Protein AF-0000000070951243 (afdb_homodimer)

Radius of gyration: 32.68 Å; Cα contacts (8 Å, |Δi|>4): 1379; chains: 2; bounding box: 66×106×69 Å

InterPro domains:
  IPR000362 Fumarate lyase family [PR00149] (74-92)
  IPR000362 Fumarate lyase family [PR00149] (119-137)
  IPR000362 Fumarate lyase family [PR00149] (203-230)
  IPR000362 Fumarate lyase family [PR00149] (247-263)
  IPR008948 L-Aspartase-like [SSF48557] (2-427)
  IPR009049 Argininosuccinate lyase [MF_00006] (1-424)
  IPR009049 Argininosuccinate lyase [PTHR43814] (1-425)
  IPR009049 Argininosuccinate lyase [TIGR00838] (2-421)
  IPR009049 Argininosuccinate lyase [cd01359] (1-425)
  IPR020557 Fumarate lyase, conserved site [PS00163] (247-256)
  IPR022761 Fumarate lyase, N-terminal [PF00206] (1-272)
  IPR024083 Fumarase/histidase, N-terminal [G3DSA:1.10.275.10] (1-201)
  IPR029419 Argininosuccinate lyase, C-terminal [PF14698] (335-402)

Sequence (874 aa):
MWKEDLKGSRAYTVALLRAGLLTEDESKEILKGLDMVHEEWEKNTFIILPSDEDIHTANERRLKELIGHSALKLHTGRSRNDQVVTDMRLWLRSGLGDFSVLLCDIIKLCTVRAQQEIDILMPGYTHLQRAQPVRWSHWLLSYCWSLKADHDRLKQLSERINVLPLGSGAIAGNPFLIDRQFLADELDFQHVSSNSMHAVGDRDFIVEFLFWASLTSIHLSRLAEDLILFSSQEFGFVTLSEAYSTGSSLMPQKRNPDSLEIIRGTAGKIYGHCTGVMMILKGLPSTYNKDLQEDKVAMFAVFDCLKAILQVAGGVINTLQVKNFNCRAALSPDMLATDVAYYLVKKGVSFREAHHLAGEVVAKAEQDRVTVSNLPLNTLRDISNFFEDDINEIWNYESSVEQYQVKGGTSRSSVTLQISELLQWHDNIRSLIQPQVMWKEDLKGSRAYTVALLRAGLLTEDESKEILKGLDMVHEEWEKNTFIILPSDEDIHTANERRLKELIGHSALKLHTGRSRNDQVVTDMRLWLRSGLGDFSVLLCDIIKLCTVRAQQEIDILMPGYTHLQRAQPVRWSHWLLSYCWSLKADHDRLKQLSERINVLPLGSGAIAGNPFLIDRQFLADELDFQHVSSNSMHAVGDRDFIVEFLFWASLTSIHLSRLAEDLILFSSQEFGFVTLSEAYSTGSSLMPQKRNPDSLEIIRGTAGKIYGHCTGVMMILKGLPSTYNKDLQEDKVAMFAVFDCLKAILQVAGGVINTLQVKNFNCRAALSPDMLATDVAYYLVKKGVSFREAHHLAGEVVAKAEQDRVTVSNLPLNTLRDISNFFEDDINEIWNYESSVEQYQVKGGTSRSSVTLQISELLQWHDNIRSLIQPQV

pLDDT: mean 95.43, std 6.71, range [24.66, 98.88]

Solvent-accessible surface area (backbone atoms only — not comparable to full-atom values): 44796 Å² total; per-residue (Å²): 111,64,67,35,45,52,52,53,47,51,49,47,41,52,34,34,38,76,49,66,76,37,52,74,67,47,40,53,49,45,51,53,31,52,52,53,53,50,50,26,54,75,70,68,64,57,79,86,54,91,84,39,84,46,68,67,50,41,52,50,51,53,33,26,72,71,58,41,73,60,43,43,43,70,54,56,59,54,26,73,42,10,46,51,52,32,26,49,42,50,48,50,57,68,49,50,57,55,54,53,51,53,50,50,49,41,40,50,50,49,42,54,48,25,65,76,40,51,84,34,42,24,64,30,51,40,71,84,36,82,45,40,58,25,25,48,22,46,57,54,46,24,53,35,54,54,49,49,51,46,48,54,51,49,54,57,50,55,61,72,42,36,50,32,29,53,61,17,9,63,46,43,17,14,61,64,57,53,55,44,68,58,46,16,58,74,69,68,29,81,35,66,47,64,30,12,38,32,42,32,38,59,53,62,62,57,54,53,49,32,45,51,51,22,55,48,31,27,56,48,14,16,51,24,47,42,49,53,52,29,48,31,84,88,54,36,32,34,45,72,37,71,92,48,34,44,71,44,94,84,44,82,86,43,72,41,59,50,54,37,50,48,36,38,52,46,24,55,56,38,38,48,42,34,52,52,50,54,54,52,54,46,73,32,52,69,33,45,47,78,77,59,65,57,50,56,58,40,52,54,51,40,51,54,51,51,55,50,42,52,52,50,51,40,53,43,68,70,53,40,44,74,34,54,67,41,21,48,64,63,49,54,67,68,42,44,39,64,54,50,15,48,56,37,32,77,71,70,39,45,34,55,59,17,47,50,50,27,50,47,47,50,50,48,17,56,73,65,75,46,55,54,80,68,57,51,66,71,60,48,33,72,75,36,82,82,59,56,83,70,59,70,69,63,80,32,71,68,62,55,30,51,47,10,54,21,78,15,8,32,4,67,70,19,40,49,50,44,41,51,52,51,51,52,51,49,53,55,51,50,61,68,69,49,74,86,122,110,62,66,35,45,50,52,52,48,51,47,47,42,54,36,34,37,75,48,66,76,37,50,72,64,46,41,53,48,46,51,53,31,52,51,51,53,50,50,27,54,74,69,69,63,59,79,86,52,91,84,39,85,45,68,67,48,40,51,50,52,52,32,26,73,71,57,40,71,58,43,43,43,72,54,55,60,54,26,71,43,9,46,52,51,34,26,49,45,50,48,51,58,66,49,48,58,55,54,53,51,52,52,50,49,40,40,50,52,48,41,53,49,26,64,76,42,50,84,35,44,24,63,30,49,41,70,85,34,82,45,41,59,26,25,49,22,45,57,54,46,23,53,35,54,52,49,49,52,46,47,55,51,48,56,58,50,55,62,71,43,35,52,32,29,52,60,16,10,64,46,42,19,15,62,63,56,52,53,44,68,58,45,18,57,72,69,70,28,82,36,66,46,64,29,13,38,33,41,32,39,61,52,62,60,56,53,52,48,33,46,52,52,23,55,48,30,26,56,49,13,16,51,24,47,43,49,52,52,28,48,30,82,87,55,34,32,34,45,74,36,71,91,48,33,42,72,43,95,84,43,82,86,43,70,41,58,49,53,39,50,48,37,38,51,45,23,56,54,38,37,49,43,35,53,53,51,54,53,52,53,46,73,32,53,70,33,45,48,77,76,58,63,57,50,56,60,41,52,54,49,41,52,53,52,52,54,51,42,52,51,49,51,40,52,45,67,71,52,41,43,75,33,55,66,44,21,48,65,64,49,54,66,69,43,44,41,65,53,49,16,49,54,37,32,76,71,69,40,44,34,56,59,17,46,52,51,28,50,48,48,50,50,50,18,58,72,69,71,46,56,54,79,68,56,52,66,70,61,48,35,72,76,36,80,82,59,56,83,69,58,70,67,63,80,33,71,69,61,55,29,50,45,10,54,20,78,16,8,32,5,68,68,19,40,50,50,44,43,51,53,52,51,52,51,50,53,54,51,49,62,68,68,49,75,87,122

Structure (mmCIF, N/CA/C/O backbone):
data_AF-0000000070951243-model_v1
#
loop_
_entity.id
_entity.type
_entity.pdbx_description
1 polymer Arginosuccinase
#
loop_
_atom_site.group_PDB
_atom_site.id
_atom_site.type_symbol
_atom_site.label_atom_id
_atom_site.label_alt_id
_atom_site.label_comp_id
_atom_site.label_asym_id
_atom_site.label_entity_id
_atom_site.label_seq_id
_atom_site.pdbx_PDB_ins_code
_atom_site.Cartn_x
_atom_site.Cartn_y
_atom_site.Cartn_z
_atom_site.occupancy
_atom_site.B_iso_or_equiv
_atom_site.auth_seq_id
_atom_site.auth_comp_id
_atom_site.auth_asym_id
_atom_site.auth_atom_id
_atom_site.pdbx_PDB_model_num
ATOM 1 N N . MET A 1 1 ? 18.422 13.781 9.836 1 94.62 1 MET A N 1
ATOM 2 C CA . MET A 1 1 ? 17.688 14.578 8.859 1 94.62 1 MET A CA 1
ATOM 3 C C . MET A 1 1 ? 18.172 16.031 8.883 1 94.62 1 MET A C 1
ATOM 5 O O . MET A 1 1 ? 17.375 16.953 8.672 1 94.62 1 MET A O 1
ATOM 9 N N . TRP A 1 2 ? 19.422 16.203 9.375 1 96.38 2 TRP A N 1
ATOM 10 C CA . TRP A 1 2 ? 19.953 17.562 9.461 1 96.38 2 TRP A CA 1
ATOM 11 C C . TRP A 1 2 ? 20.125 18.172 8.07 1 96.38 2 TRP A C 1
ATOM 13 O O . TRP A 1 2 ? 19.891 19.359 7.883 1 96.38 2 TRP A O 1
ATOM 23 N N . LYS A 1 3 ? 20.453 17.281 7.129 1 97.12 3 LYS A N 1
ATOM 24 C CA . LYS A 1 3 ? 20.672 17.75 5.762 1 97.12 3 LYS A CA 1
ATOM 25 C C . LYS A 1 3 ? 19.391 18.281 5.145 1 97.12 3 LYS A C 1
ATOM 27 O O . LYS A 1 3 ? 19.391 19.328 4.516 1 97.12 3 LYS A O 1
ATOM 32 N N . GLU A 1 4 ? 18.297 17.531 5.285 1 97.81 4 GLU A N 1
ATOM 33 C CA . GLU A 1 4 ? 16.984 17.922 4.75 1 97.81 4 GLU A CA 1
ATOM 34 C C . GLU A 1 4 ? 16.453 19.172 5.434 1 97.81 4 GLU A C 1
ATOM 36 O O . GLU A 1 4 ? 15.844 20.016 4.793 1 97.81 4 GLU A O 1
ATOM 41 N N . ASP A 1 5 ? 16.703 19.281 6.73 1 98.12 5 ASP A N 1
ATOM 42 C CA . ASP A 1 5 ? 16.281 20.453 7.477 1 98.12 5 ASP A CA 1
ATOM 43 C C . ASP A 1 5 ? 16.984 21.719 6.969 1 98.12 5 ASP A C 1
ATOM 45 O O . ASP A 1 5 ? 16.359 22.766 6.848 1 98.12 5 ASP A O 1
ATOM 49 N N . LEU A 1 6 ? 18.281 21.641 6.734 1 98.38 6 LEU A N 1
ATOM 50 C CA . LEU A 1 6 ? 19.047 22.781 6.227 1 98.38 6 LEU A CA 1
ATOM 51 C C . LEU A 1 6 ? 18.625 23.125 4.801 1 98.38 6 LEU A C 1
ATOM 53 O O . LEU A 1 6 ? 18.547 24.297 4.445 1 98.38 6 LEU A O 1
ATOM 57 N N . LYS A 1 7 ? 18.375 22.078 3.992 1 98.12 7 LYS A N 1
ATOM 58 C CA . LYS A 1 7 ? 17.906 22.297 2.627 1 98.12 7 LYS A CA 1
ATOM 59 C C . LYS A 1 7 ? 16.578 23.031 2.613 1 98.12 7 LYS A C 1
ATOM 61 O O . LYS A 1 7 ? 16.406 24 1.856 1 98.12 7 LYS A O 1
ATOM 66 N N . GLY A 1 8 ? 15.602 22.562 3.422 1 98.12 8 GLY A N 1
ATOM 67 C CA . GLY A 1 8 ? 14.32 23.25 3.553 1 98.12 8 GLY A CA 1
ATOM 68 C C . GLY A 1 8 ? 14.453 24.672 4.086 1 98.12 8 GLY A C 1
ATOM 69 O O . GLY A 1 8 ? 13.758 25.578 3.623 1 98.12 8 GLY A O 1
ATOM 70 N N . SER A 1 9 ? 15.352 24.891 5.039 1 98.38 9 SER A N 1
ATOM 71 C CA . SER A 1 9 ? 15.562 26.203 5.637 1 98.38 9 SER A CA 1
ATOM 72 C C . SER A 1 9 ? 16.172 27.172 4.633 1 98.38 9 SER A C 1
ATOM 74 O O . SER A 1 9 ? 15.828 28.359 4.625 1 98.38 9 SER A O 1
ATOM 76 N N . ARG A 1 10 ? 17.094 26.672 3.822 1 98.44 10 ARG A N 1
ATOM 77 C CA . ARG A 1 10 ? 17.672 27.5 2.77 1 98.44 10 ARG A CA 1
ATOM 78 C C . ARG A 1 10 ? 16.594 27.984 1.805 1 98.44 10 ARG A C 1
ATOM 80 O O . ARG A 1 10 ? 16.516 29.172 1.493 1 98.44 10 ARG A O 1
ATOM 87 N N . ALA A 1 11 ? 15.766 27.047 1.324 1 98.62 11 ALA A N 1
ATOM 88 C CA . ALA A 1 11 ? 14.68 27.391 0.418 1 98.62 11 ALA A CA 1
ATOM 89 C C . ALA A 1 11 ? 13.711 28.375 1.076 1 98.62 11 ALA A C 1
ATOM 91 O O . ALA A 1 11 ? 13.25 29.328 0.436 1 98.62 11 ALA A O 1
ATOM 92 N N . TYR A 1 12 ? 13.398 28.156 2.316 1 98.44 12 TYR A N 1
ATOM 93 C CA . TYR A 1 12 ? 12.461 29.016 3.035 1 98.44 12 TYR A CA 1
ATOM 94 C C . TYR A 1 12 ? 13.023 30.422 3.223 1 98.44 12 TYR A C 1
ATOM 96 O O . TYR A 1 12 ? 12.289 31.406 3.189 1 98.44 12 TYR A O 1
ATOM 104 N N . THR A 1 13 ? 14.391 30.547 3.43 1 98.38 13 THR A N 1
ATOM 105 C CA . THR A 1 13 ? 15.055 31.844 3.531 1 98.38 13 THR A CA 1
ATOM 106 C C . THR A 1 13 ? 14.805 32.688 2.277 1 98.38 13 THR A C 1
ATOM 108 O O . THR A 1 13 ? 14.453 33.844 2.367 1 98.38 13 THR A O 1
ATOM 111 N N . VAL A 1 14 ? 14.945 32.031 1.18 1 98.38 14 VAL A N 1
ATOM 112 C CA . VAL A 1 14 ? 14.734 32.75 -0.086 1 98.38 14 VAL A CA 1
ATOM 113 C C . VAL A 1 14 ? 13.258 33.125 -0.225 1 98.38 14 VAL A C 1
ATOM 115 O O . VAL A 1 14 ? 12.938 34.188 -0.718 1 98.38 14 VAL A O 1
ATOM 118 N N . ALA A 1 15 ? 12.367 32.219 0.182 1 98 15 ALA A N 1
ATOM 119 C CA . ALA A 1 15 ? 10.938 32.531 0.147 1 98 15 ALA A CA 1
ATOM 120 C C . ALA A 1 15 ? 10.594 33.719 1.028 1 98 15 ALA A C 1
ATOM 122 O O . ALA A 1 15 ? 9.742 34.531 0.673 1 98 15 ALA A O 1
ATOM 123 N N . LEU A 1 16 ? 11.25 33.844 2.217 1 97.38 16 LEU A N 1
ATOM 124 C CA . LEU A 1 16 ? 11.047 35 3.107 1 97.38 16 LEU A CA 1
ATOM 125 C C . LEU A 1 16 ? 11.508 36.281 2.447 1 97.38 16 LEU A C 1
ATOM 127 O O . LEU A 1 16 ? 10.859 37.312 2.592 1 97.38 16 LEU A O 1
ATOM 131 N N . LEU A 1 17 ? 12.625 36.219 1.791 1 97.75 17 LEU A N 1
ATOM 132 C CA . LEU A 1 17 ? 13.125 37.375 1.07 1 97.75 17 LEU A CA 1
ATOM 133 C C . LEU A 1 17 ? 12.133 37.844 0.005 1 97.75 17 LEU A C 1
ATOM 135 O O . LEU A 1 17 ? 11.82 39.031 -0.096 1 97.75 17 LEU A O 1
ATOM 139 N N . ARG A 1 18 ? 11.625 36.875 -0.736 1 96.88 18 ARG A N 1
ATOM 140 C CA . ARG A 1 18 ? 10.672 37.156 -1.805 1 96.88 18 ARG A CA 1
ATOM 141 C C . ARG A 1 18 ? 9.383 37.75 -1.245 1 96.88 18 ARG A C 1
ATOM 143 O O . ARG A 1 18 ? 8.727 38.562 -1.907 1 96.88 18 ARG A O 1
ATOM 150 N N . ALA A 1 19 ? 9.039 37.375 0.002 1 95.06 19 ALA A N 1
ATOM 151 C CA . ALA A 1 19 ? 7.816 37.844 0.646 1 95.06 19 ALA A CA 1
ATOM 152 C C . ALA A 1 19 ? 8.047 39.188 1.339 1 95.06 19 ALA A C 1
ATOM 154 O O . ALA A 1 19 ? 7.121 39.75 1.915 1 95.06 19 ALA A O 1
ATOM 155 N N . GLY A 1 20 ? 9.273 39.688 1.351 1 94.38 20 GLY A N 1
ATOM 156 C CA . GLY A 1 20 ? 9.594 41 1.938 1 94.38 20 GLY A CA 1
ATOM 157 C C . GLY A 1 20 ? 9.797 40.938 3.439 1 94.38 20 GLY A C 1
ATOM 158 O O . GLY A 1 20 ? 9.742 41.969 4.121 1 94.38 20 GLY A O 1
ATOM 159 N N . LEU A 1 21 ? 10.062 39.719 3.965 1 94.81 21 LEU A N 1
ATOM 160 C CA . LEU A 1 21 ? 10.18 39.562 5.406 1 94.81 21 LEU A CA 1
ATOM 161 C C . LEU A 1 21 ? 11.648 39.531 5.832 1 94.81 21 LEU A C 1
ATOM 163 O O . LEU A 1 21 ? 11.953 39.594 7.027 1 94.81 21 LEU A O 1
ATOM 167 N N . LEU A 1 22 ? 12.547 39.5 4.832 1 96.06 22 LEU A N 1
ATOM 168 C CA . LEU A 1 22 ? 13.984 39.625 5.031 1 96.06 22 LEU A CA 1
ATOM 169 C C . LEU A 1 22 ? 14.57 40.656 4.082 1 96.06 22 LEU A C 1
ATOM 171 O O . LEU A 1 22 ? 14.094 40.812 2.955 1 96.06 22 LEU A O 1
ATOM 175 N N . THR A 1 23 ? 15.547 41.438 4.574 1 95.94 23 THR A N 1
ATOM 176 C CA . THR A 1 23 ? 16.359 42.25 3.67 1 95.94 23 THR A CA 1
ATOM 177 C C . THR A 1 23 ? 17.359 41.375 2.92 1 95.94 23 THR A C 1
ATOM 179 O O . THR A 1 23 ? 17.609 40.219 3.309 1 95.94 23 THR A O 1
ATOM 182 N N . GLU A 1 24 ? 17.906 41.906 1.854 1 97.75 24 GLU A N 1
ATOM 183 C CA . GLU A 1 24 ? 18.922 41.188 1.098 1 97.75 24 GLU A CA 1
ATOM 184 C C . GLU A 1 24 ? 20.109 40.812 1.986 1 97.75 24 GLU A C 1
ATOM 186 O O . GLU A 1 24 ? 20.625 39.719 1.888 1 97.75 24 GLU A O 1
ATOM 191 N N . ASP A 1 25 ? 20.453 41.719 2.799 1 97.5 25 ASP A N 1
ATOM 192 C CA . ASP A 1 25 ? 21.594 41.5 3.68 1 97.5 25 ASP A CA 1
ATOM 193 C C . ASP A 1 25 ? 21.297 40.406 4.695 1 97.5 25 ASP A C 1
ATOM 195 O O . ASP A 1 25 ? 22.125 39.531 4.945 1 97.5 25 ASP A O 1
ATOM 199 N N . GLU A 1 26 ? 20.156 40.469 5.289 1 96.75 26 GLU A N 1
ATOM 200 C CA . GLU A 1 26 ? 19.75 39.469 6.246 1 96.75 26 GLU A CA 1
ATOM 201 C C . GLU A 1 26 ? 19.703 38.062 5.594 1 96.75 26 GLU A C 1
ATOM 203 O O . GLU A 1 26 ? 20.141 37.094 6.188 1 96.75 26 GLU A O 1
ATOM 208 N N . SER A 1 27 ? 19.156 38.031 4.402 1 98.06 27 SER A N 1
ATOM 209 C CA . SER A 1 27 ? 19.078 36.75 3.666 1 98.06 27 SER A CA 1
ATOM 210 C C . SER A 1 27 ? 20.469 36.188 3.406 1 98.06 27 SER A C 1
ATOM 212 O O . SER A 1 27 ? 20.688 35 3.605 1 98.06 27 SER A O 1
ATOM 214 N N . LYS A 1 28 ? 21.391 37 2.939 1 98.31 28 LYS A N 1
ATOM 215 C CA . LYS A 1 28 ? 22.766 36.562 2.684 1 98.31 28 LYS A CA 1
ATOM 216 C C . LYS A 1 28 ? 23.422 36.031 3.959 1 98.31 28 LYS A C 1
ATOM 218 O O . LYS A 1 28 ? 24.141 35.031 3.93 1 98.31 28 LYS A O 1
ATOM 223 N N . GLU A 1 29 ? 23.172 36.719 5.023 1 98.19 29 GLU A N 1
ATOM 224 C CA . GLU A 1 29 ? 23.734 36.312 6.309 1 98.19 29 GLU A CA 1
ATOM 225 C C . GLU A 1 29 ? 23.203 34.938 6.727 1 98.19 29 GLU A C 1
ATOM 227 O O . GLU A 1 29 ? 23.984 34.094 7.176 1 98.19 29 GLU A O 1
ATOM 232 N N . ILE A 1 30 ? 21.906 34.75 6.633 1 98.38 30 ILE A N 1
ATOM 233 C CA . ILE A 1 30 ? 21.281 33.5 7.02 1 98.38 30 ILE A CA 1
ATOM 234 C C . ILE A 1 30 ? 21.812 32.375 6.145 1 98.38 30 ILE A C 1
ATOM 236 O O . ILE A 1 30 ? 22.172 31.297 6.648 1 98.38 30 ILE A O 1
ATOM 240 N N . LEU A 1 31 ? 21.891 32.594 4.809 1 98.69 31 LEU A N 1
ATOM 241 C CA . LEU A 1 31 ? 22.359 31.578 3.883 1 98.69 31 LEU A CA 1
ATOM 242 C C . LEU A 1 31 ? 23.812 31.188 4.188 1 98.69 31 LEU A C 1
ATOM 244 O O . LEU A 1 31 ? 24.156 30.016 4.176 1 98.69 31 LEU A O 1
ATOM 248 N N . LYS A 1 32 ? 24.641 32.219 4.445 1 98.44 32 LYS A N 1
ATOM 249 C CA . LYS A 1 32 ? 26.031 31.938 4.812 1 98.44 32 LYS A CA 1
ATOM 250 C C . LYS A 1 32 ? 26.125 31.156 6.121 1 98.44 32 LYS A C 1
ATOM 252 O O . LYS A 1 32 ? 26.938 30.234 6.246 1 98.44 32 LYS A O 1
ATOM 257 N N . GLY A 1 33 ? 25.344 31.594 7.086 1 98.69 33 GLY A N 1
ATOM 258 C CA . GLY A 1 33 ? 25.297 30.859 8.344 1 98.69 33 GLY A CA 1
ATOM 259 C C . GLY A 1 33 ? 24.875 29.406 8.18 1 98.69 33 GLY A C 1
ATOM 260 O O . GLY A 1 33 ? 25.453 28.516 8.812 1 98.69 33 GLY A O 1
ATOM 261 N N . LEU A 1 34 ? 23.828 29.125 7.379 1 98.69 34 LEU A N 1
ATOM 262 C CA . LEU A 1 34 ? 23.359 27.766 7.117 1 98.69 34 LEU A CA 1
ATOM 263 C C . LEU A 1 34 ? 24.453 26.938 6.453 1 98.69 34 LEU A C 1
ATOM 265 O O . LEU A 1 34 ? 24.578 25.734 6.711 1 98.69 34 LEU A O 1
ATOM 269 N N . ASP A 1 35 ? 25.25 27.547 5.582 1 98.5 35 ASP A N 1
ATOM 270 C CA . ASP A 1 35 ? 26.391 26.875 4.973 1 98.5 35 ASP A CA 1
ATOM 271 C C . ASP A 1 35 ? 27.406 26.438 6.027 1 98.5 35 ASP A C 1
ATOM 273 O O . ASP A 1 35 ? 27.953 25.344 5.953 1 98.5 35 ASP A O 1
ATOM 277 N N . MET A 1 36 ? 27.656 27.312 6.938 1 98.56 36 MET A N 1
ATOM 278 C CA . MET A 1 36 ? 28.609 27 8 1 98.56 36 MET A CA 1
ATOM 279 C C . MET A 1 36 ? 28.109 25.844 8.859 1 98.56 36 MET A C 1
ATOM 281 O O . MET A 1 36 ? 28.875 24.938 9.219 1 98.56 36 MET A O 1
ATOM 285 N N . VAL A 1 37 ? 26.828 25.891 9.211 1 98.62 37 VAL A N 1
ATOM 286 C CA . VAL A 1 37 ? 26.219 24.797 9.977 1 98.62 37 VAL A CA 1
ATOM 287 C C . VAL A 1 37 ? 26.328 23.5 9.203 1 98.62 37 VAL A C 1
ATOM 289 O O . VAL A 1 37 ? 26.656 22.453 9.773 1 98.62 37 VAL A O 1
ATOM 292 N N . HIS A 1 38 ? 26.016 23.562 7.918 1 98.56 38 HIS A N 1
ATOM 293 C CA . HIS A 1 38 ? 26.141 22.406 7.043 1 98.56 38 HIS A CA 1
ATOM 294 C C . HIS A 1 38 ? 27.531 21.797 7.109 1 98.56 38 HIS A C 1
ATOM 296 O O . HIS A 1 38 ? 27.688 20.578 7.203 1 98.56 38 HIS A O 1
ATOM 302 N N . GLU A 1 39 ? 28.547 22.609 7.043 1 98.44 39 GLU A N 1
ATOM 303 C CA . GLU A 1 39 ? 29.922 22.156 7.082 1 98.44 39 GLU A CA 1
ATOM 304 C C . GLU A 1 39 ? 30.25 21.469 8.406 1 98.44 39 GLU A C 1
ATOM 306 O O . GLU A 1 39 ? 30.984 20.484 8.438 1 98.44 39 GLU A O 1
ATOM 311 N N . GLU A 1 40 ? 29.734 22.031 9.477 1 98.44 40 GLU A N 1
ATOM 312 C CA . GLU A 1 40 ? 29.953 21.422 10.781 1 98.44 40 GLU A CA 1
ATOM 313 C C . GLU A 1 40 ? 29.375 20 10.836 1 98.44 40 GLU A C 1
ATOM 315 O O . GLU A 1 40 ? 30.016 19.094 11.367 1 98.44 40 GLU A O 1
ATOM 320 N N . TRP A 1 41 ? 28.125 19.844 10.367 1 98.31 41 TRP A N 1
ATOM 321 C CA . TRP A 1 41 ? 27.5 18.531 10.328 1 98.31 41 TRP A CA 1
ATOM 322 C C . TRP A 1 41 ? 28.312 17.578 9.461 1 98.31 41 TRP A C 1
ATOM 324 O O . TRP A 1 41 ? 28.562 16.438 9.852 1 98.31 41 TRP A O 1
ATOM 334 N N . GLU A 1 42 ? 28.719 18.062 8.281 1 97.69 42 GLU A N 1
ATOM 335 C CA . GLU A 1 42 ? 29.453 17.219 7.324 1 97.69 42 GLU A CA 1
ATOM 336 C C . GLU A 1 42 ? 30.781 16.734 7.902 1 97.69 42 GLU A C 1
ATOM 338 O O . GLU A 1 42 ? 31.203 15.617 7.637 1 97.69 42 GLU A O 1
ATOM 343 N N . LYS A 1 43 ? 31.453 17.594 8.633 1 97.81 43 LYS A N 1
ATOM 344 C CA . LYS A 1 43 ? 32.75 17.281 9.203 1 97.81 43 LYS A CA 1
ATOM 345 C C . LYS A 1 43 ? 32.625 16.625 10.57 1 97.81 43 LYS A C 1
ATOM 347 O O . LYS A 1 43 ? 33.625 16.359 11.234 1 97.81 43 LYS A O 1
ATOM 352 N N . ASN A 1 44 ? 31.391 16.453 11.094 1 97.44 44 ASN A N 1
ATOM 353 C CA . ASN A 1 44 ? 31.094 15.828 12.375 1 97.44 44 ASN A CA 1
ATOM 354 C C . ASN A 1 44 ? 31.641 16.656 13.539 1 97.44 44 ASN A C 1
ATOM 356 O O . ASN A 1 44 ? 32.156 16.094 14.508 1 97.44 44 ASN A O 1
ATOM 360 N N . THR A 1 45 ? 31.594 17.922 13.336 1 97.81 45 THR A N 1
ATOM 361 C CA . THR A 1 45 ? 32.094 18.797 14.391 1 97.81 45 THR A CA 1
ATOM 362 C C . THR A 1 45 ? 30.922 19.547 15.055 1 97.81 45 THR A C 1
ATOM 364 O O . THR A 1 45 ? 31.125 20.25 16.047 1 97.81 45 THR A O 1
ATOM 367 N N . PHE A 1 46 ? 29.703 19.344 14.484 1 98.38 46 PHE A N 1
ATOM 368 C CA . PHE A 1 46 ? 28.547 19.984 15.109 1 98.38 46 PHE A CA 1
ATOM 369 C C . PHE A 1 46 ? 28.359 19.469 16.531 1 98.38 46 PHE A C 1
ATOM 371 O O . PHE A 1 46 ? 28.375 18.266 16.781 1 98.38 46 PHE A O 1
ATOM 378 N N . ILE A 1 47 ? 28.172 20.312 17.484 1 97.56 47 ILE A N 1
ATOM 379 C CA . ILE A 1 47 ? 28 19.922 18.875 1 97.56 47 ILE A CA 1
ATOM 380 C C . ILE A 1 47 ? 26.531 20.016 19.266 1 97.56 47 ILE A C 1
ATOM 382 O O . ILE A 1 47 ? 25.953 21.109 19.297 1 97.56 47 ILE A O 1
ATOM 386 N N . ILE A 1 48 ? 25.938 18.891 19.547 1 96.19 48 ILE A N 1
ATOM 387 C CA . ILE A 1 48 ? 24.562 18.828 20.031 1 96.19 48 ILE A CA 1
ATOM 388 C C . ILE A 1 48 ? 24.531 19.125 21.531 1 96.19 48 ILE A C 1
ATOM 390 O O . ILE A 1 48 ? 25.312 18.562 22.297 1 96.19 48 ILE A O 1
ATOM 394 N N . LEU A 1 49 ? 23.672 19.969 21.938 1 96.62 49 LEU A N 1
ATOM 395 C CA . LEU A 1 49 ? 23.562 20.344 23.344 1 96.62 49 LEU A CA 1
ATOM 396 C C . LEU A 1 49 ? 22.312 19.734 23.969 1 96.62 49 LEU A C 1
ATOM 398 O O . LEU A 1 49 ? 21.312 19.5 23.266 1 96.62 49 LEU A O 1
ATOM 402 N N . PRO A 1 50 ? 22.281 19.516 25.25 1 94.19 50 PRO A N 1
ATOM 403 C CA . PRO A 1 50 ? 21.125 18.969 25.938 1 94.19 50 PRO A CA 1
ATOM 404 C C . PRO A 1 50 ? 19.875 19.844 25.797 1 94.19 50 PRO A C 1
ATOM 406 O O . PRO A 1 50 ? 18.75 19.344 25.875 1 94.19 50 PRO A O 1
ATOM 409 N N . SER A 1 51 ? 20.094 21.094 25.531 1 92.69 51 SER A N 1
ATOM 410 C CA . SER A 1 51 ? 18.984 22.031 25.406 1 92.69 51 SER A CA 1
ATOM 411 C C . SER A 1 51 ? 18.312 21.922 24.031 1 92.69 51 SER A C 1
ATOM 413 O O . SER A 1 51 ? 17.203 22.422 23.828 1 92.69 51 SER A O 1
ATOM 415 N N . ASP A 1 52 ? 18.984 21.281 23.125 1 93.44 52 ASP A N 1
ATOM 416 C CA . ASP A 1 52 ? 18.375 21.062 21.812 1 93.44 52 ASP A CA 1
ATOM 417 C C . ASP A 1 52 ? 17.234 20.062 21.875 1 93.44 52 ASP A C 1
ATOM 419 O O . ASP A 1 52 ? 17.453 18.906 22.266 1 93.44 52 ASP A O 1
ATOM 423 N N . GLU A 1 53 ? 16.047 20.391 21.578 1 89.88 53 GLU A N 1
ATOM 424 C CA . GLU A 1 53 ? 14.898 19.5 21.609 1 89.88 53 GLU A CA 1
ATOM 425 C C . GLU A 1 53 ? 14.914 18.516 20.438 1 89.88 53 GLU A C 1
ATOM 427 O O . GLU A 1 53 ? 14.477 17.375 20.578 1 89.88 53 GLU A O 1
ATOM 432 N N . ASP A 1 54 ? 15.328 18.953 19.344 1 91.75 54 ASP A N 1
ATOM 433 C CA . ASP A 1 54 ? 15.375 18.188 18.109 1 91.75 54 ASP A CA 1
ATOM 434 C C . ASP A 1 54 ? 16.344 18.812 17.109 1 91.75 54 ASP A C 1
ATOM 436 O O . ASP A 1 54 ? 17.109 19.719 17.453 1 91.75 54 ASP A O 1
ATOM 440 N N . ILE A 1 55 ? 16.375 18.281 15.93 1 94.19 55 ILE A N 1
ATOM 441 C CA . ILE A 1 55 ? 17.312 18.734 14.906 1 94.19 55 ILE A CA 1
ATOM 442 C C . ILE A 1 55 ? 17 20.172 14.516 1 94.19 55 ILE A C 1
ATOM 444 O O . ILE A 1 55 ? 17.891 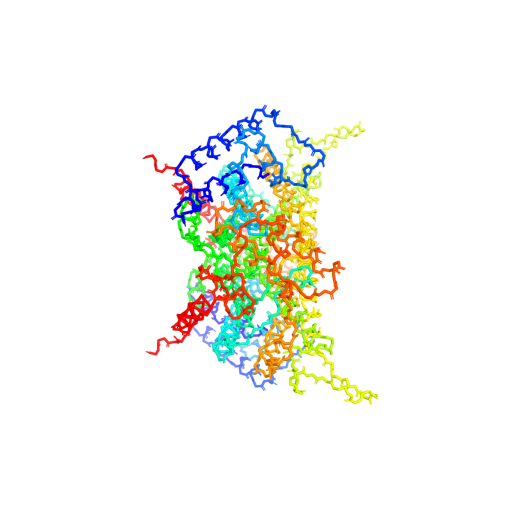20.938 14.18 1 94.19 55 ILE A O 1
ATOM 448 N N . HIS A 1 56 ? 15.703 20.547 14.516 1 93.94 56 HIS A N 1
ATOM 449 C CA . HIS A 1 56 ? 15.297 21.891 14.148 1 93.94 56 HIS A CA 1
ATOM 450 C C . HIS A 1 56 ? 15.844 22.922 15.133 1 93.94 56 HIS A C 1
ATOM 452 O O . HIS A 1 56 ? 16.406 23.938 14.719 1 93.94 56 HIS A O 1
ATOM 458 N N . THR A 1 57 ? 15.688 22.625 16.453 1 93.75 57 THR A N 1
ATOM 459 C CA . THR A 1 57 ? 16.172 23.547 17.484 1 93.75 57 THR A CA 1
ATOM 460 C C . THR A 1 57 ? 17.688 23.578 17.516 1 93.75 57 THR A C 1
ATOM 462 O O . THR A 1 57 ? 18.297 24.609 17.812 1 93.75 57 THR A O 1
ATOM 465 N N . ALA A 1 58 ? 18.328 22.453 17.234 1 96.5 58 ALA A N 1
ATOM 466 C CA . ALA A 1 58 ? 19.781 22.406 17.188 1 96.5 58 ALA A CA 1
ATOM 467 C C . ALA A 1 58 ? 20.328 23.312 16.094 1 96.5 58 ALA A C 1
ATOM 469 O O . ALA A 1 58 ? 21.25 24.094 16.328 1 96.5 58 ALA A O 1
ATOM 470 N N . ASN A 1 59 ? 19.766 23.203 14.898 1 97.19 59 ASN A N 1
ATOM 471 C CA . ASN A 1 59 ? 20.188 24.016 13.773 1 97.19 59 ASN A CA 1
ATOM 472 C C . ASN A 1 59 ? 19.922 25.5 14.023 1 97.19 59 ASN A C 1
ATOM 474 O O . ASN A 1 59 ? 20.734 26.359 13.68 1 97.19 59 ASN A O 1
ATOM 478 N N . GLU A 1 60 ? 18.75 25.766 14.555 1 94.69 60 GLU A N 1
ATOM 479 C CA . GLU A 1 60 ? 18.391 27.156 14.844 1 94.69 60 GLU A CA 1
ATOM 480 C C . GLU A 1 60 ? 19.328 27.766 15.875 1 94.69 60 GLU A C 1
ATOM 482 O O . GLU A 1 60 ? 19.766 28.922 15.719 1 94.69 60 GLU A O 1
ATOM 487 N N . ARG A 1 61 ? 19.578 27.031 16.984 1 95.94 61 ARG A N 1
ATOM 488 C CA . ARG A 1 61 ? 20.5 27.516 18.016 1 95.94 61 ARG A CA 1
ATOM 489 C C . ARG A 1 61 ? 21.859 27.828 17.422 1 95.94 61 ARG A C 1
ATOM 491 O O . ARG A 1 61 ? 22.422 28.891 17.672 1 95.94 61 ARG A O 1
ATOM 498 N N . ARG A 1 62 ? 22.406 26.875 16.688 1 97.94 62 ARG A N 1
ATOM 499 C CA . ARG A 1 62 ? 23.75 27.047 16.141 1 97.94 62 ARG A CA 1
ATOM 500 C C . ARG A 1 62 ? 23.812 28.219 15.172 1 97.94 62 ARG A C 1
ATOM 502 O O . ARG A 1 62 ? 24.766 28.984 15.172 1 97.94 62 ARG A O 1
ATOM 509 N N . LEU A 1 63 ? 22.797 28.328 14.312 1 98.06 63 LEU A N 1
ATOM 510 C CA . LEU A 1 63 ? 22.719 29.453 13.391 1 98.06 63 LEU A CA 1
ATOM 511 C C . LEU A 1 63 ? 22.734 30.781 14.141 1 98.06 63 LEU A C 1
ATOM 513 O O . LEU A 1 63 ? 23.422 31.719 13.734 1 98.06 63 LEU A O 1
ATOM 517 N N . LYS A 1 64 ? 21.953 30.875 15.227 1 96.75 64 LYS A N 1
ATOM 518 C CA . LYS A 1 64 ? 21.891 32.094 16.047 1 96.75 64 LYS A CA 1
ATOM 519 C C . LYS A 1 64 ? 23.266 32.406 16.641 1 96.75 64 LYS A C 1
ATOM 521 O O . LYS A 1 64 ? 23.672 33.562 16.703 1 96.75 64 LYS A O 1
ATOM 526 N N . GLU A 1 65 ? 23.969 31.453 17.078 1 97.75 65 GLU A N 1
ATOM 527 C CA . GLU A 1 65 ? 25.297 31.625 17.625 1 97.75 65 GLU A CA 1
ATOM 528 C C . GLU A 1 65 ? 26.266 32.188 16.594 1 97.75 65 GLU A C 1
ATOM 530 O O . GLU A 1 65 ? 27.172 32.969 16.922 1 97.75 65 GLU A O 1
ATOM 535 N N . LEU A 1 66 ? 26.047 31.812 15.406 1 97.94 66 LEU A N 1
ATOM 536 C CA . LEU A 1 66 ? 26.969 32.156 14.344 1 97.94 66 LEU A CA 1
ATOM 537 C C . LEU A 1 66 ? 26.688 33.562 13.812 1 97.94 66 LEU A C 1
ATOM 539 O O . LEU A 1 66 ? 27.609 34.344 13.531 1 97.94 66 LEU A O 1
ATOM 543 N N . ILE A 1 67 ? 25.344 33.875 13.664 1 97.25 67 ILE A N 1
ATOM 544 C CA . ILE A 1 67 ? 25.062 35.094 12.883 1 97.25 67 ILE A CA 1
ATOM 545 C C . ILE A 1 67 ? 24.203 36.062 13.711 1 97.25 67 ILE A C 1
ATOM 547 O O . ILE A 1 67 ? 23.875 37.156 13.242 1 97.25 67 ILE A O 1
ATOM 551 N N . GLY A 1 68 ? 23.766 35.656 14.914 1 94.69 68 GLY A N 1
ATOM 552 C CA . GLY A 1 68 ? 23.078 36.562 15.836 1 94.69 68 GLY A CA 1
ATOM 553 C C . GLY A 1 68 ? 21.609 36.781 15.508 1 94.69 68 GLY A C 1
ATOM 554 O O . GLY A 1 68 ? 20.875 35.812 15.312 1 94.69 68 GLY A O 1
ATOM 555 N N . HIS A 1 69 ? 21.172 38.031 15.383 1 91.94 69 HIS A N 1
ATOM 556 C CA . HIS A 1 69 ? 19.766 38.438 15.398 1 91.94 69 HIS A CA 1
ATOM 557 C C . HIS A 1 69 ? 19.047 38 14.125 1 91.94 69 HIS A C 1
ATOM 559 O O . HIS A 1 69 ? 17.875 37.656 14.156 1 91.94 69 HIS A O 1
ATOM 565 N N . SER A 1 70 ? 19.719 38 13.023 1 93.62 70 SER A N 1
ATOM 566 C CA . SER A 1 70 ? 19.078 37.656 11.75 1 93.62 70 SER A CA 1
ATOM 567 C C . SER A 1 70 ? 18.562 36.25 11.758 1 93.62 70 SER A C 1
ATOM 569 O O . SER A 1 70 ? 17.578 35.938 11.078 1 93.62 70 SER A O 1
ATOM 571 N N . ALA A 1 71 ? 19.203 35.375 12.578 1 95.12 71 ALA A N 1
ATOM 572 C CA . ALA A 1 71 ? 18.797 33.969 12.68 1 95.12 71 ALA A CA 1
ATOM 573 C C . ALA A 1 71 ? 17.375 33.844 13.227 1 95.12 71 ALA A C 1
ATOM 575 O O . ALA A 1 71 ? 16.656 32.906 12.914 1 95.12 71 ALA A O 1
ATOM 576 N N . LEU A 1 72 ? 16.938 34.781 13.977 1 92 72 LEU A N 1
ATOM 577 C CA . LEU A 1 72 ? 15.664 34.75 14.688 1 92 72 LEU A CA 1
ATOM 578 C C . LEU A 1 72 ? 14.508 35.031 13.734 1 92 72 LEU A C 1
ATOM 580 O O . LEU A 1 72 ? 13.344 34.781 14.078 1 92 72 LEU A O 1
ATOM 584 N N . LYS A 1 73 ? 14.742 35.375 12.5 1 94.19 73 LYS A N 1
ATOM 585 C CA . LYS A 1 73 ? 13.711 35.688 11.516 1 94.19 73 LYS A CA 1
ATOM 586 C C . LYS A 1 73 ? 13.422 34.5 10.609 1 94.19 73 LYS A C 1
ATOM 588 O O . LYS A 1 73 ? 12.422 34.5 9.898 1 94.19 73 LYS A O 1
ATOM 593 N N . LEU A 1 74 ? 14.25 33.469 10.648 1 94.44 74 LEU A N 1
ATOM 594 C CA . LEU A 1 74 ? 14.164 32.344 9.742 1 94.44 74 LEU A CA 1
ATOM 595 C C . LEU A 1 74 ? 12.852 31.578 9.945 1 94.44 74 LEU A C 1
ATOM 597 O O . LEU A 1 74 ? 12.32 30.984 9.008 1 94.44 74 LEU A O 1
ATOM 601 N N . HIS A 1 75 ? 12.25 31.609 11.094 1 91.88 75 HIS A N 1
ATOM 602 C CA . HIS A 1 75 ? 11.086 30.781 11.398 1 91.88 75 HIS A CA 1
ATOM 603 C C . HIS A 1 75 ? 9.797 31.562 11.211 1 91.88 75 HIS A C 1
ATOM 605 O O . HIS A 1 75 ? 8.719 31.094 11.578 1 91.88 75 HIS A O 1
ATOM 611 N N . THR A 1 76 ? 9.906 32.75 10.641 1 92.94 76 THR A N 1
ATOM 612 C CA . THR A 1 76 ? 8.727 33.594 10.453 1 92.94 76 THR A CA 1
ATOM 613 C C . THR A 1 76 ? 7.676 32.875 9.609 1 92.94 76 THR A C 1
ATOM 615 O O . THR A 1 76 ? 7.93 32.5 8.453 1 92.94 76 THR A O 1
ATOM 618 N N . GLY A 1 77 ? 6.527 32.656 10.203 1 92.12 77 GLY A N 1
ATOM 619 C CA . GLY A 1 77 ? 5.414 32.031 9.5 1 92.12 77 GLY A CA 1
ATOM 620 C C . GLY A 1 77 ? 5.574 30.547 9.328 1 92.12 77 GLY A C 1
ATOM 621 O O . GLY A 1 77 ? 4.734 29.891 8.703 1 92.12 77 GLY A O 1
ATOM 622 N N . ARG A 1 78 ? 6.633 29.969 9.773 1 93.62 78 ARG A N 1
ATOM 623 C CA . ARG A 1 78 ? 6.934 28.547 9.664 1 93.62 78 ARG A CA 1
ATOM 624 C C . ARG A 1 78 ? 6.656 27.828 10.977 1 93.62 78 ARG A C 1
ATOM 626 O O . ARG A 1 78 ? 6.922 28.359 12.055 1 93.62 78 ARG A O 1
ATOM 633 N N . SER A 1 79 ? 6.016 26.703 10.883 1 93.06 79 SER A N 1
ATOM 634 C CA . SER A 1 79 ? 5.773 25.875 12.055 1 93.06 79 SER A CA 1
ATOM 635 C C . SER A 1 79 ? 6.66 24.641 12.047 1 93.06 79 SER A C 1
ATOM 637 O O . SER A 1 79 ? 7.141 24.219 10.992 1 93.06 79 SER A O 1
ATOM 639 N N . ARG A 1 80 ? 6.887 24.078 13.25 1 92.62 80 ARG A N 1
ATOM 640 C CA . ARG A 1 80 ? 7.535 22.781 13.32 1 92.62 80 ARG A CA 1
ATOM 641 C C . ARG A 1 80 ? 6.707 21.719 12.617 1 92.62 80 ARG A C 1
ATOM 643 O O . ARG A 1 80 ? 7.25 20.734 12.102 1 92.62 80 ARG A O 1
ATOM 650 N N . ASN A 1 81 ? 5.402 21.953 12.5 1 93.19 81 ASN A N 1
ATOM 651 C CA . ASN A 1 81 ? 4.496 20.969 11.906 1 93.19 81 ASN A CA 1
ATOM 652 C C . ASN A 1 81 ? 4.738 20.812 10.406 1 93.19 81 ASN A C 1
ATOM 654 O O . ASN A 1 81 ? 4.84 19.703 9.906 1 93.19 81 ASN A O 1
ATOM 658 N N . ASP A 1 82 ? 4.754 21.859 9.672 1 96.06 82 ASP A N 1
ATOM 659 C CA . ASP A 1 82 ? 4.961 21.734 8.234 1 96.06 82 ASP A CA 1
ATOM 660 C C . ASP A 1 82 ? 6.434 21.484 7.91 1 96.06 82 ASP A C 1
ATOM 662 O O . ASP A 1 82 ? 6.758 20.859 6.902 1 96.06 82 ASP A O 1
ATOM 666 N N . GLN A 1 83 ? 7.359 22 8.789 1 96.94 83 GLN A N 1
ATOM 667 C CA . GLN A 1 83 ? 8.797 21.797 8.617 1 96.94 83 GLN A CA 1
ATOM 668 C C . GLN A 1 83 ? 9.164 20.328 8.719 1 96.94 83 GLN A C 1
ATOM 670 O O . GLN A 1 83 ? 9.867 19.797 7.855 1 96.94 83 GLN A O 1
ATOM 675 N N . VAL A 1 84 ? 8.695 19.656 9.773 1 96.94 84 VAL A N 1
ATOM 676 C CA . VAL A 1 84 ? 9.094 18.281 10.031 1 96.94 84 VAL A CA 1
ATOM 677 C C . VAL A 1 84 ? 8.562 17.375 8.914 1 96.94 84 VAL A C 1
ATOM 679 O O . VAL A 1 84 ? 9.258 16.453 8.484 1 96.94 84 VAL A O 1
ATOM 682 N N . VAL A 1 85 ? 7.316 17.562 8.469 1 97.62 85 VAL A N 1
ATOM 683 C CA . VAL A 1 85 ? 6.738 16.75 7.402 1 97.62 85 VAL A CA 1
ATOM 684 C C . VAL A 1 85 ? 7.531 16.938 6.113 1 97.62 85 VAL A C 1
ATOM 686 O O . VAL A 1 85 ? 7.766 15.977 5.371 1 97.62 85 VAL A O 1
ATOM 689 N N . THR A 1 86 ? 7.918 18.188 5.84 1 98.25 86 THR A N 1
ATOM 690 C CA . THR A 1 86 ? 8.742 18.469 4.668 1 98.25 86 THR A CA 1
ATOM 691 C C . THR A 1 86 ? 10.062 17.719 4.742 1 98.25 86 THR A C 1
ATOM 693 O O . THR A 1 86 ? 10.477 17.078 3.77 1 98.25 86 THR A O 1
ATOM 696 N N . ASP A 1 87 ? 10.727 17.812 5.914 1 97.81 87 ASP A N 1
ATOM 697 C CA . ASP A 1 87 ? 12.008 17.141 6.09 1 97.81 87 ASP A CA 1
ATOM 698 C C . ASP A 1 87 ? 11.875 15.633 5.855 1 97.81 87 ASP A C 1
ATOM 700 O O . ASP A 1 87 ? 12.742 15.023 5.223 1 97.81 87 ASP A O 1
ATOM 704 N N . MET A 1 88 ? 10.812 15.109 6.391 1 97.69 88 MET A N 1
ATOM 705 C CA . MET A 1 88 ? 10.602 13.672 6.27 1 97.69 88 MET A CA 1
ATOM 706 C C . MET A 1 88 ? 10.375 13.273 4.816 1 97.69 88 MET A C 1
ATOM 708 O O . MET A 1 88 ? 10.898 12.25 4.355 1 97.69 88 MET A O 1
ATOM 712 N N . ARG A 1 89 ? 9.555 14.031 4.078 1 98.06 89 ARG A N 1
ATOM 713 C CA . ARG A 1 89 ? 9.328 13.758 2.662 1 98.06 89 ARG A CA 1
ATOM 714 C C . ARG A 1 89 ? 10.625 13.875 1.867 1 98.06 89 ARG A C 1
ATOM 716 O O . ARG A 1 89 ? 10.898 13.039 1.001 1 98.06 89 ARG A O 1
ATOM 723 N N . LEU A 1 90 ? 11.43 14.906 2.131 1 97.81 90 LEU A N 1
ATOM 724 C CA . LEU A 1 90 ? 12.719 15.078 1.468 1 97.81 90 LEU A CA 1
ATOM 725 C C . LEU A 1 90 ? 13.633 13.891 1.748 1 97.81 90 LEU A C 1
ATOM 727 O O . LEU A 1 90 ? 14.289 13.375 0.837 1 97.81 90 LEU A O 1
ATOM 731 N N . TRP A 1 91 ? 13.672 13.5 3.02 1 97 91 TRP A N 1
ATOM 732 C CA . TRP A 1 91 ? 14.539 12.406 3.432 1 97 91 TRP A CA 1
ATOM 733 C C . TRP A 1 91 ? 14.148 11.109 2.729 1 97 91 TRP A C 1
ATOM 735 O O . TRP A 1 91 ? 15 10.414 2.174 1 97 91 TRP A O 1
ATOM 745 N N . LEU A 1 92 ? 12.898 10.797 2.76 1 96.75 92 LEU A N 1
ATOM 746 C CA . LEU A 1 92 ? 12.406 9.555 2.166 1 96.75 92 LEU A CA 1
ATOM 747 C C . LEU A 1 92 ? 12.641 9.547 0.66 1 96.75 92 LEU A C 1
ATOM 749 O O . LEU A 1 92 ? 13.086 8.539 0.107 1 96.75 92 LEU A O 1
ATOM 753 N N . ARG A 1 93 ? 12.32 10.641 0.011 1 94.75 93 ARG A N 1
ATOM 754 C CA . ARG A 1 93 ? 12.5 10.742 -1.434 1 94.75 93 ARG A CA 1
ATOM 755 C C . ARG A 1 93 ? 13.953 10.508 -1.825 1 94.75 93 ARG A C 1
ATOM 757 O O . ARG A 1 93 ? 14.234 9.836 -2.82 1 94.75 93 ARG A O 1
ATOM 764 N N . SER A 1 94 ? 14.875 11.047 -1.08 1 90.5 94 SER A N 1
ATOM 765 C CA . SER A 1 94 ? 16.297 10.891 -1.378 1 90.5 94 SER A CA 1
ATOM 766 C C . SER A 1 94 ? 16.734 9.43 -1.259 1 90.5 94 SER A C 1
ATOM 768 O O . SER A 1 94 ? 17.641 8.992 -1.956 1 90.5 94 SER A O 1
ATOM 770 N N . GLY A 1 95 ? 16.062 8.68 -0.466 1 91.38 95 GLY A N 1
ATOM 771 C CA . GLY A 1 95 ? 16.438 7.293 -0.216 1 91.38 95 GLY A CA 1
ATOM 772 C C . GLY A 1 95 ? 15.758 6.316 -1.163 1 91.38 95 GLY A C 1
ATOM 773 O O . GLY A 1 95 ? 16.234 5.199 -1.36 1 91.38 95 GLY A O 1
ATOM 774 N N . LEU A 1 96 ? 14.641 6.699 -1.759 1 93.06 96 LEU A N 1
ATOM 775 C CA . LEU A 1 96 ? 13.867 5.789 -2.596 1 93.06 96 LEU A CA 1
ATOM 776 C C . LEU A 1 96 ? 14.664 5.359 -3.82 1 93.06 96 LEU A C 1
ATOM 778 O O . LEU A 1 96 ? 14.5 4.246 -4.32 1 93.06 96 LEU A O 1
ATOM 782 N N . GLY A 1 97 ? 15.508 6.238 -4.355 1 91.5 97 GLY A N 1
ATOM 783 C CA . GLY A 1 97 ? 16.359 5.891 -5.48 1 91.5 97 GLY A CA 1
ATOM 784 C C . GLY A 1 97 ? 17.266 4.711 -5.195 1 91.5 97 GLY A C 1
ATOM 785 O O . GLY A 1 97 ? 17.547 3.906 -6.086 1 91.5 97 GLY A O 1
ATOM 786 N N . ASP A 1 98 ? 17.781 4.629 -3.986 1 94 98 ASP A N 1
ATOM 787 C CA . ASP A 1 98 ? 18.625 3.52 -3.572 1 94 98 ASP A CA 1
ATOM 788 C C . ASP A 1 98 ? 17.906 2.184 -3.732 1 94 98 ASP A C 1
ATOM 790 O O . ASP A 1 98 ? 18.5 1.204 -4.195 1 94 98 ASP A O 1
ATOM 794 N N . PHE A 1 99 ? 16.672 2.148 -3.314 1 97.25 99 PHE A N 1
ATOM 795 C CA . PHE A 1 99 ? 15.898 0.912 -3.391 1 97.25 99 PHE A CA 1
ATOM 796 C C . PHE A 1 99 ? 15.641 0.525 -4.84 1 97.25 99 PHE A C 1
ATOM 798 O O . PHE A 1 99 ? 15.648 -0.659 -5.184 1 97.25 99 PHE A O 1
ATOM 805 N N . SER A 1 100 ? 15.352 1.548 -5.691 1 96.19 100 SER A N 1
ATOM 806 C CA . SER A 1 100 ? 15.18 1.28 -7.117 1 96.19 100 SER A CA 1
ATOM 807 C C . SER A 1 100 ? 16.422 0.613 -7.707 1 96.19 100 SER A C 1
ATOM 809 O O . SER A 1 100 ? 16.312 -0.384 -8.422 1 96.19 100 SER A O 1
ATOM 811 N N . VAL A 1 101 ? 17.594 1.071 -7.402 1 96 101 VAL A N 1
ATOM 812 C CA . VAL A 1 101 ? 18.859 0.555 -7.918 1 96 101 VAL A CA 1
ATOM 813 C C . VAL A 1 101 ? 19.094 -0.858 -7.391 1 96 101 VAL A C 1
ATOM 815 O O . VAL A 1 101 ? 19.453 -1.758 -8.148 1 96 101 VAL A O 1
ATOM 818 N N . LEU A 1 102 ? 18.906 -1.041 -6.109 1 97.19 102 LEU A N 1
ATOM 819 C CA . LEU A 1 102 ? 19.125 -2.342 -5.488 1 97.19 102 LEU A CA 1
ATOM 820 C C . LEU A 1 102 ? 18.219 -3.402 -6.113 1 97.19 102 LEU A C 1
ATOM 822 O O . LEU A 1 102 ? 18.672 -4.508 -6.422 1 97.19 102 LEU A O 1
ATOM 826 N N . LEU A 1 103 ? 16.891 -3.107 -6.254 1 98.19 103 LEU A N 1
ATOM 827 C CA . LEU A 1 103 ? 15.961 -4.043 -6.871 1 98.19 103 LEU A CA 1
ATOM 828 C C . LEU A 1 103 ? 16.391 -4.371 -8.297 1 98.19 103 LEU A C 1
ATOM 830 O O . LEU A 1 103 ? 16.391 -5.539 -8.695 1 98.19 103 LEU A O 1
ATOM 834 N N . CYS A 1 104 ? 16.766 -3.338 -9.047 1 97.44 104 CYS A N 1
ATOM 835 C CA . CYS A 1 104 ? 17.188 -3.521 -10.422 1 97.44 104 CYS A CA 1
ATOM 836 C C . CYS A 1 104 ? 18.422 -4.418 -10.492 1 97.44 104 CYS A C 1
ATOM 838 O O . CYS A 1 104 ? 18.516 -5.281 -11.375 1 97.44 104 CYS A O 1
ATOM 840 N N . ASP A 1 105 ? 19.344 -4.219 -9.633 1 97.31 105 ASP A N 1
ATOM 841 C CA . ASP A 1 105 ? 20.578 -4.996 -9.617 1 97.31 105 ASP A CA 1
ATOM 842 C C . ASP A 1 105 ? 20.297 -6.469 -9.32 1 97.31 105 ASP A C 1
ATOM 844 O O . ASP A 1 105 ? 20.875 -7.355 -9.953 1 97.31 105 ASP A O 1
ATOM 848 N N . ILE A 1 106 ? 19.484 -6.75 -8.32 1 98.5 106 ILE A N 1
ATOM 849 C CA . ILE A 1 106 ? 19.156 -8.125 -7.953 1 98.5 106 ILE A CA 1
ATOM 850 C C . ILE A 1 106 ? 18.438 -8.812 -9.117 1 98.5 106 ILE A C 1
ATOM 852 O O . ILE A 1 106 ? 18.734 -9.977 -9.43 1 98.5 106 ILE A O 1
ATOM 856 N N . ILE A 1 107 ? 17.453 -8.102 -9.773 1 98.69 107 ILE A N 1
ATOM 857 C CA . ILE A 1 107 ? 16.703 -8.656 -10.898 1 98.69 107 ILE A CA 1
ATOM 858 C C . ILE A 1 107 ? 17.656 -8.992 -12.031 1 98.69 107 ILE A C 1
ATOM 860 O O . ILE A 1 107 ? 17.578 -10.07 -12.633 1 98.69 107 ILE A O 1
ATOM 864 N N . LYS A 1 108 ? 18.594 -8.086 -12.344 1 98.38 108 LYS A N 1
ATOM 865 C CA . LYS A 1 108 ? 19.594 -8.328 -13.391 1 98.38 108 LYS A CA 1
ATOM 866 C C . LYS A 1 108 ? 20.469 -9.531 -13.05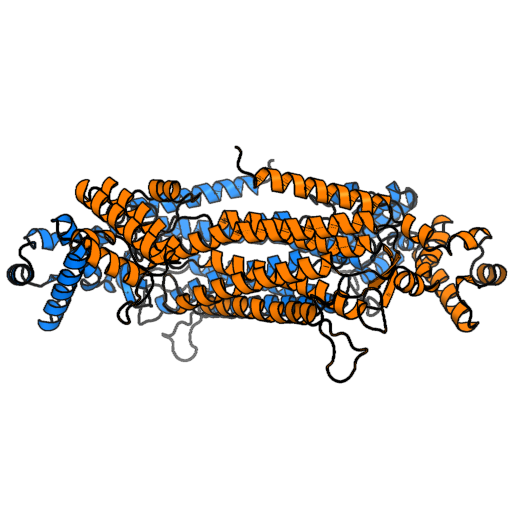5 1 98.38 108 LYS A C 1
ATOM 868 O O . LYS A 1 108 ? 20.703 -10.383 -13.914 1 98.38 108 LYS A O 1
ATOM 873 N N . LEU A 1 109 ? 20.922 -9.523 -11.859 1 98.31 109 LEU A N 1
ATOM 874 C CA . LEU A 1 109 ? 21.734 -10.633 -11.383 1 98.31 109 LEU A CA 1
ATOM 875 C C . LEU A 1 109 ? 21.016 -11.961 -11.57 1 98.31 109 LEU A C 1
ATOM 877 O O . LEU A 1 109 ? 21.578 -12.906 -12.125 1 98.31 109 LEU A O 1
ATOM 881 N N . CYS A 1 110 ? 19.781 -12.133 -11.07 1 98.62 110 CYS A N 1
ATOM 882 C CA . CYS A 1 110 ? 18.969 -13.344 -11.195 1 98.62 110 CYS A CA 1
ATOM 883 C C . CYS A 1 110 ? 18.75 -13.703 -12.656 1 98.62 110 CYS A C 1
ATOM 885 O O . CYS A 1 110 ? 18.781 -14.875 -13.023 1 98.62 110 CYS A O 1
ATOM 887 N N . THR A 1 111 ? 18.469 -12.68 -13.477 1 98.69 111 THR A N 1
ATOM 888 C CA . THR A 1 111 ? 18.203 -12.891 -14.898 1 98.69 111 THR A CA 1
ATOM 889 C C . THR A 1 111 ? 19.422 -13.453 -15.609 1 98.69 111 THR A C 1
ATOM 891 O O . THR A 1 111 ? 19.312 -14.375 -16.422 1 98.69 111 THR A O 1
ATOM 894 N N . VAL A 1 112 ? 20.625 -12.93 -15.328 1 98.38 112 VAL A N 1
ATOM 895 C CA . VAL A 1 112 ? 21.875 -13.406 -15.922 1 98.38 112 VAL A CA 1
ATOM 896 C C . VAL A 1 112 ? 22.141 -14.836 -15.484 1 98.38 112 VAL A C 1
ATOM 898 O O . VAL A 1 112 ? 22.531 -15.68 -16.297 1 98.38 112 VAL A O 1
ATOM 901 N N . ARG A 1 113 ? 21.953 -15.148 -14.25 1 98.69 113 ARG A N 1
ATOM 902 C CA . ARG A 1 113 ? 22.141 -16.516 -13.758 1 98.69 113 ARG A CA 1
ATOM 903 C C . ARG A 1 113 ? 21.156 -17.469 -14.43 1 98.69 113 ARG A C 1
ATOM 905 O O . ARG A 1 113 ? 21.516 -18.594 -14.781 1 98.69 113 ARG A O 1
ATOM 912 N N . ALA A 1 114 ? 19.875 -17.016 -14.508 1 98.75 114 ALA A N 1
ATOM 913 C CA . ALA A 1 114 ? 18.875 -17.828 -15.18 1 98.75 114 ALA A CA 1
ATOM 914 C C . ALA A 1 114 ? 19.312 -18.203 -16.594 1 98.75 114 ALA A C 1
ATOM 916 O O . ALA A 1 114 ? 19.078 -19.312 -17.062 1 98.75 114 ALA A O 1
ATOM 917 N N . GLN A 1 115 ? 19.922 -17.219 -17.297 1 98.56 115 GLN A N 1
ATOM 918 C CA . GLN A 1 115 ? 20.422 -17.438 -18.656 1 98.56 115 GLN A CA 1
ATOM 919 C C . GLN A 1 115 ? 21.562 -18.469 -18.656 1 98.56 115 GLN A C 1
ATOM 921 O O . GLN A 1 115 ? 21.578 -19.375 -19.484 1 98.56 115 GLN A O 1
ATOM 926 N N . GLN A 1 116 ? 22.484 -18.391 -17.75 1 98.44 116 GLN A N 1
ATOM 927 C CA . GLN A 1 116 ? 23.672 -19.25 -17.688 1 98.44 116 GLN A CA 1
ATOM 928 C C . GLN A 1 116 ? 23.312 -20.656 -17.25 1 98.44 116 GLN A C 1
ATOM 930 O O . GLN A 1 116 ? 24 -21.625 -17.609 1 98.44 116 GLN A O 1
ATOM 935 N N . GLU A 1 117 ? 22.25 -20.75 -16.453 1 98.69 117 GLU A N 1
ATOM 936 C CA . GLU A 1 117 ? 21.938 -22.016 -15.797 1 98.69 117 GLU A CA 1
ATOM 937 C C . GLU A 1 117 ? 20.641 -22.609 -16.328 1 98.69 117 GLU A C 1
ATOM 939 O O . GLU A 1 117 ? 19.984 -23.391 -15.648 1 98.69 117 GLU A O 1
ATOM 944 N N . ILE A 1 118 ? 20.234 -22.297 -17.547 1 98.56 118 ILE A N 1
ATOM 945 C CA . ILE A 1 118 ? 18.906 -22.562 -18.109 1 98.56 118 ILE A CA 1
ATOM 946 C C . ILE A 1 118 ? 18.734 -24.062 -18.312 1 98.56 118 ILE A C 1
ATOM 948 O O . ILE A 1 118 ? 17.594 -24.547 -18.391 1 98.56 118 ILE A O 1
ATOM 952 N N . ASP A 1 119 ? 19.828 -24.875 -18.328 1 98.38 119 ASP A N 1
ATOM 953 C CA . ASP A 1 119 ? 19.766 -26.297 -18.656 1 98.38 119 ASP A CA 1
ATOM 954 C C . ASP A 1 119 ? 19.438 -27.109 -17.406 1 98.38 119 ASP A C 1
ATOM 956 O O . ASP A 1 119 ? 19.094 -28.297 -17.5 1 98.38 119 ASP A O 1
ATOM 960 N N . ILE A 1 120 ? 19.547 -26.562 -16.219 1 98.75 120 ILE A N 1
ATOM 961 C CA . ILE A 1 120 ? 19.359 -27.281 -14.961 1 98.75 120 ILE A CA 1
ATOM 962 C C . ILE A 1 120 ? 17.875 -27.547 -14.734 1 98.75 120 ILE A C 1
ATOM 964 O O . ILE A 1 120 ? 17.062 -26.609 -14.688 1 98.75 120 ILE A O 1
ATOM 968 N N . LEU A 1 121 ? 17.5 -28.797 -14.656 1 98.69 121 LEU A N 1
ATOM 969 C CA . LEU A 1 121 ? 16.141 -29.219 -14.359 1 98.69 121 LEU A CA 1
ATOM 970 C C . LEU A 1 121 ? 16 -29.625 -12.891 1 98.69 121 LEU A C 1
ATOM 972 O O . LEU A 1 121 ? 16.953 -30.156 -12.305 1 98.69 121 LEU A O 1
ATOM 976 N N . MET A 1 122 ? 14.883 -29.375 -12.297 1 98.62 122 MET A N 1
ATOM 977 C CA . MET A 1 122 ? 14.586 -29.75 -10.914 1 98.62 122 MET A CA 1
ATOM 978 C C . MET A 1 122 ? 13.086 -29.953 -10.719 1 98.62 122 MET A C 1
ATOM 980 O O . MET A 1 122 ? 12.289 -29.609 -11.586 1 98.62 122 MET A O 1
ATOM 984 N N . PRO A 1 123 ? 12.711 -30.578 -9.609 1 98.06 123 PRO A N 1
ATOM 985 C CA . PRO A 1 123 ? 11.281 -30.672 -9.305 1 98.06 123 PRO A CA 1
ATOM 986 C C . PRO A 1 123 ? 10.664 -29.312 -8.969 1 98.06 123 PRO A C 1
ATOM 988 O O . PRO A 1 123 ? 11.258 -28.531 -8.234 1 98.06 123 PRO A O 1
ATOM 991 N N . GLY A 1 124 ? 9.531 -28.969 -9.641 1 97.12 124 GLY A N 1
ATOM 992 C CA . GLY A 1 124 ? 8.664 -27.922 -9.125 1 97.12 124 GLY A CA 1
ATOM 993 C C . GLY A 1 124 ? 7.758 -28.391 -8.008 1 97.12 124 GLY A C 1
ATOM 994 O O . GLY A 1 124 ? 7.367 -29.562 -7.961 1 97.12 124 GLY A O 1
ATOM 995 N N . TYR A 1 125 ? 7.441 -27.5 -7.066 1 96.44 125 TYR A N 1
ATOM 996 C CA . TYR A 1 125 ? 6.688 -27.906 -5.883 1 96.44 125 TYR A CA 1
ATOM 997 C C . TYR A 1 125 ? 5.414 -27.094 -5.742 1 96.44 125 TYR A C 1
ATOM 999 O O . TYR A 1 125 ? 5.418 -25.875 -5.965 1 96.44 125 TYR A O 1
ATOM 1007 N N . THR A 1 126 ? 4.301 -27.656 -5.504 1 94.12 126 THR A N 1
ATOM 1008 C CA . THR A 1 126 ? 3.094 -27.094 -4.906 1 94.12 126 THR A CA 1
ATOM 1009 C C . THR A 1 126 ? 2.729 -27.844 -3.627 1 94.12 126 THR A C 1
ATOM 1011 O O . THR A 1 126 ? 2.898 -29.062 -3.547 1 94.12 126 THR A O 1
ATOM 1014 N N . HIS A 1 127 ? 2.305 -27.188 -2.541 1 93.38 127 HIS A N 1
ATOM 1015 C CA . HIS A 1 127 ? 2.096 -27.812 -1.239 1 93.38 127 HIS A CA 1
ATOM 1016 C C . HIS A 1 127 ? 3.375 -28.469 -0.733 1 93.38 127 HIS A C 1
ATOM 1018 O O . HIS A 1 127 ? 3.32 -29.438 0.034 1 93.38 127 HIS A O 1
ATOM 1024 N N . LEU A 1 128 ? 4.484 -28.016 -1.255 1 94.31 128 LEU A N 1
ATOM 1025 C CA . LEU A 1 128 ? 5.812 -28.562 -1.012 1 94.31 128 LEU A CA 1
ATOM 1026 C C . LEU A 1 128 ? 5.867 -30.047 -1.37 1 94.31 128 LEU A C 1
ATOM 1028 O O . LEU A 1 128 ? 6.578 -30.828 -0.727 1 94.31 128 LEU A O 1
ATOM 1032 N N . GLN A 1 129 ? 4.992 -30.516 -2.197 1 95.12 129 GLN A N 1
ATOM 1033 C CA . GLN A 1 129 ? 5.043 -31.812 -2.842 1 95.12 129 GLN A CA 1
ATOM 1034 C C . GLN A 1 129 ? 5.535 -31.703 -4.281 1 95.12 129 GLN A C 1
ATOM 1036 O O . GLN A 1 129 ? 5.199 -30.75 -4.984 1 95.12 129 GLN A O 1
ATOM 1041 N N . ARG A 1 130 ? 6.324 -32.656 -4.699 1 95.44 130 ARG A N 1
ATOM 1042 C CA . ARG A 1 130 ? 6.801 -32.625 -6.078 1 95.44 130 ARG A CA 1
ATOM 1043 C C . ARG A 1 130 ? 5.637 -32.625 -7.062 1 95.44 130 ARG A C 1
ATOM 1045 O O . ARG A 1 130 ? 4.73 -33.438 -6.969 1 95.44 130 ARG A O 1
ATOM 1052 N N . ALA A 1 131 ? 5.648 -31.641 -7.902 1 95.31 131 ALA A N 1
ATOM 1053 C CA . ALA A 1 131 ? 4.566 -31.484 -8.867 1 95.31 131 ALA A CA 1
ATOM 1054 C C . ALA A 1 131 ? 5.027 -31.844 -10.273 1 95.31 131 ALA A C 1
ATOM 1056 O O . ALA A 1 131 ? 4.918 -33 -10.688 1 95.31 131 ALA A O 1
ATOM 1057 N N . GLN A 1 132 ? 5.57 -30.906 -11 1 96.38 132 GLN A N 1
ATOM 1058 C CA . GLN A 1 132 ? 6.07 -31.094 -12.359 1 96.38 132 GLN A CA 1
ATOM 1059 C C . GLN A 1 132 ? 7.535 -30.688 -12.469 1 96.38 132 GLN A C 1
ATOM 1061 O O . GLN A 1 132 ? 8.016 -29.859 -11.68 1 96.38 132 GLN A O 1
ATOM 1066 N N . PRO A 1 133 ? 8.281 -31.391 -13.453 1 97.88 133 PRO A N 1
ATOM 1067 C CA . PRO A 1 133 ? 9.625 -30.875 -13.703 1 97.88 133 PRO A CA 1
ATOM 1068 C C . PRO A 1 133 ? 9.633 -29.438 -14.203 1 97.88 133 PRO A C 1
ATOM 1070 O O . PRO A 1 133 ? 8.773 -29.047 -15.008 1 97.88 133 PRO A O 1
ATOM 1073 N N . VAL A 1 134 ? 10.539 -28.656 -13.703 1 98.62 134 VAL A N 1
ATOM 1074 C CA . VAL A 1 134 ? 10.711 -27.281 -14.148 1 98.62 134 VAL A CA 1
ATOM 1075 C C . VAL A 1 134 ? 12.203 -26.969 -14.289 1 98.62 134 VAL A C 1
ATOM 1077 O O . VAL A 1 134 ? 13.047 -27.734 -13.812 1 98.62 134 VAL A O 1
ATOM 1080 N N . ARG A 1 135 ? 12.453 -25.906 -15.008 1 98.75 135 ARG A N 1
ATOM 1081 C CA . ARG A 1 135 ? 13.82 -25.391 -15.031 1 98.75 135 ARG A CA 1
ATOM 1082 C C . ARG A 1 135 ? 14.117 -24.578 -13.773 1 98.75 135 ARG A C 1
ATOM 1084 O O . ARG A 1 135 ? 13.266 -23.828 -13.297 1 98.75 135 ARG A O 1
ATOM 1091 N N . TRP A 1 136 ? 15.344 -24.797 -13.227 1 98.75 136 TRP A N 1
ATOM 1092 C CA . TRP A 1 136 ? 15.859 -23.938 -12.148 1 98.75 136 TRP A CA 1
ATOM 1093 C C . TRP A 1 136 ? 15.695 -22.469 -12.5 1 98.75 136 TRP A C 1
ATOM 1095 O O . TRP A 1 136 ? 15.266 -21.672 -11.656 1 98.75 136 TRP A O 1
ATOM 1105 N N . SER A 1 137 ? 16.016 -22.125 -13.695 1 98.81 137 SER A N 1
ATOM 1106 C CA . SER A 1 137 ? 15.906 -20.75 -14.172 1 98.81 137 SER A CA 1
ATOM 1107 C C . SER A 1 137 ? 14.484 -20.234 -14.055 1 98.81 137 SER A C 1
ATOM 1109 O O . SER A 1 137 ? 14.273 -19.047 -13.758 1 98.81 137 SER A O 1
ATOM 1111 N N . HIS A 1 138 ? 13.484 -21.062 -14.344 1 98.88 138 HIS A N 1
ATOM 1112 C CA . HIS A 1 138 ? 12.086 -20.672 -14.242 1 98.88 138 HIS A CA 1
ATOM 1113 C C . HIS A 1 138 ? 11.719 -20.297 -12.812 1 98.88 138 HIS A C 1
ATOM 1115 O O . HIS A 1 138 ? 11.023 -19.297 -12.586 1 98.88 138 HIS A O 1
ATOM 1121 N N . TRP A 1 139 ? 12.18 -21.062 -11.852 1 98.75 139 TRP A N 1
ATOM 1122 C CA . TRP A 1 139 ? 11.977 -20.766 -10.438 1 98.75 139 TRP A CA 1
ATOM 1123 C C . TRP A 1 139 ? 12.633 -19.438 -10.055 1 98.75 139 TRP A C 1
ATOM 1125 O O . TRP A 1 139 ? 12.008 -18.578 -9.43 1 98.75 139 TRP A O 1
ATOM 1135 N N . LEU A 1 140 ? 13.867 -19.328 -10.414 1 98.75 140 LEU A N 1
ATOM 1136 C CA . LEU A 1 140 ? 14.617 -18.109 -10.094 1 98.75 140 LEU A CA 1
ATOM 1137 C C . LEU A 1 140 ? 13.914 -16.875 -10.648 1 98.75 140 LEU A C 1
ATOM 1139 O O . LEU A 1 140 ? 13.773 -15.875 -9.945 1 98.75 140 LEU A O 1
ATOM 1143 N N . LEU A 1 141 ? 13.477 -16.969 -11.883 1 98.81 141 LEU A N 1
ATOM 1144 C CA . LEU A 1 141 ? 12.82 -15.844 -12.539 1 98.81 141 LEU A CA 1
ATOM 1145 C C . LEU A 1 141 ? 11.469 -15.555 -11.891 1 98.81 141 LEU A C 1
ATOM 1147 O O . LEU A 1 141 ? 10.984 -14.422 -11.953 1 98.81 141 LEU A O 1
ATOM 1151 N N . SER A 1 142 ? 10.781 -16.531 -11.289 1 98.75 142 SER A N 1
ATOM 1152 C CA . SER A 1 142 ? 9.516 -16.281 -10.609 1 98.75 142 SER A CA 1
ATOM 1153 C C . SER A 1 142 ? 9.68 -15.211 -9.531 1 98.75 142 SER A C 1
ATOM 1155 O O . SER A 1 142 ? 8.797 -14.375 -9.336 1 98.75 142 SER A O 1
ATOM 1157 N N . TYR A 1 143 ? 10.805 -15.219 -8.836 1 98.5 143 TYR A N 1
ATOM 1158 C CA . TYR A 1 143 ? 11.07 -14.203 -7.82 1 98.5 143 TYR A CA 1
ATOM 1159 C C . TYR A 1 143 ? 11.469 -12.883 -8.461 1 98.5 143 TYR A C 1
ATOM 1161 O O . TYR A 1 143 ? 11.195 -11.812 -7.918 1 98.5 143 TYR A O 1
ATOM 1169 N N . CYS A 1 144 ? 12.094 -12.922 -9.648 1 98.56 144 CYS A N 1
ATOM 1170 C CA . CYS A 1 144 ? 12.375 -11.688 -10.367 1 98.56 144 CYS A CA 1
ATOM 1171 C C . CYS A 1 144 ? 11.094 -10.938 -10.703 1 98.56 144 CYS A C 1
ATOM 1173 O O . CYS A 1 144 ? 11.031 -9.711 -10.594 1 98.56 144 CYS A O 1
ATOM 1175 N N . TRP A 1 145 ? 10.141 -11.648 -11.117 1 98.62 145 TRP A N 1
ATOM 1176 C CA . TRP A 1 145 ? 8.875 -11.016 -11.477 1 98.62 145 TRP A CA 1
ATOM 1177 C C . TRP A 1 145 ? 8.203 -10.422 -10.242 1 98.62 145 TRP A C 1
ATOM 1179 O O . TRP A 1 145 ? 7.547 -9.383 -10.328 1 98.62 145 TRP A O 1
ATOM 1189 N N . SER A 1 146 ? 8.32 -11.086 -9.008 1 98.38 146 SER A N 1
ATOM 1190 C CA . SER A 1 146 ? 7.852 -10.492 -7.762 1 98.38 146 SER A CA 1
ATOM 1191 C C . SER A 1 146 ? 8.57 -9.18 -7.469 1 98.38 146 SER A C 1
ATOM 1193 O O . SER A 1 146 ? 7.938 -8.188 -7.098 1 98.38 146 SER A O 1
ATOM 1195 N N . LEU A 1 147 ? 9.875 -9.203 -7.629 1 98.69 147 LEU A N 1
ATOM 1196 C CA . LEU A 1 147 ? 10.68 -8.023 -7.328 1 98.69 147 LEU A CA 1
ATOM 1197 C C . LEU A 1 147 ? 10.422 -6.918 -8.344 1 98.69 147 LEU A C 1
ATOM 1199 O O . LEU A 1 147 ? 10.469 -5.734 -8 1 98.69 147 LEU A O 1
ATOM 1203 N N . LYS A 1 148 ? 10.188 -7.266 -9.617 1 98.44 148 LYS A N 1
ATOM 1204 C CA . LYS A 1 148 ? 9.812 -6.277 -10.625 1 98.44 148 LYS A CA 1
ATOM 1205 C C . LYS A 1 148 ? 8.508 -5.582 -10.258 1 98.44 148 LYS A C 1
ATOM 1207 O O . LYS A 1 148 ? 8.383 -4.363 -10.406 1 98.44 148 LYS A O 1
ATOM 1212 N N . ALA A 1 149 ? 7.535 -6.359 -9.828 1 98 149 ALA A N 1
ATOM 1213 C CA . ALA A 1 149 ? 6.289 -5.77 -9.352 1 98 149 ALA A CA 1
ATOM 1214 C C . ALA A 1 149 ? 6.547 -4.812 -8.188 1 98 149 ALA A C 1
ATOM 1216 O O . ALA A 1 149 ? 5.91 -3.76 -8.094 1 98 149 ALA A O 1
ATOM 1217 N N . ASP A 1 150 ? 7.445 -5.199 -7.242 1 98.56 150 ASP A N 1
ATOM 1218 C CA . ASP A 1 150 ? 7.836 -4.312 -6.148 1 98.56 150 ASP A CA 1
ATOM 1219 C C . ASP A 1 150 ? 8.406 -3 -6.684 1 98.56 150 ASP A C 1
ATOM 1221 O O . ASP A 1 150 ? 8.133 -1.929 -6.145 1 98.56 150 ASP A O 1
ATOM 1225 N N . HIS A 1 151 ? 9.234 -3.145 -7.695 1 97.94 151 HIS A N 1
ATOM 1226 C CA . HIS A 1 151 ? 9.812 -1.951 -8.305 1 97.94 151 HIS A CA 1
ATOM 1227 C C . HIS A 1 151 ? 8.727 -1.062 -8.906 1 97.94 151 HIS A C 1
ATOM 1229 O O . HIS A 1 151 ? 8.773 0.162 -8.766 1 97.94 151 HIS A O 1
ATOM 1235 N N . ASP A 1 152 ? 7.789 -1.646 -9.641 1 96.69 152 ASP A N 1
ATOM 1236 C CA . ASP A 1 152 ? 6.684 -0.888 -10.219 1 96.69 152 ASP A CA 1
ATOM 1237 C C . ASP A 1 152 ? 5.898 -0.149 -9.141 1 96.69 152 ASP A C 1
ATOM 1239 O O . ASP A 1 152 ? 5.523 1.011 -9.32 1 96.69 152 ASP A O 1
ATOM 1243 N N . ARG A 1 153 ? 5.613 -0.804 -8.016 1 97.62 153 ARG A N 1
ATOM 1244 C CA . ARG A 1 153 ? 4.922 -0.19 -6.883 1 97.62 153 ARG A CA 1
ATOM 1245 C C . ARG A 1 153 ? 5.723 0.982 -6.328 1 97.62 153 ARG A C 1
ATOM 1247 O O . ARG A 1 153 ? 5.148 2.002 -5.934 1 97.62 153 ARG A O 1
ATOM 1254 N N . LEU A 1 154 ? 7.027 0.771 -6.199 1 97.25 154 LEU A N 1
ATOM 1255 C CA . LEU A 1 154 ? 7.91 1.812 -5.684 1 97.25 154 LEU A CA 1
ATOM 1256 C C . LEU A 1 154 ? 7.844 3.061 -6.555 1 97.25 154 LEU A C 1
ATOM 1258 O O . LEU A 1 154 ? 7.84 4.184 -6.043 1 97.25 154 LEU A O 1
ATOM 1262 N N . LYS A 1 155 ? 7.82 2.893 -7.852 1 95.56 155 LYS A N 1
ATOM 1263 C CA . LYS A 1 155 ? 7.723 4.008 -8.789 1 95.56 155 LYS A CA 1
ATOM 1264 C C . LYS A 1 155 ? 6.449 4.809 -8.562 1 95.56 155 LYS A C 1
ATOM 1266 O O . LYS A 1 155 ? 6.484 6.039 -8.5 1 95.56 155 LYS A O 1
ATOM 1271 N N . GLN A 1 156 ? 5.355 4.184 -8.43 1 96.19 156 GLN A N 1
ATOM 1272 C CA . GLN A 1 156 ? 4.078 4.852 -8.211 1 96.19 156 GLN A CA 1
ATOM 1273 C C . GLN A 1 156 ? 4.043 5.543 -6.852 1 96.19 156 GLN A C 1
ATOM 1275 O O . GLN A 1 156 ? 3.482 6.633 -6.719 1 96.19 156 GLN A O 1
ATOM 1280 N N . LEU A 1 157 ? 4.578 4.871 -5.812 1 95.31 157 LEU A N 1
ATOM 1281 C CA . LEU A 1 157 ? 4.684 5.449 -4.477 1 95.31 157 LEU A CA 1
ATOM 1282 C C . LEU A 1 157 ? 5.5 6.734 -4.504 1 95.31 157 LEU A C 1
ATOM 1284 O O . LEU A 1 157 ? 5.152 7.711 -3.836 1 95.31 157 LEU A O 1
ATOM 1288 N N . SER A 1 158 ? 6.613 6.723 -5.266 1 95.44 158 SER A N 1
ATOM 1289 C CA . SER A 1 158 ? 7.496 7.879 -5.363 1 95.44 158 SER A CA 1
ATOM 1290 C C . SER A 1 158 ? 6.754 9.094 -5.91 1 95.44 158 SER A C 1
ATOM 1292 O O . SER A 1 158 ? 7.012 10.227 -5.492 1 95.44 158 SER A O 1
ATOM 1294 N N . GLU A 1 159 ? 5.82 8.883 -6.832 1 94.81 159 GLU A N 1
ATOM 1295 C CA . GLU A 1 159 ? 5.004 9.969 -7.375 1 94.81 159 GLU A CA 1
ATOM 1296 C C . GLU A 1 159 ? 4.125 10.594 -6.293 1 94.81 159 GLU A C 1
ATOM 1298 O O . GLU A 1 159 ? 3.992 11.812 -6.219 1 94.81 159 GLU A O 1
ATOM 1303 N N . ARG A 1 160 ? 3.562 9.828 -5.414 1 95.31 160 ARG A N 1
ATOM 1304 C CA . ARG A 1 160 ? 2.604 10.297 -4.418 1 95.31 160 ARG A CA 1
ATOM 1305 C C . ARG A 1 160 ? 3.314 10.953 -3.242 1 95.31 160 ARG A C 1
ATOM 1307 O O . ARG A 1 160 ? 2.727 11.781 -2.537 1 95.31 160 ARG A O 1
ATOM 1314 N N . ILE A 1 161 ? 4.59 10.633 -3 1 95.94 161 ILE A N 1
ATOM 1315 C CA . ILE A 1 161 ? 5.379 11.211 -1.914 1 95.94 161 ILE A CA 1
ATOM 1316 C C . ILE A 1 161 ? 5.781 12.641 -2.27 1 95.94 161 ILE A C 1
ATOM 1318 O O . ILE A 1 161 ? 6.039 13.453 -1.382 1 95.94 161 ILE A O 1
ATOM 1322 N N . ASN A 1 162 ? 5.742 13.039 -3.531 1 97 162 ASN A N 1
ATOM 1323 C CA . ASN A 1 162 ? 6.328 14.273 -4.047 1 97 162 ASN A CA 1
ATOM 1324 C C . ASN A 1 162 ? 5.359 15.445 -3.938 1 97 162 ASN A C 1
ATOM 1326 O O . ASN A 1 162 ? 5.047 16.094 -4.941 1 97 162 ASN A O 1
ATOM 1330 N N . VAL A 1 163 ? 4.926 15.789 -2.705 1 97.81 163 VAL A N 1
ATOM 1331 C CA . VAL A 1 163 ? 4.02 16.891 -2.396 1 97.81 163 VAL A CA 1
ATOM 1332 C C . VAL A 1 163 ? 4.641 17.781 -1.321 1 97.81 163 VAL A C 1
ATOM 1334 O O . VAL A 1 163 ? 5.062 17.297 -0.27 1 97.81 163 VAL A O 1
ATOM 1337 N N . LEU A 1 164 ? 4.676 19.078 -1.547 1 98.62 164 LEU A N 1
ATOM 1338 C CA . LEU A 1 164 ? 5.309 20.016 -0.628 1 98.62 164 LEU A CA 1
ATOM 1339 C C . LEU A 1 164 ? 4.344 20.438 0.475 1 98.62 164 LEU A C 1
ATOM 1341 O O . LEU A 1 164 ? 3.295 21.031 0.199 1 98.62 164 LEU A O 1
ATOM 1345 N N . PRO A 1 165 ? 4.703 20.188 1.77 1 98.25 165 PRO A N 1
ATOM 1346 C CA . PRO A 1 165 ? 3.926 20.719 2.891 1 98.25 165 PRO A CA 1
ATOM 1347 C C . PRO A 1 165 ? 4.418 22.094 3.35 1 98.25 165 PRO A C 1
ATOM 1349 O O . PRO A 1 165 ? 3.658 22.859 3.951 1 98.25 165 PRO A O 1
ATOM 1352 N N . LEU A 1 166 ? 5.688 22.469 3.107 1 98.5 166 LEU A N 1
ATOM 1353 C CA . LEU A 1 166 ? 6.34 23.641 3.652 1 98.5 166 LEU A CA 1
ATOM 1354 C C . LEU A 1 166 ? 5.598 24.906 3.242 1 98.5 166 LEU A C 1
ATOM 1356 O O . LEU A 1 166 ? 5.211 25.062 2.082 1 98.5 166 LEU A O 1
ATOM 1360 N N . GLY A 1 167 ? 5.391 25.766 4.219 1 97.56 167 GLY A N 1
ATOM 1361 C CA . GLY A 1 167 ? 4.645 26.984 3.975 1 97.56 167 GLY A CA 1
ATOM 1362 C C . GLY A 1 167 ? 3.176 26.875 4.34 1 97.56 167 GLY A C 1
ATOM 1363 O O . GLY A 1 167 ? 2.416 27.828 4.176 1 97.56 167 GLY A O 1
ATOM 1364 N N . SER A 1 168 ? 2.75 25.719 4.914 1 96.31 168 SER A N 1
ATOM 1365 C CA . SER A 1 168 ? 1.36 25.531 5.312 1 96.31 168 SER A CA 1
ATOM 1366 C C . SER A 1 168 ? 1.127 25.984 6.75 1 96.31 168 SER A C 1
ATOM 1368 O O . SER A 1 168 ? -0.015 26.047 7.211 1 96.31 168 SER A O 1
ATOM 1370 N N . GLY A 1 169 ? 2.197 26.344 7.441 1 94.38 169 GLY A N 1
ATOM 1371 C CA . GLY A 1 169 ? 2.051 26.828 8.805 1 94.38 169 GLY A CA 1
ATOM 1372 C C . GLY A 1 169 ? 1.646 25.734 9.781 1 94.38 169 GLY A C 1
ATOM 1373 O O . GLY A 1 169 ? 1.965 24.562 9.578 1 94.38 169 GLY A O 1
ATOM 1374 N N . ALA A 1 170 ? 1.099 26.156 10.906 1 92.69 170 ALA A N 1
ATOM 1375 C CA . ALA A 1 170 ? 0.776 25.219 11.984 1 92.69 170 ALA A CA 1
ATOM 1376 C C . ALA A 1 170 ? -0.528 24.484 11.695 1 92.69 170 ALA A C 1
ATOM 1378 O O . ALA A 1 170 ? -0.596 23.25 11.828 1 92.69 170 ALA A O 1
ATOM 1379 N N . ILE A 1 171 ? -1.571 25.172 11.328 1 95.44 171 ILE A N 1
ATOM 1380 C CA . ILE A 1 171 ? -2.861 24.516 11.133 1 95.44 171 ILE A CA 1
ATOM 1381 C C . ILE A 1 171 ? -3.703 25.328 10.141 1 95.44 171 ILE A C 1
ATOM 1383 O O . ILE A 1 171 ? -4.312 24.75 9.234 1 95.44 171 ILE A O 1
ATOM 1387 N N . ALA A 1 172 ? -3.703 26.703 10.242 1 96.56 172 ALA A N 1
ATOM 1388 C CA . ALA A 1 172 ? -4.629 27.562 9.5 1 96.56 172 ALA A CA 1
ATOM 1389 C C . ALA A 1 172 ? -4.031 27.984 8.164 1 96.56 172 ALA A C 1
ATOM 1391 O O . ALA A 1 172 ? -4.75 28.453 7.273 1 96.56 172 ALA A O 1
ATOM 1392 N N . GLY A 1 173 ? -2.773 27.781 7.898 1 95.75 173 GLY A N 1
ATOM 1393 C CA . GLY A 1 173 ? -2.02 28.297 6.762 1 95.75 173 GLY A CA 1
ATOM 1394 C C . GLY A 1 173 ? -0.895 29.234 7.164 1 95.75 173 GLY A C 1
ATOM 1395 O O . GLY A 1 173 ? -0.57 29.344 8.344 1 95.75 173 GLY A O 1
ATOM 1396 N N . ASN A 1 174 ? -0.226 29.766 6.176 1 94.88 174 ASN A N 1
ATOM 1397 C CA . ASN A 1 174 ? 0.807 30.781 6.398 1 94.88 174 ASN A CA 1
ATOM 1398 C C . ASN A 1 174 ? 0.262 32.188 6.219 1 94.88 174 ASN A C 1
ATOM 1400 O O . ASN A 1 174 ? -0.333 32.5 5.184 1 94.88 174 ASN A O 1
ATOM 1404 N N . PRO A 1 175 ? 0.475 33.031 7.18 1 92.5 175 PRO A N 1
ATOM 1405 C CA . PRO A 1 175 ? -0.151 34.375 7.125 1 92.5 175 PRO A CA 1
ATOM 1406 C C . PRO A 1 175 ? 0.65 35.375 6.293 1 92.5 175 PRO A C 1
ATOM 1408 O O . PRO A 1 175 ? 0.213 36.5 6.094 1 92.5 175 PRO A O 1
ATOM 1411 N N . PHE A 1 176 ? 1.926 35.219 5.812 1 91.88 176 PHE A N 1
ATOM 1412 C CA . PHE A 1 176 ? 2.814 36.188 5.172 1 91.88 176 PHE A CA 1
ATOM 1413 C C . PHE A 1 176 ? 2.916 35.906 3.676 1 91.88 176 PHE A C 1
ATOM 1415 O O . PHE A 1 176 ? 3.889 36.312 3.033 1 91.88 176 PHE A O 1
ATOM 1422 N N . LEU A 1 177 ? 2.045 35.469 3.008 1 89.88 177 LEU A N 1
ATOM 1423 C CA . LEU A 1 177 ? 1.934 35.188 1.577 1 89.88 177 LEU A CA 1
ATOM 1424 C C . LEU A 1 177 ? 3.195 34.531 1.05 1 89.88 177 LEU A C 1
ATOM 1426 O O . LEU A 1 177 ? 3.77 34.969 0.052 1 89.88 177 LEU A O 1
ATOM 1430 N N . ILE A 1 178 ? 3.713 33.656 1.696 1 95.44 178 ILE A N 1
ATOM 1431 C CA . ILE A 1 178 ? 4.84 32.812 1.259 1 95.44 178 ILE A CA 1
ATOM 1432 C C . ILE A 1 178 ? 4.504 32.156 -0.07 1 95.44 178 ILE A C 1
ATOM 1434 O O . ILE A 1 178 ? 3.426 31.562 -0.221 1 95.44 178 ILE A O 1
ATOM 1438 N N . ASP A 1 179 ? 5.449 32.25 -1.09 1 96.56 179 ASP A N 1
ATOM 1439 C CA . ASP A 1 179 ? 5.266 31.609 -2.393 1 96.56 179 ASP A CA 1
ATOM 1440 C C . ASP A 1 179 ? 5.551 30.109 -2.326 1 96.56 179 ASP A C 1
ATOM 1442 O O . ASP A 1 179 ? 6.68 29.688 -2.568 1 96.56 179 ASP A O 1
ATOM 1446 N N . ARG A 1 180 ? 4.512 29.328 -2.139 1 97.69 180 ARG A N 1
ATOM 1447 C CA . ARG A 1 180 ? 4.691 27.891 -1.935 1 97.69 180 ARG A CA 1
ATOM 1448 C C . ARG A 1 180 ? 5.043 27.188 -3.242 1 97.69 180 ARG A C 1
ATOM 1450 O O . ARG A 1 180 ? 5.707 26.156 -3.24 1 97.69 180 ARG A O 1
ATOM 1457 N N . GLN A 1 181 ? 4.582 27.734 -4.387 1 97.56 181 GLN A N 1
ATOM 1458 C CA . GLN A 1 181 ? 4.996 27.172 -5.668 1 97.56 181 GLN A CA 1
ATOM 1459 C C . GLN A 1 181 ? 6.5 27.312 -5.875 1 97.56 181 GLN A C 1
ATOM 1461 O O . GLN A 1 181 ? 7.156 26.391 -6.367 1 97.56 181 GLN A O 1
ATOM 1466 N N . PHE A 1 182 ? 7.012 28.484 -5.562 1 98 182 PHE A N 1
ATOM 1467 C CA . PHE A 1 182 ? 8.453 28.672 -5.609 1 98 182 PHE A CA 1
ATOM 1468 C C . PHE A 1 182 ? 9.164 27.625 -4.758 1 98 182 PHE A C 1
ATOM 1470 O O . PHE A 1 182 ? 10.148 27.016 -5.191 1 98 182 PHE A O 1
ATOM 1477 N N . LEU A 1 183 ? 8.672 27.406 -3.504 1 98.5 183 LEU A N 1
ATOM 1478 C CA . LEU A 1 183 ? 9.273 26.422 -2.602 1 98.5 183 LEU A CA 1
ATOM 1479 C C . LEU A 1 183 ? 9.273 25.031 -3.227 1 98.5 183 LEU A C 1
ATOM 1481 O O . LEU A 1 183 ? 10.266 24.312 -3.127 1 98.5 183 LEU A O 1
ATOM 1485 N N . ALA A 1 184 ? 8.117 24.641 -3.818 1 98.56 184 ALA A N 1
ATOM 1486 C CA . ALA A 1 184 ? 8.023 23.328 -4.477 1 98.56 184 ALA A CA 1
ATOM 1487 C C . ALA A 1 184 ? 9.07 23.203 -5.578 1 98.56 184 ALA A C 1
ATOM 1489 O O . ALA A 1 184 ? 9.758 22.172 -5.664 1 98.56 184 ALA A O 1
ATOM 1490 N N . ASP A 1 185 ? 9.203 24.219 -6.395 1 98.31 185 ASP A N 1
ATOM 1491 C CA . ASP A 1 185 ? 10.18 24.219 -7.48 1 98.31 185 ASP A CA 1
ATOM 1492 C C . ASP A 1 185 ? 11.609 24.141 -6.938 1 98.31 185 ASP A C 1
ATOM 1494 O O . ASP A 1 185 ? 12.422 23.344 -7.426 1 98.31 185 ASP A O 1
ATOM 1498 N N . GLU A 1 186 ? 11.859 24.938 -5.918 1 98 186 GLU A N 1
ATOM 1499 C CA . GLU A 1 186 ? 13.195 25.016 -5.332 1 98 186 GLU A CA 1
ATOM 1500 C C . GLU A 1 186 ? 13.609 23.688 -4.715 1 98 186 GLU A C 1
ATOM 1502 O O . GLU A 1 186 ? 14.781 23.312 -4.75 1 98 186 GLU A O 1
ATOM 1507 N N . LEU A 1 187 ? 12.664 22.984 -4.16 1 98.31 187 LEU A N 1
ATOM 1508 C CA . LEU A 1 187 ? 12.961 21.734 -3.457 1 98.31 187 LEU A CA 1
ATOM 1509 C C . LEU A 1 187 ? 12.609 20.531 -4.32 1 98.31 187 LEU A C 1
ATOM 1511 O O . LEU A 1 187 ? 12.633 19.391 -3.844 1 98.31 187 LEU A O 1
ATOM 1515 N N . ASP A 1 188 ? 12.219 20.75 -5.574 1 97 188 ASP A N 1
ATOM 1516 C CA . ASP A 1 188 ? 11.945 19.734 -6.594 1 97 188 ASP A CA 1
ATOM 1517 C C . ASP A 1 188 ? 10.758 18.859 -6.207 1 97 188 ASP A C 1
ATOM 1519 O O . ASP A 1 188 ? 10.82 17.641 -6.297 1 97 188 ASP A O 1
ATOM 1523 N N . PHE A 1 189 ? 9.773 19.453 -5.613 1 98.06 189 PHE A N 1
ATOM 1524 C CA . PHE A 1 189 ? 8.484 18.797 -5.422 1 98.06 189 PHE A CA 1
ATOM 1525 C C . PHE A 1 189 ? 7.586 19 -6.637 1 98.06 189 PHE A C 1
ATOM 1527 O O . PHE A 1 189 ? 7.613 20.062 -7.266 1 98.06 189 PHE A O 1
ATOM 1534 N N . GLN A 1 190 ? 6.781 18.047 -6.914 1 96.69 190 GLN A N 1
ATOM 1535 C CA . GLN A 1 190 ? 5.926 18.094 -8.094 1 96.69 190 GLN A CA 1
ATOM 1536 C C . GLN A 1 190 ? 4.637 18.859 -7.805 1 96.69 190 GLN A C 1
ATOM 1538 O O . GLN A 1 190 ? 4.059 19.469 -8.703 1 96.69 190 GLN A O 1
ATOM 1543 N N . HIS A 1 191 ? 4.156 18.828 -6.551 1 96.62 191 HIS A N 1
ATOM 1544 C CA . HIS A 1 191 ? 2.895 19.453 -6.172 1 96.62 191 HIS A CA 1
ATOM 1545 C C . HIS A 1 191 ? 3.01 20.156 -4.832 1 96.62 191 HIS A C 1
ATOM 1547 O O . HIS A 1 191 ? 3.945 19.906 -4.066 1 96.62 191 HIS A O 1
ATOM 1553 N N . VAL A 1 192 ? 2.064 21.078 -4.617 1 97.88 192 VAL A N 1
ATOM 1554 C CA . VAL A 1 192 ? 1.902 21.75 -3.33 1 97.88 192 VAL A CA 1
ATOM 1555 C C . VAL A 1 192 ? 0.663 21.203 -2.619 1 97.88 192 VAL A C 1
ATOM 1557 O O . VAL A 1 192 ? -0.371 20.969 -3.25 1 97.88 192 VAL A O 1
ATOM 1560 N N . SER A 1 193 ? 0.758 20.875 -1.327 1 98 193 SER A N 1
ATOM 1561 C CA . SER A 1 193 ? -0.411 20.438 -0.574 1 98 193 SER A CA 1
ATOM 1562 C C . SER A 1 193 ? -1.521 21.484 -0.613 1 98 193 SER A C 1
ATOM 1564 O O . SER A 1 193 ? -1.252 22.688 -0.586 1 98 193 SER A O 1
ATOM 1566 N N . SER A 1 194 ? -2.762 21.109 -0.564 1 97.69 194 SER A N 1
ATOM 1567 C CA . SER A 1 194 ? -3.877 22 -0.866 1 97.69 194 SER A CA 1
ATOM 1568 C C . SER A 1 194 ? -4.66 22.344 0.394 1 97.69 194 SER A C 1
ATOM 1570 O O . SER A 1 194 ? -5.625 23.109 0.339 1 97.69 194 SER A O 1
ATOM 1572 N N . ASN A 1 195 ? -4.316 21.859 1.471 1 98.69 195 ASN A N 1
ATOM 1573 C CA . ASN A 1 195 ? -4.98 22.078 2.75 1 98.69 195 ASN A CA 1
ATOM 1574 C C . ASN A 1 195 ? -4.004 21.969 3.916 1 98.69 195 ASN A C 1
ATOM 1576 O O . ASN A 1 195 ? -3.365 20.938 4.105 1 98.69 195 ASN A O 1
ATOM 1580 N N . SER A 1 196 ? -3.896 23.078 4.625 1 98.31 196 SER A N 1
ATOM 1581 C CA . SER A 1 196 ? -2.875 23.141 5.668 1 98.31 196 SER A CA 1
ATOM 1582 C C . SER A 1 196 ? -3.15 22.141 6.777 1 98.31 196 SER A C 1
ATOM 1584 O O . SER A 1 196 ? -2.221 21.547 7.336 1 98.31 196 SER A O 1
ATOM 1586 N N . MET A 1 197 ? -4.418 21.891 7.156 1 98.44 197 MET A N 1
ATOM 1587 C CA . MET A 1 197 ? -4.754 20.938 8.195 1 98.44 197 MET A CA 1
ATOM 1588 C C . MET A 1 197 ? -4.395 19.516 7.762 1 98.44 197 MET A C 1
ATOM 1590 O O . MET A 1 197 ? -3.885 18.734 8.562 1 98.44 197 MET A O 1
ATOM 1594 N N . HIS A 1 198 ? -4.68 19.203 6.535 1 98.25 198 HIS A N 1
ATOM 1595 C CA . HIS A 1 198 ? -4.293 17.906 5.977 1 98.25 198 HIS A CA 1
ATOM 1596 C C . HIS A 1 198 ? -2.775 17.766 5.93 1 98.25 198 HIS A C 1
ATOM 1598 O O . HIS A 1 198 ? -2.238 16.719 6.285 1 98.25 198 HIS A O 1
ATOM 1604 N N . ALA A 1 199 ? -2.082 18.781 5.473 1 97.81 199 ALA A N 1
ATOM 1605 C CA . ALA A 1 199 ? -0.644 18.75 5.223 1 97.81 199 ALA A CA 1
ATOM 1606 C C . ALA A 1 199 ? 0.127 18.406 6.496 1 97.81 199 ALA A C 1
ATOM 1608 O O . ALA A 1 199 ? 1.09 17.641 6.457 1 97.81 199 ALA A O 1
ATOM 1609 N N . VAL A 1 200 ? -0.269 18.953 7.602 1 96.44 200 VAL A N 1
ATOM 1610 C CA . VAL A 1 200 ? 0.527 18.828 8.82 1 96.44 200 VAL A CA 1
ATOM 1611 C C . VAL A 1 200 ? 0.214 17.516 9.516 1 96.44 200 VAL A C 1
ATOM 1613 O O . VAL A 1 200 ? 1.004 17.031 10.328 1 96.44 200 VAL A O 1
ATOM 1616 N N . GLY A 1 201 ? -0.915 16.922 9.211 1 95.56 201 GLY A N 1
ATOM 1617 C CA . GLY A 1 201 ? -1.292 15.672 9.828 1 95.56 201 GLY A CA 1
ATOM 1618 C C . GLY A 1 201 ? -1.046 14.469 8.945 1 95.56 201 GLY A C 1
ATOM 1619 O O . GLY A 1 201 ? -1.065 13.328 9.414 1 95.56 201 GLY A O 1
ATOM 1620 N N . ASP A 1 202 ? -0.729 14.664 7.727 1 97 202 ASP A N 1
ATOM 1621 C CA . ASP A 1 202 ? -0.66 13.594 6.738 1 97 202 ASP A CA 1
ATOM 1622 C C . ASP A 1 202 ? 0.586 12.734 6.941 1 97 202 ASP A C 1
ATOM 1624 O O . ASP A 1 202 ? 1.697 13.258 7.039 1 97 202 ASP A O 1
ATOM 1628 N N . ARG A 1 203 ? 0.408 11.445 7.078 1 98.12 203 ARG A N 1
ATOM 1629 C CA . ARG A 1 203 ? 1.517 10.5 7.156 1 98.12 203 ARG A CA 1
ATOM 1630 C C . ARG A 1 203 ? 1.349 9.375 6.137 1 98.12 203 ARG A C 1
ATOM 1632 O O . ARG A 1 203 ? 2.004 8.336 6.242 1 98.12 203 ARG A O 1
ATOM 1639 N N . ASP A 1 204 ? 0.463 9.531 5.129 1 98.19 204 ASP A N 1
ATOM 1640 C CA . ASP A 1 204 ? 0.238 8.508 4.113 1 98.19 204 ASP A CA 1
ATOM 1641 C C . ASP A 1 204 ? 1.553 8.07 3.473 1 98.19 204 ASP A C 1
ATOM 1643 O O . ASP A 1 204 ? 1.763 6.883 3.221 1 98.19 204 ASP A O 1
ATOM 1647 N N . PHE A 1 205 ? 2.426 9.055 3.188 1 97.88 205 PHE A N 1
ATOM 1648 C CA . PHE A 1 205 ? 3.666 8.75 2.482 1 97.88 205 PHE A CA 1
ATOM 1649 C C . PHE A 1 205 ? 4.543 7.816 3.303 1 97.88 205 PHE A C 1
ATOM 1651 O O . PHE A 1 205 ? 5.238 6.961 2.75 1 97.88 205 PHE A O 1
ATOM 1658 N N . ILE A 1 206 ? 4.5 7.922 4.609 1 98.12 206 ILE A N 1
ATOM 1659 C CA . ILE A 1 206 ? 5.266 7.047 5.492 1 98.12 206 ILE A CA 1
ATOM 1660 C C . ILE A 1 206 ? 4.633 5.656 5.523 1 98.12 206 ILE A C 1
ATOM 1662 O O . ILE A 1 206 ? 5.328 4.648 5.402 1 98.12 206 ILE A O 1
ATOM 1666 N N . VAL A 1 207 ? 3.312 5.602 5.691 1 98.12 207 VAL A N 1
ATOM 1667 C CA . VAL A 1 207 ? 2.6 4.34 5.836 1 98.12 207 VAL A CA 1
ATOM 1668 C C . VAL A 1 207 ? 2.691 3.541 4.539 1 98.12 207 VAL A C 1
ATOM 1670 O O . VAL A 1 207 ? 2.844 2.318 4.562 1 98.12 207 VAL A O 1
ATOM 1673 N N . GLU A 1 208 ? 2.582 4.195 3.385 1 98.44 208 GLU A N 1
ATOM 1674 C CA . GLU A 1 208 ? 2.723 3.527 2.094 1 98.44 208 GLU A CA 1
ATOM 1675 C C . GLU A 1 208 ? 4.129 2.963 1.915 1 98.44 208 GLU A C 1
ATOM 1677 O O . GLU A 1 208 ? 4.301 1.861 1.39 1 98.44 208 GLU A O 1
ATOM 1682 N N . PHE A 1 209 ? 5.16 3.738 2.348 1 98.69 209 PHE A N 1
ATOM 1683 C CA . PHE A 1 209 ? 6.527 3.238 2.307 1 98.69 209 PHE A CA 1
ATOM 1684 C C . PHE A 1 209 ? 6.68 2.004 3.188 1 98.69 209 PHE A C 1
ATOM 1686 O O . PHE A 1 209 ? 7.27 1.005 2.77 1 98.69 209 PHE A O 1
ATOM 1693 N N . LEU A 1 210 ? 6.16 2.072 4.391 1 98.81 210 LEU A N 1
ATOM 1694 C CA . LEU A 1 210 ? 6.273 0.957 5.324 1 98.81 210 LEU A CA 1
ATOM 1695 C C . LEU A 1 210 ? 5.582 -0.286 4.773 1 98.81 210 LEU A C 1
ATOM 1697 O O . LEU A 1 210 ? 6.094 -1.399 4.91 1 98.81 210 LEU A O 1
ATOM 1701 N N . PHE A 1 211 ? 4.43 -0.119 4.176 1 98.88 211 PHE A N 1
ATOM 1702 C CA . PHE A 1 211 ? 3.729 -1.248 3.574 1 98.88 211 PHE A CA 1
ATOM 1703 C C . PHE A 1 211 ? 4.527 -1.826 2.414 1 98.88 211 PHE A C 1
ATOM 1705 O O . PHE A 1 211 ? 4.695 -3.043 2.312 1 98.88 211 PHE A O 1
ATOM 1712 N N . TRP A 1 212 ? 4.965 -0.925 1.52 1 98.75 212 TRP A N 1
ATOM 1713 C CA . TRP A 1 212 ? 5.77 -1.364 0.385 1 98.75 212 TRP A CA 1
ATOM 1714 C C . TRP A 1 212 ? 6.98 -2.168 0.854 1 98.75 212 TRP A C 1
ATOM 1716 O O . TRP A 1 212 ? 7.258 -3.248 0.327 1 98.75 212 TRP A O 1
ATOM 1726 N N . ALA A 1 213 ? 7.695 -1.634 1.847 1 98.88 213 ALA A N 1
ATOM 1727 C CA . ALA A 1 213 ? 8.867 -2.314 2.4 1 98.88 213 ALA A CA 1
ATOM 1728 C C . ALA A 1 213 ? 8.484 -3.674 2.98 1 98.88 213 ALA A C 1
ATOM 1730 O O . ALA A 1 213 ? 9.227 -4.645 2.838 1 98.88 213 ALA A O 1
ATOM 1731 N N . SER A 1 214 ? 7.352 -3.75 3.643 1 98.88 214 SER A N 1
ATOM 1732 C CA . SER A 1 214 ? 6.871 -4.996 4.23 1 98.88 214 SER A CA 1
ATOM 1733 C C . SER A 1 214 ? 6.613 -6.051 3.16 1 98.88 214 SER A C 1
ATOM 1735 O O . SER A 1 214 ? 7.066 -7.191 3.285 1 98.88 214 SER A O 1
ATOM 1737 N N . LEU A 1 215 ? 5.879 -5.703 2.133 1 98.81 215 LEU A N 1
ATOM 1738 C CA . LEU A 1 215 ? 5.547 -6.652 1.076 1 98.81 215 LEU A CA 1
ATOM 1739 C C . LEU A 1 215 ? 6.801 -7.121 0.35 1 98.81 215 LEU A C 1
ATOM 1741 O O . LEU A 1 215 ? 6.945 -8.312 0.055 1 98.81 215 LEU A O 1
ATOM 1745 N N . THR A 1 216 ? 7.695 -6.141 0.05 1 98.81 216 THR A N 1
ATOM 1746 C CA . THR A 1 216 ? 8.961 -6.488 -0.579 1 98.81 216 THR A CA 1
ATOM 1747 C C . THR A 1 216 ? 9.75 -7.473 0.289 1 98.81 216 THR A C 1
ATOM 1749 O O . THR A 1 216 ? 10.273 -8.461 -0.213 1 98.81 216 THR A O 1
ATOM 1752 N N . SER A 1 217 ? 9.828 -7.195 1.595 1 98.81 217 SER A N 1
ATOM 1753 C CA . SER A 1 217 ? 10.562 -8.07 2.504 1 98.81 217 SER A CA 1
ATOM 1754 C C . SER A 1 217 ? 9.906 -9.445 2.59 1 98.81 217 SER A C 1
ATOM 1756 O O . SER A 1 217 ? 10.586 -10.453 2.795 1 98.81 217 SER A O 1
ATOM 1758 N N . ILE A 1 218 ? 8.625 -9.562 2.41 1 98.62 218 ILE A N 1
ATOM 1759 C CA . ILE A 1 218 ? 7.918 -10.836 2.434 1 98.62 218 ILE A CA 1
ATOM 1760 C C . ILE A 1 218 ? 8.281 -11.648 1.192 1 98.62 218 ILE A C 1
ATOM 1762 O O . ILE A 1 218 ? 8.438 -12.875 1.267 1 98.62 218 ILE A O 1
ATOM 1766 N N . HIS A 1 219 ? 8.383 -10.992 0.021 1 98.75 219 HIS A N 1
ATOM 1767 C CA . HIS A 1 219 ? 8.875 -11.695 -1.158 1 98.75 219 HIS A CA 1
ATOM 1768 C C . HIS A 1 219 ? 10.25 -12.289 -0.909 1 98.75 219 HIS A C 1
ATOM 1770 O O . HIS A 1 219 ? 10.523 -13.43 -1.296 1 98.75 219 HIS A O 1
ATOM 1776 N N . LEU A 1 220 ? 11.117 -11.523 -0.235 1 98.81 220 LEU A N 1
ATOM 1777 C CA . LEU A 1 220 ? 12.445 -12.016 0.11 1 98.81 220 LEU A CA 1
ATOM 1778 C C . LEU A 1 220 ? 12.359 -13.148 1.133 1 98.81 220 LEU A C 1
ATOM 1780 O O . LEU A 1 220 ? 13.172 -14.078 1.111 1 98.81 220 LEU A O 1
ATOM 1784 N N . SER A 1 221 ? 11.445 -12.984 2.076 1 98.62 221 SER A N 1
ATOM 1785 C CA . SER A 1 221 ? 11.234 -14.031 3.072 1 98.62 221 SER A CA 1
ATOM 1786 C C . SER A 1 221 ? 10.836 -15.352 2.414 1 98.62 221 SER A C 1
ATOM 1788 O O . SER A 1 221 ? 11.305 -16.406 2.822 1 98.62 221 SER A O 1
ATOM 1790 N N . ARG A 1 222 ? 9.961 -15.359 1.419 1 98.5 222 ARG A N 1
ATOM 1791 C CA . ARG A 1 222 ? 9.547 -16.547 0.688 1 98.5 222 ARG A CA 1
ATOM 1792 C C . ARG A 1 222 ? 10.719 -17.156 -0.083 1 98.5 222 ARG A C 1
ATOM 1794 O O . ARG A 1 222 ? 10.875 -18.375 -0.12 1 98.5 222 ARG A O 1
ATOM 1801 N N . LEU A 1 223 ? 11.5 -16.297 -0.697 1 98.62 223 LEU A N 1
ATOM 1802 C CA . LEU A 1 223 ? 12.727 -16.75 -1.346 1 98.62 223 LEU A CA 1
ATOM 1803 C C . LEU A 1 223 ? 13.641 -17.453 -0.347 1 98.62 223 LEU A C 1
ATOM 1805 O O . LEU A 1 223 ? 14.18 -18.516 -0.64 1 98.62 223 LEU A O 1
ATOM 1809 N N . ALA A 1 224 ? 13.82 -16.781 0.783 1 98.69 224 ALA A N 1
ATOM 1810 C CA . ALA A 1 224 ? 14.664 -17.344 1.834 1 98.69 224 ALA A CA 1
ATOM 1811 C C . ALA A 1 224 ? 14.148 -18.703 2.277 1 98.69 224 ALA A C 1
ATOM 1813 O O . ALA A 1 224 ? 14.938 -19.625 2.496 1 98.69 224 ALA A O 1
ATOM 1814 N N . GLU A 1 225 ? 12.867 -18.844 2.42 1 98.25 225 GLU A N 1
ATOM 1815 C CA . GLU A 1 225 ? 12.273 -20.109 2.824 1 98.25 225 GLU A CA 1
ATOM 1816 C C . GLU A 1 225 ? 12.602 -21.219 1.825 1 98.25 225 GLU A C 1
ATOM 1818 O O . GLU A 1 225 ? 12.992 -22.328 2.217 1 98.25 225 GLU A O 1
ATOM 1823 N N . ASP A 1 226 ? 12.445 -21 0.555 1 98.5 226 ASP A N 1
ATOM 1824 C CA . ASP A 1 226 ? 12.805 -21.953 -0.483 1 98.5 226 ASP A CA 1
ATOM 1825 C C . ASP A 1 226 ? 14.273 -22.359 -0.375 1 98.5 226 ASP A C 1
ATOM 1827 O O . ASP A 1 226 ? 14.594 -23.547 -0.389 1 98.5 226 ASP A O 1
ATOM 1831 N N . LEU A 1 227 ? 15.102 -21.391 -0.243 1 98.56 227 LEU A N 1
ATOM 1832 C CA . LEU A 1 227 ? 16.531 -21.641 -0.295 1 98.56 227 LEU A CA 1
ATOM 1833 C C . LEU A 1 227 ? 17.016 -22.359 0.967 1 98.56 227 LEU A C 1
ATOM 1835 O O . LEU A 1 227 ? 17.953 -23.156 0.92 1 98.56 227 LEU A O 1
ATOM 1839 N N . ILE A 1 228 ? 16.391 -22.031 2.119 1 98.19 228 ILE A N 1
ATOM 1840 C CA . ILE A 1 228 ? 16.688 -22.781 3.342 1 98.19 228 ILE A CA 1
ATOM 1841 C C . ILE A 1 228 ? 16.359 -24.25 3.146 1 98.19 228 ILE A C 1
ATOM 1843 O O . ILE A 1 228 ? 17.172 -25.125 3.486 1 98.19 228 ILE A O 1
ATOM 1847 N N . LEU A 1 229 ? 15.234 -24.578 2.535 1 98 229 LEU A N 1
ATOM 1848 C CA . LEU A 1 229 ? 14.875 -25.953 2.219 1 98 229 LEU A CA 1
ATOM 1849 C C . LEU A 1 229 ? 15.852 -26.547 1.214 1 98 229 LEU A C 1
ATOM 1851 O O . LEU A 1 229 ? 16.391 -27.641 1.443 1 98 229 LEU A O 1
ATOM 1855 N N . PHE A 1 230 ? 16.172 -25.844 0.13 1 98.25 230 PHE A N 1
ATOM 1856 C CA . PHE A 1 230 ? 17 -26.328 -0.977 1 98.25 230 PHE A CA 1
ATOM 1857 C C . PHE A 1 230 ? 18.422 -26.562 -0.529 1 98.25 230 PHE A C 1
ATOM 1859 O O . PHE A 1 230 ? 19.156 -27.328 -1.156 1 98.25 230 PHE A O 1
ATOM 1866 N N . SER A 1 231 ? 18.844 -25.875 0.532 1 97.38 231 SER A N 1
ATOM 1867 C CA . SER A 1 231 ? 20.234 -26.016 0.991 1 97.38 231 SER A CA 1
ATOM 1868 C C . SER A 1 231 ? 20.359 -27.078 2.064 1 97.38 231 SER A C 1
ATOM 1870 O O . SER A 1 231 ? 21.453 -27.375 2.525 1 97.38 231 SER A O 1
ATOM 1872 N N . SER A 1 232 ? 19.266 -27.672 2.527 1 96.56 232 SER A N 1
ATOM 1873 C CA . SER A 1 232 ? 19.312 -28.797 3.471 1 96.56 232 SER A CA 1
ATOM 1874 C C . SER A 1 232 ? 19.906 -30.047 2.82 1 96.56 232 SER A C 1
ATOM 1876 O O . SER A 1 232 ? 20 -30.125 1.593 1 96.56 232 SER A O 1
ATOM 1878 N N . GLN A 1 233 ? 20.312 -30.969 3.686 1 94.06 233 GLN A N 1
ATOM 1879 C CA . GLN A 1 233 ? 20.891 -32.188 3.168 1 94.06 233 GLN A CA 1
ATOM 1880 C C . GLN A 1 233 ? 19.844 -33.031 2.441 1 94.06 233 GLN A C 1
ATOM 1882 O O . GLN A 1 233 ? 20.156 -33.75 1.487 1 94.06 233 GLN A O 1
ATOM 1887 N N . GLU A 1 234 ? 18.625 -32.969 2.908 1 95.56 234 GLU A N 1
ATOM 1888 C CA . GLU A 1 234 ? 17.547 -33.75 2.336 1 95.56 234 GLU A CA 1
ATOM 1889 C C . GLU A 1 234 ? 17.266 -33.375 0.89 1 95.56 234 GLU A C 1
ATOM 1891 O O . GLU A 1 234 ? 16.984 -34.219 0.046 1 95.56 234 GLU A O 1
ATOM 1896 N N . PHE A 1 235 ? 17.266 -32.062 0.494 1 97.19 235 PHE A N 1
ATOM 1897 C CA . PHE A 1 235 ? 17.109 -31.562 -0.871 1 97.19 235 PHE A CA 1
ATOM 1898 C C . PHE A 1 235 ? 18.438 -31.547 -1.604 1 97.19 235 PHE A C 1
ATOM 1900 O O . PHE A 1 235 ? 18.609 -32.219 -2.627 1 97.19 235 PHE A O 1
ATOM 1907 N N . GLY A 1 236 ? 19.375 -30.719 -1.005 1 97.69 236 GLY A N 1
ATOM 1908 C CA . GLY A 1 236 ? 20.719 -30.609 -1.546 1 97.69 236 GLY A CA 1
ATOM 1909 C C . GLY A 1 236 ? 20.766 -29.953 -2.908 1 97.69 236 GLY A C 1
ATOM 1910 O O . GLY A 1 236 ? 21.625 -30.266 -3.734 1 97.69 236 GLY A O 1
ATOM 1911 N N . PHE A 1 237 ? 19.875 -29.094 -3.301 1 98.56 237 PHE A N 1
ATOM 1912 C CA . PHE A 1 237 ? 19.797 -28.469 -4.613 1 98.56 237 PHE A CA 1
ATOM 1913 C C . PHE A 1 237 ? 20.828 -27.344 -4.738 1 98.56 237 PHE A C 1
ATOM 1915 O O . PHE A 1 237 ? 21.281 -27.031 -5.844 1 98.56 237 PHE A O 1
ATOM 1922 N N . VAL A 1 238 ? 21.156 -26.688 -3.596 1 98.44 238 VAL A N 1
ATOM 1923 C CA . VAL A 1 238 ? 22.094 -25.578 -3.648 1 98.44 238 VAL A CA 1
ATOM 1924 C C . VAL A 1 238 ? 23.062 -25.656 -2.469 1 98.44 238 VAL A C 1
ATOM 1926 O O . VAL A 1 238 ? 22.781 -26.344 -1.475 1 98.44 238 VAL A O 1
ATOM 1929 N N . THR A 1 239 ? 24.219 -25.078 -2.633 1 97.19 239 THR A N 1
ATOM 1930 C CA . THR A 1 239 ? 25.156 -24.781 -1.554 1 97.19 239 THR A CA 1
ATOM 1931 C C . THR A 1 239 ? 25.391 -23.281 -1.424 1 97.19 239 THR A C 1
ATOM 1933 O O . THR A 1 239 ? 25.609 -22.594 -2.424 1 97.19 239 THR A O 1
ATOM 1936 N N . LEU A 1 240 ? 25.297 -22.828 -0.191 1 96.81 240 LEU A N 1
ATOM 1937 C CA . LEU A 1 240 ? 25.531 -21.422 0.065 1 96.81 240 LEU A CA 1
ATOM 1938 C C . LEU A 1 240 ? 27.031 -21.141 0.239 1 96.81 240 LEU A C 1
ATOM 1940 O O . LEU A 1 240 ? 27.75 -21.984 0.776 1 96.81 240 LEU A O 1
ATOM 1944 N N . SER A 1 241 ? 27.453 -19.953 -0.218 1 95.81 241 SER A N 1
ATOM 1945 C CA . SER A 1 241 ? 28.828 -19.531 -0.027 1 95.81 241 SER A CA 1
ATOM 1946 C C . SER A 1 241 ? 29.172 -19.391 1.454 1 95.81 241 SER A C 1
ATOM 1948 O O . SER A 1 241 ? 28.281 -19.094 2.268 1 95.81 241 SER A O 1
ATOM 1950 N N . GLU A 1 242 ? 30.453 -19.484 1.784 1 92.31 242 GLU A N 1
ATOM 1951 C CA . GLU A 1 242 ? 30.922 -19.328 3.158 1 92.31 242 GLU A CA 1
ATOM 1952 C C . GLU A 1 242 ? 30.688 -17.906 3.654 1 92.31 242 GLU A C 1
ATOM 1954 O O . GLU A 1 242 ? 30.453 -17.688 4.844 1 92.31 242 GLU A O 1
ATOM 1959 N N . ALA A 1 243 ? 30.75 -17.031 2.756 1 93.12 243 ALA A N 1
ATOM 1960 C CA . ALA A 1 243 ? 30.547 -15.617 3.098 1 93.12 243 ALA A CA 1
ATOM 1961 C C . ALA A 1 243 ? 29.125 -15.367 3.592 1 93.12 243 ALA A C 1
ATOM 1963 O O . ALA A 1 243 ? 28.859 -14.383 4.285 1 93.12 243 ALA A O 1
ATOM 1964 N N . TYR A 1 244 ? 28.188 -16.219 3.271 1 94.88 244 TYR A N 1
ATOM 1965 C CA . TYR A 1 244 ? 26.781 -16 3.598 1 94.88 244 TYR A CA 1
ATOM 1966 C C . TYR A 1 244 ? 26.219 -17.172 4.387 1 94.88 244 TYR A C 1
ATOM 1968 O O . TYR A 1 244 ? 25 -17.406 4.379 1 94.88 244 TYR A O 1
ATOM 1976 N N . SER A 1 245 ? 27.016 -17.938 4.973 1 91.81 245 SER A N 1
ATOM 1977 C CA . SER A 1 245 ? 26.656 -19.062 5.84 1 91.81 245 SER A CA 1
ATOM 1978 C C . SER A 1 245 ? 27.672 -19.219 6.973 1 91.81 245 SER A C 1
ATOM 1980 O O . SER A 1 245 ? 28.75 -18.609 6.945 1 91.81 245 SER A O 1
ATOM 1982 N N . THR A 1 246 ? 27.219 -19.797 7.973 1 87.12 246 THR A N 1
ATOM 1983 C CA . THR A 1 246 ? 28.156 -20.062 9.062 1 87.12 246 THR A CA 1
ATOM 1984 C C . THR A 1 246 ? 28.188 -21.547 9.398 1 87.12 246 THR A C 1
ATOM 1986 O O . THR A 1 246 ? 27.203 -22.266 9.164 1 87.12 246 THR A O 1
ATOM 1989 N N . GLY A 1 247 ? 29.422 -22.031 9.828 1 83.06 247 GLY A N 1
ATOM 1990 C CA . GLY A 1 247 ? 29.562 -23.391 10.297 1 83.06 247 GLY A CA 1
ATOM 1991 C C . GLY A 1 247 ? 29.141 -23.578 11.742 1 83.06 247 GLY A C 1
ATOM 1992 O O . GLY A 1 247 ? 28.844 -22.609 12.438 1 83.06 247 GLY A O 1
ATOM 1993 N N . SER A 1 248 ? 28.859 -24.891 12.055 1 78.44 248 SER A N 1
ATOM 1994 C CA . SER A 1 248 ? 28.625 -25.219 13.461 1 78.44 248 SER A CA 1
ATOM 1995 C C . SER A 1 248 ? 29.953 -25.375 14.211 1 78.44 248 SER A C 1
ATOM 1997 O O . SER A 1 248 ? 30.938 -25.859 13.656 1 78.44 248 SER A O 1
ATOM 1999 N N . SER A 1 249 ? 30 -24.922 15.398 1 76.62 249 SER A N 1
ATOM 2000 C CA . SER A 1 249 ? 31.172 -25.062 16.25 1 76.62 249 SER A CA 1
ATOM 2001 C C . SER A 1 249 ? 31.406 -26.516 16.656 1 76.62 249 SER A C 1
ATOM 2003 O O . SER A 1 249 ? 32.531 -26.922 16.938 1 76.62 249 SER A O 1
ATOM 2005 N N . LEU A 1 250 ? 30.391 -27.297 16.734 1 76.62 250 LEU A N 1
ATOM 2006 C CA . LEU A 1 250 ? 30.453 -28.656 17.234 1 76.62 250 LEU A CA 1
ATOM 2007 C C . LEU A 1 250 ? 30.391 -29.672 16.094 1 76.62 250 LEU A C 1
ATOM 2009 O O . LEU A 1 250 ? 30.953 -30.766 16.203 1 76.62 250 LEU A O 1
ATOM 2013 N N . MET A 1 251 ? 29.562 -29.359 15.109 1 83.75 251 MET A N 1
ATOM 2014 C CA . MET A 1 251 ? 29.344 -30.281 14 1 83.75 251 MET A CA 1
ATOM 2015 C C . MET A 1 251 ? 29.984 -29.766 12.719 1 83.75 251 MET A C 1
ATOM 2017 O O . MET A 1 251 ? 29.328 -29.062 11.938 1 83.75 251 MET A O 1
ATOM 2021 N N . PRO A 1 252 ? 31.156 -30.172 12.352 1 76.88 252 PRO A N 1
ATOM 2022 C CA . PRO A 1 252 ? 31.953 -29.594 11.266 1 76.88 252 PRO A CA 1
ATOM 2023 C C . PRO A 1 252 ? 31.266 -29.703 9.906 1 76.88 252 PRO A C 1
ATOM 2025 O O . PRO A 1 252 ? 31.547 -28.906 9.008 1 76.88 252 PRO A O 1
ATOM 2028 N N . GLN A 1 253 ? 30.375 -30.672 9.766 1 78.94 253 GLN A N 1
ATOM 2029 C CA . GLN A 1 253 ? 29.734 -30.875 8.469 1 78.94 253 GLN A CA 1
ATOM 2030 C C . GLN A 1 253 ? 28.531 -29.938 8.305 1 78.94 253 GLN A C 1
ATOM 2032 O O . GLN A 1 253 ? 28.016 -29.766 7.199 1 78.94 253 GLN A O 1
ATOM 2037 N N . LYS A 1 254 ? 28.109 -29.359 9.445 1 85.38 254 LYS A N 1
ATOM 2038 C CA . LYS A 1 254 ? 26.859 -28.594 9.422 1 85.38 254 LYS A CA 1
ATOM 2039 C C . LYS A 1 254 ? 27.125 -27.156 8.969 1 85.38 254 LYS A C 1
ATOM 2041 O O . LYS A 1 254 ? 28.016 -26.484 9.477 1 85.38 254 LYS A O 1
ATOM 2046 N N . ARG A 1 255 ? 26.453 -26.719 7.895 1 89.19 255 ARG A N 1
ATOM 2047 C CA . ARG A 1 255 ? 26.469 -25.328 7.426 1 89.19 255 ARG A CA 1
ATOM 2048 C C . ARG A 1 255 ? 25.094 -24.688 7.602 1 89.19 255 ARG A C 1
ATOM 2050 O O . ARG A 1 255 ? 24.109 -25.156 7.031 1 89.19 255 ARG A O 1
ATOM 2057 N N . ASN A 1 256 ? 25.062 -23.594 8.391 1 93.19 256 ASN A N 1
ATOM 2058 C CA . ASN A 1 256 ? 23.797 -22.938 8.703 1 93.19 256 ASN A CA 1
ATOM 2059 C C . ASN A 1 256 ? 23.469 -21.828 7.699 1 93.19 256 ASN A C 1
ATOM 2061 O O . ASN A 1 256 ? 24.328 -21 7.391 1 93.19 256 ASN A O 1
ATOM 2065 N N . PRO A 1 257 ? 22.266 -21.828 7.141 1 96.38 257 PRO A N 1
ATOM 2066 C CA . PRO A 1 257 ? 21.875 -20.734 6.242 1 96.38 257 PRO A CA 1
ATOM 2067 C C . PRO A 1 257 ? 21.438 -19.484 6.992 1 96.38 257 PRO A C 1
ATOM 2069 O O . PRO A 1 257 ? 20.328 -18.969 6.762 1 96.38 257 PRO A O 1
ATOM 2072 N N . ASP A 1 258 ? 22.266 -18.922 7.809 1 94.44 258 ASP A N 1
ATOM 2073 C CA . ASP A 1 258 ? 21.906 -17.875 8.766 1 94.44 258 ASP A CA 1
ATOM 2074 C C . ASP A 1 258 ? 21.531 -16.578 8.047 1 94.44 258 ASP A C 1
ATOM 2076 O O . ASP A 1 258 ? 20.688 -15.828 8.516 1 94.44 258 ASP A O 1
ATOM 2080 N N . SER A 1 259 ? 22.297 -16.266 6.934 1 97.19 259 SER A N 1
ATOM 2081 C CA . SER A 1 259 ? 21.922 -15.078 6.172 1 97.19 259 SER A CA 1
ATOM 2082 C C . SER A 1 259 ? 20.469 -15.133 5.742 1 97.19 259 SER A C 1
ATOM 2084 O O . SER A 1 259 ? 19.75 -14.125 5.82 1 97.19 259 SER A O 1
ATOM 2086 N N . LEU A 1 260 ? 19.984 -16.266 5.297 1 98.31 260 LEU A N 1
ATOM 2087 C CA . LEU A 1 260 ? 18.594 -16.469 4.867 1 98.31 260 LEU A CA 1
ATOM 2088 C C . LEU A 1 260 ? 17.656 -16.406 6.055 1 98.31 260 LEU A C 1
ATOM 2090 O O . LEU A 1 260 ? 16.531 -15.883 5.941 1 98.31 260 LEU A O 1
ATOM 2094 N N . GLU A 1 261 ? 18.078 -16.953 7.199 1 97.69 261 GLU A N 1
ATOM 2095 C CA . GLU A 1 261 ? 17.281 -16.859 8.414 1 97.69 261 GLU A CA 1
ATOM 2096 C C . GLU A 1 261 ? 17.078 -15.406 8.836 1 97.69 261 GLU A C 1
ATOM 2098 O O . GLU A 1 261 ? 15.992 -15.023 9.273 1 97.69 261 GLU A O 1
ATOM 2103 N N . ILE A 1 262 ? 18.109 -14.648 8.734 1 97.75 262 ILE A N 1
ATOM 2104 C CA . ILE A 1 262 ? 18.062 -13.242 9.102 1 97.75 262 ILE A CA 1
ATOM 2105 C C . ILE A 1 262 ? 17.094 -12.508 8.172 1 97.75 262 ILE A C 1
ATOM 2107 O O . ILE A 1 262 ? 16.297 -11.68 8.625 1 97.75 262 ILE A O 1
ATOM 2111 N N . ILE A 1 263 ? 17.156 -12.797 6.855 1 98.31 263 ILE A N 1
ATOM 2112 C CA . ILE A 1 263 ? 16.219 -12.203 5.898 1 98.31 263 ILE A CA 1
ATOM 2113 C C . ILE A 1 263 ? 14.789 -12.539 6.297 1 98.31 263 ILE A C 1
ATOM 2115 O O . ILE A 1 263 ? 13.938 -11.656 6.402 1 98.31 263 ILE A O 1
ATOM 2119 N N . ARG A 1 264 ? 14.492 -13.828 6.508 1 97.75 264 ARG A N 1
ATOM 2120 C CA . ARG A 1 264 ? 13.156 -14.305 6.871 1 97.75 264 ARG A CA 1
ATOM 2121 C C . ARG A 1 264 ? 12.68 -13.664 8.172 1 97.75 264 ARG A C 1
ATOM 2123 O O . ARG A 1 264 ? 11.523 -13.258 8.281 1 97.75 264 ARG A O 1
ATOM 2130 N N . GLY A 1 265 ? 13.547 -13.508 9.203 1 97.81 265 GLY A N 1
ATOM 2131 C CA . GLY A 1 265 ? 13.211 -12.875 10.469 1 97.81 265 GLY A CA 1
ATOM 2132 C C . GLY A 1 265 ? 12.977 -11.383 10.344 1 97.81 265 GLY A C 1
ATOM 2133 O O . GLY A 1 265 ? 12.062 -10.836 10.977 1 97.81 265 GLY A O 1
ATOM 2134 N N . THR A 1 266 ? 13.797 -10.719 9.57 1 98.38 266 THR A N 1
ATOM 2135 C CA . THR A 1 266 ? 13.719 -9.273 9.398 1 98.38 266 THR A CA 1
ATOM 2136 C C . THR A 1 266 ? 12.391 -8.875 8.766 1 98.38 266 THR A C 1
ATOM 2138 O O . THR A 1 266 ? 11.836 -7.82 9.086 1 98.38 266 THR A O 1
ATOM 2141 N N . ALA A 1 267 ? 11.82 -9.727 7.867 1 98.38 267 ALA A N 1
ATOM 2142 C CA . ALA A 1 267 ? 10.516 -9.445 7.262 1 98.38 267 ALA A CA 1
ATOM 2143 C C . ALA A 1 267 ? 9.445 -9.25 8.328 1 98.38 267 ALA A C 1
ATOM 2145 O O . ALA A 1 267 ? 8.586 -8.383 8.203 1 98.38 267 ALA A O 1
ATOM 2146 N N . GLY A 1 268 ? 9.508 -10.086 9.375 1 97.88 268 GLY A N 1
ATOM 2147 C CA . GLY A 1 268 ? 8.578 -9.906 10.477 1 97.88 268 GLY A CA 1
ATOM 2148 C C . GLY A 1 268 ? 8.766 -8.594 11.211 1 97.88 268 GLY A C 1
ATOM 2149 O O . GLY A 1 268 ? 7.789 -7.941 11.578 1 97.88 268 GLY A O 1
ATOM 2150 N N . LYS A 1 269 ? 10 -8.242 11.469 1 97.94 269 LYS A N 1
ATOM 2151 C CA . LYS A 1 269 ? 10.336 -6.996 12.156 1 97.94 269 LYS A CA 1
ATOM 2152 C C . LYS A 1 269 ? 9.828 -5.785 11.375 1 97.94 269 LYS A C 1
ATOM 2154 O O . LYS A 1 269 ? 9.234 -4.871 11.961 1 97.94 269 LYS A O 1
ATOM 2159 N N . ILE A 1 270 ? 10.062 -5.758 10.094 1 98.62 270 ILE A N 1
ATOM 2160 C CA . ILE A 1 270 ? 9.648 -4.656 9.227 1 98.62 270 ILE A CA 1
ATOM 2161 C C . ILE A 1 270 ? 8.133 -4.508 9.273 1 98.62 270 ILE A C 1
ATOM 2163 O O . ILE A 1 270 ? 7.613 -3.398 9.438 1 98.62 270 ILE A O 1
ATOM 2167 N N . TYR A 1 271 ? 7.363 -5.617 9.133 1 98.69 271 TYR A N 1
ATOM 2168 C CA . TYR A 1 271 ? 5.906 -5.531 9.156 1 98.69 271 TYR A CA 1
ATOM 2169 C C . TYR A 1 271 ? 5.41 -5.078 10.523 1 98.69 271 TYR A C 1
ATOM 2171 O O . TYR A 1 271 ? 4.383 -4.406 10.625 1 98.69 271 TYR A O 1
ATOM 2179 N N . GLY A 1 272 ? 6.141 -5.414 11.609 1 98.38 272 GLY A N 1
ATOM 2180 C CA . GLY A 1 272 ? 5.812 -4.895 12.93 1 98.38 272 GLY A CA 1
ATOM 2181 C C . GLY A 1 272 ? 5.789 -3.377 12.984 1 98.38 272 GLY A C 1
ATOM 2182 O O . GLY A 1 272 ? 4.887 -2.787 13.578 1 98.38 272 GLY A O 1
ATOM 2183 N N . HIS A 1 273 ? 6.777 -2.738 12.422 1 98.56 273 HIS A N 1
ATOM 2184 C CA . HIS A 1 273 ? 6.812 -1.283 12.344 1 98.56 273 HIS A CA 1
ATOM 2185 C C . HIS A 1 273 ? 5.613 -0.742 11.578 1 98.56 273 HIS A C 1
ATOM 2187 O O . HIS A 1 273 ? 5.023 0.269 11.969 1 98.56 273 HIS A O 1
ATOM 2193 N N . CYS A 1 274 ? 5.227 -1.386 10.383 1 98.56 274 CYS A N 1
ATOM 2194 C CA . CYS A 1 274 ? 4.07 -0.973 9.594 1 98.56 274 CYS A CA 1
ATOM 2195 C C . CYS A 1 274 ? 2.795 -1.025 10.43 1 98.56 274 CYS A C 1
ATOM 2197 O O . CYS A 1 274 ? 2.029 -0.061 10.461 1 98.56 274 CYS A O 1
ATOM 2199 N N . THR A 1 275 ? 2.598 -2.139 11.141 1 98.31 275 THR A N 1
ATOM 2200 C CA . THR A 1 275 ? 1.425 -2.316 11.992 1 98.31 275 THR A CA 1
ATOM 2201 C C . THR A 1 275 ? 1.388 -1.259 13.086 1 98.31 275 THR A C 1
ATOM 2203 O O . THR A 1 275 ? 0.33 -0.697 13.383 1 98.31 275 THR A O 1
ATOM 2206 N N . GLY A 1 276 ? 2.533 -1.021 13.727 1 98 276 GLY A N 1
ATOM 2207 C CA . GLY A 1 276 ? 2.609 -0.034 14.797 1 98 276 GLY A CA 1
ATOM 2208 C C . GLY A 1 276 ? 2.154 1.347 14.367 1 98 276 GLY A C 1
ATOM 2209 O O . GLY A 1 276 ? 1.334 1.974 15.039 1 98 276 GLY A O 1
ATOM 2210 N N . VAL A 1 277 ? 2.645 1.857 13.25 1 98.31 277 VAL A N 1
ATOM 2211 C CA . VAL A 1 277 ? 2.318 3.201 12.789 1 98.31 277 VAL A CA 1
ATOM 2212 C C . VAL A 1 277 ? 0.849 3.264 12.375 1 98.31 277 VAL A C 1
ATOM 2214 O O . VAL A 1 277 ? 0.17 4.262 12.625 1 98.31 277 VAL A O 1
ATOM 2217 N N . MET A 1 278 ? 0.308 2.189 11.688 1 98.38 278 MET A N 1
ATOM 2218 C CA . MET A 1 278 ? -1.103 2.148 11.312 1 98.38 278 MET A CA 1
ATOM 2219 C C . MET A 1 278 ? -1.995 2.27 12.547 1 98.38 278 MET A C 1
ATOM 2221 O O . MET A 1 278 ? -3.014 2.961 12.516 1 98.38 278 MET A O 1
ATOM 2225 N N . MET A 1 279 ? -1.618 1.664 13.648 1 97.56 279 MET A N 1
ATOM 2226 C CA . MET A 1 279 ? -2.414 1.704 14.867 1 97.56 279 MET A CA 1
ATOM 2227 C C . MET A 1 279 ? -2.322 3.074 15.531 1 97.56 279 MET A C 1
ATOM 2229 O O . MET A 1 279 ? -3.285 3.539 16.141 1 97.56 279 MET A O 1
ATOM 2233 N N . ILE A 1 280 ? -1.157 3.709 15.406 1 97.44 280 ILE A N 1
ATOM 2234 C CA . ILE A 1 280 ? -1.029 5.074 15.898 1 97.44 280 ILE A CA 1
ATOM 2235 C C . ILE A 1 280 ? -2.018 5.98 15.172 1 97.44 280 ILE A C 1
ATOM 2237 O O . ILE A 1 280 ? -2.803 6.691 15.805 1 97.44 280 ILE A O 1
ATOM 2241 N N . LEU A 1 281 ? -2.012 5.953 13.844 1 97.81 281 LEU A N 1
ATOM 2242 C CA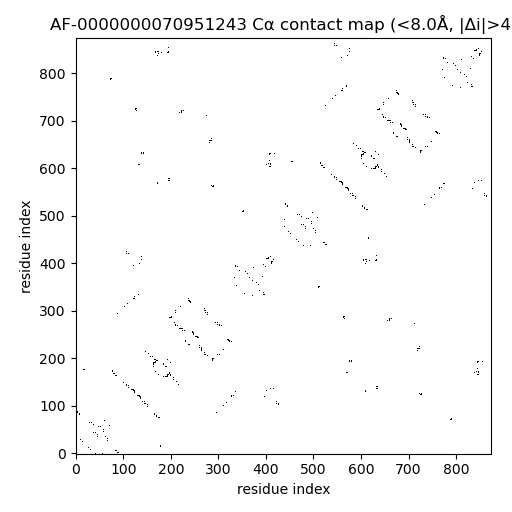 . LEU A 1 281 ? -2.879 6.812 13.047 1 97.81 281 LEU A CA 1
ATOM 2243 C C . LEU A 1 281 ? -4.348 6.543 13.359 1 97.81 281 LEU A C 1
ATOM 2245 O O . LEU A 1 281 ? -5.152 7.477 13.438 1 97.81 281 LEU A O 1
ATOM 2249 N N . LYS A 1 282 ? -4.695 5.293 13.539 1 97.19 282 LYS A N 1
ATOM 2250 C CA . LYS A 1 282 ? -6.074 4.91 13.828 1 97.19 282 LYS A CA 1
ATOM 2251 C C . LYS A 1 282 ? -6.57 5.562 15.109 1 97.19 282 LYS A C 1
ATOM 2253 O O . LYS A 1 282 ? -7.77 5.785 15.281 1 97.19 282 LYS A O 1
ATOM 2258 N N . GLY A 1 283 ? -5.684 5.824 16.031 1 94.75 283 GLY A N 1
ATOM 2259 C CA . GLY A 1 283 ? -6.062 6.324 17.344 1 94.75 283 GLY A CA 1
ATOM 2260 C C . GLY A 1 283 ? -6.086 7.84 17.422 1 94.75 283 GLY A C 1
ATOM 2261 O O . GLY A 1 283 ? -6.297 8.414 18.484 1 94.75 283 GLY A O 1
ATOM 2262 N N . LEU A 1 284 ? -5.902 8.508 16.281 1 95.94 284 LEU A N 1
ATOM 2263 C CA . LEU A 1 284 ? -5.703 9.953 16.344 1 95.94 284 LEU A CA 1
ATOM 2264 C C . LEU A 1 284 ? -6.859 10.688 15.672 1 95.94 284 LEU A C 1
ATOM 2266 O O . LEU A 1 284 ? -7.406 10.219 14.672 1 95.94 284 LEU A O 1
ATOM 2270 N N . PRO A 1 285 ? -7.289 11.883 16.234 1 95.75 285 PRO A N 1
ATOM 2271 C CA . PRO A 1 285 ? -8.109 12.828 15.477 1 95.75 285 PRO A CA 1
ATOM 2272 C C . PRO A 1 285 ? -7.305 13.586 14.422 1 95.75 285 PRO A C 1
ATOM 2274 O O . PRO A 1 285 ? -6.176 13.211 14.109 1 95.75 285 PRO A O 1
ATOM 2277 N N . SER A 1 286 ? -7.883 14.648 13.82 1 94.62 286 SER A N 1
ATOM 2278 C CA . SER A 1 286 ? -7.273 15.391 12.719 1 94.62 286 SER A CA 1
ATOM 2279 C C . SER A 1 286 ? -6.047 16.172 13.18 1 94.62 286 SER A C 1
ATOM 2281 O O . SER A 1 286 ? -5.855 16.375 14.383 1 94.62 286 SER A O 1
ATOM 2283 N N . THR A 1 287 ? -5.168 16.578 12.195 1 95.88 287 THR A N 1
ATOM 2284 C CA . THR A 1 287 ? -4.023 17.484 12.281 1 95.88 287 THR A CA 1
ATOM 2285 C C . THR A 1 287 ? -2.898 16.859 13.094 1 95.88 287 THR A C 1
ATOM 2287 O O . THR A 1 287 ? -2.646 15.648 12.992 1 95.88 287 THR A O 1
ATOM 2290 N N . TYR A 1 288 ? -2.008 17.734 13.734 1 94.38 288 TYR A N 1
ATOM 2291 C CA . TYR A 1 288 ? -0.791 17.234 14.359 1 94.38 288 TYR A CA 1
ATOM 2292 C C . TYR A 1 288 ? -1.062 16.766 15.789 1 94.38 288 TYR A C 1
ATOM 2294 O O . TYR A 1 288 ? -1.775 17.438 16.531 1 94.38 288 TYR A O 1
ATOM 2302 N N . ASN A 1 289 ? -0.581 15.641 16.203 1 94.81 289 ASN A N 1
ATOM 2303 C CA . ASN A 1 289 ? -0.484 15.062 17.531 1 94.81 289 ASN A CA 1
ATOM 2304 C C . ASN A 1 289 ? 0.902 14.484 17.797 1 94.81 289 ASN A C 1
ATOM 2306 O O . ASN A 1 289 ? 1.519 13.906 16.906 1 94.81 289 ASN A O 1
ATOM 2310 N N . LYS A 1 290 ? 1.389 14.531 19.031 1 94.25 290 LYS A N 1
ATOM 2311 C CA . LYS A 1 290 ? 2.766 14.164 19.344 1 94.25 290 LYS A CA 1
ATOM 2312 C C . LYS A 1 290 ? 3 12.672 19.125 1 94.25 290 LYS A C 1
ATOM 2314 O O . LYS A 1 290 ? 4.141 12.242 18.938 1 94.25 290 LYS A O 1
ATOM 2319 N N . ASP A 1 291 ? 1.934 11.852 19.125 1 93.94 291 ASP A N 1
ATOM 2320 C CA . ASP A 1 291 ? 2.027 10.43 18.781 1 93.94 291 ASP A CA 1
ATOM 2321 C C . ASP A 1 291 ? 2.779 10.219 17.469 1 93.94 291 ASP A C 1
ATOM 2323 O O . ASP A 1 291 ? 3.49 9.227 17.312 1 93.94 291 ASP A O 1
ATOM 2327 N N . LEU A 1 292 ? 2.672 11.172 16.562 1 94.81 292 LEU A N 1
ATOM 2328 C CA . LEU A 1 292 ? 3.201 11.055 15.211 1 94.81 292 LEU A CA 1
ATOM 2329 C C . LEU A 1 292 ? 4.727 11.055 15.227 1 94.81 292 LEU A C 1
ATOM 2331 O O . LEU A 1 292 ? 5.359 10.711 14.227 1 94.81 292 LEU A O 1
ATOM 2335 N N . GLN A 1 293 ? 5.371 11.414 16.344 1 92 293 GLN A N 1
ATOM 2336 C CA . GLN A 1 293 ? 6.828 11.391 16.438 1 92 293 GLN A CA 1
ATOM 2337 C C . GLN A 1 293 ? 7.375 9.984 16.219 1 92 293 GLN A C 1
ATOM 2339 O O . GLN A 1 293 ? 8.531 9.82 15.82 1 92 293 GLN A O 1
ATOM 2344 N N . GLU A 1 294 ? 6.508 8.93 16.438 1 94.5 294 GLU A N 1
ATOM 2345 C CA . GLU A 1 294 ? 6.914 7.535 16.297 1 94.5 294 GLU A CA 1
ATOM 2346 C C . GLU A 1 294 ? 7.121 7.168 14.828 1 94.5 294 GLU A C 1
ATOM 2348 O O . GLU A 1 294 ? 7.754 6.156 14.523 1 94.5 294 GLU A O 1
ATOM 2353 N N . ASP A 1 295 ? 6.629 8.023 13.953 1 96 295 ASP A N 1
ATOM 2354 C CA . ASP A 1 295 ? 6.727 7.754 12.523 1 96 295 ASP A CA 1
ATOM 2355 C C . ASP A 1 295 ? 8.18 7.766 12.062 1 96 295 ASP A C 1
ATOM 2357 O O . ASP A 1 295 ? 8.578 6.949 11.227 1 96 295 ASP A O 1
ATOM 2361 N N . LYS A 1 296 ? 9.07 8.633 12.633 1 96.12 296 LYS A N 1
ATOM 2362 C CA . LYS A 1 296 ? 10.477 8.734 12.258 1 96.12 296 LYS A CA 1
ATOM 2363 C C . LYS A 1 296 ? 11.234 7.465 12.617 1 96.12 296 LYS A C 1
ATOM 2365 O O . LYS A 1 296 ? 12.016 6.957 11.812 1 96.12 296 LYS A O 1
ATOM 2370 N N . VAL A 1 297 ? 10.961 6.996 13.812 1 95.69 297 VAL A N 1
ATOM 2371 C CA . VAL A 1 297 ? 11.641 5.793 14.289 1 95.69 297 VAL A CA 1
ATOM 2372 C C . VAL A 1 297 ? 11.359 4.637 13.336 1 95.69 297 VAL A C 1
ATOM 2374 O O . VAL A 1 297 ? 12.289 3.938 12.906 1 95.69 297 VAL A O 1
ATOM 2377 N N . ALA A 1 298 ? 10.133 4.449 13.016 1 98.06 298 ALA A N 1
ATOM 2378 C CA . ALA A 1 298 ? 9.727 3.373 12.109 1 98.06 298 ALA A CA 1
ATOM 2379 C C . ALA A 1 298 ? 10.328 3.572 10.719 1 98.06 298 ALA A C 1
ATOM 2381 O O . ALA A 1 298 ? 10.859 2.631 10.125 1 98.06 298 ALA A O 1
ATOM 2382 N N . MET A 1 299 ? 10.242 4.797 10.172 1 97.94 299 MET A N 1
ATOM 2383 C CA . MET A 1 299 ? 10.727 5.121 8.836 1 97.94 299 MET A CA 1
ATOM 2384 C C . MET A 1 299 ? 12.219 4.836 8.703 1 97.94 299 MET A C 1
ATOM 2386 O O . MET A 1 299 ? 12.641 4.148 7.773 1 97.94 299 MET A O 1
ATOM 2390 N N . PHE A 1 300 ? 13.07 5.332 9.664 1 97.75 300 PHE A N 1
ATOM 2391 C CA . PHE A 1 300 ? 14.516 5.172 9.609 1 97.75 300 PHE A CA 1
ATOM 2392 C C . PHE A 1 300 ? 14.906 3.707 9.789 1 97.75 300 PHE A C 1
ATOM 2394 O O . PHE A 1 300 ? 15.742 3.188 9.047 1 97.75 300 PHE A O 1
ATOM 2401 N N . ALA A 1 301 ? 14.297 3.086 10.75 1 98.19 301 ALA A N 1
ATOM 2402 C CA . ALA A 1 301 ? 14.625 1.696 11.047 1 98.19 301 ALA A CA 1
ATOM 2403 C C . ALA A 1 301 ? 14.312 0.79 9.859 1 98.19 301 ALA A C 1
ATOM 2405 O O . ALA A 1 301 ? 15.125 -0.061 9.492 1 98.19 301 ALA A O 1
ATOM 2406 N N . VAL A 1 302 ? 13.156 0.91 9.305 1 98.62 302 VAL A N 1
ATOM 2407 C CA . VAL A 1 302 ? 12.719 0.057 8.211 1 98.62 302 VAL A CA 1
ATOM 2408 C C . VAL A 1 302 ? 13.586 0.315 6.977 1 98.62 302 VAL A C 1
ATOM 2410 O O . VAL A 1 302 ? 13.938 -0.618 6.25 1 98.62 302 VAL A O 1
ATOM 2413 N N . PHE A 1 303 ? 13.867 1.581 6.715 1 98.31 303 PHE A N 1
ATOM 2414 C CA . PHE A 1 303 ? 14.75 1.923 5.602 1 98.31 303 PHE A CA 1
ATOM 2415 C C . PHE A 1 303 ? 16.062 1.171 5.703 1 98.31 303 PHE A C 1
ATOM 2417 O O . PHE A 1 303 ? 16.5 0.525 4.746 1 98.31 303 PHE A O 1
ATOM 2424 N N . ASP A 1 304 ? 16.719 1.232 6.848 1 98 304 ASP A N 1
ATOM 2425 C CA . ASP A 1 304 ? 18.016 0.603 7.055 1 98 304 ASP A CA 1
ATOM 2426 C C . ASP A 1 304 ? 17.906 -0.918 6.973 1 98 304 ASP A C 1
ATOM 2428 O O . ASP A 1 304 ? 18.75 -1.569 6.344 1 98 304 ASP A O 1
ATOM 2432 N N . CYS A 1 305 ? 16.891 -1.498 7.625 1 98.12 305 CYS A N 1
ATOM 2433 C CA . CYS A 1 305 ? 16.688 -2.941 7.633 1 98.12 305 CYS A CA 1
ATOM 2434 C C . CYS A 1 305 ? 16.5 -3.477 6.219 1 98.12 305 CYS A C 1
ATOM 2436 O O . CYS A 1 305 ? 17.125 -4.465 5.836 1 98.12 305 CYS A O 1
ATOM 2438 N N . LEU A 1 306 ? 15.594 -2.844 5.48 1 98.69 306 LEU A N 1
ATOM 2439 C CA . LEU A 1 306 ? 15.297 -3.326 4.137 1 98.69 306 LEU A CA 1
ATOM 2440 C C . LEU A 1 306 ? 16.516 -3.227 3.236 1 98.69 306 LEU A C 1
ATOM 2442 O O . LEU A 1 306 ? 16.797 -4.137 2.451 1 98.69 306 LEU A O 1
ATOM 2446 N N . LYS A 1 307 ? 17.234 -2.098 3.279 1 98.06 307 LYS A N 1
ATOM 2447 C CA . LYS A 1 307 ? 18.453 -1.935 2.49 1 98.06 307 LYS A CA 1
ATOM 2448 C C . LYS A 1 307 ? 19.453 -3.059 2.773 1 98.06 307 LYS A C 1
ATOM 2450 O O . LYS A 1 307 ? 20.016 -3.643 1.847 1 98.06 307 LYS A O 1
ATOM 2455 N N . ALA A 1 308 ? 19.609 -3.346 4.023 1 98.19 308 ALA A N 1
ATOM 2456 C CA . ALA A 1 308 ? 20.547 -4.379 4.438 1 98.19 308 ALA A CA 1
ATOM 2457 C C . ALA A 1 308 ? 20.141 -5.746 3.893 1 98.19 308 ALA A C 1
ATOM 2459 O O . ALA A 1 308 ? 20.984 -6.48 3.359 1 98.19 308 ALA A O 1
ATOM 2460 N N . ILE A 1 309 ? 18.906 -6.137 4.004 1 98.31 309 ILE A N 1
ATOM 2461 C CA . ILE A 1 309 ? 18.516 -7.492 3.629 1 98.31 309 ILE A CA 1
ATOM 2462 C C . ILE A 1 309 ? 18.469 -7.613 2.107 1 98.31 309 ILE A C 1
ATOM 2464 O O . ILE A 1 309 ? 18.656 -8.695 1.557 1 98.31 309 ILE A O 1
ATOM 2468 N N . LEU A 1 310 ? 18.156 -6.535 1.389 1 98.75 310 LEU A N 1
ATOM 2469 C CA . LEU A 1 310 ? 18.266 -6.562 -0.065 1 98.75 310 LEU A CA 1
ATOM 2470 C C . LEU A 1 310 ? 19.703 -6.84 -0.494 1 98.75 310 LEU A C 1
ATOM 2472 O O . LEU A 1 310 ? 19.953 -7.633 -1.408 1 98.75 310 LEU A O 1
ATOM 2476 N N . GLN A 1 311 ? 20.656 -6.188 0.169 1 98.31 311 GLN A N 1
ATOM 2477 C CA . GLN A 1 311 ? 22.062 -6.41 -0.138 1 98.31 311 GLN A CA 1
ATOM 2478 C C . GLN A 1 311 ? 22.469 -7.848 0.171 1 98.31 311 GLN A C 1
ATOM 2480 O O . GLN A 1 311 ? 23.172 -8.477 -0.618 1 98.31 311 GLN A O 1
ATOM 2485 N N . VAL A 1 312 ? 22.062 -8.344 1.31 1 98.25 312 VAL A N 1
ATOM 2486 C CA . VAL A 1 312 ? 22.375 -9.711 1.708 1 98.25 312 VAL A CA 1
ATOM 2487 C C . VAL A 1 312 ? 21.766 -10.688 0.701 1 98.25 312 VAL A C 1
ATOM 2489 O O . VAL A 1 312 ? 22.422 -11.641 0.28 1 98.25 312 VAL A O 1
ATOM 2492 N N . ALA A 1 313 ? 20.5 -10.508 0.322 1 98.56 313 ALA A N 1
ATOM 2493 C CA . ALA A 1 313 ? 19.844 -11.367 -0.663 1 98.56 313 ALA A CA 1
ATOM 2494 C C . ALA A 1 313 ? 20.609 -11.383 -1.977 1 98.56 313 ALA A C 1
ATOM 2496 O O . ALA A 1 313 ? 20.812 -12.445 -2.57 1 98.56 313 ALA A O 1
ATOM 2497 N N . GLY A 1 314 ? 21.016 -10.156 -2.447 1 98.25 314 GLY A N 1
ATOM 2498 C CA . GLY A 1 314 ? 21.828 -10.078 -3.648 1 98.25 314 GLY A CA 1
ATOM 2499 C C . GLY A 1 314 ? 23.125 -10.875 -3.547 1 98.25 314 GLY A C 1
ATOM 2500 O O . GLY A 1 314 ? 23.5 -11.578 -4.484 1 98.25 314 GLY A O 1
ATOM 2501 N N . GLY A 1 315 ? 23.828 -10.727 -2.426 1 98.25 315 GLY A N 1
ATOM 2502 C CA . GLY A 1 315 ? 25.062 -11.477 -2.197 1 98.25 315 GLY A CA 1
ATOM 2503 C C . GLY A 1 315 ? 24.859 -12.977 -2.197 1 98.25 315 GLY A C 1
ATOM 2504 O O . GLY A 1 315 ? 25.641 -13.719 -2.793 1 98.25 315 GLY A O 1
ATOM 2505 N N . VAL A 1 316 ? 23.812 -13.477 -1.516 1 98.38 316 VAL A N 1
ATOM 2506 C CA . VAL A 1 316 ? 23.484 -14.898 -1.445 1 98.38 316 VAL A CA 1
ATOM 2507 C C . VAL A 1 316 ? 23.25 -15.445 -2.85 1 98.38 316 VAL A C 1
ATOM 2509 O O . VAL A 1 316 ? 23.828 -16.469 -3.236 1 98.38 316 VAL A O 1
ATOM 2512 N N . ILE A 1 317 ? 22.391 -14.797 -3.641 1 98.38 317 ILE A N 1
ATOM 2513 C CA . ILE A 1 317 ? 22.016 -15.258 -4.98 1 98.38 317 ILE A CA 1
ATOM 2514 C C . ILE A 1 317 ? 23.266 -15.258 -5.875 1 98.38 317 ILE A C 1
ATOM 2516 O O . ILE A 1 317 ? 23.453 -16.172 -6.676 1 98.38 317 ILE A O 1
ATOM 2520 N N . ASN A 1 318 ? 24.062 -14.273 -5.715 1 98.12 318 ASN A N 1
ATOM 2521 C CA . ASN A 1 318 ? 25.25 -14.117 -6.547 1 98.12 318 ASN A CA 1
ATOM 2522 C C . ASN A 1 318 ? 26.25 -15.25 -6.32 1 98.12 318 ASN A C 1
ATOM 2524 O O . ASN A 1 318 ? 26.969 -15.633 -7.238 1 98.12 318 ASN A O 1
ATOM 2528 N N . THR A 1 319 ? 26.297 -15.758 -5.152 1 98.06 319 THR A N 1
ATOM 2529 C CA . THR A 1 319 ? 27.438 -16.609 -4.812 1 98.06 319 THR A CA 1
ATOM 2530 C C . THR A 1 319 ? 26.984 -18.062 -4.625 1 98.06 319 THR A C 1
ATOM 2532 O O . THR A 1 319 ? 27.812 -18.969 -4.598 1 98.06 319 THR A O 1
ATOM 2535 N N . LEU A 1 320 ? 25.656 -18.328 -4.422 1 97.75 320 LEU A N 1
ATOM 2536 C CA . LEU A 1 320 ? 25.219 -19.703 -4.195 1 97.75 320 LEU A CA 1
ATOM 2537 C C . LEU A 1 320 ? 25.547 -20.578 -5.391 1 97.75 320 LEU A C 1
ATOM 2539 O O . LEU A 1 320 ? 25.688 -20.078 -6.512 1 97.75 320 LEU A O 1
ATOM 2543 N N . GLN A 1 321 ? 25.812 -21.828 -5.168 1 98.19 321 GLN A N 1
ATOM 2544 C CA . GLN A 1 321 ? 26.094 -22.797 -6.223 1 98.19 321 GLN A CA 1
ATOM 2545 C C . GLN A 1 321 ? 24.938 -23.797 -6.359 1 98.19 321 GLN A C 1
ATOM 2547 O O . GLN A 1 321 ? 24.516 -24.406 -5.375 1 98.19 321 GLN A O 1
ATOM 2552 N N . VAL A 1 322 ? 24.438 -23.984 -7.57 1 98.62 322 VAL A N 1
ATOM 2553 C CA . VAL A 1 322 ? 23.375 -24.953 -7.832 1 98.62 322 VAL A CA 1
ATOM 2554 C C . VAL A 1 322 ? 24 -26.312 -8.148 1 98.62 322 VAL A C 1
ATOM 2556 O O . VAL A 1 322 ? 24.953 -26.406 -8.93 1 98.62 322 VAL A O 1
ATOM 2559 N N . LYS A 1 323 ? 23.484 -27.328 -7.488 1 98.5 323 LYS A N 1
ATOM 2560 C CA . LYS A 1 323 ? 23.969 -28.688 -7.715 1 98.5 323 LYS A CA 1
ATOM 2561 C C . LYS A 1 323 ? 23.109 -29.406 -8.758 1 98.5 323 LYS A C 1
ATOM 2563 O O . LYS A 1 323 ? 22.188 -30.156 -8.406 1 98.5 323 LYS A O 1
ATOM 2568 N N . ASN A 1 324 ? 23.562 -29.297 -10.023 1 98.12 324 ASN A N 1
ATOM 2569 C CA . ASN A 1 324 ? 22.828 -29.828 -11.148 1 98.12 324 ASN A CA 1
ATOM 2570 C C . ASN A 1 324 ? 22.516 -31.312 -10.961 1 98.12 324 ASN A C 1
ATOM 2572 O O . ASN A 1 324 ? 21.406 -31.766 -11.203 1 98.12 324 ASN A O 1
ATOM 2576 N N . PHE A 1 325 ? 23.453 -32.031 -10.539 1 97.88 325 PHE A N 1
ATOM 2577 C CA . PHE A 1 325 ? 23.312 -33.469 -10.375 1 97.88 325 PHE A CA 1
ATOM 2578 C C . PHE A 1 325 ? 22.219 -33.781 -9.352 1 97.88 325 PHE A C 1
ATOM 2580 O O . PHE A 1 325 ? 21.375 -34.625 -9.594 1 97.88 325 PHE A O 1
ATOM 2587 N N . ASN A 1 326 ? 22.25 -33.125 -8.156 1 98.25 326 ASN A N 1
ATOM 2588 C CA . ASN A 1 326 ? 21.25 -33.344 -7.113 1 98.25 326 ASN A CA 1
ATOM 2589 C C . ASN A 1 326 ? 19.859 -32.938 -7.574 1 98.25 326 ASN A C 1
ATOM 2591 O O . ASN A 1 326 ? 18.875 -33.625 -7.254 1 98.25 326 ASN A O 1
ATOM 2595 N N . CYS A 1 327 ? 19.797 -31.844 -8.266 1 98.5 327 CYS A N 1
ATOM 2596 C CA . CYS A 1 327 ? 18.531 -31.406 -8.812 1 98.5 327 CYS A CA 1
ATOM 2597 C C . CYS A 1 327 ? 17.938 -32.469 -9.742 1 98.5 327 CYS A C 1
ATOM 2599 O O . CYS A 1 327 ? 16.781 -32.844 -9.602 1 98.5 327 CYS A O 1
ATOM 2601 N N . ARG A 1 328 ? 18.719 -32.906 -10.656 1 97.62 328 ARG A N 1
ATOM 2602 C CA . ARG A 1 328 ? 18.266 -33.906 -11.625 1 97.62 328 ARG A CA 1
ATOM 2603 C C . ARG A 1 328 ? 17.906 -35.219 -10.945 1 97.62 328 ARG A C 1
ATOM 2605 O O . ARG A 1 328 ? 16.922 -35.875 -11.312 1 97.62 328 ARG A O 1
ATOM 2612 N N . ALA A 1 329 ? 18.719 -35.594 -9.961 1 97.38 329 ALA A N 1
ATOM 2613 C CA . ALA A 1 329 ? 18.5 -36.844 -9.242 1 97.38 329 ALA A CA 1
ATOM 2614 C C . ALA A 1 329 ? 17.188 -36.812 -8.477 1 97.38 329 ALA A C 1
ATOM 2616 O O . ALA A 1 329 ? 16.641 -37.875 -8.141 1 97.38 329 ALA A O 1
ATOM 2617 N N . ALA A 1 330 ? 16.703 -35.656 -8.18 1 97.62 330 ALA A N 1
ATOM 2618 C CA . ALA A 1 330 ? 15.477 -35.5 -7.398 1 97.62 330 ALA A CA 1
ATOM 2619 C C . ALA A 1 330 ? 14.242 -35.656 -8.289 1 97.62 330 ALA A C 1
ATOM 2621 O O . ALA A 1 330 ? 13.125 -35.812 -7.793 1 97.62 330 ALA A O 1
ATOM 2622 N N . LEU A 1 331 ? 14.422 -35.656 -9.578 1 97.31 331 LEU A N 1
ATOM 2623 C CA . LEU A 1 331 ? 13.312 -35.938 -10.484 1 97.31 331 LEU A CA 1
ATOM 2624 C C . LEU A 1 331 ? 12.922 -37.406 -10.438 1 97.31 331 LEU A C 1
ATOM 2626 O O . LEU A 1 331 ? 13.773 -38.25 -10.195 1 97.31 331 LEU A O 1
ATOM 2630 N N . SER A 1 332 ? 11.648 -37.625 -10.562 1 94.19 332 SER A N 1
ATOM 2631 C CA . SER A 1 332 ? 11.156 -39 -10.578 1 94.19 332 SER A CA 1
ATOM 2632 C C . SER A 1 332 ? 10.078 -39.219 -11.641 1 94.19 332 SER A C 1
ATOM 2634 O O . SER A 1 332 ? 9.305 -38.281 -11.922 1 94.19 332 SER A O 1
ATOM 2636 N N . PRO A 1 333 ? 10.031 -40.375 -12.242 1 92.19 333 PRO A N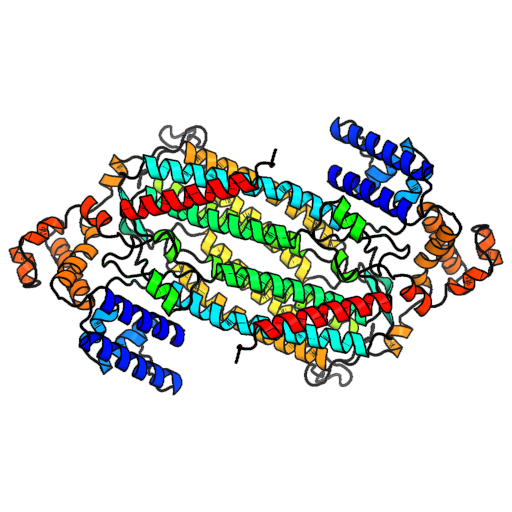 1
ATOM 2637 C CA . PRO A 1 333 ? 9.109 -40.625 -13.352 1 92.19 333 PRO A CA 1
ATOM 2638 C C . PRO A 1 333 ? 7.648 -40.375 -12.984 1 92.19 333 PRO A C 1
ATOM 2640 O O . PRO A 1 333 ? 6.836 -40.031 -13.852 1 92.19 333 PRO A O 1
ATOM 2643 N N . ASP A 1 334 ? 7.301 -40.531 -11.742 1 90.25 334 ASP A N 1
ATOM 2644 C CA . ASP A 1 334 ? 5.93 -40.25 -11.32 1 90.25 334 ASP A CA 1
ATOM 2645 C C . ASP A 1 334 ? 5.535 -38.812 -11.586 1 90.25 334 ASP A C 1
ATOM 2647 O O . ASP A 1 334 ? 4.352 -38.5 -11.719 1 90.25 334 ASP A O 1
ATOM 2651 N N . MET A 1 335 ? 6.531 -37.906 -11.648 1 93.94 335 MET A N 1
ATOM 2652 C CA . MET A 1 335 ? 6.273 -36.5 -11.93 1 93.94 335 MET A CA 1
ATOM 2653 C C . MET A 1 335 ? 5.77 -36.312 -13.359 1 93.94 335 MET A C 1
ATOM 2655 O O . MET A 1 335 ? 5.258 -35.25 -13.711 1 93.94 335 MET A O 1
ATOM 2659 N N . LEU A 1 336 ? 5.852 -37.312 -14.164 1 94.56 336 LEU A N 1
ATOM 2660 C CA . LEU A 1 336 ? 5.418 -37.25 -15.562 1 94.56 336 LEU A CA 1
ATOM 2661 C C . LEU A 1 336 ? 4.023 -37.844 -15.719 1 94.56 336 LEU A C 1
ATOM 2663 O O . LEU A 1 336 ? 3.582 -38.125 -16.844 1 94.56 336 LEU A O 1
ATOM 2667 N N . ALA A 1 337 ? 3.312 -38.094 -14.609 1 91.06 337 ALA A N 1
ATOM 2668 C CA . ALA A 1 337 ? 1.943 -38.594 -14.648 1 91.06 337 ALA A CA 1
ATOM 2669 C C . ALA A 1 337 ? 1.038 -37.656 -15.453 1 91.06 337 ALA A C 1
ATOM 2671 O O . ALA A 1 337 ? 0.158 -38.125 -16.188 1 91.06 337 ALA A O 1
ATOM 2672 N N . THR A 1 338 ? 1.223 -36.406 -15.266 1 91.56 338 THR A N 1
ATOM 2673 C CA . THR A 1 338 ? 0.437 -35.438 -16.031 1 91.56 338 THR A CA 1
ATOM 2674 C C . THR A 1 338 ? 0.751 -35.531 -17.516 1 91.56 338 THR A C 1
ATOM 2676 O O . THR A 1 338 ? -0.128 -35.312 -18.359 1 91.56 338 THR A O 1
ATOM 2679 N N . ASP A 1 339 ? 1.952 -35.875 -17.859 1 93.81 339 ASP A N 1
ATOM 2680 C CA . ASP A 1 339 ? 2.328 -36.062 -19.266 1 93.81 339 ASP A CA 1
ATOM 2681 C C . ASP A 1 339 ? 1.603 -37.281 -19.859 1 93.81 339 ASP A C 1
ATOM 2683 O O . ASP A 1 339 ? 1.282 -37.281 -21.047 1 93.81 339 ASP A O 1
ATOM 2687 N N . VAL A 1 340 ? 1.38 -38.281 -19.031 1 94.5 340 VAL A N 1
ATOM 2688 C CA . VAL A 1 340 ? 0.583 -39.406 -19.469 1 94.5 340 VAL A CA 1
ATOM 2689 C C . VAL A 1 340 ? -0.825 -38.938 -19.828 1 94.5 340 VAL A C 1
ATOM 2691 O O . VAL A 1 340 ? -1.367 -39.344 -20.859 1 94.5 340 VAL A O 1
ATOM 2694 N N . ALA A 1 341 ? -1.348 -38.094 -18.953 1 93.75 341 ALA A N 1
ATOM 2695 C CA . ALA A 1 341 ? -2.676 -37.562 -19.234 1 93.75 341 ALA A CA 1
ATOM 2696 C C . ALA A 1 341 ? -2.682 -36.75 -20.531 1 93.75 341 ALA A C 1
ATOM 2698 O O . ALA A 1 341 ? -3.594 -36.875 -21.344 1 93.75 341 ALA A O 1
ATOM 2699 N N . TYR A 1 342 ? -1.696 -35.938 -20.766 1 93.06 342 TYR A N 1
ATOM 2700 C CA . TYR A 1 342 ? -1.611 -35.125 -21.969 1 93.06 342 TYR A CA 1
ATOM 2701 C C . TYR A 1 342 ? -1.444 -35.969 -23.203 1 93.06 342 TYR A C 1
ATOM 2703 O O . TYR A 1 342 ? -1.993 -35.656 -24.266 1 93.06 342 TYR A O 1
ATOM 2711 N N . TYR A 1 343 ? -0.64 -37.031 -23.078 1 94.19 343 TYR A N 1
ATOM 2712 C CA . TYR A 1 343 ? -0.471 -38 -24.141 1 94.19 343 TYR A CA 1
ATOM 2713 C C . TYR A 1 343 ? -1.817 -38.531 -24.609 1 94.19 343 TYR A C 1
ATOM 2715 O O . TYR A 1 343 ? -2.102 -38.594 -25.797 1 94.19 343 TYR A O 1
ATOM 2723 N N . LEU A 1 344 ? -2.65 -38.906 -23.672 1 94.81 344 LEU A N 1
ATOM 2724 C CA . LEU A 1 344 ? -3.965 -39.469 -23.969 1 94.81 344 LEU A CA 1
ATOM 2725 C C . LEU A 1 344 ? -4.887 -38.406 -24.562 1 94.81 344 LEU A C 1
ATOM 2727 O O . LEU A 1 344 ? -5.68 -38.719 -25.453 1 94.81 344 LEU A O 1
ATOM 2731 N N . VAL A 1 345 ? -4.824 -37.156 -24.078 1 92.44 345 VAL A N 1
ATOM 2732 C CA . VAL A 1 345 ? -5.629 -36.062 -24.594 1 92.44 345 VAL A CA 1
ATOM 2733 C C . VAL A 1 345 ? -5.293 -35.844 -26.062 1 92.44 345 VAL A C 1
ATOM 2735 O O . VAL A 1 345 ? -6.188 -35.625 -26.891 1 92.44 345 VAL A O 1
ATOM 2738 N N . LYS A 1 346 ? -3.99 -35.844 -26.312 1 90.19 346 LYS A N 1
ATOM 2739 C CA . LYS A 1 346 ? -3.541 -35.625 -27.688 1 90.19 346 LYS A CA 1
ATOM 2740 C C . LYS A 1 346 ? -4.051 -36.75 -28.609 1 90.19 346 LYS A C 1
ATOM 2742 O O . LYS A 1 346 ? -4.141 -36.562 -29.828 1 90.19 346 LYS A O 1
ATOM 2747 N N . LYS A 1 347 ? -4.438 -37.875 -28.031 1 92.5 347 LYS A N 1
ATOM 2748 C CA . LYS A 1 347 ? -4.973 -39 -28.797 1 92.5 347 LYS A CA 1
ATOM 2749 C C . LYS A 1 347 ? -6.496 -38.969 -28.828 1 92.5 347 LYS A C 1
ATOM 2751 O O . LYS A 1 347 ? -7.133 -39.938 -29.297 1 92.5 347 LYS A O 1
ATOM 2756 N N . GLY A 1 348 ? -7.102 -37.938 -28.25 1 88.12 348 GLY A N 1
ATOM 2757 C CA . GLY A 1 348 ? -8.531 -37.719 -28.406 1 88.12 348 GLY A CA 1
ATOM 2758 C C . GLY A 1 348 ? -9.32 -38.031 -27.141 1 88.12 348 GLY A C 1
ATOM 2759 O O . GLY A 1 348 ? -10.539 -37.844 -27.109 1 88.12 348 GLY A O 1
ATOM 2760 N N . VAL A 1 349 ? -8.695 -38.438 -26.078 1 91.94 349 VAL A N 1
ATOM 2761 C CA . VAL A 1 349 ? -9.359 -38.719 -24.812 1 91.94 349 VAL A CA 1
ATOM 2762 C C . VAL A 1 349 ? -9.648 -37.406 -24.078 1 91.94 349 VAL A C 1
ATOM 2764 O O . VAL A 1 349 ? -8.82 -36.5 -24.094 1 91.94 349 VAL A O 1
ATOM 2767 N N . SER A 1 350 ? -10.891 -37.281 -23.562 1 89.94 350 SER A N 1
ATOM 2768 C CA . SER A 1 350 ? -11.18 -36.094 -22.781 1 89.94 350 SER A CA 1
ATOM 2769 C C . SER A 1 350 ? -10.227 -35.969 -21.594 1 89.94 350 SER A C 1
ATOM 2771 O O . SER A 1 350 ? -9.766 -36.969 -21.062 1 89.94 350 SER A O 1
ATOM 2773 N N . PHE A 1 351 ? -9.938 -34.75 -21.141 1 89.19 351 PHE A N 1
ATOM 2774 C CA . PHE A 1 351 ? -8.93 -34.531 -20.109 1 89.19 351 PHE A CA 1
ATOM 2775 C C . PHE A 1 351 ? -9.312 -35.25 -18.828 1 89.19 351 PHE A C 1
ATOM 2777 O O . PHE A 1 351 ? -8.461 -35.844 -18.172 1 89.19 351 PHE A O 1
ATOM 2784 N N . ARG A 1 352 ? -10.547 -35.125 -18.344 1 90 352 ARG A N 1
ATOM 2785 C CA . ARG A 1 352 ? -10.961 -35.75 -17.109 1 90 352 ARG A CA 1
ATOM 2786 C C . ARG A 1 352 ? -10.773 -37.281 -17.172 1 90 352 ARG A C 1
ATOM 2788 O O . ARG A 1 352 ? -10.32 -37.906 -16.203 1 90 352 ARG A O 1
ATOM 2795 N N . GLU A 1 353 ? -11.133 -37.812 -18.266 1 91.75 353 GLU A N 1
ATOM 2796 C CA . GLU A 1 353 ? -10.914 -39.25 -18.469 1 91.75 353 GLU A CA 1
ATOM 2797 C C . GLU A 1 353 ? -9.422 -39.562 -18.516 1 91.75 353 GLU A C 1
ATOM 2799 O O . GLU A 1 353 ? -8.984 -40.562 -17.906 1 91.75 353 GLU A O 1
ATOM 2804 N N . ALA A 1 354 ? -8.727 -38.781 -19.281 1 94.31 354 ALA A N 1
ATOM 2805 C CA . ALA A 1 354 ? -7.281 -38.969 -19.375 1 94.31 354 ALA A CA 1
ATOM 2806 C C . ALA A 1 354 ? -6.621 -38.875 -18 1 94.31 354 ALA A C 1
ATOM 2808 O O . ALA A 1 354 ? -5.727 -39.656 -17.688 1 94.31 354 ALA A O 1
ATOM 2809 N N . HIS A 1 355 ? -7.059 -37.875 -17.25 1 93.31 355 HIS A N 1
ATOM 2810 C CA . HIS A 1 355 ? -6.551 -37.719 -15.891 1 93.31 355 HIS A CA 1
ATOM 2811 C C . HIS A 1 355 ? -6.824 -38.938 -15.031 1 93.31 355 HIS A C 1
ATOM 2813 O O . HIS A 1 355 ? -5.953 -39.375 -14.281 1 93.31 355 HIS A O 1
ATOM 2819 N N . HIS A 1 356 ? -7.996 -39.469 -15.117 1 93.62 356 HIS A N 1
ATOM 2820 C CA . HIS A 1 356 ? -8.359 -40.656 -14.391 1 93.62 356 HIS A CA 1
ATOM 2821 C C . HIS A 1 356 ? -7.504 -41.844 -14.82 1 93.62 356 HIS A C 1
ATOM 2823 O O . HIS A 1 356 ? -7 -42.594 -13.977 1 93.62 356 HIS A O 1
ATOM 2829 N N . LEU A 1 357 ? -7.336 -42.031 -16.094 1 95.44 357 LEU A N 1
ATOM 2830 C CA . LEU A 1 357 ? -6.523 -43.125 -16.641 1 95.44 357 LEU A CA 1
ATOM 2831 C C . LEU A 1 357 ? -5.074 -43 -16.188 1 95.44 357 LEU A C 1
ATOM 2833 O O . LEU A 1 357 ? -4.434 -44 -15.844 1 95.44 357 LEU A O 1
ATOM 2837 N N . ALA A 1 358 ? -4.566 -41.781 -16.266 1 94.62 358 ALA A N 1
ATOM 2838 C CA . ALA A 1 358 ? -3.217 -41.562 -15.758 1 94.62 358 ALA A CA 1
ATOM 2839 C C . ALA A 1 358 ? -3.094 -41.969 -14.297 1 94.62 358 ALA A C 1
ATOM 2841 O O . ALA A 1 358 ? -2.07 -42.531 -13.883 1 94.62 358 ALA A O 1
ATOM 2842 N N . GLY A 1 359 ? -4.16 -41.656 -13.492 1 94.5 359 GLY A N 1
ATOM 2843 C CA . GLY A 1 359 ? -4.195 -42.094 -12.109 1 94.5 359 GLY A CA 1
ATOM 2844 C C . GLY A 1 359 ? -4.121 -43.594 -11.969 1 94.5 359 GLY A C 1
ATOM 2845 O O . GLY A 1 359 ? -3.455 -44.125 -11.07 1 94.5 359 GLY A O 1
ATOM 2846 N N . GLU A 1 360 ? -4.789 -44.25 -12.828 1 95.5 360 GLU A N 1
ATOM 2847 C CA . GLU A 1 360 ? -4.766 -45.719 -12.836 1 95.5 360 GLU A CA 1
ATOM 2848 C C . GLU A 1 360 ? -3.375 -46.25 -13.164 1 95.5 360 GLU A C 1
ATOM 2850 O O . GLU A 1 360 ? -2.943 -47.25 -12.617 1 95.5 360 GLU A O 1
ATOM 2855 N N . VAL A 1 361 ? -2.766 -45.625 -14.07 1 95.44 361 VAL A N 1
ATOM 2856 C CA . VAL A 1 361 ? -1.412 -46 -14.461 1 95.44 361 VAL A CA 1
ATOM 2857 C C . VAL A 1 361 ? -0.482 -45.906 -13.25 1 95.44 361 VAL A C 1
ATOM 2859 O O . VAL A 1 361 ? 0.307 -46.812 -12.984 1 95.44 361 VAL A O 1
ATOM 2862 N N . VAL A 1 362 ? -0.532 -44.781 -12.539 1 94.06 362 VAL A N 1
ATOM 2863 C CA . VAL A 1 362 ? 0.297 -44.562 -11.359 1 94.06 362 VAL A CA 1
ATOM 2864 C C . VAL A 1 362 ? -0.029 -45.594 -10.289 1 94.06 362 VAL A C 1
ATOM 2866 O O . VAL A 1 362 ? 0.874 -46.188 -9.672 1 94.06 362 VAL A O 1
ATOM 2869 N N . ALA A 1 363 ? -1.329 -45.812 -10.109 1 94.75 363 ALA A N 1
ATOM 2870 C CA . ALA A 1 363 ? -1.77 -46.812 -9.125 1 94.75 363 ALA A CA 1
ATOM 2871 C C . ALA A 1 363 ? -1.255 -48.219 -9.477 1 94.75 363 ALA A C 1
ATOM 2873 O O . ALA A 1 363 ? -0.842 -48.969 -8.594 1 94.75 363 ALA A O 1
ATOM 2874 N N . LYS A 1 364 ? -1.351 -48.562 -10.695 1 95.69 364 LYS A N 1
ATOM 2875 C CA . LYS A 1 364 ? -0.888 -49.875 -11.156 1 95.69 364 LYS A CA 1
ATOM 2876 C C . LYS A 1 364 ? 0.616 -50.031 -10.953 1 95.69 364 LYS A C 1
ATOM 2878 O O . LYS A 1 364 ? 1.088 -51.094 -10.555 1 95.69 364 LYS A O 1
ATOM 2883 N N . ALA A 1 365 ? 1.351 -49 -11.297 1 95 365 ALA A N 1
ATOM 2884 C CA . ALA A 1 365 ? 2.795 -49.031 -11.078 1 95 365 ALA A CA 1
ATOM 2885 C C . ALA A 1 365 ? 3.123 -49.25 -9.602 1 95 365 ALA A C 1
ATOM 2887 O O . ALA A 1 365 ? 4.039 -50 -9.273 1 95 365 ALA A O 1
ATOM 2888 N N . GLU A 1 366 ? 2.41 -48.562 -8.727 1 93.62 366 GLU A N 1
ATOM 2889 C CA . GLU A 1 366 ? 2.592 -48.75 -7.285 1 93.62 366 GLU A CA 1
ATOM 2890 C C . GLU A 1 366 ? 2.264 -50.156 -6.848 1 93.62 366 GLU A C 1
ATOM 2892 O O . GLU A 1 366 ? 2.984 -50.75 -6.039 1 93.62 366 GLU A O 1
ATOM 2897 N N . GLN A 1 367 ? 1.19 -50.625 -7.359 1 95.31 367 GLN A N 1
ATOM 2898 C CA . GLN A 1 367 ? 0.757 -51.969 -7.043 1 95.31 367 GLN A CA 1
ATOM 2899 C C . GLN A 1 367 ? 1.802 -53 -7.473 1 95.31 367 GLN A C 1
ATOM 2901 O O . GLN A 1 367 ? 2.082 -53.938 -6.742 1 95.31 367 GLN A O 1
ATOM 2906 N N . ASP A 1 368 ? 2.35 -52.75 -8.602 1 94.94 368 ASP A N 1
ATOM 2907 C CA . ASP A 1 368 ? 3.334 -53.656 -9.156 1 94.94 368 ASP A CA 1
ATOM 2908 C C . ASP A 1 368 ? 4.734 -53.344 -8.633 1 94.94 368 ASP A C 1
ATOM 2910 O O . ASP A 1 368 ? 5.691 -54.062 -8.945 1 94.94 368 ASP A O 1
ATOM 2914 N N . ARG A 1 369 ? 4.926 -52.5 -7.68 1 92.12 369 ARG A N 1
ATOM 2915 C CA . ARG A 1 369 ? 6.184 -52.094 -7.059 1 92.12 369 ARG A CA 1
ATOM 2916 C C . ARG A 1 369 ? 7.246 -51.781 -8.117 1 92.12 369 ARG A C 1
ATOM 2918 O O . ARG A 1 369 ? 8.383 -52.25 -8 1 92.12 369 ARG A O 1
ATOM 2925 N N . VAL A 1 370 ? 6.738 -51.062 -9.32 1 92.5 370 VAL A N 1
ATOM 2926 C CA . VAL A 1 370 ? 7.645 -50.594 -10.375 1 92.5 370 VAL A CA 1
ATOM 2927 C C . VAL A 1 370 ? 7.41 -49.125 -10.641 1 92.5 370 VAL A C 1
ATOM 2929 O O . VAL A 1 370 ? 6.422 -48.531 -10.172 1 92.5 370 VAL A O 1
ATOM 2932 N N . THR A 1 371 ? 8.438 -48.531 -11.297 1 91.81 371 THR A N 1
ATOM 2933 C CA . THR A 1 371 ? 8.242 -47.156 -11.727 1 91.81 371 THR A CA 1
ATOM 2934 C C . THR A 1 371 ? 7.277 -47.094 -12.906 1 91.81 371 THR A C 1
ATOM 2936 O O . THR A 1 371 ? 7.184 -48.031 -13.695 1 91.81 371 THR A O 1
ATOM 2939 N N . VAL A 1 372 ? 6.508 -46 -12.953 1 92.75 372 VAL A N 1
ATOM 2940 C CA . VAL A 1 372 ? 5.496 -45.812 -13.984 1 92.75 372 VAL A CA 1
ATOM 2941 C C . VAL A 1 372 ? 6.117 -46.031 -15.359 1 92.75 372 VAL A C 1
ATOM 2943 O O . VAL A 1 372 ? 5.492 -46.625 -16.25 1 92.75 372 VAL A O 1
ATOM 2946 N N . SER A 1 373 ? 7.398 -45.625 -15.578 1 92.25 373 SER A N 1
ATOM 2947 C CA . SER A 1 373 ? 8.078 -45.719 -16.875 1 92.25 373 SER A CA 1
ATOM 2948 C C . SER A 1 373 ? 8.438 -47.156 -17.203 1 92.25 373 SER A C 1
ATOM 2950 O O . SER A 1 373 ? 8.773 -47.469 -18.344 1 92.25 373 SER A O 1
ATOM 2952 N N . ASN A 1 374 ? 8.336 -48.031 -16.281 1 91.38 374 ASN A N 1
ATOM 2953 C CA . ASN A 1 374 ? 8.727 -49.438 -16.469 1 91.38 374 ASN A CA 1
ATOM 2954 C C . ASN A 1 374 ? 7.516 -50.344 -16.625 1 91.38 374 ASN A C 1
ATOM 2956 O O . ASN A 1 374 ? 7.66 -51.562 -16.703 1 91.38 374 ASN A O 1
ATOM 2960 N N . LEU A 1 375 ? 6.363 -49.75 -16.625 1 94.12 375 LEU A N 1
ATOM 2961 C CA . LEU A 1 375 ? 5.176 -50.562 -16.875 1 94.12 375 LEU A CA 1
ATOM 2962 C C . LEU A 1 375 ? 5.164 -51.062 -18.312 1 94.12 375 LEU A C 1
ATOM 2964 O O . LEU A 1 375 ? 5.332 -50.281 -19.25 1 94.12 375 LEU A O 1
ATOM 2968 N N . PRO A 1 376 ? 4.965 -52.344 -18.5 1 93.69 376 PRO A N 1
ATOM 2969 C CA . PRO A 1 376 ? 4.91 -52.875 -19.859 1 93.69 376 PRO A CA 1
ATOM 2970 C C . PRO A 1 376 ? 3.73 -52.312 -20.656 1 93.69 376 PRO A C 1
ATOM 2972 O O . PRO A 1 376 ? 2.662 -52.094 -20.094 1 93.69 376 PRO A O 1
ATOM 2975 N N . LEU A 1 377 ? 3.953 -52.219 -21.953 1 94.94 377 LEU A N 1
ATOM 2976 C CA . LEU A 1 377 ? 2.936 -51.656 -22.844 1 94.94 377 LEU A CA 1
ATOM 2977 C C . LEU A 1 377 ? 1.646 -52.469 -22.75 1 94.94 377 LEU A C 1
ATOM 2979 O O . LEU A 1 377 ? 0.55 -51.906 -22.828 1 94.94 377 LEU A O 1
ATOM 2983 N N . ASN A 1 378 ? 1.755 -53.781 -22.672 1 94.88 378 ASN A N 1
ATOM 2984 C CA . ASN A 1 378 ? 0.565 -54.625 -22.578 1 94.88 378 ASN A CA 1
ATOM 2985 C C . ASN A 1 378 ? -0.277 -54.25 -21.359 1 94.88 378 ASN A C 1
ATOM 2987 O O . ASN A 1 378 ? -1.508 -54.25 -21.422 1 94.88 378 ASN A O 1
ATOM 2991 N N . THR A 1 379 ? 0.358 -54 -20.281 1 95.62 379 THR A N 1
ATOM 2992 C CA . THR A 1 379 ? -0.331 -53.594 -19.078 1 95.62 379 THR A CA 1
ATOM 2993 C C . THR A 1 379 ? -1.024 -52.25 -19.266 1 95.62 379 THR A C 1
ATOM 2995 O O . THR A 1 379 ? -2.152 -52.031 -18.812 1 95.62 379 THR A O 1
ATOM 2998 N N . LEU A 1 380 ? -0.305 -51.281 -19.906 1 96.5 380 LEU A N 1
ATOM 2999 C CA . LEU A 1 380 ? -0.884 -49.969 -20.203 1 96.5 380 LEU A CA 1
ATOM 3000 C C . LEU A 1 380 ? -2.115 -50.125 -21.094 1 96.5 380 LEU A C 1
ATOM 3002 O O . LEU A 1 380 ? -3.117 -49.438 -20.875 1 96.5 380 LEU A O 1
ATOM 3006 N N . ARG A 1 381 ? -2.041 -51.031 -22.031 1 96.06 381 ARG A N 1
ATOM 3007 C CA . ARG A 1 381 ? -3.141 -51.25 -22.953 1 96.06 381 ARG A CA 1
ATOM 3008 C C . ARG A 1 381 ? -4.34 -51.875 -22.25 1 96.06 381 ARG A C 1
ATOM 3010 O O . ARG A 1 381 ? -5.48 -51.688 -22.672 1 96.06 381 ARG A O 1
ATOM 3017 N N . ASP A 1 382 ? -4.086 -52.625 -21.156 1 96.12 382 ASP A N 1
ATOM 3018 C CA . ASP A 1 382 ? -5.172 -53.156 -20.328 1 96.12 382 ASP A CA 1
ATOM 3019 C C . ASP A 1 382 ? -5.941 -52.031 -19.641 1 96.12 382 ASP A C 1
ATOM 3021 O O . ASP A 1 382 ? -7.137 -52.156 -19.375 1 96.12 382 ASP A O 1
ATOM 3025 N N . ILE A 1 383 ? -5.25 -51 -19.359 1 96.69 383 ILE A N 1
ATOM 3026 C CA . ILE A 1 383 ? -5.867 -49.844 -18.719 1 96.69 383 ILE A CA 1
ATOM 3027 C C . ILE A 1 383 ? -6.633 -49.031 -19.766 1 96.69 383 ILE A C 1
ATOM 3029 O O . ILE A 1 383 ? -7.762 -48.594 -19.516 1 96.69 383 ILE A O 1
ATOM 3033 N N . SER A 1 384 ? -6.035 -48.844 -20.922 1 96.56 384 SER A N 1
ATOM 3034 C CA . SER A 1 384 ? -6.691 -48.125 -22.016 1 96.56 384 SER A CA 1
ATOM 3035 C C . SER A 1 384 ? -6.117 -48.531 -23.375 1 96.56 384 SER A C 1
ATOM 3037 O O . SER A 1 384 ? -4.902 -48.688 -23.516 1 96.56 384 SER A O 1
ATOM 3039 N N . ASN A 1 385 ? -6.965 -48.625 -24.344 1 94.94 385 ASN A N 1
ATOM 3040 C CA . ASN A 1 385 ? -6.555 -49 -25.703 1 94.94 385 ASN A CA 1
ATOM 3041 C C . ASN A 1 385 ? -5.863 -47.844 -26.422 1 94.94 385 ASN A C 1
ATOM 3043 O O . ASN A 1 385 ? -5.301 -48.031 -27.5 1 94.94 385 ASN A O 1
ATOM 3047 N N . PHE A 1 386 ? -5.777 -46.688 -25.797 1 95.44 386 PHE A N 1
ATOM 3048 C CA . PHE A 1 386 ? -5.191 -45.5 -26.438 1 95.44 386 PHE A CA 1
ATOM 3049 C C . PHE A 1 386 ? -3.676 -45.5 -26.266 1 95.44 386 PHE A C 1
ATOM 3051 O O . PHE A 1 386 ? -2.977 -44.75 -26.938 1 95.44 386 PHE A O 1
ATOM 3058 N N . PHE A 1 387 ? -3.158 -46.344 -25.406 1 96.19 387 PHE A N 1
ATOM 3059 C CA . PHE A 1 387 ? -1.714 -46.438 -25.234 1 96.19 387 PHE A CA 1
ATOM 3060 C C . PHE A 1 387 ? -1.065 -47.156 -26.391 1 96.19 387 PHE A C 1
ATOM 3062 O O . PHE A 1 387 ? -1.514 -48.25 -26.781 1 96.19 387 PHE A O 1
ATOM 3069 N N . GLU A 1 388 ? -0.083 -46.562 -26.969 1 95.56 388 GLU A N 1
ATOM 3070 C CA . GLU A 1 388 ? 0.685 -47.156 -28.062 1 95.56 388 GLU A CA 1
ATOM 3071 C C . GLU A 1 388 ? 2.18 -47.125 -27.75 1 95.56 388 GLU A C 1
ATOM 3073 O O . GLU A 1 388 ? 2.592 -46.75 -26.656 1 95.56 388 GLU A O 1
ATOM 3078 N N . ASP A 1 389 ? 2.996 -47.562 -28.734 1 92.38 389 ASP A N 1
ATOM 3079 C CA . ASP A 1 389 ? 4.434 -47.719 -28.531 1 92.38 389 ASP A CA 1
ATOM 3080 C C . ASP A 1 389 ? 5.098 -46.375 -28.25 1 92.38 389 ASP A C 1
ATOM 3082 O O . ASP A 1 389 ? 6.109 -46.312 -27.562 1 92.38 389 ASP A O 1
ATOM 3086 N N . ASP A 1 390 ? 4.523 -45.375 -28.703 1 93.06 390 ASP A N 1
ATOM 3087 C CA . ASP A 1 390 ? 5.137 -44.062 -28.609 1 93.06 390 ASP A CA 1
ATOM 3088 C C . ASP A 1 390 ? 5.008 -43.5 -27.203 1 93.06 390 ASP A C 1
ATOM 3090 O O . ASP A 1 390 ? 5.559 -42.438 -26.906 1 93.06 390 ASP A O 1
ATOM 3094 N N . ILE A 1 391 ? 4.332 -44.25 -26.297 1 93.06 391 ILE A N 1
ATOM 3095 C CA . ILE A 1 391 ? 4.223 -43.812 -24.906 1 93.06 391 ILE A CA 1
ATOM 3096 C C . ILE A 1 391 ? 5.613 -43.75 -24.281 1 93.06 391 ILE A C 1
ATOM 3098 O O . ILE A 1 391 ? 5.848 -42.938 -23.375 1 93.06 391 ILE A O 1
ATOM 3102 N N . ASN A 1 392 ? 6.543 -44.5 -24.75 1 89.88 392 ASN A N 1
ATOM 3103 C CA . ASN A 1 392 ? 7.891 -44.562 -24.188 1 89.88 392 ASN A CA 1
ATOM 3104 C C . ASN A 1 392 ? 8.633 -43.25 -24.406 1 89.88 392 ASN A C 1
ATOM 3106 O O . ASN A 1 392 ? 9.625 -42.969 -23.734 1 89.88 392 ASN A O 1
ATOM 3110 N N . GLU A 1 393 ? 8.148 -42.406 -25.266 1 90.75 393 GLU A N 1
ATOM 3111 C CA . GLU A 1 393 ? 8.797 -41.125 -25.594 1 90.75 393 GLU A CA 1
ATOM 3112 C C . GLU A 1 393 ? 8.547 -40.094 -24.516 1 90.75 393 GLU A C 1
ATOM 3114 O O . GLU A 1 393 ? 9.266 -39.094 -24.438 1 90.75 393 GLU A O 1
ATOM 3119 N N . ILE A 1 394 ? 7.598 -40.375 -23.703 1 91.69 394 ILE A N 1
ATOM 3120 C CA . ILE A 1 394 ? 7.223 -39.312 -22.766 1 91.69 394 ILE A CA 1
ATOM 3121 C C . ILE A 1 394 ? 8.133 -39.344 -21.531 1 91.69 394 ILE A C 1
ATOM 3123 O O . ILE A 1 394 ? 8.195 -38.406 -20.766 1 91.69 394 ILE A O 1
ATOM 3127 N N . TRP A 1 395 ? 8.867 -40.5 -21.328 1 93 395 TRP A N 1
ATOM 3128 C CA . TRP A 1 395 ? 9.711 -40.656 -20.156 1 93 395 TRP A CA 1
ATOM 3129 C C . TRP A 1 395 ? 11.039 -39.938 -20.328 1 93 395 TRP A C 1
ATOM 3131 O O . TRP A 1 395 ? 12.109 -40.562 -20.188 1 93 395 TRP A O 1
ATOM 3141 N N . ASN A 1 396 ? 11.047 -38.75 -20.656 1 94.94 396 ASN A N 1
ATOM 3142 C CA . ASN A 1 396 ? 12.156 -37.812 -20.859 1 94.94 396 ASN A CA 1
ATOM 3143 C C . ASN A 1 396 ? 11.852 -36.438 -20.25 1 94.94 396 ASN A C 1
ATOM 3145 O O . ASN A 1 396 ? 11.008 -35.719 -20.781 1 94.94 396 ASN A O 1
ATOM 3149 N N . TYR A 1 397 ? 12.609 -36.125 -19.172 1 96.75 397 TYR A N 1
ATOM 3150 C CA . TYR A 1 397 ? 12.328 -34.906 -18.438 1 96.75 397 TYR A CA 1
ATOM 3151 C C . TYR A 1 397 ? 12.539 -33.688 -19.312 1 96.75 397 TYR A C 1
ATOM 3153 O O . TYR A 1 397 ? 11.812 -32.688 -19.188 1 96.75 397 TYR A O 1
ATOM 3161 N N . GLU A 1 398 ? 13.516 -33.688 -20.156 1 96.44 398 GLU A N 1
ATOM 3162 C CA . GLU A 1 398 ? 13.758 -32.562 -21.062 1 96.44 398 GLU A CA 1
ATOM 3163 C C . GLU A 1 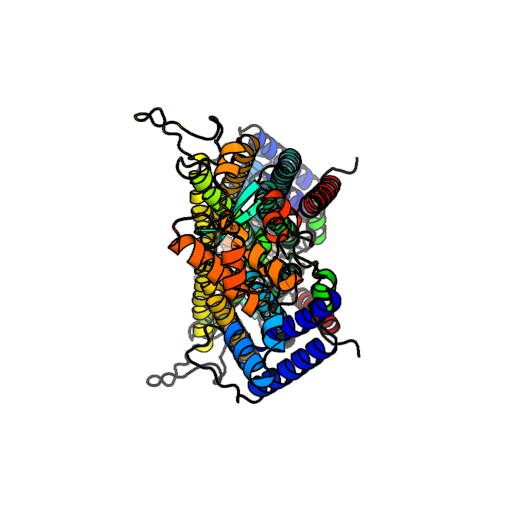398 ? 12.578 -32.344 -22 1 96.44 398 GLU A C 1
ATOM 3165 O O . GLU A 1 398 ? 12.156 -31.203 -22.219 1 96.44 398 GLU A O 1
ATOM 3170 N N . SER A 1 399 ? 12.117 -33.469 -22.562 1 95 399 SER A N 1
ATOM 3171 C CA . SER A 1 399 ? 10.953 -33.375 -23.438 1 95 399 SER A CA 1
ATOM 3172 C C . SER A 1 399 ? 9.734 -32.875 -22.688 1 95 399 SER A C 1
ATOM 3174 O O . SER A 1 399 ? 8.914 -32.156 -23.234 1 95 399 SER A O 1
ATOM 3176 N N . SER A 1 400 ? 9.617 -33.312 -21.453 1 96.25 400 SER A N 1
ATOM 3177 C CA . SER A 1 400 ? 8.5 -32.875 -20.625 1 96.25 400 SER A CA 1
ATOM 3178 C C . SER A 1 400 ? 8.492 -31.359 -20.438 1 96.25 400 SER A C 1
ATOM 3180 O O . SER A 1 400 ? 7.484 -30.703 -20.688 1 96.25 400 SER A O 1
ATOM 3182 N N . VAL A 1 401 ? 9.641 -30.766 -20.047 1 97.5 401 VAL A N 1
ATOM 3183 C CA . VAL A 1 401 ? 9.711 -29.344 -19.781 1 97.5 401 VAL A CA 1
ATOM 3184 C C . VAL A 1 401 ? 9.539 -28.562 -21.094 1 97.5 401 VAL A C 1
ATOM 3186 O O . VAL A 1 401 ? 8.977 -27.469 -21.094 1 97.5 401 VAL A O 1
ATOM 3189 N N . GLU A 1 402 ? 9.938 -29.078 -22.203 1 97.06 402 GLU A N 1
ATOM 3190 C CA . GLU A 1 402 ? 9.922 -28.375 -23.469 1 97.06 402 GLU A CA 1
ATOM 3191 C C . GLU A 1 402 ? 8.5 -28.266 -24.031 1 97.06 402 GLU A C 1
ATOM 3193 O O . GLU A 1 402 ? 8.25 -27.484 -24.938 1 97.06 402 GLU A O 1
ATOM 3198 N N . GLN A 1 403 ? 7.566 -29.031 -23.516 1 94.25 403 GLN A N 1
ATOM 3199 C CA . GLN A 1 403 ? 6.191 -28.969 -24 1 94.25 403 GLN A CA 1
ATOM 3200 C C . GLN A 1 403 ? 5.5 -27.703 -23.547 1 94.25 403 GLN A C 1
ATOM 3202 O O . GLN A 1 403 ? 4.516 -27.266 -24.141 1 94.25 403 GLN A O 1
ATOM 3207 N N . TYR A 1 404 ? 5.98 -27.062 -22.516 1 96.56 404 TYR A N 1
ATOM 3208 C CA . TYR A 1 404 ? 5.34 -25.906 -21.938 1 96.56 404 TYR A CA 1
ATOM 3209 C C . TYR A 1 404 ? 5.852 -24.609 -22.578 1 96.56 404 TYR A C 1
ATOM 3211 O O . TYR A 1 404 ? 6.496 -23.797 -21.906 1 96.56 404 TYR A O 1
ATOM 3219 N N . GLN A 1 405 ? 5.371 -24.312 -23.766 1 95.88 405 GLN A N 1
ATOM 3220 C CA . GLN A 1 405 ? 5.934 -23.281 -24.609 1 95.88 405 GLN A CA 1
ATOM 3221 C C . GLN A 1 405 ? 5.098 -22 -24.547 1 95.88 405 GLN A C 1
ATOM 3223 O O . GLN A 1 405 ? 5.508 -20.953 -25.047 1 95.88 405 GLN A O 1
ATOM 3228 N N . VAL A 1 406 ? 3.965 -22.031 -23.906 1 95.19 406 VAL A N 1
ATOM 3229 C CA . VAL A 1 406 ? 3.129 -20.844 -23.781 1 95.19 406 VAL A CA 1
ATOM 3230 C C . VAL A 1 406 ? 3.883 -19.766 -23.016 1 95.19 406 VAL A C 1
ATOM 3232 O O . VAL A 1 406 ? 4.805 -20.062 -22.25 1 95.19 406 VAL A O 1
ATOM 3235 N N . LYS A 1 407 ? 3.496 -18.438 -23.281 1 96 407 LYS A N 1
ATOM 3236 C CA . LYS A 1 407 ? 4.098 -17.359 -22.516 1 96 407 LYS A CA 1
ATOM 3237 C C . LYS A 1 407 ? 4 -17.609 -21.016 1 96 407 LYS A C 1
ATOM 3239 O O . LYS A 1 407 ? 2.912 -17.859 -20.5 1 96 407 LYS A O 1
ATOM 3244 N N . GLY A 1 408 ? 5.18 -17.578 -20.391 1 97.06 408 GLY A N 1
ATOM 3245 C CA . GLY A 1 408 ? 5.223 -17.797 -18.953 1 97.06 408 GLY A CA 1
ATOM 3246 C C . GLY A 1 408 ? 5.516 -19.234 -18.562 1 97.06 408 GLY A C 1
ATOM 3247 O O . GLY A 1 408 ? 5.664 -19.547 -17.375 1 97.06 408 GLY A O 1
ATOM 3248 N N . GLY A 1 409 ? 5.641 -20.156 -19.547 1 98.06 409 GLY A N 1
ATOM 3249 C CA . GLY A 1 409 ? 5.941 -21.562 -19.281 1 98.06 409 GLY A CA 1
ATOM 3250 C C . GLY A 1 409 ? 7.414 -21.812 -19.016 1 98.06 409 GLY A C 1
ATOM 3251 O O . GLY A 1 409 ? 8.234 -20.891 -19.094 1 98.06 409 GLY A O 1
ATOM 3252 N N . THR A 1 410 ? 7.781 -23.047 -18.703 1 98.56 410 THR A N 1
ATOM 3253 C CA . THR A 1 410 ? 9.117 -23.391 -18.219 1 98.56 410 THR A CA 1
ATOM 3254 C C . THR A 1 410 ? 10 -23.859 -19.375 1 98.56 410 THR A C 1
ATOM 3256 O O . THR A 1 410 ? 11.188 -24.125 -19.172 1 98.56 410 THR A O 1
ATOM 3259 N N . SER A 1 411 ? 9.484 -23.969 -20.672 1 98.5 411 SER A N 1
ATOM 3260 C CA . SER A 1 411 ? 10.32 -24.391 -21.797 1 98.5 411 SER A CA 1
ATOM 3261 C C . SER A 1 411 ? 11.492 -23.422 -22 1 98.5 411 SER A C 1
ATOM 3263 O O . SER A 1 411 ? 11.461 -22.297 -21.516 1 98.5 411 SER A O 1
ATOM 3265 N N . ARG A 1 412 ? 12.492 -23.953 -22.688 1 98.44 412 ARG A N 1
ATOM 3266 C CA . ARG A 1 412 ? 13.656 -23.109 -22.969 1 98.44 412 ARG A CA 1
ATOM 3267 C C . ARG A 1 412 ? 13.258 -21.828 -23.688 1 98.44 412 ARG A C 1
ATOM 3269 O O . ARG A 1 412 ? 13.734 -20.75 -23.344 1 98.44 412 ARG A O 1
ATOM 3276 N N . SER A 1 413 ? 12.422 -21.953 -24.672 1 98.06 413 SER A N 1
ATOM 3277 C CA . SER A 1 413 ? 11.984 -20.797 -25.438 1 98.06 413 SER A CA 1
ATOM 3278 C C . SER A 1 413 ? 11.227 -19.812 -24.547 1 98.06 413 SER A C 1
ATOM 3280 O O . SER A 1 413 ? 11.445 -18.594 -24.641 1 98.06 413 SER A O 1
ATOM 3282 N N . SER A 1 414 ? 10.32 -20.266 -23.719 1 98.12 414 SER A N 1
ATOM 3283 C CA . SER A 1 414 ? 9.523 -19.406 -22.844 1 98.12 414 SER A CA 1
ATOM 3284 C C . SER A 1 414 ? 10.406 -18.734 -21.797 1 98.12 414 SER A C 1
ATOM 3286 O O . SER A 1 414 ? 10.211 -17.547 -21.5 1 98.12 414 SER A O 1
ATOM 3288 N N . VAL A 1 415 ? 11.344 -19.469 -21.172 1 98.75 415 VAL A N 1
ATOM 3289 C CA . VAL A 1 415 ? 12.25 -18.906 -20.172 1 98.75 415 VAL A CA 1
ATOM 3290 C C . VAL A 1 415 ? 13.156 -17.875 -20.828 1 98.75 415 VAL A C 1
ATOM 3292 O O . VAL A 1 415 ? 13.422 -16.812 -20.25 1 98.75 415 VAL A O 1
ATOM 3295 N N . THR A 1 416 ? 13.617 -18.172 -22.078 1 98.69 416 THR A N 1
ATOM 3296 C CA . THR A 1 416 ? 14.445 -17.219 -22.812 1 98.69 416 THR A CA 1
ATOM 3297 C C . THR A 1 416 ? 13.68 -15.93 -23.078 1 98.69 416 THR A C 1
ATOM 3299 O O . THR A 1 416 ? 14.25 -14.836 -23.016 1 98.69 416 THR A O 1
ATOM 3302 N N . LEU A 1 417 ? 12.43 -16.016 -23.422 1 98.31 417 LEU A N 1
ATOM 3303 C CA . LEU A 1 417 ? 11.586 -14.836 -23.625 1 98.31 417 LEU A CA 1
ATOM 3304 C C . LEU A 1 417 ? 11.5 -14 -22.344 1 98.31 417 LEU A C 1
ATOM 3306 O O . LEU A 1 417 ? 11.578 -12.773 -22.406 1 98.31 417 LEU A O 1
ATOM 3310 N N . GLN A 1 418 ? 11.281 -14.641 -21.203 1 98.56 418 GLN A N 1
ATOM 3311 C CA . GLN A 1 418 ? 11.25 -13.93 -19.922 1 98.56 418 GLN A CA 1
ATOM 3312 C C . GLN A 1 418 ? 12.555 -13.18 -19.688 1 98.56 418 GLN A C 1
ATOM 3314 O O . GLN A 1 418 ? 12.539 -12.031 -19.234 1 98.56 418 GLN A O 1
ATOM 3319 N N . ILE A 1 419 ? 13.688 -13.906 -19.891 1 98.75 419 ILE A N 1
ATOM 3320 C CA . ILE A 1 419 ? 15.008 -13.312 -19.703 1 98.75 419 ILE A CA 1
ATOM 3321 C C . ILE A 1 419 ? 15.141 -12.055 -20.562 1 98.75 419 ILE A C 1
ATOM 3323 O O . ILE A 1 419 ? 15.57 -11.008 -20.078 1 98.75 419 ILE A O 1
ATOM 3327 N N . SER A 1 420 ? 14.727 -12.117 -21.828 1 98.44 420 SER A N 1
ATOM 3328 C CA . SER A 1 420 ? 14.797 -10.977 -22.734 1 98.44 420 SER A CA 1
ATOM 3329 C C . SER A 1 420 ? 13.93 -9.82 -22.25 1 98.44 420 SER A C 1
ATOM 3331 O O . SER A 1 420 ? 14.344 -8.664 -22.297 1 98.44 420 SER A O 1
ATOM 3333 N N . GLU A 1 421 ? 12.734 -10.109 -21.828 1 98.12 421 GLU A N 1
ATOM 3334 C CA . GLU A 1 421 ? 11.805 -9.094 -21.328 1 98.12 421 GLU A CA 1
ATOM 3335 C C . GLU A 1 421 ? 12.383 -8.375 -20.109 1 98.12 421 GLU A C 1
ATOM 3337 O O . GLU A 1 421 ? 12.289 -7.148 -20 1 98.12 421 GLU A O 1
ATOM 3342 N N . LEU A 1 422 ? 12.938 -9.117 -19.156 1 98.44 422 LEU A N 1
ATOM 3343 C CA . LEU A 1 422 ? 13.477 -8.547 -17.922 1 98.44 422 LEU A CA 1
ATOM 3344 C C . LEU A 1 422 ? 14.734 -7.734 -18.219 1 98.44 422 LEU A C 1
ATOM 3346 O O . LEU A 1 422 ? 14.969 -6.695 -17.594 1 98.44 422 LEU A O 1
ATOM 3350 N N . LEU A 1 423 ? 15.594 -8.234 -19.156 1 97.94 423 LEU A N 1
ATOM 3351 C CA . LEU A 1 423 ? 16.781 -7.48 -19.531 1 97.94 423 LEU A CA 1
ATOM 3352 C C . LEU A 1 423 ? 16.406 -6.172 -20.219 1 97.94 423 LEU A C 1
ATOM 3354 O O . LEU A 1 423 ? 17.031 -5.133 -19.969 1 97.94 423 LEU A O 1
ATOM 3358 N N . GLN A 1 424 ? 15.414 -6.195 -21.125 1 97.56 424 GLN A N 1
ATOM 3359 C CA . GLN A 1 424 ? 14.922 -4.98 -21.75 1 97.56 424 GLN A CA 1
ATOM 3360 C C . GLN A 1 424 ? 14.367 -4.004 -20.719 1 97.56 424 GLN A C 1
ATOM 3362 O O . GLN A 1 424 ? 14.609 -2.797 -20.812 1 97.56 424 GLN A O 1
ATOM 3367 N N . TRP A 1 425 ? 13.562 -4.531 -19.812 1 97.12 425 TRP A N 1
ATOM 3368 C CA . TRP A 1 425 ? 13.031 -3.717 -18.719 1 97.12 425 TRP A CA 1
ATOM 3369 C C . TRP A 1 425 ? 14.156 -3.057 -17.938 1 97.12 425 TRP A C 1
ATOM 3371 O O . TRP A 1 425 ? 14.102 -1.859 -17.641 1 97.12 425 TRP A O 1
ATOM 3381 N N . HIS A 1 426 ? 15.188 -3.879 -17.531 1 96.31 426 HIS A N 1
ATOM 3382 C CA . HIS A 1 426 ? 16.344 -3.379 -16.797 1 96.31 426 HIS A CA 1
ATOM 3383 C C . HIS A 1 426 ? 17.031 -2.25 -17.562 1 96.31 426 HIS A C 1
ATOM 3385 O O . HIS A 1 426 ? 17.391 -1.227 -16.984 1 96.31 426 HIS A O 1
ATOM 3391 N N . ASP A 1 427 ? 17.219 -2.357 -18.875 1 94.81 427 ASP A N 1
ATOM 3392 C CA . ASP A 1 427 ? 17.875 -1.354 -19.703 1 94.81 427 ASP A CA 1
ATOM 3393 C C . ASP A 1 427 ? 17.062 -0.064 -19.75 1 94.81 427 ASP A C 1
ATOM 3395 O O . ASP A 1 427 ? 17.625 1.032 -19.75 1 94.81 427 ASP A O 1
ATOM 3399 N N . ASN A 1 428 ? 15.75 -0.237 -19.797 1 94 428 ASN A N 1
ATOM 3400 C CA . ASN A 1 428 ? 14.875 0.928 -19.797 1 94 428 ASN A CA 1
ATOM 3401 C C . ASN A 1 428 ? 14.977 1.716 -18.5 1 94 428 ASN A C 1
ATOM 3403 O O . ASN A 1 428 ? 14.977 2.949 -18.5 1 94 428 ASN A O 1
ATOM 3407 N N . ILE A 1 429 ? 15.008 1.015 -17.391 1 92.5 429 ILE A N 1
ATOM 3408 C CA . ILE A 1 429 ? 15.094 1.672 -16.094 1 92.5 429 ILE A CA 1
ATOM 3409 C C . ILE A 1 429 ? 16.453 2.361 -15.945 1 92.5 429 ILE A C 1
ATOM 3411 O O . ILE A 1 429 ? 16.531 3.477 -15.43 1 92.5 429 ILE A O 1
ATOM 3415 N N . ARG A 1 430 ? 17.5 1.729 -16.344 1 87.44 430 ARG A N 1
ATOM 3416 C CA . ARG A 1 430 ? 18.844 2.287 -16.25 1 87.44 430 ARG A CA 1
ATOM 3417 C C . ARG A 1 430 ? 18.969 3.562 -17.078 1 87.44 430 ARG A C 1
ATOM 3419 O O . ARG A 1 430 ? 19.672 4.5 -16.672 1 87.44 430 ARG A O 1
ATOM 3426 N N . SER A 1 431 ? 18.328 3.631 -18.172 1 84.31 431 SER A N 1
ATOM 3427 C CA . SER A 1 431 ? 18.375 4.809 -19.031 1 84.31 431 SER A CA 1
ATOM 3428 C C . SER A 1 431 ? 17.656 5.988 -18.375 1 84.31 431 SER A C 1
ATOM 3430 O O . SER A 1 431 ? 17.984 7.145 -18.641 1 84.31 431 SER A O 1
ATOM 3432 N N . LEU A 1 432 ? 16.719 5.625 -17.484 1 76.12 432 LEU A N 1
ATOM 3433 C CA . LEU A 1 432 ? 15.961 6.672 -16.812 1 76.12 432 LEU A CA 1
ATOM 3434 C C . LEU A 1 432 ? 16.703 7.176 -15.57 1 76.12 432 LEU A C 1
ATOM 3436 O O . LEU A 1 432 ? 16.516 8.32 -15.156 1 76.12 432 LEU A O 1
ATOM 3440 N N . ILE A 1 433 ? 17.391 6.32 -15 1 70.25 433 ILE A N 1
ATOM 3441 C CA . ILE A 1 433 ? 18.125 6.695 -13.797 1 70.25 433 ILE A CA 1
ATOM 3442 C C . ILE A 1 433 ? 19.391 7.438 -14.18 1 70.25 433 ILE A C 1
ATOM 3444 O O . ILE A 1 433 ? 19.875 8.305 -13.438 1 70.25 433 ILE A O 1
ATOM 3448 N N . GLN A 1 434 ? 20.219 7.047 -15.312 1 55.06 434 GLN A N 1
ATOM 3449 C CA . GLN A 1 434 ? 21.438 7.746 -15.695 1 55.06 434 GLN A CA 1
ATOM 3450 C C . GLN A 1 434 ? 21.141 9.18 -16.141 1 55.06 434 GLN A C 1
ATOM 3452 O O . GLN A 1 434 ? 20.25 9.406 -16.953 1 55.06 434 GLN A O 1
ATOM 3457 N N . PRO A 1 435 ? 21.734 10.164 -15.508 1 45.59 435 PRO A N 1
ATOM 3458 C CA . PRO A 1 435 ? 21.719 11.578 -15.914 1 45.59 435 PRO A CA 1
ATOM 3459 C C . PRO A 1 435 ? 22.031 11.766 -17.391 1 45.59 435 PRO A C 1
ATOM 3461 O O . PRO A 1 435 ? 22.859 11.031 -17.953 1 45.59 435 PRO A O 1
ATOM 3464 N N . GLN A 1 436 ? 21 12.227 -18.359 1 28.17 436 GLN A N 1
ATOM 3465 C CA . GLN A 1 436 ? 21.5 12.852 -19.578 1 28.17 436 GLN A CA 1
ATOM 3466 C C . GLN A 1 436 ? 22.703 13.75 -19.281 1 28.17 436 GLN A C 1
ATOM 3468 O O . GLN A 1 436 ? 22.594 14.68 -18.484 1 28.17 436 GLN A O 1
ATOM 3473 N N . VAL A 1 437 ? 23.812 13.164 -19.453 1 24.66 437 VAL A N 1
ATOM 3474 C CA . VAL A 1 437 ? 24.875 14.141 -19.672 1 24.66 437 VAL A CA 1
ATOM 3475 C C . VAL A 1 437 ? 24.594 14.93 -20.938 1 24.66 437 VAL A C 1
ATOM 3477 O O . VAL A 1 437 ? 24.328 14.352 -22 1 24.66 437 VAL A O 1
ATOM 3480 N N . MET B 1 1 ? -18.359 -15.969 -6.402 1 94.56 1 MET B N 1
ATOM 3481 C CA . MET B 1 1 ? -17.5 -15.75 -7.57 1 94.56 1 MET B CA 1
ATOM 3482 C C . MET B 1 1 ? -17.922 -16.656 -8.727 1 94.56 1 MET B C 1
ATOM 3484 O O . MET B 1 1 ? -17.078 -17.109 -9.5 1 94.56 1 MET B O 1
ATOM 3488 N N . TRP B 1 2 ? -19.203 -17.078 -8.648 1 96.31 2 TRP B N 1
ATOM 3489 C CA . TRP B 1 2 ? -19.703 -17.969 -9.695 1 96.31 2 TRP B CA 1
ATOM 3490 C C . TRP B 1 2 ? -19.719 -17.266 -11.047 1 96.31 2 TRP B C 1
ATOM 3492 O O . TRP B 1 2 ? -19.422 -17.891 -12.078 1 96.31 2 TRP B O 1
ATOM 3502 N N . LYS B 1 3 ? -20 -15.961 -10.984 1 97.06 3 LYS B N 1
ATOM 3503 C CA . LYS B 1 3 ? -20.078 -15.188 -12.219 1 97.06 3 LYS B CA 1
ATOM 3504 C C . LYS B 1 3 ? -18.719 -15.102 -12.906 1 97.06 3 LYS B C 1
ATOM 3506 O O . LYS B 1 3 ? -18.625 -15.281 -14.117 1 97.06 3 LYS B O 1
ATOM 3511 N N . GLU B 1 4 ? -17.672 -14.797 -12.148 1 97.75 4 GLU B N 1
ATOM 3512 C CA . GLU B 1 4 ? -16.312 -14.68 -12.672 1 97.75 4 GLU B CA 1
ATOM 3513 C C . GLU B 1 4 ? -15.789 -16.031 -13.172 1 97.75 4 GLU B C 1
ATOM 3515 O O . GLU B 1 4 ? -15.086 -16.094 -14.18 1 97.75 4 GLU B O 1
ATOM 3520 N N . ASP B 1 5 ? -16.156 -17.094 -12.461 1 98.06 5 ASP B N 1
ATOM 3521 C CA . ASP B 1 5 ? -15.742 -18.422 -12.875 1 98.06 5 ASP B CA 1
ATOM 3522 C C . ASP B 1 5 ? -16.359 -18.781 -14.227 1 98.06 5 ASP B C 1
ATOM 3524 O O . ASP B 1 5 ? -15.68 -19.375 -15.07 1 98.06 5 ASP B O 1
ATOM 3528 N N . LEU B 1 6 ? -17.641 -18.484 -14.43 1 98.38 6 LEU B N 1
ATOM 3529 C CA . LEU B 1 6 ? -18.297 -18.781 -15.695 1 98.38 6 LEU B CA 1
ATOM 3530 C C . LEU B 1 6 ? -17.75 -17.906 -16.812 1 98.38 6 LEU B C 1
ATOM 3532 O O . LEU B 1 6 ? -17.578 -18.375 -17.938 1 98.38 6 LEU B O 1
ATOM 3536 N N . LYS B 1 7 ? -17.469 -16.625 -16.484 1 98.12 7 LYS B N 1
ATOM 3537 C CA . LYS B 1 7 ? -16.875 -15.727 -17.469 1 98.12 7 LYS B CA 1
ATOM 3538 C C . LYS B 1 7 ? -15.516 -16.25 -17.938 1 98.12 7 LYS B C 1
ATOM 3540 O O . LYS B 1 7 ? -15.234 -16.266 -19.141 1 98.12 7 LYS B O 1
ATOM 3545 N N . GLY B 1 8 ? -14.625 -16.625 -16.984 1 98.12 8 GLY B N 1
ATOM 3546 C CA . GLY B 1 8 ? -13.336 -17.219 -17.328 1 98.12 8 GLY B CA 1
ATOM 3547 C C . GLY B 1 8 ? -13.461 -18.516 -18.109 1 98.12 8 GLY B C 1
ATOM 3548 O O . GLY B 1 8 ? -12.695 -18.75 -19.031 1 98.12 8 GLY B O 1
ATOM 3549 N N . SER B 1 9 ? -14.43 -19.344 -17.75 1 98.38 9 SER B N 1
ATOM 3550 C CA . SER B 1 9 ? -14.641 -20.625 -18.422 1 98.38 9 SER B CA 1
ATOM 3551 C C . SER B 1 9 ? -15.117 -20.438 -19.859 1 98.38 9 SER B C 1
ATOM 3553 O O . SER B 1 9 ? -14.727 -21.188 -20.75 1 98.38 9 SER B O 1
ATOM 3555 N N . ARG B 1 10 ? -15.992 -19.453 -20.047 1 98.44 10 ARG B N 1
ATOM 3556 C CA . ARG B 1 10 ? -16.438 -19.125 -21.406 1 98.44 10 ARG B CA 1
ATOM 3557 C C . ARG B 1 10 ? -15.258 -18.734 -22.281 1 98.44 10 ARG B C 1
ATOM 3559 O O . ARG B 1 10 ? -15.102 -19.234 -23.391 1 98.44 10 ARG B O 1
ATOM 3566 N N . ALA B 1 11 ? -14.43 -17.797 -21.797 1 98.62 11 ALA B N 1
ATOM 3567 C CA . ALA B 1 11 ? -13.25 -17.359 -22.531 1 98.62 11 ALA B CA 1
ATOM 3568 C C . ALA B 1 11 ? -12.312 -18.531 -22.797 1 98.62 11 ALA B C 1
ATOM 3570 O O . ALA B 1 11 ? -11.758 -18.656 -23.891 1 98.62 11 ALA B O 1
ATOM 3571 N N . TYR B 1 12 ? -12.109 -19.375 -21.828 1 98.44 12 TYR B N 1
ATOM 3572 C CA . TYR B 1 12 ? -11.211 -20.516 -21.953 1 98.44 12 TYR B CA 1
ATOM 3573 C C . TYR B 1 12 ? -11.734 -21.516 -22.984 1 98.44 12 TYR B C 1
ATOM 3575 O O . TYR B 1 12 ? -10.953 -22.141 -23.703 1 98.44 12 TYR B O 1
ATOM 3583 N N . THR B 1 13 ? -13.109 -21.688 -23.062 1 98.38 13 THR B N 1
ATOM 3584 C CA . THR B 1 13 ? -13.719 -22.562 -24.062 1 98.38 13 THR B CA 1
ATOM 3585 C C . THR B 1 13 ? -13.336 -22.125 -25.484 1 98.38 13 THR B C 1
ATOM 3587 O O . THR B 1 13 ? -12.945 -22.938 -26.312 1 98.38 13 THR B O 1
ATOM 3590 N N . VAL B 1 14 ? -13.406 -20.859 -25.688 1 98.38 14 VAL B N 1
ATOM 3591 C CA . VAL B 1 14 ? -13.055 -20.312 -27 1 98.38 14 VAL B CA 1
ATOM 3592 C C . VAL B 1 14 ? -11.562 -20.516 -27.25 1 98.38 14 VAL B C 1
ATOM 3594 O O . VAL B 1 14 ? -11.148 -20.828 -28.375 1 98.38 14 VAL B O 1
ATOM 3597 N N . ALA B 1 15 ? -10.734 -20.312 -26.234 1 98 15 ALA B N 1
ATOM 3598 C CA . ALA B 1 15 ? -9.297 -20.531 -26.359 1 98 15 ALA B CA 1
ATOM 3599 C C . ALA B 1 15 ? -8.992 -21.984 -26.703 1 98 15 ALA B C 1
ATOM 3601 O O . ALA B 1 15 ? -8.078 -22.266 -27.484 1 98 15 ALA B O 1
ATOM 3602 N N . LEU B 1 16 ? -9.742 -22.953 -26.125 1 97.38 16 LEU B N 1
ATOM 3603 C CA . LEU B 1 16 ? -9.578 -24.375 -26.422 1 97.38 16 LEU B CA 1
ATOM 3604 C C . LEU B 1 16 ? -9.922 -24.656 -27.891 1 97.38 16 LEU B C 1
ATOM 3606 O O . LEU B 1 16 ? -9.242 -25.453 -28.547 1 97.38 16 LEU B O 1
ATOM 3610 N N . LEU B 1 17 ? -10.984 -24.062 -28.344 1 97.75 17 LEU B N 1
ATOM 3611 C CA . LEU B 1 17 ? -11.367 -24.203 -29.75 1 97.75 17 LEU B CA 1
ATOM 3612 C C . LEU B 1 17 ? -10.266 -23.719 -30.672 1 97.75 17 LEU B C 1
ATOM 3614 O O . LEU B 1 17 ? -9.898 -24.391 -31.625 1 97.75 17 LEU B O 1
ATOM 3618 N N . ARG B 1 18 ? -9.727 -22.562 -30.344 1 96.88 18 ARG B N 1
ATOM 3619 C CA . ARG B 1 18 ? -8.672 -21.953 -31.156 1 96.88 18 ARG B CA 1
ATOM 3620 C C . ARG B 1 18 ? -7.418 -22.812 -31.141 1 96.88 18 ARG B C 1
ATOM 3622 O O . ARG B 1 18 ? -6.668 -22.844 -32.125 1 96.88 18 ARG B O 1
ATOM 3629 N N . ALA B 1 19 ? -7.207 -23.547 -30.031 1 95.12 19 ALA B N 1
ATOM 3630 C CA . ALA B 1 19 ? -6.027 -24.406 -29.891 1 95.12 19 ALA B CA 1
ATOM 3631 C C . ALA B 1 19 ? -6.266 -25.781 -30.516 1 95.12 19 ALA B C 1
ATOM 3633 O O . ALA B 1 19 ? -5.371 -26.625 -30.516 1 95.12 19 ALA B O 1
ATOM 3634 N N . GLY B 1 20 ? -7.469 -26.047 -31 1 94.31 20 GLY B N 1
ATOM 3635 C CA . GLY B 1 20 ? -7.789 -27.297 -31.672 1 94.31 20 GLY B CA 1
ATOM 3636 C C . GLY B 1 20 ? -8.125 -28.422 -30.703 1 94.31 20 GLY B C 1
ATOM 3637 O O . GLY B 1 20 ? -8.094 -29.594 -31.078 1 94.31 20 GLY B O 1
ATOM 3638 N N . LEU B 1 21 ? -8.484 -28.062 -29.484 1 94.81 21 LEU B N 1
ATOM 3639 C CA . LEU B 1 21 ? -8.742 -29.062 -28.453 1 94.81 21 LEU B CA 1
ATOM 3640 C C . LEU B 1 21 ? -10.242 -29.328 -28.312 1 94.81 21 LEU B C 1
ATOM 3642 O O . LEU B 1 21 ? -10.648 -30.266 -27.625 1 94.81 21 LEU B O 1
ATOM 3646 N N . LEU B 1 22 ? -11.055 -28.469 -28.969 1 96 22 LEU B N 1
ATOM 3647 C CA . LEU B 1 22 ? -12.5 -28.641 -29.078 1 96 22 LEU B CA 1
ATOM 3648 C C . LEU B 1 22 ? -12.953 -28.531 -30.531 1 96 22 LEU B C 1
ATOM 3650 O O . LEU B 1 22 ? -12.375 -27.781 -31.312 1 96 22 LEU B O 1
ATOM 3654 N N . THR B 1 23 ? -13.953 -29.344 -30.891 1 95.94 23 THR B N 1
ATOM 3655 C CA . THR B 1 23 ? -14.641 -29.125 -32.156 1 95.94 23 THR B CA 1
ATOM 3656 C C . THR B 1 23 ? -15.609 -27.953 -32.031 1 95.94 23 THR B C 1
ATOM 3658 O O . THR B 1 23 ? -15.945 -27.516 -30.922 1 95.94 23 THR B O 1
ATOM 3661 N N . GLU B 1 24 ? -16.031 -27.438 -33.156 1 97.81 24 GLU B N 1
ATOM 3662 C CA . GLU B 1 24 ? -17.016 -26.359 -33.188 1 97.81 24 GLU B CA 1
ATOM 3663 C C . GLU B 1 24 ? -18.281 -26.75 -32.438 1 97.81 24 GLU B C 1
ATOM 3665 O O . GLU B 1 24 ? -18.844 -25.953 -31.672 1 97.81 24 GLU B O 1
ATOM 3670 N N . ASP B 1 25 ? -18.672 -27.953 -32.656 1 97.5 25 ASP B N 1
ATOM 3671 C CA . ASP B 1 25 ? -19.891 -28.438 -32.031 1 97.5 25 ASP B CA 1
ATOM 3672 C C . ASP B 1 25 ? -19.719 -28.547 -30.516 1 97.5 25 ASP B C 1
ATOM 3674 O O . ASP B 1 25 ? -20.609 -28.156 -29.75 1 97.5 25 ASP B O 1
ATOM 3678 N N . GLU B 1 26 ? -18.625 -29.109 -30.109 1 96.81 26 GLU B N 1
ATOM 3679 C CA . GLU B 1 26 ? -18.344 -29.219 -28.688 1 96.81 26 GLU B CA 1
ATOM 3680 C C . GLU B 1 26 ? -18.297 -27.859 -28.016 1 96.81 26 GLU B C 1
ATOM 3682 O O . GLU B 1 26 ? -18.828 -27.672 -26.922 1 96.81 26 GLU B O 1
ATOM 3687 N N . SER B 1 27 ? -17.656 -26.922 -28.672 1 98.06 27 SER B N 1
ATOM 3688 C CA . SER B 1 27 ? -17.562 -25.562 -28.141 1 98.06 27 SER B CA 1
ATOM 3689 C C . SER B 1 27 ? -18.938 -24.938 -27.984 1 98.06 27 SER B C 1
ATOM 3691 O O . SER B 1 27 ? -19.219 -24.328 -26.938 1 98.06 27 SER B O 1
ATOM 3693 N N . LYS B 1 28 ? -19.797 -25.047 -28.984 1 98.31 28 LYS B N 1
ATOM 3694 C CA . LYS B 1 28 ? -21.156 -24.516 -28.922 1 98.31 28 LYS B CA 1
ATOM 3695 C C . LYS B 1 28 ? -21.938 -25.141 -27.781 1 98.31 28 LYS B C 1
ATOM 3697 O O . LYS B 1 28 ? -22.688 -24.453 -27.078 1 98.31 28 LYS B O 1
ATOM 3702 N N . GLU B 1 29 ? -21.766 -26.422 -27.625 1 98.19 29 GLU B N 1
ATOM 3703 C CA . GLU B 1 29 ? -22.453 -27.141 -26.562 1 98.19 29 GLU B CA 1
ATOM 3704 C C . GLU B 1 29 ? -22.016 -26.625 -25.188 1 98.19 29 GLU B C 1
ATOM 3706 O O . GLU B 1 29 ? -22.859 -26.391 -24.312 1 98.19 29 GLU B O 1
ATOM 3711 N N . ILE B 1 30 ? -20.703 -26.484 -24.984 1 98.44 30 ILE B N 1
ATOM 3712 C CA . ILE B 1 30 ? -20.172 -26.031 -23.719 1 98.44 30 ILE B CA 1
ATOM 3713 C C . ILE B 1 30 ? -20.672 -24.609 -23.438 1 98.44 30 ILE B C 1
ATOM 3715 O O . ILE B 1 30 ? -21.109 -24.312 -22.328 1 98.44 30 ILE B O 1
ATOM 3719 N N . LEU B 1 31 ? -20.609 -23.703 -24.453 1 98.69 31 LEU B N 1
ATOM 3720 C CA . LEU B 1 31 ? -21.047 -22.328 -24.266 1 98.69 31 LEU B CA 1
ATOM 3721 C C . LEU B 1 31 ? -22.531 -22.266 -23.922 1 98.69 31 LEU B C 1
ATOM 3723 O O . LEU B 1 31 ? -22.922 -21.484 -23.031 1 98.69 31 LEU B O 1
ATOM 3727 N N . LYS B 1 32 ? -23.344 -23.062 -24.609 1 98.44 32 LYS B N 1
ATOM 3728 C CA . LYS B 1 32 ? -24.766 -23.125 -24.297 1 98.44 32 LYS B CA 1
ATOM 3729 C C . LYS B 1 32 ? -25 -23.641 -22.891 1 98.44 32 LYS B C 1
ATOM 3731 O O . LYS B 1 32 ? -25.859 -23.125 -22.156 1 98.44 32 LYS B O 1
ATOM 3736 N N . GLY B 1 33 ? -24.297 -24.688 -22.547 1 98.69 33 GLY B N 1
ATOM 3737 C CA . GLY B 1 33 ? -24.391 -25.203 -21.188 1 98.69 33 GLY B CA 1
ATOM 3738 C C . GLY B 1 33 ? -24.016 -24.188 -20.125 1 98.69 33 GLY B C 1
ATOM 3739 O O . GLY B 1 33 ? -24.688 -24.094 -19.094 1 98.69 33 GLY B O 1
ATOM 3740 N N . LEU B 1 34 ? -22.922 -23.438 -20.328 1 98.62 34 LEU B N 1
ATOM 3741 C CA . LEU B 1 34 ? -22.484 -22.406 -19.391 1 98.62 34 LEU B CA 1
ATOM 3742 C C . LEU B 1 34 ? -23.547 -21.312 -19.25 1 98.62 34 LEU B C 1
ATOM 3744 O O . LEU B 1 34 ? -23.734 -20.75 -18.172 1 98.62 34 LEU B O 1
ATOM 3748 N N . ASP B 1 35 ? -24.234 -20.984 -20.344 1 98.5 35 ASP B N 1
ATOM 3749 C CA . ASP B 1 35 ? -25.344 -20.031 -20.297 1 98.5 35 ASP B CA 1
ATOM 3750 C C . ASP B 1 35 ? -26.469 -20.531 -19.391 1 98.5 35 ASP B C 1
ATOM 3752 O O . ASP B 1 35 ? -27.047 -19.766 -18.625 1 98.5 35 ASP B O 1
ATOM 3756 N N . MET B 1 36 ? -26.766 -21.781 -19.531 1 98.56 36 MET B N 1
ATOM 3757 C CA . MET B 1 36 ? -27.812 -22.375 -18.703 1 98.56 36 MET B CA 1
ATOM 3758 C C . MET B 1 36 ? -27.438 -22.344 -17.219 1 98.56 36 MET B C 1
ATOM 3760 O O . MET B 1 36 ? -28.266 -22.016 -16.375 1 98.56 36 MET B O 1
ATOM 3764 N N . VAL B 1 37 ? -26.188 -22.703 -16.938 1 98.62 37 VAL B N 1
ATOM 3765 C CA . VAL B 1 37 ? -25.703 -22.641 -15.555 1 98.62 37 VAL B CA 1
ATOM 3766 C C . VAL B 1 37 ? -25.797 -21.203 -15.039 1 98.62 37 VAL B C 1
ATOM 3768 O O . VAL B 1 37 ? -26.203 -20.984 -13.891 1 98.62 37 VAL B O 1
ATOM 3771 N N . HIS B 1 38 ? -25.359 -20.281 -15.859 1 98.56 38 HIS B N 1
ATOM 3772 C CA . HIS B 1 38 ? -25.453 -18.859 -15.516 1 98.56 38 HIS B CA 1
ATOM 3773 C C . HIS B 1 38 ? -26.875 -18.469 -15.125 1 98.56 38 HIS B C 1
ATOM 3775 O O . HIS B 1 38 ? -27.078 -17.766 -14.133 1 98.56 38 HIS B O 1
ATOM 3781 N N . GLU B 1 39 ? -27.828 -18.891 -15.891 1 98.44 39 GLU B N 1
ATOM 3782 C CA . GLU B 1 39 ? -29.234 -18.562 -15.641 1 98.44 39 GLU B CA 1
ATOM 3783 C C . GLU B 1 39 ? -29.703 -19.156 -14.305 1 98.44 39 GLU B C 1
ATOM 3785 O O . GLU B 1 39 ? -30.484 -18.516 -13.586 1 98.44 39 GLU B O 1
ATOM 3790 N N . GLU B 1 40 ? -29.25 -20.344 -14.031 1 98.44 40 GLU B N 1
ATOM 3791 C CA . GLU B 1 40 ? -29.625 -20.969 -12.758 1 98.44 40 GLU B CA 1
ATOM 3792 C C . GLU B 1 40 ? -29.109 -20.141 -11.578 1 98.44 40 GLU B C 1
ATOM 3794 O O . GLU B 1 40 ? -29.812 -19.953 -10.594 1 98.44 40 GLU B O 1
ATOM 3799 N N . TRP B 1 41 ? -27.812 -19.75 -11.641 1 98.25 41 TRP B N 1
ATOM 3800 C CA . TRP B 1 41 ? -27.25 -18.922 -10.578 1 98.25 41 TRP B CA 1
ATOM 3801 C C . TRP B 1 41 ? -28.016 -17.609 -10.453 1 98.25 41 TRP B C 1
ATOM 3803 O O . TRP B 1 41 ? -28.359 -17.188 -9.344 1 98.25 41 TRP B O 1
ATOM 3813 N N . GLU B 1 42 ? -28.297 -16.969 -11.594 1 97.69 42 GLU B N 1
ATOM 3814 C CA . GLU B 1 42 ? -28.969 -15.672 -11.602 1 97.69 42 GLU B CA 1
ATOM 3815 C C . GLU B 1 42 ? -30.359 -15.766 -10.984 1 97.69 42 GLU B C 1
ATOM 3817 O O . GLU B 1 42 ? -30.797 -14.836 -10.32 1 97.69 42 GLU B O 1
ATOM 3822 N N . LYS B 1 43 ? -31.062 -16.828 -11.258 1 97.81 43 LYS B N 1
ATOM 3823 C CA . LYS B 1 43 ? -32.438 -17.031 -10.781 1 97.81 43 LYS B CA 1
ATOM 3824 C C . LYS B 1 43 ? -32.438 -17.672 -9.398 1 97.81 43 LYS B C 1
ATOM 3826 O O . LYS B 1 43 ? -33.5 -17.984 -8.867 1 97.81 43 LYS B O 1
ATOM 3831 N N . ASN B 1 44 ? -31.266 -18.031 -8.844 1 97.44 44 ASN B N 1
ATOM 3832 C CA . ASN B 1 44 ? -31.109 -18.641 -7.527 1 97.44 44 ASN B CA 1
ATOM 3833 C C . ASN B 1 44 ? -31.734 -20.031 -7.484 1 97.44 44 ASN B C 1
ATOM 3835 O O . ASN B 1 44 ? -32.375 -20.406 -6.496 1 97.44 44 ASN B O 1
ATOM 3839 N N . THR B 1 45 ? -31.625 -20.672 -8.586 1 97.81 45 THR B N 1
ATOM 3840 C CA . THR B 1 45 ? -32.156 -22.016 -8.656 1 97.81 45 THR B CA 1
ATOM 3841 C C . THR B 1 45 ? -31.047 -23.047 -8.711 1 97.81 45 THR B C 1
ATOM 3843 O O . THR B 1 45 ? -31.312 -24.266 -8.656 1 97.81 45 THR B O 1
ATOM 3846 N N . PHE B 1 46 ? -29.781 -22.547 -8.812 1 98.38 46 PHE B N 1
ATOM 3847 C CA . PHE B 1 46 ? -28.672 -23.484 -8.805 1 98.38 46 PHE B CA 1
ATOM 3848 C C . PHE B 1 46 ? -28.625 -24.266 -7.504 1 98.38 46 PHE B C 1
ATOM 3850 O O . PHE B 1 46 ? -28.719 -23.688 -6.418 1 98.38 46 PHE B O 1
ATOM 3857 N N . ILE B 1 47 ? -28.5 -25.531 -7.535 1 97.56 47 ILE B N 1
ATOM 3858 C CA . ILE B 1 47 ? -28.469 -26.391 -6.348 1 97.56 47 ILE B CA 1
ATOM 3859 C C . ILE B 1 47 ? -27.031 -26.797 -6.047 1 97.56 47 ILE B C 1
ATOM 3861 O O . ILE B 1 47 ? -26.422 -27.547 -6.824 1 97.56 47 ILE B O 1
ATOM 3865 N N . ILE B 1 48 ? -26.516 -26.344 -4.949 1 96.19 48 ILE B N 1
ATOM 3866 C CA . ILE B 1 48 ? -25.203 -26.75 -4.48 1 96.19 48 ILE B CA 1
ATOM 3867 C C . ILE B 1 48 ? -25.297 -28.094 -3.773 1 96.19 48 ILE B C 1
ATOM 3869 O O . ILE B 1 48 ? -26.156 -28.297 -2.914 1 96.19 48 ILE B O 1
ATOM 3873 N N . LEU B 1 49 ? -24.422 -28.969 -4.113 1 96.69 49 LEU B N 1
ATOM 3874 C CA . LEU B 1 49 ? -24.438 -30.297 -3.521 1 96.69 49 LEU B CA 1
ATOM 3875 C C . LEU B 1 49 ? -23.266 -30.469 -2.547 1 96.69 49 LEU B C 1
ATOM 3877 O O . LEU B 1 49 ? -22.234 -29.828 -2.701 1 96.69 49 LEU B O 1
ATOM 3881 N N . PRO B 1 50 ? -23.375 -31.344 -1.565 1 94.25 50 PRO B N 1
ATOM 3882 C CA . PRO B 1 50 ? -22.297 -31.578 -0.604 1 94.25 50 PRO B CA 1
ATOM 3883 C C . PRO B 1 50 ? -21.016 -32.094 -1.27 1 94.25 50 PRO B C 1
ATOM 3885 O O . PRO B 1 50 ? -19.922 -31.875 -0.739 1 94.25 50 PRO B O 1
ATOM 3888 N N . SER B 1 51 ? -21.141 -32.656 -2.428 1 92.81 51 SER B N 1
ATOM 3889 C CA . SER B 1 51 ? -19.984 -33.188 -3.139 1 92.81 51 SER B CA 1
ATOM 3890 C C . SER B 1 51 ? -19.203 -32.094 -3.838 1 92.81 51 SER B C 1
ATOM 3892 O O . SER B 1 51 ? -18.062 -32.281 -4.258 1 92.81 51 SER B O 1
ATOM 3894 N N . ASP B 1 52 ? -19.828 -30.938 -3.973 1 93.56 52 ASP B N 1
ATOM 3895 C CA . ASP B 1 52 ? -19.109 -29.812 -4.582 1 93.56 52 ASP B CA 1
ATOM 3896 C C . ASP B 1 52 ? -18.031 -29.297 -3.652 1 93.56 52 ASP B C 1
ATOM 3898 O O . ASP B 1 52 ? -18.312 -28.859 -2.537 1 93.56 52 ASP B O 1
ATOM 3902 N N . GLU B 1 53 ? -16.797 -29.328 -4 1 90 53 GLU B N 1
ATOM 3903 C CA . GLU B 1 53 ? -15.68 -28.844 -3.188 1 90 53 GLU B CA 1
ATOM 3904 C C . GLU B 1 53 ? -15.633 -27.312 -3.158 1 90 53 GLU B C 1
ATOM 3906 O O . GLU B 1 53 ? -15.258 -26.719 -2.146 1 90 53 GLU B O 1
ATOM 3911 N N . ASP B 1 54 ? -15.93 -26.719 -4.219 1 91.81 54 ASP B N 1
ATOM 3912 C CA . ASP B 1 54 ? -15.898 -25.266 -4.398 1 91.81 54 ASP B CA 1
ATOM 3913 C C . ASP B 1 54 ? -16.75 -24.844 -5.598 1 91.81 54 ASP B C 1
ATOM 3915 O O . ASP B 1 54 ? -17.5 -25.656 -6.145 1 91.81 54 ASP B O 1
ATOM 3919 N N . ILE B 1 55 ? -16.703 -23.594 -5.926 1 94.19 55 ILE B N 1
ATOM 3920 C CA . ILE B 1 55 ? -17.531 -23.047 -6.992 1 94.19 55 ILE B CA 1
ATOM 3921 C C . ILE B 1 55 ? -17.125 -23.672 -8.328 1 94.19 55 ILE B C 1
ATOM 3923 O O . ILE B 1 55 ? -17.953 -23.859 -9.211 1 94.19 55 ILE B O 1
ATOM 3927 N N . HIS B 1 56 ? -15.812 -23.969 -8.516 1 94 56 HIS B N 1
ATOM 3928 C CA . HIS B 1 56 ? -15.32 -24.547 -9.758 1 94 56 HIS B CA 1
ATOM 3929 C C . HIS B 1 56 ? -15.914 -25.938 -9.984 1 94 56 HIS B C 1
ATOM 3931 O O . HIS B 1 56 ? -16.391 -26.234 -11.078 1 94 56 HIS B O 1
ATOM 3937 N N . THR B 1 57 ? -15.891 -26.781 -8.898 1 93.69 57 THR B N 1
ATOM 3938 C CA . THR B 1 57 ? -16.422 -28.125 -9.008 1 93.69 57 THR B CA 1
ATOM 3939 C C . THR B 1 57 ? -17.938 -28.109 -9.148 1 93.69 57 THR B C 1
ATOM 3941 O O . THR B 1 57 ? -18.531 -28.953 -9.82 1 93.69 57 THR B O 1
ATOM 3944 N N . ALA B 1 58 ? -18.594 -27.156 -8.5 1 96.44 58 ALA B N 1
ATOM 3945 C CA . ALA B 1 58 ? -20.047 -27.016 -8.617 1 96.44 58 ALA B CA 1
ATOM 3946 C C . ALA B 1 58 ? -20.453 -26.719 -10.055 1 96.44 58 ALA B C 1
ATOM 3948 O O . ALA B 1 58 ? -21.344 -27.359 -10.602 1 96.44 58 ALA B O 1
ATOM 3949 N N . ASN B 1 59 ? -19.781 -25.75 -10.672 1 97.12 59 ASN B N 1
ATOM 3950 C CA . ASN B 1 59 ? -20.078 -25.375 -12.055 1 97.12 59 ASN B CA 1
ATOM 3951 C C . ASN B 1 59 ? -19.766 -26.5 -13.023 1 97.12 59 ASN B C 1
ATOM 3953 O O . ASN B 1 59 ? -20.516 -26.734 -13.969 1 97.12 59 ASN B O 1
ATOM 3957 N N . GLU B 1 60 ? -18.625 -27.141 -12.797 1 94.69 60 GLU B N 1
ATOM 3958 C CA . GLU B 1 60 ? -18.234 -28.25 -13.656 1 94.69 60 GLU B CA 1
ATOM 3959 C C . GLU B 1 60 ? -19.25 -29.406 -13.578 1 94.69 60 GLU B C 1
ATOM 3961 O O . GLU B 1 60 ? -19.625 -29.969 -14.602 1 94.69 60 GLU B O 1
ATOM 3966 N N . ARG B 1 61 ? -19.625 -29.781 -12.328 1 95.88 61 ARG B N 1
ATOM 3967 C CA . ARG B 1 61 ? -20.609 -30.828 -12.133 1 95.88 61 ARG B CA 1
ATOM 3968 C C . ARG B 1 61 ? -21.906 -30.516 -12.875 1 95.88 61 ARG B C 1
ATOM 3970 O O . ARG B 1 61 ? -22.438 -31.359 -13.594 1 95.88 61 ARG B O 1
ATOM 3977 N N . ARG B 1 62 ? -22.438 -29.328 -12.633 1 97.94 62 ARG B N 1
ATOM 3978 C CA . ARG B 1 62 ? -23.719 -28.938 -13.219 1 97.94 62 ARG B CA 1
ATOM 3979 C C . ARG B 1 62 ? -23.641 -28.922 -14.742 1 97.94 62 ARG B C 1
ATOM 3981 O O . ARG B 1 62 ? -24.562 -29.359 -15.422 1 97.94 62 ARG B O 1
ATOM 3988 N N . LEU B 1 63 ? -22.547 -28.375 -15.289 1 98.06 63 LEU B N 1
ATOM 3989 C CA . LEU B 1 63 ? -22.344 -28.359 -16.734 1 98.06 63 LEU B CA 1
ATOM 3990 C C . LEU B 1 63 ? -22.375 -29.781 -17.297 1 98.06 63 LEU B C 1
ATOM 3992 O O . LEU B 1 63 ? -22.984 -30.016 -18.344 1 98.06 63 LEU B O 1
ATOM 3996 N N . LYS B 1 64 ? -21.688 -30.719 -16.625 1 96.81 64 LYS B N 1
ATOM 3997 C CA . LYS B 1 64 ? -21.656 -32.125 -17.062 1 96.81 64 LYS B CA 1
ATOM 3998 C C . LYS B 1 64 ? -23.062 -32.719 -17.047 1 96.81 64 LYS B C 1
ATOM 4000 O O . LYS B 1 64 ? -23.422 -33.469 -17.953 1 96.81 64 LYS B O 1
ATOM 4005 N N . GLU B 1 65 ? -23.828 -32.438 -16.094 1 97.75 65 GLU B N 1
ATOM 4006 C CA . GLU B 1 65 ? -25.203 -32.906 -16 1 97.75 65 GLU B CA 1
ATOM 4007 C C . GLU B 1 65 ? -26.031 -32.406 -17.172 1 97.75 65 GLU B C 1
ATOM 4009 O O . GLU B 1 65 ? -26.938 -33.125 -17.641 1 97.75 65 GLU B O 1
ATOM 4014 N N . LEU B 1 66 ? -25.75 -31.25 -17.594 1 97.94 66 LEU B N 1
ATOM 4015 C CA . LEU B 1 66 ? -26.562 -30.609 -18.625 1 97.94 66 LEU B CA 1
ATOM 4016 C C . LEU B 1 66 ? -26.172 -31.094 -20.016 1 97.94 66 LEU B C 1
ATOM 4018 O O . LEU B 1 66 ? -27.031 -31.312 -20.859 1 97.94 66 LEU B O 1
ATOM 4022 N N . ILE B 1 67 ? -24.797 -31.25 -20.234 1 97.25 67 ILE B N 1
ATOM 4023 C CA . ILE B 1 67 ? -24.406 -31.406 -21.625 1 97.25 67 ILE B CA 1
ATOM 4024 C C . ILE B 1 67 ? -23.594 -32.688 -21.781 1 97.25 67 ILE B C 1
ATOM 4026 O O . ILE B 1 67 ? -23.172 -33.031 -22.891 1 97.25 67 ILE B O 1
ATOM 4030 N N . GLY B 1 68 ? -23.266 -33.406 -20.703 1 94.75 68 GLY B N 1
ATOM 4031 C CA . GLY B 1 68 ? -22.641 -34.719 -20.75 1 94.75 68 GLY B CA 1
ATOM 4032 C C . GLY B 1 68 ? -21.141 -34.625 -20.984 1 94.75 68 GLY B C 1
ATOM 4033 O O . GLY B 1 68 ? -20.422 -33.906 -20.297 1 94.75 68 GLY B O 1
ATOM 4034 N N . HIS B 1 69 ? -20.641 -35.375 -22 1 91.88 69 HIS B N 1
ATOM 4035 C CA . HIS B 1 69 ? -19.234 -35.688 -22.172 1 91.88 69 HIS B CA 1
ATOM 4036 C C . HIS B 1 69 ? -18.422 -34.469 -22.562 1 91.88 69 HIS B C 1
ATOM 4038 O O . HIS B 1 69 ? -17.266 -34.312 -22.172 1 91.88 69 HIS B O 1
ATOM 4044 N N . SER B 1 70 ? -18.984 -33.562 -23.328 1 93.69 70 SER B N 1
ATOM 4045 C CA . SER B 1 70 ? -18.25 -32.406 -23.812 1 93.69 70 SER B CA 1
ATOM 4046 C C . SER B 1 70 ? -17.781 -31.531 -22.641 1 93.69 70 SER B C 1
ATOM 4048 O O . SER B 1 70 ? -16.766 -30.859 -22.75 1 93.69 70 SER B O 1
ATOM 4050 N N . ALA B 1 71 ? -18.531 -31.594 -21.516 1 95.25 71 ALA B N 1
ATOM 4051 C CA . ALA B 1 71 ? -18.188 -30.812 -20.328 1 95.25 71 ALA B CA 1
ATOM 4052 C C . ALA B 1 71 ? -16.844 -31.234 -19.781 1 95.25 71 ALA B C 1
ATOM 4054 O O . ALA B 1 71 ? -16.125 -30.422 -19.172 1 95.25 71 ALA B O 1
ATOM 4055 N N . LEU B 1 72 ? -16.422 -32.406 -20 1 91.94 72 LEU B N 1
ATOM 4056 C CA . LEU B 1 72 ? -15.219 -33 -19.422 1 91.94 72 LEU B CA 1
ATOM 4057 C C . LEU B 1 72 ? -13.969 -32.5 -20.125 1 91.94 72 LEU B C 1
ATOM 4059 O O . LEU B 1 72 ? -12.852 -32.656 -19.625 1 91.94 72 LEU B O 1
ATOM 4063 N N . LYS B 1 73 ? -14.078 -31.75 -21.203 1 94.25 73 LYS B N 1
ATOM 4064 C CA . LYS B 1 73 ? -12.953 -31.234 -21.969 1 94.25 73 LYS B CA 1
ATOM 4065 C C . LYS B 1 73 ? -12.633 -29.797 -21.578 1 94.25 73 LYS B C 1
ATOM 4067 O O . LYS B 1 73 ? -11.57 -29.266 -21.922 1 94.25 73 LYS B O 1
ATOM 4072 N N . LEU B 1 74 ? -13.508 -29.141 -20.828 1 94.56 74 LEU B N 1
ATOM 4073 C CA . LEU B 1 74 ? -13.383 -27.734 -20.5 1 94.56 74 LEU B CA 1
ATOM 4074 C C . LEU B 1 74 ? -12.125 -27.469 -19.656 1 94.56 74 LEU B C 1
ATOM 4076 O O . LEU B 1 74 ? -11.531 -26.391 -19.75 1 94.56 74 LEU B O 1
ATOM 4080 N N . HIS B 1 75 ? -11.633 -28.406 -18.922 1 91.94 75 HIS B N 1
ATOM 4081 C CA . HIS B 1 75 ? -10.531 -28.188 -17.984 1 91.94 75 HIS B CA 1
ATOM 4082 C C . HIS B 1 75 ? -9.195 -28.594 -18.594 1 91.94 75 HIS B C 1
ATOM 4084 O O . HIS B 1 75 ? -8.172 -28.625 -17.906 1 91.94 75 HIS B O 1
ATOM 4090 N N . THR B 1 76 ? -9.203 -28.859 -19.875 1 93 76 THR B N 1
ATOM 4091 C CA . THR B 1 76 ? -7.98 -29.297 -20.547 1 93 76 THR B CA 1
ATOM 4092 C C . THR B 1 76 ? -6.887 -28.25 -20.422 1 93 76 THR B C 1
ATOM 4094 O O . THR B 1 76 ? -7.047 -27.125 -20.891 1 93 76 THR B O 1
ATOM 4097 N N . GLY B 1 77 ? -5.801 -28.641 -19.797 1 92.12 77 GLY B N 1
ATOM 4098 C CA . GLY B 1 77 ? -4.656 -27.75 -19.656 1 92.12 77 GLY B CA 1
ATOM 4099 C C . GLY B 1 77 ? -4.859 -26.672 -18.609 1 92.12 77 GLY B C 1
ATOM 4100 O O . GLY B 1 77 ? -3.994 -25.812 -18.438 1 92.12 77 GLY B O 1
ATOM 4101 N N . ARG B 1 78 ? -5.977 -26.625 -18 1 93.62 78 ARG B N 1
ATOM 4102 C CA . ARG B 1 78 ? -6.324 -25.625 -16.984 1 93.62 78 ARG B CA 1
ATOM 4103 C C . ARG B 1 78 ? -6.195 -26.203 -15.578 1 93.62 78 ARG B C 1
ATOM 4105 O O . ARG B 1 78 ? -6.539 -27.359 -15.344 1 93.62 78 ARG B O 1
ATOM 4112 N N . SER B 1 79 ? -5.59 -25.453 -14.703 1 93.19 79 SER B N 1
ATOM 4113 C CA . SER B 1 79 ? -5.492 -25.844 -13.305 1 93.19 79 SER B CA 1
ATOM 4114 C C . SER B 1 79 ? -6.422 -25.016 -12.43 1 93.19 79 SER B C 1
ATOM 4116 O O . SER B 1 79 ? -6.824 -23.922 -12.812 1 93.19 79 SER B O 1
ATOM 4118 N N . ARG B 1 80 ? -6.777 -25.594 -11.289 1 92.69 80 ARG B N 1
ATOM 4119 C CA . ARG B 1 80 ? -7.484 -24.797 -10.289 1 92.69 80 ARG B CA 1
ATOM 4120 C C . ARG B 1 80 ? -6.641 -23.625 -9.82 1 92.69 80 ARG B C 1
ATOM 4122 O O . ARG B 1 80 ? -7.176 -22.578 -9.43 1 92.69 80 ARG B O 1
ATOM 4129 N N . ASN B 1 81 ? -5.316 -23.734 -9.953 1 93.38 81 ASN B N 1
ATOM 4130 C CA . ASN B 1 81 ? -4.402 -22.703 -9.484 1 93.38 81 ASN B CA 1
ATOM 4131 C C . ASN B 1 81 ? -4.52 -21.438 -10.32 1 93.38 81 ASN B C 1
ATOM 4133 O O . ASN B 1 81 ? -4.637 -20.328 -9.773 1 93.38 81 ASN B O 1
ATOM 4137 N N . ASP B 1 82 ? -4.426 -21.5 -11.602 1 96.12 82 ASP B N 1
ATOM 4138 C CA . ASP B 1 82 ? -4.508 -20.297 -12.414 1 96.12 82 ASP B CA 1
ATOM 4139 C C . ASP B 1 82 ? -5.957 -19.828 -12.555 1 96.12 82 ASP B C 1
ATOM 4141 O O . ASP B 1 82 ? -6.219 -18.641 -12.727 1 96.12 82 ASP B O 1
ATOM 4145 N N . GLN B 1 83 ? -6.93 -20.797 -12.484 1 96.94 83 GLN B N 1
ATOM 4146 C CA . GLN B 1 83 ? -8.352 -20.469 -12.562 1 96.94 83 GLN B CA 1
ATOM 4147 C C . GLN B 1 83 ? -8.789 -19.609 -11.383 1 96.94 83 GLN B C 1
ATOM 4149 O O . GLN B 1 83 ? -9.43 -18.578 -11.57 1 96.94 83 GLN B O 1
ATOM 4154 N N . VAL B 1 84 ? -8.445 -20.031 -10.18 1 96.94 84 VAL B N 1
ATOM 4155 C CA . VAL B 1 84 ? -8.922 -19.344 -8.977 1 96.94 84 VAL B CA 1
ATOM 4156 C C . VAL B 1 84 ? -8.336 -17.938 -8.922 1 96.94 84 VAL B C 1
ATOM 4158 O O . VAL B 1 84 ? -9.016 -16.984 -8.539 1 96.94 84 VAL B O 1
ATOM 4161 N N . VAL B 1 85 ? -7.043 -17.766 -9.234 1 97.62 85 VAL B N 1
ATOM 4162 C CA . VAL B 1 85 ? -6.406 -16.453 -9.211 1 97.62 85 VAL B CA 1
ATOM 4163 C C . VAL B 1 85 ? -7.07 -15.531 -10.234 1 97.62 85 VAL B C 1
ATOM 4165 O O . VAL B 1 85 ? -7.273 -14.344 -9.977 1 97.62 85 VAL B O 1
ATOM 4168 N N . THR B 1 86 ? -7.375 -16.094 -11.398 1 98.31 86 THR B N 1
ATOM 4169 C CA . THR B 1 86 ? -8.078 -15.32 -12.422 1 98.31 86 THR B CA 1
ATOM 4170 C C . THR B 1 86 ? -9.43 -14.852 -11.914 1 98.31 86 THR B C 1
ATOM 4172 O O . THR B 1 86 ? -9.781 -13.672 -12.055 1 98.31 86 THR B O 1
ATOM 4175 N N . ASP B 1 87 ? -10.188 -15.781 -11.312 1 97.81 87 ASP B N 1
ATOM 4176 C CA . ASP B 1 87 ? -11.508 -15.445 -10.797 1 97.81 87 ASP B CA 1
ATOM 4177 C C . ASP B 1 87 ? -11.422 -14.32 -9.758 1 97.81 87 ASP B C 1
ATOM 4179 O O . ASP B 1 87 ? -12.25 -13.406 -9.75 1 97.81 87 ASP B O 1
ATOM 4183 N N . MET B 1 88 ? -10.438 -14.453 -8.922 1 97.69 88 MET B N 1
ATOM 4184 C CA . MET B 1 88 ? -10.273 -13.469 -7.859 1 97.69 88 MET B CA 1
ATOM 4185 C C . MET B 1 88 ? -9.938 -12.094 -8.438 1 97.69 88 MET B C 1
ATOM 4187 O O . MET B 1 88 ? -10.461 -11.078 -7.977 1 97.69 88 MET B O 1
ATOM 4191 N N . ARG B 1 89 ? -9.023 -12.039 -9.414 1 98.06 89 ARG B N 1
ATOM 4192 C CA . ARG B 1 89 ? -8.68 -10.781 -10.062 1 98.06 89 ARG B CA 1
ATOM 4193 C C . ARG B 1 89 ? -9.891 -10.18 -10.766 1 98.06 89 ARG B C 1
ATOM 4195 O O . ARG B 1 89 ? -10.125 -8.969 -10.68 1 98.06 89 ARG B O 1
ATOM 4202 N N . LEU B 1 90 ? -10.68 -10.992 -11.469 1 97.81 90 LEU B N 1
ATOM 4203 C CA . LEU B 1 90 ? -11.891 -10.531 -12.125 1 97.81 90 LEU B CA 1
ATOM 4204 C C . LEU B 1 90 ? -12.883 -9.969 -11.109 1 97.81 90 LEU B C 1
ATOM 4206 O O . LEU B 1 90 ? -13.469 -8.906 -11.336 1 97.81 90 LEU B O 1
ATOM 4210 N N . TRP B 1 91 ? -13.047 -10.703 -10.023 1 96.94 91 TRP B N 1
ATOM 4211 C CA . TRP B 1 91 ? -13.992 -10.297 -8.984 1 96.94 91 TRP B CA 1
ATOM 4212 C C . TRP B 1 91 ? -13.586 -8.953 -8.383 1 96.94 91 TRP B C 1
ATOM 4214 O O . TRP B 1 91 ? -14.414 -8.047 -8.266 1 96.94 91 TRP B O 1
ATOM 4224 N N . LEU B 1 92 ? -12.359 -8.852 -8.016 1 96.69 92 LEU B N 1
ATOM 4225 C CA . LEU B 1 92 ? -11.867 -7.637 -7.379 1 96.69 92 LEU B CA 1
ATOM 4226 C C . LEU B 1 92 ? -11.977 -6.445 -8.328 1 96.69 92 LEU B C 1
ATOM 4228 O O . LEU B 1 92 ? -12.406 -5.363 -7.926 1 96.69 92 LEU B O 1
ATOM 4232 N N . ARG B 1 93 ? -11.555 -6.637 -9.555 1 94.69 93 ARG B N 1
ATOM 4233 C CA . ARG B 1 93 ? -11.602 -5.57 -10.555 1 94.69 93 ARG B CA 1
ATOM 4234 C C . ARG B 1 93 ? -13.023 -5.059 -10.742 1 94.69 93 ARG B C 1
ATOM 4236 O O . ARG B 1 93 ? -13.242 -3.85 -10.867 1 94.69 93 ARG B O 1
ATOM 4243 N N . SER B 1 94 ? -13.977 -5.934 -10.773 1 90.44 94 SER B N 1
ATOM 4244 C CA . SER B 1 94 ? -15.367 -5.543 -10.969 1 90.44 94 SER B CA 1
ATOM 4245 C C . SER B 1 94 ? -15.867 -4.699 -9.797 1 90.44 94 SER B C 1
ATOM 4247 O O . SER B 1 94 ? -16.734 -3.84 -9.969 1 90.44 94 SER B O 1
ATOM 4249 N N . GLY B 1 95 ? -15.32 -4.883 -8.664 1 91.19 95 GLY B N 1
ATOM 4250 C CA . GLY B 1 95 ? -15.766 -4.195 -7.461 1 91.19 95 GLY B CA 1
ATOM 4251 C C . GLY B 1 95 ? -15.055 -2.875 -7.23 1 91.19 95 GLY B C 1
ATOM 4252 O O . GLY B 1 95 ? -15.562 -2.002 -6.523 1 91.19 95 GLY B O 1
ATOM 4253 N N . LEU B 1 96 ? -13.875 -2.703 -7.805 1 93 96 LEU B N 1
ATOM 4254 C CA . LEU B 1 96 ? -13.062 -1.515 -7.547 1 93 96 LEU B CA 1
ATOM 4255 C C . LEU B 1 96 ? -13.773 -0.259 -8.047 1 93 96 LEU B C 1
ATOM 4257 O O . LEU B 1 96 ? -13.602 0.822 -7.48 1 93 96 LEU B O 1
ATOM 4261 N N . GLY B 1 97 ? -14.523 -0.358 -9.141 1 91.44 97 GLY B N 1
ATOM 4262 C CA . GLY B 1 97 ? -15.289 0.77 -9.648 1 91.44 97 GLY B CA 1
ATOM 4263 C C . GLY B 1 97 ? -16.281 1.327 -8.633 1 91.44 97 GLY B C 1
ATOM 4264 O O . GLY B 1 97 ? -16.5 2.537 -8.586 1 91.44 97 GLY B O 1
ATOM 4265 N N . ASP B 1 98 ? -16.891 0.46 -7.855 1 94 98 ASP B N 1
ATOM 4266 C CA . ASP B 1 98 ? -17.812 0.871 -6.809 1 94 98 ASP B CA 1
ATOM 4267 C C . ASP B 1 98 ? -17.141 1.803 -5.809 1 94 98 ASP B C 1
ATOM 4269 O O . ASP B 1 98 ? -17.734 2.801 -5.383 1 94 98 ASP B O 1
ATOM 4273 N N . PHE B 1 99 ? -15.93 1.44 -5.418 1 97.25 99 PHE B N 1
ATOM 4274 C CA . PHE B 1 99 ? -15.211 2.244 -4.438 1 97.25 99 PHE B CA 1
ATOM 4275 C C . PHE B 1 99 ? -14.844 3.604 -5.02 1 97.25 99 PHE B C 1
ATOM 4277 O O . PHE B 1 99 ? -14.867 4.613 -4.316 1 97.25 99 PHE B O 1
ATOM 4284 N N . SER B 1 100 ? -14.438 3.609 -6.32 1 96.12 100 SER B N 1
ATOM 4285 C CA . SER B 1 100 ? -14.156 4.875 -6.988 1 96.12 100 SER B CA 1
ATOM 4286 C C . SER B 1 100 ? -15.359 5.805 -6.945 1 96.12 100 SER B C 1
ATOM 4288 O O . SER B 1 100 ? -15.234 6.984 -6.609 1 96.12 100 SER B O 1
ATOM 4290 N N . VAL B 1 101 ? -16.531 5.328 -7.211 1 96 101 VAL B N 1
ATOM 4291 C CA . VAL B 1 101 ? -17.766 6.105 -7.242 1 96 101 VAL B CA 1
ATOM 4292 C C . VAL B 1 101 ? -18.109 6.594 -5.836 1 96 101 VAL B C 1
ATOM 4294 O O . VAL B 1 101 ? -18.453 7.762 -5.641 1 96 101 VAL B O 1
ATOM 4297 N N . LEU B 1 102 ? -18.031 5.695 -4.879 1 97.12 102 LEU B N 1
ATOM 4298 C CA . LEU B 1 102 ? -18.375 6.039 -3.5 1 97.12 102 LEU B CA 1
ATOM 4299 C C . LEU B 1 102 ? -17.469 7.152 -2.984 1 97.12 102 LEU B C 1
ATOM 4301 O O . LEU B 1 102 ? -17.938 8.102 -2.357 1 97.12 102 LEU B O 1
ATOM 4305 N N . LEU B 1 103 ? -16.125 7.016 -3.189 1 98.19 103 LEU B N 1
ATOM 4306 C CA . LEU B 1 103 ? -15.18 8.039 -2.766 1 98.19 103 LEU B CA 1
ATOM 4307 C C . LEU B 1 103 ? -15.492 9.375 -3.438 1 98.19 103 LEU B C 1
ATOM 4309 O O . LEU B 1 103 ? -15.516 10.414 -2.775 1 98.19 103 LEU B O 1
ATOM 4313 N N . CYS B 1 104 ? -15.75 9.328 -4.73 1 97.5 104 CYS B N 1
ATOM 4314 C CA . CYS B 1 104 ? -16.062 10.539 -5.488 1 97.5 104 CYS B CA 1
ATOM 4315 C C . CYS B 1 104 ? -17.328 11.203 -4.945 1 97.5 104 CYS B C 1
ATOM 4317 O O . CYS B 1 104 ? -17.391 12.43 -4.832 1 97.5 104 CYS B O 1
ATOM 4319 N N . ASP B 1 105 ? -18.312 10.438 -4.652 1 97.25 105 ASP B N 1
ATOM 4320 C CA . ASP B 1 105 ? -19.578 10.969 -4.148 1 97.25 105 ASP B CA 1
ATOM 4321 C C . ASP B 1 105 ? -19.391 11.641 -2.791 1 97.25 105 ASP B C 1
ATOM 4323 O O . ASP B 1 105 ? -19.938 12.719 -2.547 1 97.25 105 ASP B O 1
ATOM 4327 N N . ILE B 1 106 ? -18.672 11.016 -1.877 1 98.5 106 ILE B N 1
ATOM 4328 C CA . ILE B 1 106 ? -18.438 11.578 -0.552 1 98.5 106 ILE B CA 1
ATOM 4329 C C . ILE B 1 106 ? -17.656 12.883 -0.675 1 98.5 106 ILE B C 1
ATOM 4331 O O . ILE B 1 106 ? -17.953 13.859 0.006 1 98.5 106 ILE B O 1
ATOM 4335 N N . ILE B 1 107 ? -16.578 12.906 -1.556 1 98.69 107 ILE B N 1
ATOM 4336 C CA . ILE B 1 107 ? -15.766 14.094 -1.758 1 98.69 107 ILE B CA 1
ATOM 4337 C C . ILE B 1 107 ? -16.641 15.234 -2.293 1 98.69 107 ILE B C 1
ATOM 4339 O O . ILE B 1 107 ? -16.547 16.375 -1.821 1 98.69 107 ILE B O 1
ATOM 4343 N N . LYS B 1 108 ? -17.516 14.938 -3.262 1 98.38 108 LYS B N 1
ATOM 4344 C CA . LYS B 1 108 ? -18.406 15.938 -3.816 1 98.38 108 LYS B CA 1
ATOM 4345 C C . LYS B 1 108 ? -19.359 16.469 -2.746 1 98.38 108 LYS B C 1
ATOM 4347 O O . LYS B 1 108 ? -19.562 17.688 -2.639 1 98.38 108 LYS B O 1
ATOM 4352 N N . LEU B 1 109 ? -19.906 15.547 -2.047 1 98.25 109 LEU B N 1
ATOM 4353 C CA . LEU B 1 109 ? -20.812 15.906 -0.963 1 98.25 109 LEU B CA 1
ATOM 4354 C C . LEU B 1 109 ? -20.141 16.859 0.021 1 98.25 109 LEU B C 1
ATOM 4356 O O . LEU B 1 109 ? -20.688 17.906 0.362 1 98.25 109 LEU B O 1
ATOM 4360 N N . CYS B 1 110 ? -18.953 16.516 0.562 1 98.62 110 CYS B N 1
ATOM 4361 C CA . CYS B 1 110 ? -18.188 17.344 1.495 1 98.62 110 CYS B CA 1
ATOM 4362 C C . CYS B 1 110 ? -17.859 18.703 0.881 1 98.62 110 CYS B C 1
ATOM 4364 O O . CYS B 1 110 ? -17.922 19.734 1.562 1 98.62 110 CYS B O 1
ATOM 4366 N N . THR B 1 111 ? -17.484 18.703 -0.398 1 98.69 111 THR B N 1
ATOM 4367 C CA . THR B 1 111 ? -17.094 19.922 -1.091 1 98.69 111 THR B CA 1
ATOM 4368 C C . THR B 1 111 ? -18.281 20.875 -1.207 1 98.69 111 THR B C 1
ATOM 4370 O O . THR B 1 111 ? -18.141 22.078 -0.991 1 98.69 111 THR B O 1
ATOM 4373 N N . VAL B 1 112 ? -19.469 20.391 -1.543 1 98.38 112 VAL B N 1
ATOM 4374 C CA . VAL B 1 112 ? -20.688 21.188 -1.658 1 98.38 112 VAL B CA 1
ATOM 4375 C C . VAL B 1 112 ? -21.062 21.766 -0.292 1 98.38 112 VAL B C 1
ATOM 4377 O O . VAL B 1 112 ? -21.406 22.953 -0.18 1 98.38 112 VAL B O 1
ATOM 4380 N N . ARG B 1 113 ? -20.984 20.984 0.732 1 98.69 113 ARG B N 1
ATOM 4381 C CA . ARG B 1 113 ? -21.266 21.469 2.082 1 98.69 113 ARG B CA 1
ATOM 4382 C C . ARG B 1 113 ? -20.266 22.547 2.49 1 98.69 113 ARG B C 1
ATOM 4384 O O . ARG B 1 113 ? -20.656 23.547 3.115 1 98.69 113 ARG B O 1
ATOM 4391 N N . ALA B 1 114 ? -18.969 22.266 2.211 1 98.75 114 ALA B N 1
ATOM 4392 C CA . ALA B 1 114 ? -17.953 23.266 2.512 1 98.75 114 ALA B CA 1
ATOM 4393 C C . ALA B 1 114 ? -18.297 24.609 1.871 1 98.75 114 ALA B C 1
ATOM 4395 O O . ALA B 1 114 ? -18.062 25.672 2.469 1 98.75 114 ALA B O 1
ATOM 4396 N N . GLN B 1 115 ? -18.797 24.578 0.618 1 98.56 115 GLN B N 1
ATOM 4397 C CA . GLN B 1 115 ? -19.188 25.781 -0.095 1 98.56 115 GLN B CA 1
ATOM 4398 C C . GLN B 1 115 ? -20.359 26.469 0.599 1 98.56 115 GLN B C 1
ATOM 4400 O O . GLN B 1 115 ? -20.344 27.688 0.792 1 98.56 115 GLN B O 1
ATOM 4405 N N . GLN B 1 116 ? -21.344 25.766 1.023 1 98.44 116 GLN B N 1
ATOM 4406 C CA . GLN B 1 116 ? -22.578 26.297 1.616 1 98.44 116 GLN B CA 1
ATOM 4407 C C . GLN B 1 116 ? -22.328 26.828 3.023 1 98.44 116 GLN B C 1
ATOM 4409 O O . GLN B 1 116 ? -23.016 27.75 3.48 1 98.44 116 GLN B O 1
ATOM 4414 N N . GLU B 1 117 ? -21.344 26.219 3.688 1 98.69 117 GLU B N 1
ATOM 4415 C CA . GLU B 1 117 ? -21.141 26.5 5.105 1 98.69 117 GLU B CA 1
ATOM 4416 C C . GLU B 1 117 ? -19.828 27.234 5.348 1 98.69 117 GLU B C 1
ATOM 4418 O O . GLU B 1 117 ? -19.266 27.172 6.445 1 98.69 117 GLU B O 1
ATOM 4423 N N . ILE B 1 118 ? -19.312 27.969 4.371 1 98.56 118 ILE B N 1
ATOM 4424 C CA . ILE B 1 118 ? -17.953 28.516 4.348 1 98.56 118 ILE B CA 1
ATOM 4425 C C . ILE B 1 118 ? -17.828 29.609 5.398 1 98.56 118 ILE B C 1
ATOM 4427 O O . ILE B 1 118 ? -16.719 29.938 5.828 1 98.56 118 ILE B O 1
ATOM 4431 N N . ASP B 1 119 ? -18.953 30.188 5.914 1 98.38 119 ASP B N 1
ATOM 4432 C CA . ASP B 1 119 ? -18.922 31.312 6.832 1 98.38 119 ASP B CA 1
ATOM 4433 C C . ASP B 1 119 ? -18.75 30.844 8.273 1 98.38 119 ASP B C 1
ATOM 4435 O O . ASP B 1 119 ? -18.438 31.656 9.164 1 98.38 119 ASP B O 1
ATOM 4439 N N . ILE B 1 120 ? -18.922 29.578 8.578 1 98.75 120 ILE B N 1
ATOM 4440 C CA . ILE B 1 120 ? -18.875 29.062 9.938 1 98.75 120 ILE B CA 1
ATOM 4441 C C . ILE B 1 120 ? -17.422 28.984 10.414 1 98.75 120 ILE B C 1
ATOM 4443 O O . ILE B 1 120 ? -16.594 28.344 9.789 1 98.75 120 ILE B O 1
ATOM 4447 N N . LEU B 1 121 ? -17.109 29.703 11.469 1 98.69 121 LEU B N 1
ATOM 4448 C CA . LEU B 1 121 ? -15.805 29.672 12.109 1 98.69 121 LEU B CA 1
ATOM 4449 C C . LEU B 1 121 ? -15.82 28.781 13.344 1 98.69 121 LEU B C 1
ATOM 4451 O O . LEU B 1 121 ? -16.828 28.703 14.039 1 98.69 121 LEU B O 1
ATOM 4455 N N . MET B 1 122 ? -14.742 28.125 13.617 1 98.62 122 MET B N 1
ATOM 4456 C CA . MET B 1 122 ? -14.586 27.281 14.797 1 98.62 122 MET B CA 1
ATOM 4457 C C . MET B 1 122 ? -13.117 27.188 15.219 1 98.62 122 MET B C 1
ATOM 4459 O O . MET B 1 122 ? -12.234 27.625 14.484 1 98.62 122 MET B O 1
ATOM 4463 N N . PRO B 1 123 ? -12.867 26.719 16.438 1 98.12 123 PRO B N 1
ATOM 4464 C CA . PRO B 1 123 ? -11.477 26.484 16.828 1 98.12 123 PRO B CA 1
ATOM 4465 C C . PRO B 1 123 ? -10.836 25.344 16.031 1 98.12 123 PRO B C 1
ATOM 4467 O O . PRO B 1 123 ? -11.453 24.297 15.836 1 98.12 123 PRO B O 1
ATOM 4470 N N . GLY B 1 124 ? -9.625 25.594 15.453 1 97.19 124 GLY B N 1
ATOM 4471 C CA . GLY B 1 124 ? -8.766 24.484 15.039 1 97.19 124 GLY B CA 1
ATOM 4472 C C . GLY B 1 124 ? -7.984 23.875 16.188 1 97.19 124 GLY B C 1
ATOM 4473 O O . GLY B 1 124 ? -7.66 24.562 17.156 1 97.19 124 GLY B O 1
ATOM 4474 N N . TYR B 1 125 ? -7.707 22.578 16.109 1 96.5 125 TYR B N 1
ATOM 4475 C CA . TYR B 1 125 ? -7.082 21.891 17.219 1 96.5 125 TYR B CA 1
ATOM 4476 C C . TYR B 1 125 ? -5.785 21.219 16.797 1 96.5 125 TYR B C 1
ATOM 4478 O O . TYR B 1 125 ? -5.719 20.625 15.711 1 96.5 125 TYR B O 1
ATOM 4486 N N . THR B 1 126 ? -4.727 21.328 17.484 1 94.19 126 THR B N 1
ATOM 4487 C CA . THR B 1 126 ? -3.553 20.469 17.531 1 94.19 126 THR B CA 1
ATOM 4488 C C . THR B 1 126 ? -3.328 19.938 18.938 1 94.19 126 THR B C 1
ATOM 4490 O O . THR B 1 126 ? -3.557 20.656 19.922 1 94.19 126 THR B O 1
ATOM 4493 N N . HIS B 1 127 ? -2.957 18.672 19.141 1 93.5 127 HIS B N 1
ATOM 4494 C CA . HIS B 1 127 ? -2.889 18.047 20.469 1 93.5 127 HIS B CA 1
ATOM 4495 C C . HIS B 1 127 ? -4.234 18.125 21.172 1 93.5 127 HIS B C 1
ATOM 4497 O O . HIS B 1 127 ? -4.289 18.125 22.406 1 93.5 127 HIS B O 1
ATOM 4503 N N . LEU B 1 128 ? -5.285 18.281 20.406 1 94.5 128 LEU B N 1
ATOM 4504 C CA . LEU B 1 128 ? -6.656 18.484 20.859 1 94.5 128 LEU B CA 1
ATOM 4505 C C . LEU B 1 128 ? -6.75 19.703 21.781 1 94.5 128 LEU B C 1
ATOM 4507 O O . LEU B 1 128 ? -7.559 19.719 22.719 1 94.5 128 LEU B O 1
ATOM 4511 N N . GLN B 1 129 ? -5.82 20.594 21.703 1 95.12 129 GLN B N 1
ATOM 4512 C CA . GLN B 1 129 ? -5.879 21.922 22.312 1 95.12 129 GLN B CA 1
ATOM 4513 C C . GLN B 1 129 ? -6.242 22.984 21.281 1 95.12 129 GLN B C 1
ATOM 4515 O O . GLN B 1 129 ? -5.805 22.906 20.125 1 95.12 129 GLN B O 1
ATOM 4520 N N . ARG B 1 130 ? -7.031 23.938 21.672 1 95.56 130 ARG B N 1
ATOM 4521 C CA . ARG B 1 130 ? -7.387 25.016 20.766 1 95.56 130 ARG B CA 1
ATOM 4522 C C . ARG B 1 130 ? -6.137 25.719 20.25 1 95.56 130 ARG B C 1
ATOM 4524 O O . ARG B 1 130 ? -5.277 26.125 21.031 1 95.56 130 ARG B O 1
ATOM 4531 N N . ALA B 1 131 ? -6.039 25.766 18.953 1 95.38 131 ALA B N 1
ATOM 4532 C CA . ALA B 1 131 ? -4.871 26.359 18.328 1 95.38 131 ALA B CA 1
ATOM 4533 C C . ALA B 1 131 ? -5.223 27.703 17.688 1 95.38 131 ALA B C 1
ATOM 4535 O O . ALA B 1 131 ? -5.125 28.75 18.344 1 95.38 131 ALA B O 1
ATOM 4536 N N . GLN B 1 132 ? -5.66 27.703 16.469 1 96.44 132 GLN B N 1
ATOM 4537 C CA . GLN B 1 132 ? -6.047 28.906 15.711 1 96.44 132 GLN B CA 1
ATOM 4538 C C . GLN B 1 132 ? -7.48 28.781 15.195 1 96.44 132 GLN B C 1
ATOM 4540 O O . GLN B 1 132 ? -7.988 27.672 15.016 1 96.44 132 GLN B O 1
ATOM 4545 N N . PRO B 1 133 ? -8.156 30.031 15.047 1 97.94 133 PRO B N 1
ATOM 4546 C CA . PRO B 1 133 ? -9.461 29.953 14.375 1 97.94 133 PRO B CA 1
ATOM 4547 C C . PRO B 1 133 ? -9.359 29.438 12.945 1 97.94 133 PRO B C 1
ATOM 4549 O O . PRO B 1 133 ? -8.414 29.781 12.227 1 97.94 133 PRO B O 1
ATOM 4552 N N . VAL B 1 134 ? -10.273 28.594 12.586 1 98.62 134 VAL B N 1
ATOM 4553 C CA . VAL B 1 134 ? -10.344 28.078 11.219 1 98.62 134 VAL B CA 1
ATOM 4554 C C . VAL B 1 134 ? -11.805 28.047 10.758 1 98.62 134 VAL B C 1
ATOM 4556 O O . VAL B 1 134 ? -12.719 28.203 11.57 1 98.62 134 VAL B O 1
ATOM 4559 N N . ARG B 1 135 ? -11.945 27.969 9.469 1 98.75 135 ARG B N 1
ATOM 4560 C CA . ARG B 1 135 ? -13.281 27.703 8.93 1 98.75 135 ARG B CA 1
ATOM 4561 C C . ARG B 1 135 ? -13.648 26.234 9.062 1 98.75 135 ARG B C 1
ATOM 4563 O O . ARG B 1 135 ? -12.805 25.359 8.852 1 98.75 135 ARG B O 1
ATOM 4570 N N . TRP B 1 136 ? -14.922 25.984 9.453 1 98.75 136 TRP B N 1
ATOM 4571 C CA . TRP B 1 136 ? -15.484 24.641 9.414 1 98.75 136 TRP B CA 1
ATOM 4572 C C . TRP B 1 136 ? -15.227 23.969 8.07 1 98.75 136 TRP B C 1
ATOM 4574 O O . TRP B 1 136 ? -14.844 22.797 8.008 1 98.75 136 TRP B O 1
ATOM 4584 N N . SER B 1 137 ? -15.422 24.703 7.039 1 98.81 137 SER B N 1
ATOM 4585 C CA . SER B 1 137 ? -15.219 24.219 5.68 1 98.81 137 SER B CA 1
ATOM 4586 C C . SER B 1 137 ? -13.789 23.734 5.473 1 98.81 137 SER B C 1
ATOM 4588 O O . SER B 1 137 ? -13.555 22.75 4.762 1 98.81 137 SER B O 1
ATOM 4590 N N . HIS B 1 138 ? -12.805 24.438 6.027 1 98.88 138 HIS B N 1
ATOM 4591 C CA . HIS B 1 138 ? -11.398 24.062 5.914 1 98.88 138 HIS B CA 1
ATOM 4592 C C . HIS B 1 138 ? -11.141 22.688 6.543 1 98.88 138 HIS B C 1
ATOM 4594 O O . HIS B 1 138 ? -10.422 21.859 5.973 1 98.88 138 HIS B O 1
ATOM 4600 N N . TRP B 1 139 ? -11.711 22.438 7.68 1 98.81 139 TRP B N 1
ATOM 4601 C CA . TRP B 1 139 ? -11.625 21.156 8.352 1 98.81 139 TRP B CA 1
ATOM 4602 C C . TRP B 1 139 ? -12.258 20.047 7.504 1 98.81 139 TRP B C 1
ATOM 4604 O O . TRP B 1 139 ? -11.648 19 7.281 1 98.81 139 TRP B O 1
ATOM 4614 N N . LEU B 1 140 ? -13.453 20.312 7.086 1 98.75 140 LEU B N 1
ATOM 4615 C CA . LEU B 1 140 ? -14.172 19.328 6.281 1 98.75 140 LEU B CA 1
ATOM 4616 C C . LEU B 1 140 ? -13.367 18.953 5.039 1 98.75 140 LEU B C 1
ATOM 4618 O O . LEU B 1 140 ? -13.25 17.766 4.707 1 98.75 140 LEU B O 1
ATOM 4622 N N . LEU B 1 141 ? -12.836 19.953 4.379 1 98.81 141 LEU B N 1
ATOM 4623 C CA . LEU B 1 141 ? -12.07 19.734 3.156 1 98.81 141 LEU B CA 1
ATOM 4624 C C . LEU B 1 141 ? -10.773 18.984 3.451 1 98.81 141 LEU B C 1
ATOM 4626 O O . LEU B 1 141 ? -10.234 18.312 2.578 1 98.81 141 LEU B O 1
ATOM 4630 N N . SER B 1 142 ? -10.188 19.109 4.652 1 98.75 142 SER B N 1
ATOM 4631 C CA . SER B 1 142 ? -8.977 18.359 4.992 1 98.75 142 SER B CA 1
ATOM 4632 C C . SER B 1 142 ? -9.188 16.859 4.82 1 98.75 142 SER B C 1
ATOM 4634 O O . SER B 1 142 ? -8.289 16.156 4.363 1 98.75 142 SER B O 1
ATOM 4636 N N . TYR B 1 143 ? -10.367 16.375 5.16 1 98.5 143 TYR B N 1
ATOM 4637 C CA . TYR B 1 143 ? -10.664 14.953 4.98 1 98.5 143 TYR B CA 1
ATOM 4638 C C . TYR B 1 143 ? -10.953 14.641 3.516 1 98.5 143 TYR B C 1
ATOM 4640 O O . TYR B 1 143 ? -10.68 13.539 3.047 1 98.5 143 TYR B O 1
ATOM 4648 N N . CYS B 1 144 ? -11.477 15.609 2.748 1 98.56 144 CYS B N 1
ATOM 4649 C CA . CYS B 1 144 ? -11.641 15.406 1.313 1 98.56 144 CYS B CA 1
ATOM 4650 C C . CYS B 1 144 ? -10.305 15.148 0.641 1 98.56 144 CYS B C 1
ATOM 4652 O O . CYS B 1 144 ? -10.203 14.289 -0.242 1 98.56 144 CYS B O 1
ATOM 4654 N N . TRP B 1 145 ? -9.352 15.891 1.011 1 98.62 145 TRP B N 1
ATOM 4655 C CA . TRP B 1 145 ? -8.023 15.719 0.415 1 98.62 145 TRP B CA 1
ATOM 4656 C C . TRP B 1 145 ? -7.438 14.359 0.778 1 98.62 145 TRP B C 1
ATOM 4658 O O . TRP B 1 145 ? -6.734 13.742 -0.028 1 98.62 145 TRP B O 1
ATOM 4668 N N . SER B 1 146 ? -7.691 13.82 2.043 1 98.38 146 SER B N 1
ATOM 4669 C CA . SER B 1 146 ? -7.305 12.461 2.402 1 98.38 146 SER B CA 1
ATOM 4670 C C . SER B 1 146 ? -7.988 11.438 1.504 1 98.38 146 SER B C 1
ATOM 4672 O O . SER B 1 146 ? -7.348 10.5 1.021 1 98.38 146 SER B O 1
ATOM 4674 N N . LEU B 1 147 ? -9.273 11.633 1.312 1 98.69 147 LEU B N 1
ATOM 4675 C CA . LEU B 1 147 ? -10.047 10.688 0.514 1 98.69 147 LEU B CA 1
ATOM 4676 C C . LEU B 1 147 ? -9.656 10.766 -0.957 1 98.69 147 LEU B C 1
ATOM 4678 O O . LEU B 1 147 ? -9.68 9.758 -1.667 1 98.69 147 LEU B O 1
ATOM 4682 N N . LYS B 1 148 ? -9.336 11.977 -1.462 1 98.5 148 LYS B N 1
ATOM 4683 C CA . LYS B 1 148 ? -8.836 12.125 -2.824 1 98.5 148 LYS B CA 1
ATOM 4684 C C . LYS B 1 148 ? -7.535 11.352 -3.02 1 98.5 148 LYS B C 1
ATOM 4686 O O . LYS B 1 148 ? -7.344 10.695 -4.047 1 98.5 148 LYS B O 1
ATOM 4691 N N . ALA B 1 149 ? -6.633 11.461 -2.062 1 97.94 149 ALA B N 1
ATOM 4692 C CA . ALA B 1 149 ? -5.406 10.672 -2.109 1 97.94 149 ALA B CA 1
ATOM 4693 C C . ALA B 1 149 ? -5.723 9.18 -2.154 1 97.94 149 ALA B C 1
ATOM 4695 O O . ALA B 1 149 ? -5.047 8.414 -2.854 1 97.94 149 ALA B O 1
ATOM 4696 N N . ASP B 1 150 ? -6.723 8.719 -1.346 1 98.56 150 ASP B N 1
ATOM 4697 C CA . ASP B 1 150 ? -7.168 7.324 -1.389 1 98.56 150 ASP B CA 1
ATOM 4698 C C . ASP B 1 150 ? -7.633 6.941 -2.791 1 98.56 150 ASP B C 1
ATOM 4700 O O . ASP B 1 150 ? -7.355 5.836 -3.262 1 98.56 150 ASP B O 1
ATOM 4704 N N . HIS B 1 151 ? -8.375 7.859 -3.383 1 97.94 151 HIS B N 1
ATOM 4705 C CA . HIS B 1 151 ? -8.844 7.605 -4.742 1 97.94 151 HIS B CA 1
ATOM 4706 C C . HIS B 1 151 ? -7.676 7.469 -5.711 1 97.94 151 HIS B C 1
ATOM 4708 O O . HIS B 1 151 ? -7.68 6.594 -6.578 1 97.94 151 HIS B O 1
ATOM 4714 N N . ASP B 1 152 ? -6.699 8.375 -5.629 1 96.75 152 ASP B N 1
ATOM 4715 C CA . ASP B 1 152 ? -5.516 8.297 -6.48 1 96.75 152 ASP B CA 1
ATOM 4716 C C . ASP B 1 152 ? -4.801 6.961 -6.312 1 96.75 152 ASP B C 1
ATOM 4718 O O . ASP B 1 152 ? -4.359 6.359 -7.293 1 96.75 152 ASP B O 1
ATOM 4722 N N . ARG B 1 153 ? -4.641 6.488 -5.074 1 97.62 153 ARG B N 1
ATOM 4723 C CA . ARG B 1 153 ? -4.027 5.199 -4.789 1 97.62 153 ARG B CA 1
ATOM 4724 C C . ARG B 1 153 ? -4.82 4.062 -5.422 1 97.62 153 ARG B C 1
ATOM 4726 O O . ARG B 1 153 ? -4.242 3.096 -5.926 1 97.62 153 ARG B O 1
ATOM 4733 N N . LEU B 1 154 ? -6.148 4.145 -5.297 1 97.25 154 LEU B N 1
ATOM 4734 C CA . LEU B 1 154 ? -7.027 3.127 -5.863 1 97.25 154 LEU B CA 1
ATOM 4735 C C . LEU B 1 154 ? -6.828 3.018 -7.371 1 97.25 154 LEU B C 1
ATOM 4737 O O . LEU B 1 154 ? -6.816 1.914 -7.922 1 97.25 154 LEU B O 1
ATOM 4741 N N . LYS B 1 155 ? -6.699 4.129 -8.039 1 95.56 155 LYS B N 1
ATOM 4742 C CA . LYS B 1 155 ? -6.477 4.156 -9.484 1 95.56 155 LYS B CA 1
ATOM 4743 C C . LYS B 1 155 ? -5.191 3.422 -9.859 1 95.56 155 LYS B C 1
ATOM 4745 O O . LYS B 1 155 ? -5.18 2.604 -10.773 1 95.56 155 LYS B O 1
ATOM 4750 N N . GLN B 1 156 ? -4.141 3.676 -9.188 1 96.19 156 GLN B N 1
ATOM 4751 C CA . GLN B 1 156 ? -2.857 3.035 -9.461 1 96.19 156 GLN B CA 1
ATOM 4752 C C . GLN B 1 156 ? -2.912 1.542 -9.148 1 96.19 156 GLN B C 1
ATOM 4754 O O . GLN B 1 156 ? -2.32 0.731 -9.867 1 96.19 156 GLN B O 1
ATOM 4759 N N . LEU B 1 157 ? -3.562 1.172 -8.031 1 95.25 157 LEU B N 1
ATOM 4760 C CA . LEU B 1 157 ? -3.76 -0.224 -7.652 1 95.25 157 LEU B CA 1
ATOM 4761 C C . LEU B 1 157 ? -4.516 -0.978 -8.742 1 95.25 157 LEU B C 1
ATOM 4763 O O . LEU B 1 157 ? -4.188 -2.125 -9.055 1 95.25 157 LEU B O 1
ATOM 4767 N N . SER B 1 158 ? -5.559 -0.325 -9.312 1 95.44 158 SER B N 1
ATOM 4768 C CA . SER B 1 158 ? -6.379 -0.943 -10.344 1 95.44 158 SER B CA 1
ATOM 4769 C C . SER B 1 158 ? -5.543 -1.317 -11.562 1 95.44 158 SER B C 1
ATOM 4771 O O . SER B 1 158 ? -5.785 -2.344 -12.203 1 95.44 158 SER B O 1
ATOM 4773 N N . GLU B 1 159 ? -4.551 -0.512 -11.898 1 94.75 159 GLU B N 1
ATOM 4774 C CA . GLU B 1 159 ? -3.646 -0.812 -13 1 94.75 159 GLU B CA 1
ATOM 4775 C C . GLU B 1 159 ? -2.842 -2.078 -12.734 1 94.75 159 GLU B C 1
ATOM 4777 O O . GLU B 1 159 ? -2.664 -2.912 -13.625 1 94.75 159 GLU B O 1
ATOM 4782 N N . ARG B 1 160 ? -2.387 -2.297 -11.547 1 95.25 160 ARG B N 1
ATOM 4783 C CA . ARG B 1 160 ? -1.501 -3.406 -11.203 1 95.25 160 ARG B CA 1
ATOM 4784 C C . ARG B 1 160 ? -2.285 -4.707 -11.055 1 95.25 160 ARG B C 1
ATOM 4786 O O . ARG B 1 160 ? -1.725 -5.793 -11.195 1 95.25 160 ARG B O 1
ATOM 4793 N N . ILE B 1 161 ? -3.59 -4.633 -10.758 1 95.94 161 ILE B N 1
ATOM 4794 C CA . ILE B 1 161 ? -4.445 -5.805 -10.594 1 95.94 161 ILE B CA 1
ATOM 4795 C C . ILE B 1 161 ? -4.758 -6.414 -11.961 1 95.94 161 ILE B C 1
ATOM 4797 O O . ILE B 1 161 ? -5.059 -7.605 -12.062 1 95.94 161 ILE B O 1
ATOM 4801 N N . ASN B 1 162 ? -4.59 -5.688 -13.055 1 96.94 162 ASN B N 1
ATOM 4802 C CA . ASN B 1 162 ? -5.082 -6.039 -14.383 1 96.94 162 ASN B CA 1
ATOM 4803 C C . ASN B 1 162 ? -4.078 -6.902 -15.141 1 96.94 162 ASN B C 1
ATOM 4805 O O . ASN B 1 162 ? -3.654 -6.543 -16.25 1 96.94 162 ASN B O 1
ATOM 4809 N N . VAL B 1 163 ? -3.732 -8.086 -14.617 1 97.81 163 VAL B N 1
ATOM 4810 C CA . VAL B 1 163 ? -2.814 -9.055 -15.203 1 97.81 163 VAL B CA 1
ATOM 4811 C C . VAL B 1 163 ? -3.488 -10.43 -15.281 1 97.81 163 VAL B C 1
ATOM 4813 O O . VAL B 1 163 ? -4.023 -10.922 -14.281 1 97.81 163 VAL B O 1
ATOM 4816 N N . LEU B 1 164 ? -3.455 -11.062 -16.438 1 98.62 164 LEU B N 1
ATOM 4817 C CA . LEU B 1 164 ? -4.125 -12.344 -16.641 1 98.62 164 LEU B CA 1
ATOM 4818 C C . LEU B 1 164 ? -3.244 -13.5 -16.188 1 98.62 164 LEU B C 1
ATOM 4820 O O . LEU B 1 164 ? -2.15 -13.703 -16.734 1 98.62 164 LEU B O 1
ATOM 4824 N N . PRO B 1 165 ? -3.734 -14.328 -15.219 1 98.25 165 PRO B N 1
ATOM 4825 C CA . PRO B 1 165 ? -3.039 -15.57 -14.859 1 98.25 165 PRO B CA 1
ATOM 4826 C C . PRO B 1 165 ? -3.514 -16.766 -15.68 1 98.25 165 PRO B C 1
ATOM 4828 O O . PRO B 1 165 ? -2.783 -17.75 -15.82 1 98.25 165 PRO B O 1
ATOM 4831 N N . LEU B 1 166 ? -4.738 -16.75 -16.234 1 98.5 166 LEU B N 1
ATOM 4832 C CA . LEU B 1 166 ? -5.387 -17.891 -16.875 1 98.5 166 LEU B CA 1
ATOM 4833 C C . LEU B 1 166 ? -4.559 -18.406 -18.047 1 98.5 166 LEU B C 1
ATOM 4835 O O . LEU B 1 166 ? -4.059 -17.609 -18.844 1 98.5 166 LEU B O 1
ATOM 4839 N N . GLY B 1 167 ? -4.414 -19.703 -18.078 1 97.56 167 GLY B N 1
ATOM 4840 C CA . GLY B 1 167 ? -3.594 -20.312 -19.109 1 97.56 167 GLY B CA 1
ATOM 4841 C C . GLY B 1 167 ? -2.172 -20.578 -18.672 1 97.56 167 GLY B C 1
ATOM 4842 O O . GLY B 1 167 ? -1.356 -21.094 -19.438 1 97.56 167 GLY B O 1
ATOM 4843 N N . SER B 1 168 ? -1.854 -20.328 -17.391 1 96.31 168 SER B N 1
ATOM 4844 C CA . SER B 1 168 ? -0.516 -20.578 -16.859 1 96.31 168 SER B CA 1
ATOM 4845 C C . SER B 1 168 ? -0.395 -22 -16.297 1 96.31 168 SER B C 1
ATOM 4847 O O . SER B 1 168 ? 0.704 -22.453 -15.977 1 96.31 168 SER B O 1
ATOM 4849 N N . GLY B 1 169 ? -1.506 -22.703 -16.25 1 94.44 169 GLY B N 1
ATOM 4850 C CA . GLY B 1 169 ? -1.463 -24.078 -15.758 1 94.44 169 GLY B CA 1
ATOM 4851 C C . GLY B 1 169 ? -1.186 -24.156 -14.266 1 94.44 169 GLY B C 1
ATOM 4852 O O . GLY B 1 169 ? -1.539 -23.25 -13.508 1 94.44 169 GLY B O 1
ATOM 4853 N N . ALA B 1 170 ? -0.714 -25.312 -13.836 1 92.69 170 ALA B N 1
ATOM 4854 C CA . ALA B 1 170 ? -0.522 -25.578 -12.414 1 92.69 170 ALA B CA 1
ATOM 4855 C C . ALA B 1 170 ? 0.772 -24.953 -11.906 1 92.69 170 ALA B C 1
ATOM 4857 O O . ALA B 1 170 ? 0.782 -24.281 -10.867 1 92.69 170 ALA B O 1
ATOM 4858 N N . ILE B 1 171 ? 1.868 -25.156 -12.586 1 95.5 171 ILE B N 1
ATOM 4859 C CA . ILE B 1 171 ? 3.143 -24.641 -12.086 1 95.5 171 ILE B CA 1
ATOM 4860 C C . ILE B 1 171 ? 4.098 -24.422 -13.258 1 95.5 171 ILE B C 1
ATOM 4862 O O . ILE B 1 171 ? 4.766 -23.391 -13.336 1 95.5 171 ILE B O 1
ATOM 4866 N N . ALA B 1 172 ? 4.145 -25.375 -14.266 1 96.56 172 ALA B N 1
ATOM 4867 C CA . ALA B 1 172 ? 5.164 -25.375 -15.312 1 96.56 172 ALA B CA 1
ATOM 4868 C C . ALA B 1 172 ? 4.699 -24.578 -16.531 1 96.56 172 ALA B C 1
ATOM 4870 O O . ALA B 1 172 ? 5.512 -24.219 -17.391 1 96.56 172 ALA B O 1
ATOM 4871 N N . GLY B 1 173 ? 3.465 -24.188 -16.641 1 95.88 173 GLY B N 1
ATOM 4872 C CA . GLY B 1 173 ? 2.836 -23.594 -17.812 1 95.88 173 GLY B CA 1
ATOM 4873 C C . GLY B 1 173 ? 1.716 -24.438 -18.391 1 95.88 173 GLY B C 1
ATOM 4874 O O . GLY B 1 173 ? 1.283 -25.406 -17.766 1 95.88 173 GLY B O 1
ATOM 4875 N N . ASN B 1 174 ? 1.174 -23.969 -19.484 1 94.94 174 ASN B N 1
ATOM 4876 C CA . ASN B 1 174 ? 0.164 -24.734 -20.219 1 94.94 174 ASN B CA 1
ATOM 4877 C C . ASN B 1 174 ? 0.779 -25.5 -21.375 1 94.94 174 ASN B C 1
ATOM 4879 O O . ASN B 1 174 ? 1.478 -24.938 -22.203 1 94.94 174 ASN B O 1
ATOM 4883 N N . PRO B 1 175 ? 0.505 -26.781 -21.438 1 92.5 175 PRO B N 1
ATOM 4884 C CA . PRO B 1 175 ? 1.187 -27.594 -22.438 1 92.5 175 PRO B CA 1
ATOM 4885 C C . PRO B 1 175 ? 0.506 -27.547 -23.812 1 92.5 175 PRO B C 1
ATOM 4887 O O . PRO B 1 175 ? 0.997 -28.141 -24.766 1 92.5 175 PRO B O 1
ATOM 4890 N N . PHE B 1 176 ? -0.705 -27 -24.125 1 91.94 176 PHE B N 1
ATOM 4891 C CA . PHE B 1 176 ? -1.491 -27.078 -25.344 1 91.94 176 PHE B CA 1
ATOM 4892 C C . PHE B 1 176 ? -1.469 -25.75 -26.078 1 91.94 176 PHE B C 1
ATOM 4894 O O . PHE B 1 176 ? -2.357 -25.469 -26.891 1 91.94 176 PHE B O 1
ATOM 4901 N N . LEU B 1 177 ? -0.576 -24.969 -26.062 1 90.06 177 LEU B N 1
ATOM 4902 C CA . LEU B 1 177 ? -0.351 -23.703 -26.75 1 90.06 177 LEU B CA 1
ATOM 4903 C C . LEU B 1 177 ? -1.588 -22.812 -26.656 1 90.06 177 LEU B C 1
ATOM 4905 O O . LEU B 1 177 ? -2.051 -22.297 -27.672 1 90.06 177 LEU B O 1
ATOM 4909 N N . ILE B 1 178 ? -2.209 -22.75 -25.625 1 95.5 178 ILE B N 1
ATOM 4910 C CA . ILE B 1 178 ? -3.326 -21.844 -25.359 1 95.5 178 ILE B CA 1
ATOM 4911 C C . ILE B 1 178 ? -2.902 -20.406 -25.641 1 95.5 178 ILE B C 1
ATOM 4913 O O . ILE B 1 178 ? -1.842 -19.969 -25.188 1 95.5 178 ILE B O 1
ATOM 4917 N N . ASP B 1 179 ? -3.74 -19.641 -26.438 1 96.56 179 ASP B N 1
ATOM 4918 C CA . ASP B 1 179 ? -3.467 -18.234 -26.75 1 96.56 179 ASP B CA 1
ATOM 4919 C C . ASP B 1 179 ? -3.822 -17.344 -25.562 1 96.56 179 ASP B C 1
ATOM 4921 O O . ASP B 1 179 ? -4.941 -16.828 -25.484 1 96.56 179 ASP B O 1
ATOM 4925 N N . ARG B 1 180 ? -2.83 -17.031 -24.734 1 97.62 180 ARG B N 1
ATOM 4926 C CA . ARG B 1 180 ? -3.086 -16.281 -23.516 1 97.62 180 ARG B CA 1
ATOM 4927 C C . ARG B 1 180 ? -3.348 -14.812 -23.828 1 97.62 180 ARG B C 1
ATOM 4929 O O . ARG B 1 180 ? -4.051 -14.133 -23.078 1 97.62 180 ARG B O 1
ATOM 4936 N N . GLN B 1 181 ? -2.76 -14.281 -24.906 1 97.56 181 GLN B N 1
ATOM 4937 C CA . GLN B 1 181 ? -3.082 -12.914 -25.312 1 97.56 181 GLN B CA 1
ATOM 4938 C C . GLN B 1 181 ? -4.559 -12.781 -25.688 1 97.56 181 GLN B C 1
ATOM 4940 O O . GLN B 1 181 ? -5.203 -11.789 -25.328 1 97.56 181 GLN B O 1
ATOM 4945 N N . PHE B 1 182 ? -5.047 -13.742 -26.453 1 98 182 PHE B N 1
ATOM 4946 C CA . PHE B 1 182 ? -6.473 -13.758 -26.75 1 98 182 PHE B CA 1
ATOM 4947 C C . PHE B 1 182 ? -7.293 -13.734 -25.469 1 98 182 PHE B C 1
ATOM 4949 O O . PHE B 1 182 ? -8.266 -12.984 -25.344 1 98 182 PHE B O 1
ATOM 4956 N N . LEU B 1 183 ? -6.922 -14.594 -24.453 1 98.5 183 LEU B N 1
ATOM 4957 C CA . LEU B 1 183 ? -7.641 -14.656 -23.188 1 98.5 183 LEU B CA 1
ATOM 4958 C C . LEU B 1 183 ? -7.645 -13.297 -22.5 1 98.5 183 LEU B C 1
ATOM 4960 O O . LEU B 1 183 ? -8.664 -12.875 -21.953 1 98.5 183 LEU B O 1
ATOM 4964 N N . ALA B 1 184 ? -6.457 -12.633 -22.469 1 98.56 184 ALA B N 1
ATOM 4965 C CA . ALA B 1 184 ? -6.355 -11.305 -21.859 1 98.56 184 ALA B CA 1
ATOM 4966 C C . ALA B 1 184 ? -7.309 -10.32 -22.531 1 98.56 184 ALA B C 1
ATOM 4968 O O . ALA B 1 184 ? -8.023 -9.578 -21.844 1 98.56 184 ALA B O 1
ATOM 4969 N N . ASP B 1 185 ? -7.332 -10.32 -23.844 1 98.31 185 ASP B N 1
ATOM 4970 C CA . ASP B 1 185 ? -8.203 -9.438 -24.594 1 98.31 185 ASP B CA 1
ATOM 4971 C C . ASP B 1 185 ? -9.672 -9.742 -24.328 1 98.31 185 ASP B C 1
ATOM 4973 O O . ASP B 1 185 ? -10.469 -8.828 -24.078 1 98.31 185 ASP B O 1
ATOM 4977 N N . GLU B 1 186 ? -9.984 -11.023 -24.328 1 97.94 186 GLU B N 1
ATOM 4978 C CA . GLU B 1 186 ? -11.359 -11.469 -24.141 1 97.94 186 GLU B CA 1
ATOM 4979 C C . GLU B 1 186 ? -11.875 -11.094 -22.75 1 97.94 186 GLU B C 1
ATOM 4981 O O . GLU B 1 186 ? -13.062 -10.781 -22.594 1 97.94 186 GLU B O 1
ATOM 4986 N N . LEU B 1 187 ? -11.008 -11.133 -21.781 1 98.31 187 LEU B N 1
ATOM 4987 C CA . LEU B 1 187 ? -11.414 -10.883 -20.391 1 98.31 187 LEU B CA 1
ATOM 4988 C C . LEU B 1 187 ? -11.047 -9.469 -19.969 1 98.31 187 LEU B C 1
ATOM 4990 O O . LEU B 1 187 ? -11.148 -9.117 -18.797 1 98.31 187 LEU B O 1
ATOM 4994 N N . ASP B 1 188 ? -10.531 -8.648 -20.891 1 97 188 ASP B N 1
ATOM 4995 C CA . ASP B 1 188 ? -10.219 -7.234 -20.719 1 97 188 ASP B CA 1
ATOM 4996 C C . ASP B 1 188 ? -9.102 -7.043 -19.688 1 97 188 ASP B C 1
ATOM 4998 O O . ASP B 1 188 ? -9.203 -6.195 -18.797 1 97 188 ASP B O 1
ATOM 5002 N N . PHE B 1 189 ? -8.156 -7.926 -19.703 1 98.06 189 PHE B N 1
ATOM 5003 C CA . PHE B 1 189 ? -6.918 -7.719 -18.953 1 98.06 189 PHE B CA 1
ATOM 5004 C C . PHE B 1 189 ? -5.91 -6.941 -19.797 1 98.06 189 PHE B C 1
ATOM 5006 O O . PHE B 1 189 ? -5.84 -7.113 -21.016 1 98.06 189 PHE B O 1
ATOM 5013 N N . GLN B 1 190 ? -5.117 -6.152 -19.141 1 96.69 190 GLN B N 1
ATOM 5014 C CA . GLN B 1 190 ? -4.16 -5.305 -19.844 1 96.69 190 GLN B CA 1
ATOM 5015 C C . GLN B 1 190 ? -2.871 -6.062 -20.156 1 96.69 190 GLN B C 1
ATOM 5017 O O . GLN B 1 190 ? -2.191 -5.773 -21.141 1 96.69 190 GLN B O 1
ATOM 5022 N N . HIS B 1 191 ? -2.502 -7.039 -19.297 1 96.56 191 HIS B N 1
ATOM 5023 C CA . HIS B 1 191 ? -1.254 -7.781 -19.453 1 96.56 191 HIS B CA 1
ATOM 5024 C C . HIS B 1 191 ? -1.461 -9.266 -19.172 1 96.56 191 HIS B C 1
ATOM 5026 O O . HIS B 1 191 ? -2.471 -9.656 -18.578 1 96.56 191 HIS B O 1
ATOM 5032 N N . VAL B 1 192 ? -0.501 -10.047 -19.672 1 97.88 192 VAL B N 1
ATOM 5033 C CA . VAL B 1 192 ? -0.429 -11.469 -19.375 1 97.88 192 VAL B CA 1
ATOM 5034 C C . VAL B 1 192 ? 0.719 -11.742 -18.406 1 97.88 192 VAL B C 1
ATOM 5036 O O . VAL B 1 192 ? 1.796 -11.156 -18.516 1 97.88 192 VAL B O 1
ATOM 5039 N N . SER B 1 193 ? 0.489 -12.539 -17.344 1 98 193 SER B N 1
ATOM 5040 C CA . SER B 1 193 ? 1.565 -12.898 -16.422 1 98 193 SER B CA 1
ATOM 5041 C C . SER B 1 193 ? 2.719 -13.57 -17.172 1 98 193 SER B C 1
ATOM 5043 O O . SER B 1 193 ? 2.498 -14.336 -18.109 1 98 193 SER B O 1
ATOM 5045 N N . SER B 1 194 ? 3.934 -13.414 -16.734 1 97.75 194 SER B N 1
ATOM 5046 C CA . SER B 1 194 ? 5.109 -13.789 -17.516 1 97.75 194 SER B CA 1
ATOM 5047 C C . SER B 1 194 ? 5.793 -15.023 -16.938 1 97.75 194 SER B C 1
ATOM 5049 O O . SER B 1 194 ? 6.785 -15.508 -17.484 1 97.75 194 SER B O 1
ATOM 5051 N N . ASN B 1 195 ? 5.336 -15.539 -15.914 1 98.69 195 ASN B N 1
ATOM 5052 C CA . ASN B 1 195 ? 5.895 -16.703 -15.234 1 98.69 195 ASN B CA 1
ATOM 5053 C C . ASN B 1 195 ? 4.812 -17.5 -14.508 1 98.69 195 ASN B C 1
ATOM 5055 O O . ASN B 1 195 ? 4.121 -16.969 -13.641 1 98.69 195 ASN B O 1
ATOM 5059 N N . SER B 1 196 ? 4.684 -18.734 -14.93 1 98.38 196 SER B N 1
ATOM 5060 C CA . SER B 1 196 ? 3.58 -19.531 -14.422 1 98.38 196 SER B CA 1
ATOM 5061 C C . SER B 1 196 ? 3.717 -19.781 -12.922 1 98.38 196 SER B C 1
ATOM 5063 O O . SER B 1 196 ? 2.719 -19.797 -12.203 1 98.38 196 SER B O 1
ATOM 5065 N N . MET B 1 197 ? 4.934 -19.984 -12.391 1 98.44 197 MET B N 1
ATOM 5066 C CA . MET B 1 197 ? 5.141 -20.203 -10.961 1 98.44 197 MET B CA 1
ATOM 5067 C C . MET B 1 197 ? 4.766 -18.953 -10.164 1 98.44 197 MET B C 1
ATOM 5069 O O . MET B 1 197 ? 4.152 -19.062 -9.102 1 98.44 197 MET B O 1
ATOM 5073 N N . HIS B 1 198 ? 5.137 -17.828 -10.672 1 98.25 198 HIS B N 1
ATOM 5074 C CA . HIS B 1 198 ? 4.75 -16.562 -10.047 1 98.25 198 HIS B CA 1
ATOM 5075 C C . HIS B 1 198 ? 3.238 -16.375 -10.094 1 98.25 198 HIS B C 1
ATOM 5077 O O . HIS B 1 198 ? 2.627 -15.961 -9.102 1 98.25 198 HIS B O 1
ATOM 5083 N N . ALA B 1 199 ? 2.633 -16.609 -11.227 1 97.81 199 ALA B N 1
ATOM 5084 C CA . ALA B 1 199 ? 1.221 -16.344 -11.484 1 97.81 199 ALA B CA 1
ATOM 5085 C C . ALA B 1 199 ? 0.327 -17.078 -10.5 1 97.81 199 ALA B C 1
ATOM 5087 O O . ALA B 1 199 ? -0.657 -16.531 -10 1 97.81 199 ALA B O 1
ATOM 5088 N N . VAL B 1 200 ? 0.648 -18.297 -10.195 1 96.44 200 VAL B N 1
ATOM 5089 C CA . VAL B 1 200 ? -0.259 -19.141 -9.414 1 96.44 200 VAL B CA 1
ATOM 5090 C C . VAL B 1 200 ? -0.065 -18.859 -7.926 1 96.44 200 VAL B C 1
ATOM 5092 O O . VAL B 1 200 ? -0.945 -19.156 -7.113 1 96.44 200 VAL B O 1
ATOM 5095 N N . GLY B 1 201 ? 1.064 -18.297 -7.57 1 95.62 201 GLY B N 1
ATOM 5096 C CA . GLY B 1 201 ? 1.332 -18.016 -6.172 1 95.62 201 GLY B CA 1
ATOM 5097 C C . GLY B 1 201 ? 1.117 -16.562 -5.809 1 95.62 201 GLY B C 1
ATOM 5098 O O . GLY B 1 201 ? 1.043 -16.203 -4.629 1 95.62 201 GLY B O 1
ATOM 5099 N N . ASP B 1 202 ? 0.917 -15.719 -6.75 1 97 202 ASP B N 1
ATOM 5100 C CA . ASP B 1 202 ? 0.891 -14.281 -6.539 1 97 202 ASP B CA 1
ATOM 5101 C C . ASP B 1 202 ? -0.404 -13.844 -5.855 1 97 202 ASP B C 1
ATOM 5103 O O . ASP B 1 202 ? -1.497 -14.211 -6.297 1 97 202 ASP B O 1
ATOM 5107 N N . ARG B 1 203 ? -0.278 -13.148 -4.742 1 98.19 203 ARG B N 1
ATOM 5108 C CA . ARG B 1 203 ? -1.427 -12.57 -4.059 1 98.19 203 ARG B CA 1
ATOM 5109 C C . ARG B 1 203 ? -1.22 -11.078 -3.805 1 98.19 203 ARG B C 1
ATOM 5111 O O . ARG B 1 203 ? -1.926 -10.477 -2.994 1 98.19 203 ARG B O 1
ATOM 5118 N N . ASP B 1 204 ? -0.248 -10.43 -4.484 1 98.19 204 ASP B N 1
ATOM 5119 C CA . ASP B 1 204 ? 0.024 -9.008 -4.305 1 98.19 204 ASP B CA 1
ATOM 5120 C C . ASP B 1 204 ? -1.246 -8.18 -4.48 1 98.19 204 ASP B C 1
ATOM 5122 O O . ASP B 1 204 ? -1.483 -7.23 -3.732 1 98.19 204 ASP B O 1
ATOM 5126 N N . PHE B 1 205 ? -2.053 -8.539 -5.488 1 97.88 205 PHE B N 1
ATOM 5127 C CA . PHE B 1 205 ? -3.238 -7.746 -5.805 1 97.88 205 PHE B CA 1
ATOM 5128 C C . PHE B 1 205 ? -4.223 -7.758 -4.637 1 97.88 205 PHE B C 1
ATOM 5130 O O . PHE B 1 205 ? -4.895 -6.762 -4.379 1 97.88 205 PHE B O 1
ATOM 5137 N N . ILE B 1 206 ? -4.281 -8.836 -3.902 1 98.06 206 ILE B N 1
ATOM 5138 C CA . ILE B 1 206 ? -5.156 -8.945 -2.74 1 98.06 206 ILE B CA 1
ATOM 5139 C C . ILE B 1 206 ? -4.582 -8.117 -1.588 1 98.06 206 ILE B C 1
ATOM 5141 O O . ILE B 1 206 ? -5.305 -7.359 -0.941 1 98.06 206 ILE B O 1
ATOM 5145 N N . VAL B 1 207 ? -3.289 -8.281 -1.328 1 98.12 207 VAL B N 1
ATOM 5146 C CA . VAL B 1 207 ? -2.641 -7.629 -0.194 1 98.12 207 VAL B CA 1
ATOM 5147 C C . VAL B 1 207 ? -2.65 -6.113 -0.391 1 98.12 207 VAL B C 1
ATOM 5149 O O . VAL B 1 207 ? -2.852 -5.359 0.563 1 98.12 207 VAL B O 1
ATOM 5152 N N . GLU B 1 208 ? -2.42 -5.637 -1.605 1 98.44 208 GLU B N 1
ATOM 5153 C CA . GLU B 1 208 ? -2.473 -4.207 -1.903 1 98.44 208 GLU B CA 1
ATOM 5154 C C . GLU B 1 208 ? -3.879 -3.652 -1.703 1 98.44 208 GLU B C 1
ATOM 5156 O O . GLU B 1 208 ? -4.047 -2.545 -1.19 1 98.44 208 GLU B O 1
ATOM 5161 N N . PHE B 1 209 ? -4.91 -4.434 -2.117 1 98.69 209 PHE B N 1
ATOM 5162 C CA . PHE B 1 209 ? -6.289 -4.027 -1.875 1 98.69 209 PHE B CA 1
ATOM 5163 C C . PHE B 1 209 ? -6.57 -3.932 -0.381 1 98.69 209 PHE B C 1
ATOM 5165 O O . PHE B 1 209 ? -7.168 -2.957 0.083 1 98.69 209 PHE B O 1
ATOM 5172 N N . LEU B 1 210 ? -6.152 -4.926 0.366 1 98.81 210 LEU B N 1
ATOM 5173 C CA . LEU B 1 210 ? -6.395 -4.949 1.805 1 98.81 210 LEU B CA 1
ATOM 5174 C C . LEU B 1 210 ? -5.711 -3.77 2.49 1 98.81 210 LEU B C 1
ATOM 5176 O O . LEU B 1 210 ? -6.281 -3.158 3.396 1 98.81 210 LEU B O 1
ATOM 5180 N N . PHE B 1 211 ? -4.508 -3.465 2.088 1 98.88 211 PHE B N 1
ATOM 5181 C CA . PHE B 1 211 ? -3.803 -2.318 2.65 1 98.88 211 PHE B CA 1
ATOM 5182 C C . PHE B 1 211 ? -4.523 -1.02 2.307 1 98.88 211 PHE B C 1
ATOM 5184 O O . PHE B 1 211 ? -4.73 -0.17 3.176 1 98.88 211 PHE B O 1
ATOM 5191 N N . TRP B 1 212 ? -4.848 -0.874 1.011 1 98.75 212 TRP B N 1
ATOM 5192 C CA . TRP B 1 212 ? -5.566 0.316 0.573 1 98.75 212 TRP B CA 1
ATOM 5193 C C . TRP B 1 212 ? -6.844 0.507 1.384 1 98.75 212 TRP B C 1
ATOM 5195 O O . TRP B 1 212 ? -7.121 1.606 1.87 1 98.75 212 TRP B O 1
ATOM 5205 N N . ALA B 1 213 ? -7.621 -0.57 1.524 1 98.88 213 ALA B N 1
ATOM 5206 C CA . ALA B 1 213 ? -8.859 -0.527 2.295 1 98.88 213 ALA B CA 1
ATOM 5207 C C . ALA B 1 213 ? -8.594 -0.141 3.746 1 98.88 213 ALA B C 1
ATOM 5209 O O . ALA B 1 213 ? -9.367 0.607 4.352 1 98.88 213 ALA B O 1
ATOM 5210 N N . SER B 1 214 ? -7.527 -0.652 4.316 1 98.88 214 SER B N 1
ATOM 5211 C CA . SER B 1 214 ? -7.148 -0.349 5.691 1 98.88 214 SER B CA 1
ATOM 5212 C C . SER B 1 214 ? -6.844 1.135 5.871 1 98.88 214 SER B C 1
ATOM 5214 O O . SER B 1 214 ? -7.352 1.771 6.793 1 98.88 214 SER B O 1
ATOM 5216 N N . LEU B 1 215 ? -6.008 1.681 5.016 1 98.81 215 LEU B N 1
ATOM 5217 C CA . LEU B 1 215 ? -5.621 3.084 5.125 1 98.81 215 LEU B CA 1
ATOM 5218 C C . LEU B 1 215 ? -6.824 3.996 4.93 1 98.81 215 LEU B C 1
ATOM 5220 O O . LEU B 1 215 ? -6.992 4.977 5.656 1 98.81 215 LEU B O 1
ATOM 5224 N N . THR B 1 216 ? -7.648 3.654 3.91 1 98.81 216 THR B N 1
ATOM 5225 C CA . THR B 1 216 ? -8.875 4.418 3.678 1 98.81 216 THR B CA 1
ATOM 5226 C C . THR B 1 216 ? -9.766 4.391 4.914 1 98.81 216 THR B C 1
ATOM 5228 O O . THR B 1 216 ? -10.297 5.426 5.324 1 98.81 216 THR B O 1
ATOM 5231 N N . SER B 1 217 ? -9.953 3.205 5.504 1 98.81 217 SER B N 1
ATOM 5232 C CA . SER B 1 217 ? -10.797 3.082 6.688 1 98.81 217 SER B CA 1
ATOM 5233 C C . SER B 1 217 ? -10.203 3.85 7.867 1 98.81 217 SER B C 1
ATOM 5235 O O . SER B 1 217 ? -10.945 4.352 8.719 1 98.81 217 SER B O 1
ATOM 5237 N N . ILE B 1 218 ? -8.922 4.004 7.957 1 98.69 218 ILE B N 1
ATOM 5238 C CA . ILE B 1 218 ? -8.273 4.758 9.023 1 98.69 218 ILE B CA 1
ATOM 5239 C C . ILE B 1 218 ? -8.562 6.246 8.852 1 98.69 218 ILE B C 1
ATOM 5241 O O . ILE B 1 218 ? -8.766 6.961 9.836 1 98.69 218 ILE B O 1
ATOM 5245 N N . HIS B 1 219 ? -8.539 6.738 7.598 1 98.75 219 HIS B N 1
ATOM 5246 C CA . HIS B 1 219 ? -8.953 8.117 7.363 1 98.75 219 HIS B CA 1
ATOM 5247 C C . HIS B 1 219 ? -10.375 8.352 7.863 1 98.75 219 HIS B C 1
ATOM 5249 O O . HIS B 1 219 ? -10.656 9.383 8.484 1 98.75 219 HIS B O 1
ATOM 5255 N N . LEU B 1 220 ? -11.266 7.391 7.613 1 98.81 220 LEU B N 1
ATOM 5256 C CA . LEU B 1 220 ? -12.641 7.484 8.102 1 98.81 220 LEU B CA 1
ATOM 5257 C C . LEU B 1 220 ? -12.688 7.395 9.617 1 98.81 220 LEU B C 1
ATOM 5259 O O . LEU B 1 220 ? -13.531 8.023 10.258 1 98.81 220 LEU B O 1
ATOM 5263 N N . SER B 1 221 ? -11.844 6.527 10.164 1 98.62 221 SER B N 1
ATOM 5264 C CA . SER B 1 221 ? -11.766 6.402 11.617 1 98.62 221 SER B CA 1
ATOM 5265 C C . SER B 1 221 ? -11.375 7.727 12.266 1 98.62 221 SER B C 1
ATOM 5267 O O . SER B 1 221 ? -11.922 8.102 13.305 1 98.62 221 SER B O 1
ATOM 5269 N N . ARG B 1 222 ? -10.414 8.469 11.727 1 98.5 222 ARG B N 1
ATOM 5270 C CA . ARG B 1 222 ? -9.992 9.766 12.234 1 98.5 222 ARG B CA 1
ATOM 5271 C C . ARG B 1 222 ? -11.109 10.789 12.117 1 98.5 222 ARG B C 1
ATOM 5273 O O . ARG B 1 222 ? -11.32 11.594 13.023 1 98.5 222 ARG B O 1
ATOM 5280 N N . LEU B 1 223 ? -11.812 10.758 11 1 98.62 223 LEU B N 1
ATOM 5281 C CA . LEU B 1 223 ? -12.992 11.594 10.844 1 98.62 223 LEU B CA 1
ATOM 5282 C C . LEU B 1 223 ? -14.023 11.297 11.93 1 98.62 223 LEU B C 1
ATOM 5284 O O . LEU B 1 223 ? -14.578 12.219 12.531 1 98.62 223 LEU B O 1
ATOM 5288 N N . ALA B 1 224 ? -14.266 10.008 12.102 1 98.69 224 ALA B N 1
ATOM 5289 C CA . ALA B 1 224 ? -15.219 9.578 13.125 1 98.69 224 ALA B CA 1
ATOM 5290 C C . ALA B 1 224 ? -14.805 10.078 14.508 1 98.69 224 ALA B C 1
ATOM 5292 O O . ALA B 1 224 ? -15.648 10.516 15.289 1 98.69 224 ALA B O 1
ATOM 5293 N N . GLU B 1 225 ? -13.547 10 14.805 1 98.25 225 GLU B N 1
ATOM 5294 C CA . GLU B 1 225 ? -13.039 10.461 16.094 1 98.25 225 GLU B CA 1
ATOM 5295 C C . GLU B 1 225 ? -13.328 11.945 16.297 1 98.25 225 GLU B C 1
ATOM 5297 O O . GLU B 1 225 ? -13.797 12.344 17.375 1 98.25 225 GLU B O 1
ATOM 5302 N N . ASP B 1 226 ? -13.055 12.781 15.344 1 98.5 226 ASP B N 1
ATOM 5303 C CA . ASP B 1 226 ? -13.367 14.211 15.414 1 98.5 226 ASP B CA 1
ATOM 5304 C C . ASP B 1 226 ? -14.859 14.438 15.664 1 98.5 226 ASP B C 1
ATOM 5306 O O . ASP B 1 226 ? -15.234 15.203 16.547 1 98.5 226 ASP B O 1
ATOM 5310 N N . LEU B 1 227 ? -15.648 13.75 14.922 1 98.56 227 LEU B N 1
ATOM 5311 C CA . LEU B 1 227 ? -17.094 14.008 14.961 1 98.56 227 LEU B CA 1
ATOM 5312 C C . LEU B 1 227 ? -17.688 13.5 16.266 1 98.56 227 LEU B C 1
ATOM 5314 O O . LEU B 1 227 ? -18.656 14.07 16.766 1 98.56 227 LEU B O 1
ATOM 5318 N N . ILE B 1 228 ? -17.172 12.375 16.797 1 98.19 228 ILE B N 1
ATOM 5319 C CA . ILE B 1 228 ? -17.594 11.906 18.109 1 98.19 228 ILE B CA 1
ATOM 5320 C C . ILE B 1 228 ? -17.312 12.977 19.156 1 98.19 228 ILE B C 1
ATOM 5322 O O . ILE B 1 228 ? -18.188 13.289 19.984 1 98.19 228 ILE B O 1
ATOM 5326 N N . LEU B 1 229 ? -16.141 13.594 19.109 1 98 229 LEU B N 1
ATOM 5327 C CA . LEU B 1 229 ? -15.82 14.688 20.016 1 98 229 LEU B CA 1
ATOM 5328 C C . LEU B 1 229 ? -16.734 15.891 19.781 1 98 229 LEU B C 1
ATOM 5330 O O . LEU B 1 229 ? -17.344 16.406 20.719 1 98 229 LEU B O 1
ATOM 5334 N N . PHE B 1 230 ? -16.953 16.297 18.516 1 98.31 230 PHE B N 1
ATOM 5335 C CA . PHE B 1 230 ? -17.688 17.5 18.141 1 98.31 230 PHE B CA 1
ATOM 5336 C C . PHE B 1 230 ? -19.172 17.344 18.484 1 98.31 230 PHE B C 1
ATOM 5338 O O . PHE B 1 230 ? -19.875 18.344 18.625 1 98.31 230 PHE B O 1
ATOM 5345 N N . SER B 1 231 ? -19.641 16.109 18.578 1 97.38 231 SER B N 1
ATOM 5346 C CA . SER B 1 231 ? -21.062 15.891 18.844 1 97.38 231 SER B CA 1
ATOM 5347 C C . SER B 1 231 ? -21.328 15.734 20.344 1 97.38 231 SER B C 1
ATOM 5349 O O . SER B 1 231 ? -22.469 15.609 20.766 1 97.38 231 SER B O 1
ATOM 5351 N N . SER B 1 232 ? -20.297 15.695 21.188 1 96.56 232 SER B N 1
ATOM 5352 C CA . SER B 1 232 ? -20.484 15.672 22.625 1 96.56 232 SER B CA 1
ATOM 5353 C C . SER B 1 232 ? -21.062 16.984 23.141 1 96.56 232 SER B C 1
ATOM 5355 O O . SER B 1 232 ? -21.031 18 22.438 1 96.56 232 SER B O 1
ATOM 5357 N N . GLN B 1 233 ? -21.594 16.922 24.359 1 94.12 233 GLN B N 1
ATOM 5358 C CA . GLN B 1 233 ? -22.172 18.125 24.953 1 94.12 233 GLN B CA 1
ATOM 5359 C C . GLN B 1 233 ? -21.094 19.172 25.234 1 94.12 233 GLN B C 1
ATOM 5361 O O . GLN B 1 233 ? -21.359 20.375 25.172 1 94.12 233 GLN B O 1
ATOM 5366 N N . GLU B 1 234 ? -19.938 18.719 25.594 1 95.62 234 GLU B N 1
ATOM 5367 C CA . GLU B 1 234 ? -18.828 19.609 25.938 1 95.62 234 GLU B CA 1
ATOM 5368 C C . GLU B 1 234 ? -18.422 20.469 24.75 1 95.62 234 GLU B C 1
ATOM 5370 O O . GLU B 1 234 ? -18.094 21.641 24.906 1 95.62 234 GLU B O 1
ATOM 5375 N N . PHE B 1 235 ? -18.328 19.953 23.484 1 97.25 235 PHE B N 1
ATOM 5376 C CA . PHE B 1 235 ? -18.031 20.703 22.266 1 97.25 235 PHE B CA 1
ATOM 5377 C C . PHE B 1 235 ? -19.297 21.312 21.672 1 97.25 235 PHE B C 1
ATOM 5379 O O . PHE B 1 235 ? -19.406 22.531 21.531 1 97.25 235 PHE B O 1
ATOM 5386 N N . GLY B 1 236 ? -20.234 20.375 21.328 1 97.75 236 GLY B N 1
ATOM 5387 C CA . GLY B 1 236 ? -21.531 20.781 20.797 1 97.75 236 GLY B CA 1
ATOM 5388 C C . GLY B 1 236 ? -21.422 21.422 19.422 1 97.75 236 GLY B C 1
ATOM 5389 O O . GLY B 1 236 ? -22.219 22.312 19.078 1 97.75 236 GLY B O 1
ATOM 5390 N N . PHE B 1 237 ? -20.469 21.141 18.578 1 98.56 237 PHE B N 1
ATOM 5391 C CA . PHE B 1 237 ? -20.25 21.766 17.281 1 98.56 237 PHE B CA 1
ATOM 5392 C C . PHE B 1 237 ? -21.219 21.203 16.25 1 98.56 237 PHE B C 1
ATOM 5394 O O . PHE B 1 237 ? -21.547 21.891 15.273 1 98.56 237 PHE B O 1
ATOM 5401 N N . VAL B 1 238 ? -21.625 19.922 16.422 1 98.44 238 VAL B N 1
ATOM 5402 C CA . VAL B 1 238 ? -22.5 19.297 15.438 1 98.44 238 VAL B CA 1
ATOM 5403 C C . VAL B 1 238 ? -23.578 18.469 16.156 1 98.44 238 VAL B C 1
ATOM 5405 O O . VAL B 1 238 ? -23.406 18.109 17.328 1 98.44 238 VAL B O 1
ATOM 5408 N N . THR B 1 239 ? -24.688 18.281 15.492 1 97.19 239 THR B N 1
ATOM 5409 C CA . THR B 1 239 ? -25.703 17.297 15.859 1 97.19 239 THR B CA 1
ATOM 5410 C C . THR B 1 239 ? -25.875 16.266 14.75 1 97.19 239 THR B C 1
ATOM 5412 O O . THR B 1 239 ? -25.984 16.625 13.578 1 97.19 239 THR B O 1
ATOM 5415 N N . LEU B 1 240 ? -25.859 15.016 15.18 1 96.81 240 LEU B N 1
ATOM 5416 C CA . LEU B 1 240 ? -26.062 13.938 14.219 1 96.81 240 LEU B CA 1
ATOM 5417 C C . LEU B 1 240 ? -27.562 13.688 13.984 1 96.81 240 LEU B C 1
ATOM 5419 O O . LEU B 1 240 ? -28.359 13.82 14.906 1 96.81 240 LEU B O 1
ATOM 5423 N N . SER B 1 241 ? -27.875 13.32 12.75 1 95.88 241 SER B N 1
ATOM 5424 C CA . SER B 1 241 ? -29.25 12.969 12.422 1 95.88 241 SER B CA 1
ATOM 5425 C C . SER B 1 241 ? -29.703 11.734 13.195 1 95.88 241 SER B C 1
ATOM 5427 O O . SER B 1 241 ? -28.891 10.883 13.562 1 95.88 241 SER B O 1
ATOM 5429 N N . GLU B 1 242 ? -31.031 11.586 13.359 1 92.19 242 GLU B N 1
ATOM 5430 C CA . GLU B 1 242 ? -31.609 10.438 14.047 1 92.19 242 GLU B CA 1
ATOM 5431 C C . GLU B 1 242 ? -31.344 9.148 13.266 1 92.19 242 GLU B C 1
ATOM 5433 O O . GLU B 1 242 ? -31.219 8.078 13.859 1 92.19 242 GLU B O 1
ATOM 5438 N N . ALA B 1 243 ? -31.297 9.297 12.031 1 93.19 243 ALA B N 1
ATOM 5439 C CA . ALA B 1 243 ? -31.062 8.141 11.172 1 93.19 243 ALA B CA 1
ATOM 5440 C C . ALA B 1 243 ? -29.688 7.543 11.406 1 93.19 243 ALA B C 1
ATOM 5442 O O . ALA B 1 243 ? -29.438 6.375 11.094 1 93.19 243 ALA B O 1
ATOM 5443 N N . TYR B 1 244 ? -28.75 8.289 11.953 1 94.88 244 TYR B N 1
ATOM 5444 C CA . TYR B 1 244 ? -27.375 7.836 12.102 1 94.88 244 TYR B CA 1
ATOM 5445 C C . TYR B 1 244 ? -26.922 7.93 13.555 1 94.88 244 TYR B C 1
ATOM 5447 O O . TYR B 1 244 ? -25.734 8.023 13.836 1 94.88 244 TYR B O 1
ATOM 5455 N N . SER B 1 245 ? -27.812 7.992 14.453 1 91.81 245 SER B N 1
ATOM 5456 C CA . SER B 1 245 ? -27.578 8 15.891 1 91.81 245 SER B CA 1
ATOM 5457 C C . SER B 1 245 ? -28.688 7.273 16.641 1 91.81 245 SER B C 1
ATOM 5459 O O . SER B 1 245 ? -29.734 6.969 16.062 1 91.81 245 SER B O 1
ATOM 5461 N N . THR B 1 246 ? -28.359 6.832 17.766 1 87.19 246 THR B N 1
ATOM 5462 C CA . THR B 1 246 ? -29.391 6.195 18.562 1 87.19 246 THR B CA 1
ATOM 5463 C C . THR B 1 246 ? -29.516 6.867 19.922 1 87.19 246 THR B C 1
ATOM 5465 O O . THR B 1 246 ? -28.547 7.465 20.406 1 87.19 246 THR B O 1
ATOM 5468 N N . GLY B 1 247 ? -30.797 6.895 20.453 1 82.94 247 GLY B N 1
ATOM 5469 C CA . GLY B 1 247 ? -31.031 7.395 21.797 1 82.94 247 GLY B CA 1
ATOM 5470 C C . GLY B 1 247 ? -30.75 6.367 22.875 1 82.94 247 GLY B C 1
ATOM 5471 O O . GLY B 1 247 ? -30.469 5.207 22.578 1 82.94 247 GLY B O 1
ATOM 5472 N N . SER B 1 248 ? -30.531 6.926 24.109 1 78.38 248 SER B N 1
ATOM 5473 C CA . SER B 1 248 ? -30.438 6.035 25.266 1 78.38 248 SER B CA 1
ATOM 5474 C C . SER B 1 248 ? -31.828 5.598 25.75 1 78.38 248 SER B C 1
ATOM 5476 O O . SER B 1 248 ? -32.781 6.375 25.703 1 78.38 248 SER B O 1
ATOM 5478 N N . SER B 1 249 ? -31.953 4.395 26.109 1 76.69 249 SER B N 1
ATOM 5479 C CA . SER B 1 249 ? -33.219 3.867 26.641 1 76.69 249 SER B CA 1
ATOM 5480 C C . SER B 1 249 ? -33.531 4.469 28 1 76.69 249 SER B C 1
ATOM 5482 O O . SER B 1 249 ? -34.688 4.551 28.391 1 76.69 249 SER B O 1
ATOM 5484 N N . LEU B 1 250 ? -32.562 4.855 28.75 1 76.44 250 LEU B N 1
ATOM 5485 C CA . LEU B 1 250 ? -32.719 5.312 30.125 1 76.44 250 LEU B CA 1
ATOM 5486 C C . LEU B 1 250 ? -32.625 6.832 30.203 1 76.44 250 LEU B C 1
ATOM 5488 O O . LEU B 1 250 ? -33.219 7.453 31.078 1 76.44 250 LEU B O 1
ATOM 5492 N N . MET B 1 251 ? -31.719 7.375 29.406 1 83.31 251 MET B N 1
ATOM 5493 C CA . MET B 1 251 ? -31.438 8.805 29.453 1 83.31 251 MET B CA 1
ATOM 5494 C C . MET B 1 251 ? -31.938 9.508 28.203 1 83.31 251 MET B C 1
ATOM 5496 O O . MET B 1 251 ? -31.203 9.641 27.219 1 83.31 251 MET B O 1
ATOM 5500 N N . PRO B 1 252 ? -33.094 10.102 28.203 1 76.38 252 PRO B N 1
ATOM 5501 C CA . PRO B 1 252 ? -33.75 10.609 27 1 76.38 252 PRO B CA 1
ATOM 5502 C C . PRO B 1 252 ? -32.969 11.711 26.297 1 76.38 252 PRO B C 1
ATOM 5504 O O . PRO B 1 252 ? -33.125 11.93 25.094 1 76.38 252 PRO B O 1
ATOM 5507 N N . GLN B 1 253 ? -32.094 12.375 27.047 1 78.94 253 GLN B N 1
ATOM 5508 C CA . GLN B 1 253 ? -31.359 13.484 26.453 1 78.94 253 GLN B CA 1
ATOM 5509 C C . GLN B 1 253 ? -30.109 12.977 25.719 1 78.94 253 GLN B C 1
ATOM 5511 O O . GLN B 1 253 ? -29.5 13.711 24.953 1 78.94 253 GLN B O 1
ATOM 5516 N N . LYS B 1 254 ? -29.75 11.734 26.016 1 85.06 254 LYS B N 1
ATOM 5517 C CA . LYS B 1 254 ? -28.484 11.211 25.516 1 85.06 254 LYS B CA 1
ATOM 5518 C C . LYS B 1 254 ? -28.625 10.68 24.094 1 85.06 254 LYS B C 1
ATOM 5520 O O . LYS B 1 254 ? -29.547 9.898 23.812 1 85.06 254 LYS B O 1
ATOM 5525 N N . ARG B 1 255 ? -27.875 11.219 23.141 1 89 255 ARG B N 1
ATOM 5526 C CA . ARG B 1 255 ? -27.797 10.719 21.781 1 89 255 ARG B CA 1
ATOM 5527 C C . ARG B 1 255 ? -26.422 10.117 21.5 1 89 255 ARG B C 1
ATOM 5529 O O . ARG B 1 255 ? -25.406 10.805 21.594 1 89 255 ARG B O 1
ATOM 5536 N N . ASN B 1 256 ? -26.422 8.828 21.156 1 93.25 256 ASN B N 1
ATOM 5537 C CA . ASN B 1 256 ? -25.156 8.117 20.953 1 93.25 256 ASN B CA 1
ATOM 5538 C C . ASN B 1 256 ? -24.703 8.203 19.5 1 93.25 256 ASN B C 1
ATOM 5540 O O . ASN B 1 256 ? -25.484 7.953 18.578 1 93.25 256 ASN B O 1
ATOM 5544 N N . PRO B 1 257 ? -23.438 8.57 19.25 1 96.31 257 PRO B N 1
ATOM 5545 C CA . PRO B 1 257 ? -22.922 8.57 17.875 1 96.31 257 PRO B CA 1
ATOM 5546 C C . PRO B 1 257 ? -22.5 7.184 17.406 1 96.31 257 PRO B C 1
ATOM 5548 O O . PRO B 1 257 ? -21.359 7 16.953 1 96.31 257 PRO B O 1
ATOM 5551 N N . ASP B 1 258 ? -23.375 6.238 17.406 1 94.5 258 ASP B N 1
ATOM 5552 C CA . ASP B 1 258 ? -23.062 4.824 17.219 1 94.5 258 ASP B CA 1
ATOM 5553 C C . ASP B 1 258 ? -22.562 4.551 15.797 1 94.5 258 ASP B C 1
ATOM 5555 O O . ASP B 1 258 ? -21.719 3.676 15.586 1 94.5 258 ASP B O 1
ATOM 5559 N N . SER B 1 259 ? -23.203 5.234 14.797 1 97.25 259 SER B N 1
ATOM 5560 C CA . SER B 1 259 ? -22.719 5.059 13.43 1 97.25 259 SER B CA 1
ATOM 5561 C C . SER B 1 259 ? -21.234 5.371 13.328 1 97.25 259 SER B C 1
ATOM 5563 O O . SER B 1 259 ? -20.484 4.652 12.664 1 97.25 259 SER B O 1
ATOM 5565 N N . LEU B 1 260 ? -20.766 6.426 13.969 1 98.31 260 LEU B N 1
ATOM 5566 C CA . LEU B 1 260 ? -19.375 6.828 13.977 1 98.31 260 LEU B CA 1
ATOM 5567 C C . LEU B 1 260 ? -18.516 5.832 14.758 1 98.31 260 LEU B C 1
ATOM 5569 O O . LEU B 1 260 ? -17.375 5.547 14.375 1 98.31 260 LEU B O 1
ATOM 5573 N N . GLU B 1 261 ? -19.078 5.309 15.867 1 97.69 261 GLU B N 1
ATOM 5574 C CA . GLU B 1 261 ? -18.375 4.277 16.625 1 97.69 261 GLU B CA 1
ATOM 5575 C C . GLU B 1 261 ? -18.156 3.029 15.773 1 97.69 261 GLU B C 1
ATOM 5577 O O . GLU B 1 261 ? -17.094 2.402 15.852 1 97.69 261 GLU B O 1
ATOM 5582 N N . ILE B 1 262 ? -19.141 2.672 15.031 1 97.75 262 ILE B N 1
ATOM 5583 C CA . ILE B 1 262 ? -19.062 1.499 14.172 1 97.75 262 ILE B CA 1
ATOM 5584 C C . ILE B 1 262 ? -17.984 1.719 13.109 1 97.75 262 ILE B C 1
ATOM 5586 O O . ILE B 1 262 ? -17.203 0.814 12.812 1 97.75 262 ILE B O 1
ATOM 5590 N N . ILE B 1 263 ? -17.938 2.922 12.5 1 98.31 263 ILE B N 1
ATOM 5591 C CA . ILE B 1 263 ? -16.906 3.254 11.523 1 98.31 263 ILE B CA 1
ATOM 5592 C C . ILE B 1 263 ? -15.531 3.102 12.164 1 98.31 263 ILE B C 1
ATOM 5594 O O . ILE B 1 263 ? -14.656 2.43 11.609 1 98.31 263 ILE B O 1
ATOM 5598 N N . ARG B 1 264 ? -15.305 3.736 13.32 1 97.75 264 ARG B N 1
ATOM 5599 C CA . ARG B 1 264 ? -14.039 3.699 14.039 1 97.75 264 ARG B CA 1
ATOM 5600 C C . ARG B 1 264 ? -13.648 2.266 14.383 1 97.75 264 ARG B C 1
ATOM 5602 O O . ARG B 1 264 ? -12.484 1.881 14.25 1 97.75 264 ARG B O 1
ATOM 5609 N N . GLY B 1 265 ? -14.602 1.401 14.836 1 97.81 265 GLY B N 1
ATOM 5610 C CA . GLY B 1 265 ? -14.344 0.006 15.164 1 97.81 265 GLY B CA 1
ATOM 5611 C C . GLY B 1 265 ? -14.031 -0.843 13.945 1 97.81 265 GLY B C 1
ATOM 5612 O O . GLY B 1 265 ? -13.164 -1.717 14 1 97.81 265 GLY B O 1
ATOM 5613 N N . THR B 1 266 ? -14.75 -0.626 12.883 1 98.38 266 THR B N 1
ATOM 5614 C CA . THR B 1 266 ? -14.602 -1.403 11.656 1 98.38 266 THR B CA 1
ATOM 5615 C C . THR B 1 266 ? -13.203 -1.215 11.07 1 98.38 266 THR B C 1
ATOM 5617 O O . THR B 1 266 ? -12.641 -2.146 10.492 1 98.38 266 THR B O 1
ATOM 5620 N N . ALA B 1 267 ? -12.594 0.001 11.211 1 98.38 267 ALA B N 1
ATOM 5621 C CA . ALA B 1 267 ? -11.234 0.24 10.727 1 98.38 267 ALA B CA 1
ATOM 5622 C C . ALA B 1 267 ? -10.25 -0.757 11.336 1 98.38 267 ALA B C 1
ATOM 5624 O O . ALA B 1 267 ? -9.344 -1.238 10.648 1 98.38 267 ALA B O 1
ATOM 5625 N N . GLY B 1 268 ? -10.438 -1.044 12.633 1 97.88 268 GLY B N 1
ATOM 5626 C CA . GLY B 1 268 ? -9.602 -2.051 13.266 1 97.88 268 GLY B CA 1
ATOM 5627 C C . GLY B 1 268 ? -9.797 -3.439 12.688 1 97.88 268 GLY B C 1
ATOM 5628 O O . GLY B 1 268 ? -8.828 -4.176 12.492 1 97.88 268 GLY B O 1
ATOM 5629 N N . LYS B 1 269 ? -11.031 -3.814 12.461 1 98 269 LYS B N 1
ATOM 5630 C CA . LYS B 1 269 ? -11.375 -5.113 11.891 1 98 269 LYS B CA 1
ATOM 5631 C C . LYS B 1 269 ? -10.742 -5.289 10.508 1 98 269 LYS B C 1
ATOM 5633 O O . LYS B 1 269 ? -10.164 -6.336 10.211 1 98 269 LYS B O 1
ATOM 5638 N N . ILE B 1 270 ? -10.875 -4.293 9.664 1 98.69 270 ILE B N 1
ATOM 5639 C CA . ILE B 1 270 ? -10.336 -4.324 8.305 1 98.69 270 ILE B CA 1
ATOM 5640 C C . ILE B 1 270 ? -8.82 -4.523 8.352 1 98.69 270 ILE B C 1
ATOM 5642 O O . ILE B 1 270 ? -8.281 -5.363 7.637 1 98.69 270 ILE B O 1
ATOM 5646 N N . TYR B 1 271 ? -8.102 -3.732 9.188 1 98.69 271 TYR B N 1
ATOM 5647 C CA . TYR B 1 271 ? -6.648 -3.869 9.266 1 98.69 271 TYR B CA 1
ATOM 5648 C C . TYR B 1 271 ? -6.258 -5.238 9.805 1 98.69 271 TYR B C 1
ATOM 5650 O O . TYR B 1 271 ? -5.215 -5.781 9.438 1 98.69 271 TYR B O 1
ATOM 5658 N N . GLY B 1 272 ? -7.09 -5.84 10.688 1 98.38 272 GLY B N 1
ATOM 5659 C CA . GLY B 1 272 ? -6.855 -7.203 11.133 1 98.38 272 GLY B CA 1
ATOM 5660 C C . GLY B 1 272 ? -6.773 -8.203 9.992 1 98.38 272 GLY B C 1
ATOM 5661 O O . GLY B 1 272 ? -5.902 -9.078 9.984 1 98.38 272 GLY B O 1
ATOM 5662 N N . HIS B 1 273 ? -7.672 -8.133 9.062 1 98.56 273 HIS B N 1
ATOM 5663 C CA . HIS B 1 273 ? -7.637 -8.984 7.879 1 98.56 273 HIS B CA 1
ATOM 5664 C C . HIS B 1 273 ? -6.355 -8.773 7.082 1 98.56 273 HIS B C 1
ATOM 5666 O O . HIS B 1 273 ? -5.762 -9.734 6.59 1 98.56 273 HIS B O 1
ATOM 5672 N N . CYS B 1 274 ? -5.895 -7.461 6.867 1 98.56 274 CYS B N 1
ATOM 5673 C CA . CYS B 1 274 ? -4.656 -7.16 6.16 1 98.56 274 CYS B CA 1
ATOM 5674 C C . CYS B 1 274 ? -3.465 -7.832 6.832 1 98.56 274 CYS B C 1
ATOM 5676 O O . CYS B 1 274 ? -2.666 -8.5 6.172 1 98.56 274 CYS B O 1
ATOM 5678 N N . THR B 1 275 ? -3.377 -7.691 8.156 1 98.31 275 THR B N 1
ATOM 5679 C CA . THR B 1 275 ? -2.293 -8.297 8.922 1 98.31 275 THR B CA 1
ATOM 5680 C C . THR B 1 275 ? -2.311 -9.812 8.781 1 98.31 275 THR B C 1
ATOM 5682 O O . THR B 1 275 ? -1.26 -10.438 8.617 1 98.31 275 THR B O 1
ATOM 5685 N N . GLY B 1 276 ? -3.502 -10.414 8.906 1 98 276 GLY B N 1
ATOM 5686 C CA . GLY B 1 276 ? -3.627 -11.859 8.797 1 98 276 GLY B CA 1
ATOM 5687 C C . GLY B 1 276 ? -3.078 -12.414 7.492 1 98 276 GLY B C 1
ATOM 5688 O O . GLY B 1 276 ? -2.295 -13.359 7.492 1 98 276 GLY B O 1
ATOM 5689 N N . VAL B 1 277 ? -3.451 -11.836 6.359 1 98.38 277 VAL B N 1
ATOM 5690 C CA . VAL B 1 277 ? -3.031 -12.328 5.051 1 98.38 277 VAL B CA 1
ATOM 5691 C C . VAL B 1 277 ? -1.529 -12.117 4.875 1 98.38 277 VAL B C 1
ATOM 5693 O O . VAL B 1 277 ? -0.834 -12.969 4.316 1 98.38 277 VAL B O 1
ATOM 5696 N N . MET B 1 278 ? -0.977 -10.93 5.32 1 98.38 278 MET B N 1
ATOM 5697 C CA . MET B 1 278 ? 0.459 -10.68 5.242 1 98.38 278 MET B CA 1
ATOM 5698 C C . MET B 1 278 ? 1.242 -11.75 5.996 1 98.38 278 MET B C 1
ATOM 5700 O O . MET B 1 278 ? 2.289 -12.203 5.531 1 98.38 278 MET B O 1
ATOM 5704 N N . MET B 1 279 ? 0.746 -12.203 7.129 1 97.56 279 MET B N 1
ATOM 5705 C CA . MET B 1 279 ? 1.43 -13.211 7.93 1 97.56 279 MET B CA 1
ATOM 5706 C C . MET B 1 279 ? 1.334 -14.586 7.266 1 97.56 279 MET B C 1
ATOM 5708 O O . MET B 1 279 ? 2.258 -15.391 7.371 1 97.56 279 MET B O 1
ATOM 5712 N N . ILE B 1 280 ? 0.213 -14.828 6.594 1 97.44 280 ILE B N 1
ATOM 5713 C CA . ILE B 1 280 ? 0.099 -16.062 5.828 1 97.44 280 ILE B CA 1
ATOM 5714 C C . ILE B 1 280 ? 1.187 -16.109 4.754 1 97.44 280 ILE B C 1
ATOM 5716 O O . ILE B 1 280 ? 1.941 -17.078 4.668 1 97.44 280 ILE B O 1
ATOM 5720 N N . LEU B 1 281 ? 1.301 -15.07 3.951 1 97.88 281 LEU B N 1
ATOM 5721 C CA . LEU B 1 281 ? 2.273 -15.023 2.865 1 97.88 281 LEU B CA 1
ATOM 5722 C C . LEU B 1 281 ? 3.693 -15.164 3.4 1 97.88 281 LEU B C 1
ATOM 5724 O O . LEU B 1 281 ? 4.527 -15.836 2.793 1 97.88 281 LEU B O 1
ATOM 5728 N N . LYS B 1 282 ? 3.963 -14.523 4.516 1 97.25 282 LYS B N 1
ATOM 5729 C CA . LYS B 1 282 ? 5.293 -14.57 5.113 1 97.25 282 LYS B CA 1
ATOM 5730 C C . LYS B 1 282 ? 5.691 -16 5.457 1 97.25 282 LYS B C 1
ATOM 5732 O O . LYS B 1 282 ? 6.879 -16.328 5.504 1 97.25 282 LYS B O 1
ATOM 5737 N N . GLY B 1 283 ? 4.734 -16.844 5.742 1 94.75 283 GLY B N 1
ATOM 5738 C CA . GLY B 1 283 ? 5.008 -18.188 6.207 1 94.75 283 GLY B CA 1
ATOM 5739 C C . GLY B 1 283 ? 5.094 -19.203 5.078 1 94.75 283 GLY B C 1
ATOM 5740 O O . GLY B 1 283 ? 5.242 -20.406 5.32 1 94.75 283 GLY B O 1
ATOM 5741 N N . LEU B 1 284 ? 5.051 -18.734 3.83 1 96 284 LEU B N 1
ATOM 5742 C CA . LEU B 1 284 ? 4.914 -19.672 2.725 1 96 284 LEU B CA 1
ATOM 5743 C C . LEU B 1 284 ? 6.152 -19.656 1.835 1 96 284 LEU B C 1
ATOM 5745 O O . LEU B 1 284 ? 6.758 -18.609 1.63 1 96 284 LEU B O 1
ATOM 5749 N N . PRO B 1 285 ? 6.59 -20.859 1.299 1 95.69 285 PRO B N 1
ATOM 5750 C CA . PRO B 1 285 ? 7.512 -20.891 0.161 1 95.69 285 PRO B CA 1
ATOM 5751 C C . PRO B 1 285 ? 6.836 -20.516 -1.155 1 95.69 285 PRO B C 1
ATOM 5753 O O . PRO B 1 285 ? 5.723 -19.984 -1.153 1 95.69 285 PRO B O 1
ATOM 5756 N N . SER B 1 286 ? 7.492 -20.75 -2.312 1 94.5 286 SER B N 1
ATOM 5757 C CA . SER B 1 286 ? 7.016 -20.328 -3.627 1 94.5 286 SER B CA 1
ATOM 5758 C C . SER B 1 286 ? 5.781 -21.125 -4.047 1 94.5 286 SER B C 1
ATOM 5760 O O . SER B 1 286 ? 5.492 -22.172 -3.48 1 94.5 286 SER B O 1
ATOM 5762 N N . THR B 1 287 ? 5.012 -20.578 -5.059 1 95.88 287 THR B N 1
ATOM 5763 C CA . THR B 1 287 ? 3.902 -21.156 -5.805 1 95.88 287 THR B CA 1
ATOM 5764 C C . THR B 1 287 ? 2.686 -21.344 -4.902 1 95.88 287 THR B C 1
ATOM 5766 O O . THR B 1 287 ? 2.398 -20.516 -4.047 1 95.88 287 THR B O 1
ATOM 5769 N N . TYR B 1 288 ? 1.779 -22.359 -5.27 1 94.38 288 TYR B N 1
ATOM 5770 C CA . TYR B 1 288 ? 0.492 -22.484 -4.598 1 94.38 288 TYR B CA 1
ATOM 5771 C C . TYR B 1 288 ? 0.616 -23.312 -3.328 1 94.38 288 TYR B C 1
ATOM 5773 O O . TYR B 1 288 ? 1.287 -24.359 -3.322 1 94.38 288 TYR B O 1
ATOM 5781 N N . ASN B 1 289 ? 0.061 -22.906 -2.234 1 94.88 289 ASN B N 1
ATOM 5782 C CA . ASN B 1 289 ? -0.18 -23.578 -0.963 1 94.88 289 ASN B CA 1
ATOM 5783 C C . ASN B 1 289 ? -1.607 -23.359 -0.471 1 94.88 289 ASN B C 1
ATOM 5785 O O . ASN B 1 289 ? -2.162 -22.266 -0.642 1 94.88 289 ASN B O 1
ATOM 5789 N N . LYS B 1 290 ? -2.209 -24.312 0.216 1 94.38 290 LYS B N 1
ATOM 5790 C CA . LYS B 1 290 ? -3.623 -24.266 0.579 1 94.38 290 LYS B CA 1
ATOM 5791 C C . LYS B 1 290 ? -3.896 -23.141 1.577 1 94.38 290 LYS B C 1
ATOM 5793 O O . LYS B 1 290 ? -5.031 -22.672 1.701 1 94.38 290 LYS B O 1
ATOM 5798 N N . ASP B 1 291 ? -2.859 -22.672 2.312 1 94 291 ASP B N 1
ATOM 5799 C CA . ASP B 1 291 ? -2.98 -21.531 3.197 1 94 291 ASP B CA 1
ATOM 5800 C C . ASP B 1 291 ? -3.619 -20.344 2.475 1 94 291 ASP B C 1
ATOM 5802 O O . ASP B 1 291 ? -4.355 -19.562 3.08 1 94 291 ASP B O 1
ATOM 5806 N N . LEU B 1 292 ? -3.404 -20.234 1.18 1 94.81 292 LEU B N 1
ATOM 5807 C CA . LEU B 1 292 ? -3.814 -19.094 0.377 1 94.81 292 LEU B CA 1
ATOM 5808 C C . LEU B 1 292 ? -5.332 -19.031 0.245 1 94.81 292 LEU B C 1
ATOM 5810 O O . LEU B 1 292 ? -5.887 -18.016 -0.167 1 94.81 292 LEU B O 1
ATOM 5814 N N . GLN B 1 293 ? -6.055 -20.094 0.61 1 92.06 293 GLN B N 1
ATOM 5815 C CA . GLN B 1 293 ? -7.512 -20.094 0.557 1 92.06 293 GLN B CA 1
ATOM 5816 C C . GLN B 1 293 ? -8.102 -19.016 1.467 1 92.06 293 GLN B C 1
ATOM 5818 O O . GLN B 1 293 ? -9.219 -18.562 1.246 1 92.06 293 GLN B O 1
ATOM 5823 N N . GLU B 1 294 ? -7.301 -18.578 2.502 1 94.56 294 GLU B N 1
ATOM 5824 C CA . GLU B 1 294 ? -7.75 -17.578 3.461 1 94.56 294 GLU B CA 1
ATOM 5825 C C . GLU B 1 294 ? -7.848 -16.203 2.812 1 94.56 294 GLU B C 1
ATOM 5827 O O . GLU B 1 294 ? -8.492 -15.297 3.354 1 94.56 294 GLU B O 1
ATOM 5832 N N . ASP B 1 295 ? -7.238 -16.078 1.645 1 96.06 295 ASP B N 1
ATOM 5833 C CA . ASP B 1 295 ? -7.223 -14.789 0.954 1 96.06 295 ASP B CA 1
ATOM 5834 C C . ASP B 1 295 ? -8.625 -14.367 0.531 1 96.06 295 ASP B C 1
ATOM 5836 O O . ASP B 1 295 ? -8.984 -13.195 0.61 1 96.06 295 ASP B O 1
ATOM 5840 N N . LYS B 1 296 ? -9.523 -15.328 0.144 1 96.25 296 LYS B N 1
ATOM 5841 C CA . LYS B 1 296 ? -10.891 -15.039 -0.296 1 96.25 296 LYS B CA 1
ATOM 5842 C C . LYS B 1 296 ? -11.727 -14.484 0.851 1 96.25 296 LYS B C 1
ATOM 5844 O O . LYS B 1 296 ? -12.469 -13.516 0.672 1 96.25 296 LYS B O 1
ATOM 5849 N N . VAL B 1 297 ? -11.578 -15.141 1.992 1 95.69 297 VAL B N 1
ATOM 5850 C CA . VAL B 1 297 ? -12.344 -14.719 3.16 1 95.69 297 VAL B CA 1
ATOM 5851 C C . VAL B 1 297 ? -12.031 -13.266 3.492 1 95.69 297 VAL B C 1
ATOM 5853 O O . VAL B 1 297 ? -12.938 -12.453 3.689 1 95.69 297 VAL B O 1
ATOM 5856 N N . ALA B 1 298 ? -10.781 -12.953 3.535 1 98.06 298 ALA B N 1
ATOM 5857 C CA . ALA B 1 298 ? -10.336 -11.594 3.844 1 98.06 298 ALA B CA 1
ATOM 5858 C C . ALA B 1 298 ? -10.797 -10.609 2.771 1 98.06 298 ALA B C 1
ATOM 5860 O O . ALA B 1 298 ? -11.32 -9.539 3.086 1 98.06 298 ALA B O 1
ATOM 5861 N N . MET B 1 299 ? -10.625 -10.969 1.49 1 97.94 299 MET B N 1
ATOM 5862 C CA . MET B 1 299 ? -10.961 -10.102 0.362 1 97.94 299 MET B CA 1
ATOM 5863 C C . MET B 1 299 ? -12.453 -9.758 0.371 1 97.94 299 MET B C 1
ATOM 5865 O O . MET B 1 299 ? -12.82 -8.586 0.291 1 97.94 299 MET B O 1
ATOM 5869 N N . PHE B 1 300 ? -13.367 -10.773 0.512 1 97.75 300 PHE B N 1
ATOM 5870 C CA . PHE B 1 300 ? -14.805 -10.57 0.476 1 97.75 300 PHE B CA 1
ATOM 5871 C C . PHE B 1 300 ? -15.273 -9.773 1.689 1 97.75 300 PHE B C 1
ATOM 5873 O O . PHE B 1 300 ? -16.062 -8.828 1.558 1 97.75 300 PHE B O 1
ATOM 5880 N N . ALA B 1 301 ? -14.773 -10.156 2.826 1 98.19 301 ALA B N 1
ATOM 5881 C CA . ALA B 1 301 ? -15.188 -9.508 4.066 1 98.19 301 ALA B CA 1
ATOM 5882 C C . ALA B 1 301 ? -14.805 -8.031 4.059 1 98.19 301 ALA B C 1
ATOM 5884 O O . ALA B 1 301 ? -15.617 -7.172 4.422 1 98.19 301 ALA B O 1
ATOM 5885 N N . VAL B 1 302 ? -13.602 -7.727 3.721 1 98.62 302 VAL B N 1
ATOM 5886 C CA . VAL B 1 302 ? -13.102 -6.355 3.738 1 98.62 302 VAL B CA 1
ATOM 5887 C C . VAL B 1 302 ? -13.844 -5.523 2.697 1 98.62 302 VAL B C 1
ATOM 5889 O O . VAL B 1 302 ? -14.164 -4.355 2.939 1 98.62 302 VAL B O 1
ATOM 5892 N N . PHE B 1 303 ? -14.055 -6.102 1.528 1 98.31 303 PHE B N 1
ATOM 5893 C CA . PHE B 1 303 ? -14.82 -5.41 0.493 1 98.31 303 PHE B CA 1
ATOM 5894 C C . PHE B 1 303 ? -16.172 -4.965 1.025 1 98.31 303 PHE B C 1
ATOM 5896 O O . PHE B 1 303 ? -16.547 -3.795 0.895 1 98.31 303 PHE B O 1
ATOM 5903 N N . ASP B 1 304 ? -16.906 -5.867 1.629 1 97.94 304 ASP B N 1
ATOM 5904 C CA . ASP B 1 304 ? -18.25 -5.582 2.135 1 97.94 304 ASP B CA 1
ATOM 5905 C C . ASP B 1 304 ? -18.203 -4.566 3.273 1 97.94 304 ASP B C 1
ATOM 5907 O O . ASP B 1 304 ? -19.016 -3.635 3.316 1 97.94 304 ASP B O 1
ATOM 5911 N N . CYS B 1 305 ? -17.266 -4.754 4.215 1 98.12 305 CYS B N 1
ATOM 5912 C CA . CYS B 1 305 ? -17.125 -3.863 5.363 1 98.12 305 CYS B CA 1
ATOM 5913 C C . CYS B 1 305 ? -16.844 -2.438 4.914 1 98.12 305 CYS B C 1
ATOM 5915 O O . CYS B 1 305 ? -17.469 -1.491 5.391 1 98.12 305 CYS B O 1
ATOM 5917 N N . LEU B 1 306 ? -15.852 -2.305 4.039 1 98.69 306 LEU B N 1
ATOM 5918 C CA . LEU B 1 306 ? -15.453 -0.97 3.604 1 98.69 306 LEU B CA 1
ATOM 5919 C C . LEU B 1 306 ? -16.594 -0.281 2.859 1 98.69 306 LEU B C 1
ATOM 5921 O O . LEU B 1 306 ? -16.844 0.912 3.055 1 98.69 306 LEU B O 1
ATOM 5925 N N . LYS B 1 307 ? -17.266 -0.988 1.948 1 98.06 307 LYS B N 1
ATOM 5926 C CA . LYS B 1 307 ? -18.406 -0.427 1.223 1 98.06 307 LYS B CA 1
ATOM 5927 C C . LYS B 1 307 ? -19.469 0.099 2.184 1 98.06 307 LYS B C 1
ATOM 5929 O O . LYS B 1 307 ? -19.969 1.211 2.012 1 98.06 307 LYS B O 1
ATOM 5934 N N . ALA B 1 308 ? -19.734 -0.694 3.166 1 98.12 308 ALA B N 1
ATOM 5935 C CA . ALA B 1 308 ? -20.75 -0.328 4.145 1 98.12 308 ALA B CA 1
ATOM 5936 C C . ALA B 1 308 ? -20.359 0.937 4.902 1 98.12 308 ALA B C 1
ATOM 5938 O O . ALA B 1 308 ? -21.172 1.849 5.07 1 98.12 308 ALA B O 1
ATOM 5939 N N . ILE B 1 309 ? -19.141 1.039 5.395 1 98.31 309 ILE B N 1
ATOM 5940 C CA . ILE B 1 309 ? -18.781 2.166 6.246 1 98.31 309 ILE B CA 1
ATOM 5941 C C . ILE B 1 309 ? -18.609 3.422 5.395 1 98.31 309 ILE B C 1
ATOM 5943 O O . ILE B 1 309 ? -18.812 4.539 5.879 1 98.31 309 ILE B O 1
ATOM 5947 N N . LEU B 1 310 ? -18.203 3.287 4.137 1 98.75 310 LEU B N 1
ATOM 5948 C CA . LEU B 1 310 ? -18.188 4.441 3.244 1 98.75 310 LEU B CA 1
ATOM 5949 C C . LEU B 1 310 ? -19.594 5.008 3.064 1 98.75 310 LEU B C 1
ATOM 5951 O O . LEU B 1 310 ? -19.781 6.227 3.092 1 98.75 310 LEU B O 1
ATOM 5955 N N . GLN B 1 311 ? -20.562 4.125 2.885 1 98.31 311 GLN B N 1
ATOM 5956 C CA . GLN B 1 311 ? -21.953 4.559 2.742 1 98.31 311 GLN B CA 1
ATOM 5957 C C . GLN B 1 311 ? -22.438 5.242 4.016 1 98.31 311 GLN B C 1
ATOM 5959 O O . GLN B 1 311 ? -23.109 6.281 3.951 1 98.31 311 GLN B O 1
ATOM 5964 N N . VAL B 1 312 ? -22.156 4.641 5.145 1 98.25 312 VAL B N 1
ATOM 5965 C CA . VAL B 1 312 ? -22.547 5.207 6.43 1 98.25 312 VAL B CA 1
ATOM 5966 C C . VAL B 1 312 ? -21.906 6.578 6.617 1 98.25 312 VAL B C 1
ATOM 5968 O O . VAL B 1 312 ? -22.562 7.527 7.035 1 98.25 312 VAL B O 1
ATOM 5971 N N . ALA B 1 313 ? -20.594 6.699 6.348 1 98.56 313 ALA B N 1
ATOM 5972 C CA . ALA B 1 313 ? -19.891 7.977 6.461 1 98.56 313 ALA B CA 1
ATOM 5973 C C . ALA B 1 313 ? -20.547 9.039 5.586 1 98.56 313 ALA B C 1
ATOM 5975 O O . ALA B 1 313 ? -20.75 10.18 6.023 1 98.56 313 ALA B O 1
ATOM 5976 N N . GLY B 1 314 ? -20.859 8.648 4.309 1 98.25 314 GLY B N 1
ATOM 5977 C CA . GLY B 1 314 ? -21.562 9.57 3.426 1 98.25 314 GLY B CA 1
ATOM 5978 C C . GLY B 1 314 ? -22.891 10.039 3.992 1 98.25 314 GLY B C 1
ATOM 5979 O O . GLY B 1 314 ? -23.219 11.227 3.926 1 98.25 314 GLY B O 1
ATOM 5980 N N . GLY B 1 315 ? -23.688 9.109 4.52 1 98.25 315 GLY B N 1
ATOM 5981 C CA . GLY B 1 315 ? -24.969 9.453 5.133 1 98.25 315 GLY B CA 1
ATOM 5982 C C . GLY B 1 315 ? -24.828 10.391 6.32 1 98.25 315 GLY B C 1
ATOM 5983 O O . GLY B 1 315 ? -25.578 11.352 6.457 1 98.25 315 GLY B O 1
ATOM 5984 N N . VAL B 1 316 ? -23.859 10.125 7.219 1 98.38 316 VAL B N 1
ATOM 5985 C CA . VAL B 1 316 ? -23.609 10.945 8.391 1 98.38 316 VAL B CA 1
ATOM 5986 C C . VAL B 1 316 ? -23.266 12.375 7.965 1 98.38 316 VAL B C 1
ATOM 5988 O O . VAL B 1 316 ? -23.859 13.336 8.461 1 98.38 316 VAL B O 1
ATOM 5991 N N . ILE B 1 317 ? -22.312 12.547 7.047 1 98.38 317 ILE B N 1
ATOM 5992 C CA . ILE B 1 317 ? -21.859 13.859 6.598 1 98.38 317 ILE B CA 1
ATOM 5993 C C . ILE B 1 317 ? -23.016 14.602 5.934 1 98.38 317 ILE B C 1
ATOM 5995 O O . ILE B 1 317 ? -23.172 15.812 6.129 1 98.38 317 ILE B O 1
ATOM 5999 N N . ASN B 1 318 ? -23.781 13.898 5.191 1 98.12 318 ASN B N 1
ATOM 6000 C CA . ASN B 1 318 ? -24.891 14.492 4.449 1 98.12 318 ASN B CA 1
ATOM 6001 C C . ASN B 1 318 ? -25.953 15.07 5.383 1 98.12 318 ASN B C 1
ATOM 6003 O O . ASN B 1 318 ? -26.609 16.062 5.051 1 98.12 318 ASN B O 1
ATOM 6007 N N . THR B 1 319 ? -26.125 14.477 6.508 1 98.06 319 THR B N 1
ATOM 6008 C CA . THR B 1 319 ? -27.312 14.789 7.281 1 98.06 319 THR B CA 1
ATOM 6009 C C . THR B 1 319 ? -26.953 15.539 8.562 1 98.06 319 THR B C 1
ATOM 6011 O O . THR B 1 319 ? -27.812 16.125 9.219 1 98.06 319 THR B O 1
ATOM 6014 N N . LEU B 1 320 ? -25.656 15.484 9.016 1 97.81 320 LEU B N 1
ATOM 6015 C CA . LEU B 1 320 ? -25.297 16.156 10.266 1 97.81 320 LEU B CA 1
ATOM 6016 C C . LEU B 1 320 ? -25.578 17.656 10.172 1 97.81 320 LEU B C 1
ATOM 6018 O O . LEU B 1 320 ? -25.594 18.219 9.078 1 97.81 320 LEU B O 1
ATOM 6022 N N . GLN B 1 321 ? -25.906 18.281 11.25 1 98.19 321 GLN B N 1
ATOM 6023 C CA . GLN B 1 321 ? -26.141 19.719 11.328 1 98.19 321 GLN B CA 1
ATOM 6024 C C . GLN B 1 321 ? -25.031 20.406 12.109 1 98.19 321 GLN B C 1
ATOM 6026 O O . GLN B 1 321 ? -24.719 20 13.234 1 98.19 321 GLN B O 1
ATOM 6031 N N . VAL B 1 322 ? -24.422 21.438 11.539 1 98.62 322 VAL B N 1
ATOM 6032 C CA . VAL B 1 322 ? -23.391 22.219 12.227 1 98.62 322 VAL B CA 1
ATOM 6033 C C . VAL B 1 322 ? -24.047 23.344 13.031 1 98.62 322 VAL B C 1
ATOM 6035 O O . VAL B 1 322 ? -24.938 24.031 12.531 1 98.62 322 VAL B O 1
ATOM 6038 N N . LYS B 1 323 ? -23.641 23.422 14.266 1 98.5 323 LYS B N 1
ATOM 6039 C CA . LYS B 1 323 ? -24.141 24.469 15.148 1 98.5 323 LYS B CA 1
ATOM 6040 C C . LYS B 1 323 ? -23.234 25.688 15.125 1 98.5 323 LYS B C 1
ATOM 6042 O O . LYS B 1 323 ? -22.391 25.859 16 1 98.5 323 LYS B O 1
ATOM 6047 N N . ASN B 1 324 ? -23.594 26.625 14.211 1 98.06 324 ASN B N 1
ATOM 6048 C CA . ASN B 1 324 ? -22.781 27.812 13.992 1 98.06 324 ASN B CA 1
ATOM 6049 C C . ASN B 1 324 ? -22.562 28.594 15.289 1 98.06 324 ASN B C 1
ATOM 6051 O O . ASN B 1 324 ? -21.438 29.016 15.578 1 98.06 324 ASN B O 1
ATOM 6055 N N . PHE B 1 325 ? -23.562 28.75 16.016 1 97.88 325 PHE B N 1
ATOM 6056 C CA . PHE B 1 325 ? -23.5 29.516 17.25 1 97.88 325 PHE B CA 1
ATOM 6057 C C . PHE B 1 325 ? -22.516 28.891 18.234 1 97.88 325 PHE B C 1
ATOM 6059 O O . PHE B 1 325 ? -21.688 29.578 18.812 1 97.88 325 PHE B O 1
ATOM 6066 N N . ASN B 1 326 ? -22.609 27.547 18.453 1 98.25 326 ASN B N 1
ATOM 6067 C CA . ASN B 1 326 ? -21.719 26.844 19.375 1 98.25 326 ASN B CA 1
ATOM 6068 C C . ASN B 1 326 ? -20.266 26.891 18.906 1 98.25 326 ASN B C 1
ATOM 6070 O O . ASN B 1 326 ? -19.359 27.031 19.719 1 98.25 326 ASN B O 1
ATOM 6074 N N . CYS B 1 327 ? -20.109 26.734 17.625 1 98.5 327 CYS B N 1
ATOM 6075 C CA . CYS B 1 327 ? -18.766 26.828 17.047 1 98.5 327 CYS B CA 1
ATOM 6076 C C . CYS B 1 327 ? -18.156 28.203 17.344 1 98.5 327 CYS B C 1
ATOM 6078 O O . CYS B 1 327 ? -17.016 28.281 17.828 1 98.5 327 CYS B O 1
ATOM 6080 N N . ARG B 1 328 ? -18.859 29.219 17.047 1 97.62 328 ARG B N 1
ATOM 6081 C CA . ARG B 1 328 ? -18.375 30.578 17.25 1 97.62 328 ARG B CA 1
ATOM 6082 C C . ARG B 1 328 ? -18.141 30.859 18.734 1 97.62 328 ARG B C 1
ATOM 6084 O O . ARG B 1 328 ? -17.156 31.531 19.094 1 97.62 328 ARG B O 1
ATOM 6091 N N . ALA B 1 329 ? -19.047 30.344 19.562 1 97.38 329 ALA B N 1
ATOM 6092 C CA . ALA B 1 329 ? -18.969 30.578 21 1 97.38 329 ALA B CA 1
ATOM 6093 C C . ALA B 1 329 ? -17.719 29.922 21.578 1 97.38 329 ALA B C 1
ATOM 6095 O O . ALA B 1 329 ? -17.25 30.297 22.656 1 97.38 329 ALA B O 1
ATOM 6096 N N . ALA B 1 330 ? -17.203 28.938 20.906 1 97.62 330 ALA B N 1
ATOM 6097 C CA . ALA B 1 330 ? -16.047 28.188 21.391 1 97.62 330 ALA B CA 1
ATOM 6098 C C . ALA B 1 330 ? -14.75 28.922 21.062 1 97.62 330 ALA B C 1
ATOM 6100 O O . ALA B 1 330 ? -13.688 28.594 21.594 1 97.62 330 ALA B O 1
ATOM 6101 N N . LEU B 1 331 ? -14.805 29.922 20.234 1 97.31 331 LEU B N 1
ATOM 6102 C CA . LEU B 1 331 ? -13.641 30.75 19.969 1 97.31 331 LEU B CA 1
ATOM 6103 C C . LEU B 1 331 ? -13.32 31.625 21.188 1 97.31 331 LEU B C 1
ATOM 6105 O O . LEU B 1 331 ? -14.219 32 21.938 1 97.31 331 LEU B O 1
ATOM 6109 N N . SER B 1 332 ? -12.039 31.828 21.422 1 94.25 332 SER B N 1
ATOM 6110 C CA . SER B 1 332 ? -11.609 32.688 22.516 1 94.25 332 SER B CA 1
ATOM 6111 C C . SER B 1 332 ? -10.461 33.594 22.094 1 94.25 332 SER B C 1
ATOM 6113 O O . SER B 1 332 ? -9.625 33.219 21.266 1 94.25 332 SER B O 1
ATOM 6115 N N . PRO B 1 333 ? -10.414 34.812 22.641 1 92.25 333 PRO B N 1
ATOM 6116 C CA . PRO B 1 333 ? -9.406 35.781 22.234 1 92.25 333 PRO B CA 1
ATOM 6117 C C . PRO B 1 333 ? -7.98 35.25 22.391 1 92.25 333 PRO B C 1
ATOM 6119 O O . PRO B 1 333 ? -7.082 35.688 21.656 1 92.25 333 PRO B O 1
ATOM 6122 N N . ASP B 1 334 ? -7.754 34.375 23.312 1 90.31 334 ASP B N 1
ATOM 6123 C CA . ASP B 1 334 ? -6.418 33.844 23.5 1 90.31 334 ASP B CA 1
ATOM 6124 C C . ASP B 1 334 ? -5.934 33.125 22.234 1 90.31 334 ASP B C 1
ATOM 6126 O O . ASP B 1 334 ? -4.73 32.969 22.016 1 90.31 334 ASP B O 1
ATOM 6130 N N . MET B 1 335 ? -6.875 32.656 21.391 1 93.94 335 MET B N 1
ATOM 6131 C CA . MET B 1 335 ? -6.531 31.969 20.141 1 93.94 335 MET B CA 1
ATOM 6132 C C . MET B 1 335 ? -5.898 32.938 19.156 1 93.94 335 MET B C 1
ATOM 6134 O O . MET B 1 335 ? -5.309 32.531 18.156 1 93.94 335 MET B O 1
ATOM 6138 N N . LEU B 1 336 ? -5.953 34.188 19.422 1 94.62 336 LEU B N 1
ATOM 6139 C CA . LEU B 1 336 ? -5.395 35.219 18.547 1 94.62 336 LEU B CA 1
ATOM 6140 C C . LEU B 1 336 ? -4.02 35.656 19.031 1 94.62 336 LEU B C 1
ATOM 6142 O O . LEU B 1 336 ? -3.496 36.688 18.594 1 94.62 336 LEU B O 1
ATOM 6146 N N . ALA B 1 337 ? -3.42 34.938 19.984 1 91.12 337 ALA B N 1
ATOM 6147 C CA . ALA B 1 337 ? -2.076 35.219 20.469 1 91.12 337 ALA B CA 1
ATOM 6148 C C . ALA B 1 337 ? -1.063 35.219 19.328 1 91.12 337 ALA B C 1
ATOM 6150 O O . ALA B 1 337 ? -0.144 36.031 19.312 1 91.12 337 ALA B O 1
ATOM 6151 N N . THR B 1 338 ? -1.212 34.281 18.453 1 91.69 338 THR B N 1
ATOM 6152 C CA . THR B 1 338 ? -0.323 34.25 17.297 1 91.69 338 THR B CA 1
ATOM 6153 C C . THR B 1 338 ? -0.512 35.469 16.406 1 91.69 338 THR B C 1
ATOM 6155 O O . THR B 1 338 ? 0.444 35.969 15.805 1 91.69 338 THR B O 1
ATOM 6158 N N . ASP B 1 339 ? -1.693 36 16.359 1 94 339 ASP B N 1
ATOM 6159 C CA . ASP B 1 339 ? -1.96 37.219 15.602 1 94 339 ASP B CA 1
ATOM 6160 C C . ASP B 1 339 ? -1.242 38.406 16.234 1 94 339 ASP B C 1
ATOM 6162 O O . ASP B 1 339 ? -0.824 39.344 15.516 1 94 339 ASP B O 1
ATOM 6166 N N . VAL B 1 340 ? -1.128 38.375 17.531 1 94.56 340 VAL B N 1
ATOM 6167 C CA . VAL B 1 340 ? -0.349 39.406 18.219 1 94.56 340 VAL B CA 1
ATOM 6168 C C . VAL B 1 340 ? 1.104 39.344 17.75 1 94.56 340 VAL B C 1
ATOM 6170 O O . VAL B 1 340 ? 1.714 40.375 17.453 1 94.56 340 VAL B O 1
ATOM 6173 N N . ALA B 1 341 ? 1.595 38.125 17.688 1 93.94 341 ALA B N 1
ATOM 6174 C CA . ALA B 1 341 ? 2.965 37.938 17.219 1 93.94 341 ALA B CA 1
ATOM 6175 C C . ALA B 1 341 ? 3.117 38.438 15.781 1 93.94 341 ALA B C 1
ATOM 6177 O O . ALA B 1 341 ? 4.09 39.125 15.453 1 93.94 341 ALA B O 1
ATOM 6178 N N . TYR B 1 342 ? 2.189 38.156 14.914 1 93.12 342 TYR B N 1
ATOM 6179 C CA . TYR B 1 342 ? 2.246 38.562 13.523 1 93.12 342 TYR B CA 1
ATOM 6180 C C . TYR B 1 342 ? 2.145 40.094 13.398 1 93.12 342 TYR B C 1
ATOM 6182 O O . TYR B 1 342 ? 2.793 40.688 12.547 1 93.12 342 TYR B O 1
ATOM 6190 N N . TYR B 1 343 ? 1.287 40.656 14.219 1 94.31 343 TYR B N 1
ATOM 6191 C CA . TYR B 1 343 ? 1.166 42.125 14.281 1 94.31 343 TYR B CA 1
ATOM 6192 C C . TYR B 1 343 ? 2.52 42.781 14.547 1 94.31 343 TYR B C 1
ATOM 6194 O O . TYR B 1 343 ? 2.902 43.719 13.859 1 94.31 343 TYR B O 1
ATOM 6202 N N . LEU B 1 344 ? 3.254 42.25 15.492 1 94.88 344 LEU B N 1
ATOM 6203 C CA . LEU B 1 344 ? 4.562 42.781 15.859 1 94.88 344 LEU B CA 1
ATOM 6204 C C . LEU B 1 344 ? 5.578 42.531 14.75 1 94.88 344 LEU B C 1
ATOM 6206 O O . LEU B 1 344 ? 6.434 43.406 14.484 1 94.88 344 LEU B O 1
ATOM 6210 N N . VAL B 1 345 ? 5.523 41.375 14.078 1 92.5 345 VAL B N 1
ATOM 6211 C CA . VAL B 1 345 ? 6.418 41.062 12.969 1 92.5 345 VAL B CA 1
ATOM 6212 C C . VAL B 1 345 ? 6.219 42.062 11.836 1 92.5 345 VAL B C 1
ATOM 6214 O O . VAL B 1 345 ? 7.191 42.531 11.234 1 92.5 345 VAL B O 1
ATOM 6217 N N . LYS B 1 346 ? 4.949 42.344 11.578 1 90.25 346 LYS B N 1
ATOM 6218 C CA . LYS B 1 346 ? 4.633 43.281 10.523 1 90.25 346 LYS B CA 1
ATOM 6219 C C . LYS B 1 346 ? 5.168 44.688 10.859 1 90.25 346 LYS B C 1
ATOM 6221 O O . LYS B 1 346 ? 5.367 45.5 9.961 1 90.25 346 LYS B O 1
ATOM 6226 N N . LYS B 1 347 ? 5.457 44.938 12.125 1 92.62 347 LYS B N 1
ATOM 6227 C CA . LYS B 1 347 ? 6.004 46.188 12.57 1 92.62 347 LYS B CA 1
ATOM 6228 C C . LYS B 1 347 ? 7.523 46.156 12.68 1 92.62 347 LYS B C 1
ATOM 6230 O O . LYS B 1 347 ? 8.156 47.062 13.18 1 92.62 347 LYS B O 1
ATOM 6235 N N . GLY B 1 348 ? 8.117 45.031 12.273 1 88.12 348 GLY B N 1
ATOM 6236 C CA . GLY B 1 348 ? 9.57 44.938 12.141 1 88.12 348 GLY B CA 1
ATOM 6237 C C . GLY B 1 348 ? 10.227 44.125 13.227 1 88.12 348 GLY B C 1
ATOM 6238 O O . GLY B 1 348 ? 11.445 43.938 13.219 1 88.12 348 GLY B O 1
ATOM 6239 N N . VAL B 1 349 ? 9.492 43.594 14.164 1 92.06 349 VAL B N 1
ATOM 6240 C CA . VAL B 1 349 ? 10.039 42.75 15.227 1 92.06 349 VAL B CA 1
ATOM 6241 C C . VAL B 1 349 ? 10.32 41.375 14.688 1 92.06 349 VAL B C 1
ATOM 6243 O O . VAL B 1 349 ? 9.539 40.812 13.898 1 92.06 349 VAL B O 1
ATOM 6246 N N . SER B 1 350 ? 11.516 40.844 15.023 1 89.94 350 SER B N 1
ATOM 6247 C CA . SER B 1 350 ? 11.789 39.469 14.609 1 89.94 350 SER B CA 1
ATOM 6248 C C . SER B 1 350 ? 10.758 38.5 15.172 1 89.94 350 SER B C 1
ATOM 6250 O O . SER B 1 350 ? 10.203 38.719 16.25 1 89.94 350 SER B O 1
ATOM 6252 N N . PHE B 1 351 ? 10.484 37.375 14.484 1 89.25 351 PHE B N 1
ATOM 6253 C CA . PHE B 1 351 ? 9.406 36.469 14.867 1 89.25 351 PHE B CA 1
ATOM 6254 C C . PHE B 1 351 ? 9.648 35.906 16.266 1 89.25 351 PHE B C 1
ATOM 6256 O O . PHE B 1 351 ? 8.719 35.844 17.078 1 89.25 351 PHE B O 1
ATOM 6263 N N . ARG B 1 352 ? 10.836 35.438 16.562 1 90.12 352 ARG B N 1
ATOM 6264 C CA . ARG B 1 352 ? 11.109 34.844 17.875 1 90.12 352 ARG B CA 1
ATOM 6265 C C . ARG B 1 352 ? 10.875 35.844 18.984 1 90.12 352 ARG B C 1
ATOM 6267 O O . ARG B 1 352 ? 10.312 35.5 20.031 1 90.12 352 ARG B O 1
ATOM 6274 N N . GLU B 1 353 ? 11.297 37.031 18.766 1 91.81 353 GLU B N 1
ATOM 6275 C CA . GLU B 1 353 ? 11.031 38.094 19.734 1 91.81 353 GLU B CA 1
ATOM 6276 C C . GLU B 1 353 ? 9.539 38.375 19.828 1 91.81 353 GLU B C 1
ATOM 6278 O O . GLU B 1 353 ? 9.008 38.531 20.938 1 91.81 353 GLU B O 1
ATOM 6283 N N . ALA B 1 354 ? 8.93 38.5 18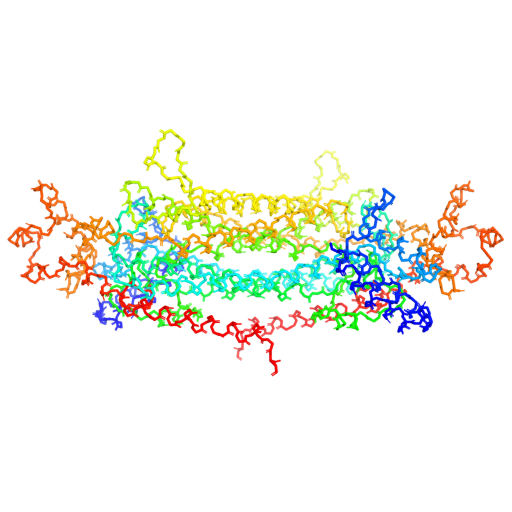.672 1 94.38 354 ALA B N 1
ATOM 6284 C CA . ALA B 1 354 ? 7.492 38.75 18.625 1 94.38 354 ALA B CA 1
ATOM 6285 C C . ALA B 1 354 ? 6.723 37.656 19.359 1 94.38 354 ALA B C 1
ATOM 6287 O O . ALA B 1 354 ? 5.766 37.969 20.094 1 94.38 354 ALA B O 1
ATOM 6288 N N . HIS B 1 355 ? 7.141 36.438 19.109 1 93.31 355 HIS B N 1
ATOM 6289 C CA . HIS B 1 355 ? 6.527 35.312 19.766 1 93.31 355 HIS B CA 1
ATOM 6290 C C . HIS B 1 355 ? 6.672 35.406 21.281 1 93.31 355 HIS B C 1
ATOM 6292 O O . HIS B 1 355 ? 5.719 35.125 22.016 1 93.31 355 HIS B O 1
ATOM 6298 N N . HIS B 1 356 ? 7.824 35.75 21.734 1 93.75 356 HIS B N 1
ATOM 6299 C CA . HIS B 1 356 ? 8.07 35.906 23.156 1 93.75 356 HIS B CA 1
ATOM 6300 C C . HIS B 1 356 ? 7.203 37.031 23.734 1 93.75 356 HIS B C 1
ATOM 6302 O O . HIS B 1 356 ? 6.598 36.875 24.797 1 93.75 356 HIS B O 1
ATOM 6308 N N . LEU B 1 357 ? 7.137 38.156 23.078 1 95.56 357 LEU B N 1
ATOM 6309 C CA . LEU B 1 357 ? 6.328 39.281 23.516 1 95.56 357 LEU B CA 1
ATOM 6310 C C . LEU B 1 357 ? 4.852 38.906 23.562 1 95.56 357 LEU B C 1
ATOM 6312 O O . LEU B 1 357 ? 4.145 39.312 24.5 1 95.56 357 LEU B O 1
ATOM 6316 N N . ALA B 1 358 ? 4.402 38.219 22.547 1 94.75 358 ALA B N 1
ATOM 6317 C CA . ALA B 1 358 ? 3.023 37.75 22.562 1 94.75 358 ALA B CA 1
ATOM 6318 C C . ALA B 1 358 ? 2.758 36.875 23.781 1 94.75 358 ALA B C 1
ATOM 6320 O O . ALA B 1 358 ? 1.679 36.938 24.375 1 94.75 358 ALA B O 1
ATOM 6321 N N . GLY B 1 359 ? 3.766 36 24.125 1 94.62 359 GLY B N 1
ATOM 6322 C CA . GLY B 1 359 ? 3.662 35.219 25.344 1 94.62 359 GLY B CA 1
ATOM 6323 C C . GLY B 1 359 ? 3.508 36.062 26.594 1 94.62 359 GLY B C 1
ATOM 6324 O O . GLY B 1 359 ? 2.748 35.688 27.5 1 94.62 359 GLY B O 1
ATOM 6325 N N . GLU B 1 360 ? 4.223 37.094 26.609 1 95.62 360 GLU B N 1
ATOM 6326 C CA . GLU B 1 360 ? 4.137 38 27.734 1 95.62 360 GLU B CA 1
ATOM 6327 C C . GLU B 1 360 ? 2.754 38.656 27.812 1 95.62 360 GLU B C 1
ATOM 6329 O O . GLU B 1 360 ? 2.232 38.875 28.906 1 95.62 360 GLU B O 1
ATOM 6334 N N . VAL B 1 361 ? 2.244 39 26.719 1 95.5 361 VAL B N 1
ATOM 6335 C CA . VAL B 1 361 ? 0.911 39.594 26.656 1 95.5 361 VAL B CA 1
ATOM 6336 C C . VAL B 1 361 ? -0.113 38.625 27.25 1 95.5 361 VAL B C 1
ATOM 6338 O O . VAL B 1 361 ? -0.963 39.031 28.047 1 95.5 361 VAL B O 1
ATOM 6341 N N . VAL B 1 362 ? -0.078 37.375 26.828 1 94.12 362 VAL B N 1
ATOM 6342 C CA . VAL B 1 362 ? -0.993 36.344 27.328 1 94.12 362 VAL B CA 1
ATOM 6343 C C . VAL B 1 362 ? -0.807 36.156 28.828 1 94.12 362 VAL B C 1
ATOM 6345 O O . VAL B 1 362 ? -1.785 36.062 29.578 1 94.12 362 VAL B O 1
ATOM 6348 N N . ALA B 1 363 ? 0.448 36.094 29.234 1 94.75 363 ALA B N 1
ATOM 6349 C CA . ALA B 1 363 ? 0.756 35.938 30.656 1 94.75 363 ALA B CA 1
ATOM 6350 C C . ALA B 1 363 ? 0.207 37.094 31.469 1 94.75 363 ALA B C 1
ATOM 6352 O O . ALA B 1 363 ? -0.313 36.906 32.562 1 94.75 363 ALA B O 1
ATOM 6353 N N . LYS B 1 364 ? 0.386 38.281 31.016 1 95.69 364 LYS B N 1
ATOM 6354 C CA . LYS B 1 364 ? -0.098 39.469 31.703 1 95.69 364 LYS B CA 1
ATOM 6355 C C . LYS B 1 364 ? -1.62 39.469 31.812 1 95.69 364 LYS B C 1
ATOM 6357 O O . LYS B 1 364 ? -2.172 39.844 32.844 1 95.69 364 LYS B O 1
ATOM 6362 N N . ALA B 1 365 ? -2.283 39.125 30.734 1 95.19 365 ALA B N 1
ATOM 6363 C CA . ALA B 1 365 ? -3.74 39 30.766 1 95.19 365 ALA B CA 1
ATOM 6364 C C . ALA B 1 365 ? -4.203 38 31.828 1 95.19 365 ALA B C 1
ATOM 6366 O O . ALA B 1 365 ? -5.176 38.25 32.531 1 95.19 365 ALA B O 1
ATOM 6367 N N . GLU B 1 366 ? -3.561 36.875 31.906 1 93.62 366 GLU B N 1
ATOM 6368 C CA . GLU B 1 366 ? -3.875 35.844 32.906 1 93.62 366 GLU B CA 1
ATOM 6369 C C . GLU B 1 366 ? -3.654 36.375 34.312 1 93.62 366 GLU B C 1
ATOM 6371 O O . GLU B 1 366 ? -4.469 36.156 35.219 1 93.62 366 GLU B O 1
ATOM 6376 N N . GLN B 1 367 ? -2.553 37.031 34.5 1 95.25 367 GLN B N 1
ATOM 6377 C CA . GLN B 1 367 ? -2.213 37.625 35.781 1 95.25 367 GLN B CA 1
ATOM 6378 C C . GLN B 1 367 ? -3.264 38.625 36.219 1 95.25 367 GLN B C 1
ATOM 6380 O O . GLN B 1 367 ? -3.654 38.656 37.375 1 95.25 367 GLN B O 1
ATOM 6385 N N . ASP B 1 368 ? -3.705 39.438 35.344 1 95.38 368 ASP B N 1
ATOM 6386 C CA . ASP B 1 368 ? -4.672 40.469 35.656 1 95.38 368 ASP B CA 1
ATOM 6387 C C . ASP B 1 368 ? -6.098 39.938 35.625 1 95.38 368 ASP B C 1
ATOM 6389 O O . ASP B 1 368 ? -7.059 40.688 35.812 1 95.38 368 ASP B O 1
ATOM 6393 N N . ARG B 1 369 ? -6.238 38.688 35.25 1 93.69 369 ARG B N 1
ATOM 6394 C CA . ARG B 1 369 ? -7.516 38 35.188 1 93.69 369 ARG B CA 1
ATOM 6395 C C . ARG B 1 369 ? -8.469 38.656 34.219 1 93.69 369 ARG B C 1
ATOM 6397 O O . ARG B 1 369 ? -9.633 38.906 34.531 1 93.69 369 ARG B O 1
ATOM 6404 N N . VAL B 1 370 ? -7.953 39.125 33.062 1 92.94 370 VAL B N 1
ATOM 6405 C CA . VAL B 1 370 ? -8.734 39.656 31.953 1 92.94 370 VAL B CA 1
ATOM 6406 C C . VAL B 1 370 ? -8.406 38.938 30.656 1 92.94 370 VAL B C 1
ATOM 6408 O O . VAL B 1 370 ? -7.449 38.156 30.609 1 92.94 370 VAL B O 1
ATOM 6411 N N . THR B 1 371 ? -9.297 39.094 29.734 1 92 371 THR B N 1
ATOM 6412 C CA . THR B 1 371 ? -9 38.531 28.406 1 92 371 THR B CA 1
ATOM 6413 C C . THR B 1 371 ? -7.941 39.375 27.703 1 92 371 THR B C 1
ATOM 6415 O O . THR B 1 371 ? -7.828 40.594 27.953 1 92 371 THR B O 1
ATOM 6418 N N . VAL B 1 372 ? -7.105 38.688 26.875 1 92.75 372 VAL B N 1
ATOM 6419 C CA . VAL B 1 372 ? -6 39.344 26.188 1 92.75 372 VAL B CA 1
ATOM 6420 C C . VAL B 1 372 ? -6.512 40.594 25.438 1 92.75 372 VAL B C 1
ATOM 6422 O O . VAL B 1 372 ? -5.84 41.625 25.391 1 92.75 372 VAL B O 1
ATOM 6425 N N . SER B 1 373 ? -7.754 40.531 24.859 1 92.12 373 SER B N 1
ATOM 6426 C CA . SER B 1 373 ? -8.32 41.625 24.062 1 92.12 373 SER B CA 1
ATOM 6427 C C . SER B 1 373 ? -8.719 42.781 24.953 1 92.12 373 SER B C 1
ATOM 6429 O O . SER B 1 373 ? -8.961 43.906 24.453 1 92.12 373 SER B O 1
ATOM 6431 N N . ASN B 1 374 ? -8.734 42.625 26.234 1 91.44 374 ASN B N 1
ATOM 6432 C CA . ASN B 1 374 ? -9.172 43.688 27.156 1 91.44 374 ASN B CA 1
ATOM 6433 C C . ASN B 1 374 ? -7.996 44.312 27.875 1 91.44 374 ASN B C 1
ATOM 6435 O O . ASN B 1 374 ? -8.188 45.156 28.766 1 91.44 374 ASN B O 1
ATOM 6439 N N . LEU B 1 375 ? -6.809 43.906 27.516 1 94.06 375 LEU B N 1
ATOM 6440 C CA . LEU B 1 375 ? -5.641 44.594 28.078 1 94.06 375 LEU B CA 1
ATOM 6441 C C . LEU B 1 375 ? -5.527 46 27.578 1 94.06 375 LEU B C 1
ATOM 6443 O O . LEU B 1 375 ? -5.578 46.25 26.375 1 94.06 375 LEU B O 1
ATOM 6447 N N . PRO B 1 376 ? -5.383 46.938 28.5 1 93.81 376 PRO B N 1
ATOM 6448 C CA . PRO B 1 376 ? -5.238 48.344 28.062 1 93.81 376 PRO B CA 1
ATOM 6449 C C . PRO B 1 376 ? -3.971 48.562 27.234 1 93.81 376 PRO B C 1
ATOM 6451 O O . PRO B 1 376 ? -2.941 47.938 27.5 1 93.81 376 PRO B O 1
ATOM 6454 N N . LEU B 1 377 ? -4.078 49.5 26.312 1 94.88 377 LEU B N 1
ATOM 6455 C CA . LEU B 1 377 ? -2.963 49.812 25.422 1 94.88 377 LEU B CA 1
ATOM 6456 C C . LEU B 1 377 ? -1.724 50.219 26.234 1 94.88 377 LEU B C 1
ATOM 6458 O O . LEU B 1 377 ? -0.6 49.875 25.844 1 94.88 377 LEU B O 1
ATOM 6462 N N . ASN B 1 378 ? -1.904 50.969 27.281 1 94.88 378 ASN B N 1
ATOM 6463 C CA . ASN B 1 378 ? -0.766 51.375 28.094 1 94.88 378 ASN B CA 1
ATOM 6464 C C . ASN B 1 378 ? -0.015 50.188 28.656 1 94.88 378 ASN B C 1
ATOM 6466 O O . ASN B 1 378 ? 1.216 50.188 28.719 1 94.88 378 ASN B O 1
ATOM 6470 N N . THR B 1 379 ? -0.733 49.219 29.062 1 95.69 379 THR B N 1
ATOM 6471 C CA . THR B 1 379 ? -0.13 47.969 29.562 1 95.69 379 THR B CA 1
ATOM 6472 C C . THR B 1 379 ? 0.639 47.281 28.453 1 95.69 379 THR B C 1
ATOM 6474 O O . THR B 1 379 ? 1.732 46.75 28.672 1 95.69 379 THR B O 1
ATOM 6477 N N . LEU B 1 3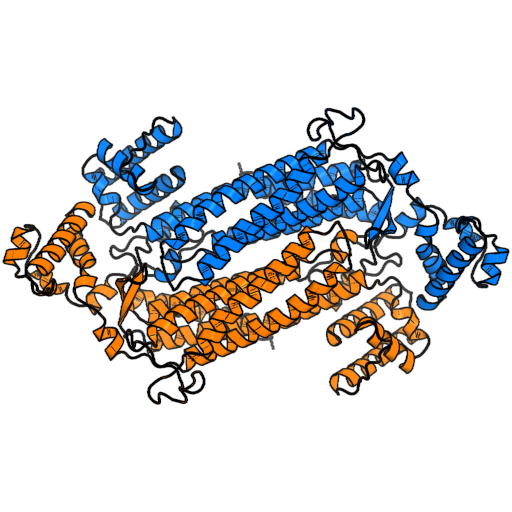80 ? 0.034 47.188 27.234 1 96.5 380 LEU B N 1
ATOM 6478 C CA . LEU B 1 380 ? 0.695 46.562 26.094 1 96.5 380 LEU B CA 1
ATOM 6479 C C . LEU B 1 380 ? 1.99 47.281 25.75 1 96.5 380 LEU B C 1
ATOM 6481 O O . LEU B 1 380 ? 3 46.656 25.438 1 96.5 380 LEU B O 1
ATOM 6485 N N . ARG B 1 381 ? 1.964 48.594 25.859 1 96.06 381 ARG B N 1
ATOM 6486 C CA . ARG B 1 381 ? 3.127 49.438 25.547 1 96.06 381 ARG B CA 1
ATOM 6487 C C . ARG B 1 381 ? 4.23 49.219 26.578 1 96.06 381 ARG B C 1
ATOM 6489 O O . ARG B 1 381 ? 5.414 49.406 26.266 1 96.06 381 ARG B O 1
ATOM 6496 N N . ASP B 1 382 ? 3.83 48.844 27.844 1 96.19 382 ASP B N 1
ATOM 6497 C CA . ASP B 1 382 ? 4.82 48.5 28.859 1 96.19 382 ASP B CA 1
ATOM 6498 C C . ASP B 1 382 ? 5.582 47.25 28.469 1 96.19 382 ASP B C 1
ATOM 6500 O O . ASP B 1 382 ? 6.742 47.062 28.844 1 96.19 382 ASP B O 1
ATOM 6504 N N . ILE B 1 383 ? 4.926 46.406 27.797 1 96.69 383 ILE B N 1
ATOM 6505 C CA . ILE B 1 383 ? 5.539 45.156 27.359 1 96.69 383 ILE B CA 1
ATOM 6506 C C . ILE B 1 383 ? 6.434 45.438 26.141 1 96.69 383 ILE B C 1
ATOM 6508 O O . ILE B 1 383 ? 7.551 44.906 26.062 1 96.69 383 ILE B O 1
ATOM 6512 N N . SER B 1 384 ? 5.934 46.219 25.219 1 96.62 384 SER B N 1
ATOM 6513 C CA . SER B 1 384 ? 6.715 46.594 24.031 1 96.62 384 SER B CA 1
ATOM 6514 C C . SER B 1 384 ? 6.242 47.938 23.453 1 96.62 384 SER B C 1
ATOM 6516 O O . SER B 1 384 ? 5.039 48.188 23.375 1 96.62 384 SER B O 1
ATOM 6518 N N . ASN B 1 385 ? 7.172 48.719 22.969 1 95 385 ASN B N 1
ATOM 6519 C CA . ASN B 1 385 ? 6.863 50 22.391 1 95 385 ASN B CA 1
ATOM 6520 C C . ASN B 1 385 ? 6.285 49.875 20.984 1 95 385 ASN B C 1
ATOM 6522 O O . ASN B 1 385 ? 5.812 50.844 20.406 1 95 385 ASN B O 1
ATOM 6526 N N . PHE B 1 386 ? 6.195 48.656 20.469 1 95.5 386 PHE B N 1
ATOM 6527 C CA . PHE B 1 386 ? 5.719 48.438 19.109 1 95.5 386 PHE B CA 1
ATOM 6528 C C . PHE B 1 386 ? 4.195 48.375 19.062 1 95.5 386 PHE B C 1
ATOM 6530 O O . PHE B 1 386 ? 3.59 48.438 18 1 95.5 386 PHE B O 1
ATOM 6537 N N . PHE B 1 387 ? 3.566 48.25 20.219 1 96.25 387 PHE B N 1
ATOM 6538 C CA . PHE B 1 387 ? 2.109 48.219 20.266 1 96.25 387 PHE B CA 1
ATOM 6539 C C . PHE B 1 387 ? 1.531 49.625 20.047 1 96.25 387 PHE B C 1
ATOM 6541 O O . PHE B 1 387 ? 1.967 50.594 20.688 1 96.25 387 PHE B O 1
ATOM 6548 N N . GLU B 1 388 ? 0.626 49.719 19.141 1 95.56 388 GLU B N 1
ATOM 6549 C CA . GLU B 1 388 ? -0.074 50.969 18.844 1 95.56 388 GLU B CA 1
ATOM 6550 C C . GLU B 1 388 ? -1.587 50.781 18.906 1 95.56 388 GLU B C 1
ATOM 6552 O O . GLU B 1 388 ? -2.07 49.688 19.234 1 95.56 388 GLU B O 1
ATOM 6557 N N . ASP B 1 389 ? -2.342 51.844 18.562 1 92.38 389 ASP B N 1
ATOM 6558 C CA . ASP B 1 389 ? -3.795 51.844 18.688 1 92.38 389 ASP B CA 1
ATOM 6559 C C . ASP B 1 389 ? -4.418 50.812 17.75 1 92.38 389 ASP B C 1
ATOM 6561 O O . ASP B 1 389 ? -5.48 50.25 18.031 1 92.38 389 ASP B O 1
ATOM 6565 N N . ASP B 1 390 ? -3.744 50.5 16.734 1 93.12 390 ASP B N 1
ATOM 6566 C CA . ASP B 1 390 ? -4.297 49.625 15.711 1 93.12 390 ASP B CA 1
ATOM 6567 C C . ASP B 1 390 ? -4.262 48.156 16.156 1 93.12 390 ASP B C 1
ATOM 6569 O O . ASP B 1 390 ? -4.785 47.281 15.469 1 93.12 390 ASP B O 1
ATOM 6573 N N . ILE B 1 391 ? -3.709 47.906 17.375 1 93.12 391 ILE B N 1
ATOM 6574 C CA . ILE B 1 391 ? -3.697 46.562 17.922 1 93.12 391 ILE B CA 1
ATOM 6575 C C . ILE B 1 391 ? -5.133 46.062 18.125 1 93.12 391 ILE B C 1
ATOM 6577 O O . ILE B 1 391 ? -5.406 44.875 18.031 1 93.12 391 ILE B O 1
ATOM 6581 N N . ASN B 1 392 ? -6.055 46.938 18.344 1 90 392 ASN B N 1
ATOM 6582 C CA . ASN B 1 392 ? -7.445 46.594 18.609 1 90 392 ASN B CA 1
ATOM 6583 C C . ASN B 1 392 ? -8.109 45.969 17.391 1 90 392 ASN B C 1
ATOM 6585 O O . ASN B 1 392 ? -9.133 45.281 17.5 1 90 392 ASN B O 1
ATOM 6589 N N . GLU B 1 393 ? -7.508 46.094 16.234 1 90.75 393 GLU B N 1
ATOM 6590 C CA . GLU B 1 393 ? -8.062 45.562 14.992 1 90.75 393 GLU B CA 1
ATOM 6591 C C . GLU B 1 393 ? -7.863 44.062 14.883 1 90.75 393 GLU B C 1
ATOM 6593 O O . GLU B 1 393 ? -8.539 43.375 14.102 1 90.75 393 GLU B O 1
ATOM 6598 N N . ILE B 1 394 ? -7 43.562 15.688 1 91.69 394 ILE B N 1
ATOM 6599 C CA . ILE B 1 394 ? -6.664 42.156 15.484 1 91.69 394 ILE B CA 1
ATOM 6600 C C . ILE B 1 394 ? -7.676 41.25 16.203 1 91.69 394 ILE B C 1
ATOM 6602 O O . ILE B 1 394 ? -7.77 40.062 15.938 1 91.69 394 ILE B O 1
ATOM 6606 N N . TRP B 1 395 ? -8.477 41.875 17.156 1 93.06 395 TRP B N 1
ATOM 6607 C CA . TRP B 1 395 ? -9.422 41.094 17.953 1 93.06 395 TRP B CA 1
ATOM 6608 C C . TRP B 1 395 ? -10.703 40.812 17.172 1 93.06 395 TRP B C 1
ATOM 6610 O O . TRP B 1 395 ? -11.797 41.125 17.641 1 93.06 395 TRP B O 1
ATOM 6620 N N . ASN B 1 396 ? -10.617 40.344 16.031 1 95 396 ASN B N 1
ATOM 6621 C CA . ASN B 1 396 ? -11.664 39.938 15.086 1 95 396 ASN B CA 1
ATOM 6622 C C . ASN B 1 396 ? -11.352 38.594 14.414 1 95 396 ASN B C 1
ATOM 6624 O O . ASN B 1 396 ? -10.43 38.5 13.602 1 95 396 ASN B O 1
ATOM 6628 N N . TYR B 1 397 ? -12.195 37.594 14.773 1 96.88 397 TYR B N 1
ATOM 6629 C CA . TYR B 1 397 ? -11.922 36.25 14.312 1 96.88 397 TYR B CA 1
ATOM 6630 C C . TYR B 1 397 ? -12 36.156 12.789 1 96.88 397 TYR B C 1
ATOM 6632 O O . TYR B 1 397 ? -11.25 35.438 12.164 1 96.88 397 TYR B O 1
ATOM 6640 N N . GLU B 1 398 ? -12.898 36.875 12.172 1 96.44 398 GLU B N 1
ATOM 6641 C CA . GLU B 1 398 ? -13.016 36.875 10.719 1 96.44 398 GLU B CA 1
ATOM 6642 C C . GLU B 1 398 ? -11.742 37.438 10.07 1 96.44 398 GLU B C 1
ATOM 6644 O O . GLU B 1 398 ? -11.25 36.875 9.086 1 96.44 398 GLU B O 1
ATOM 6649 N N . SER B 1 399 ? -11.289 38.562 10.656 1 95 399 SER B N 1
ATOM 6650 C CA . SER B 1 399 ? -10.047 39.125 10.148 1 95 399 SER B CA 1
ATOM 6651 C C . SER B 1 399 ? -8.875 38.188 10.328 1 95 399 SER B C 1
ATOM 6653 O O . SER B 1 399 ? -7.977 38.125 9.484 1 95 399 SER B O 1
ATOM 6655 N N . SER B 1 400 ? -8.898 37.469 11.438 1 96.25 400 SER B N 1
ATOM 6656 C CA . SER B 1 400 ? -7.832 36.531 11.711 1 96.25 400 SER B CA 1
ATOM 6657 C C . SER B 1 400 ? -7.781 35.438 10.656 1 96.25 400 SER B C 1
ATOM 6659 O O . SER B 1 400 ? -6.727 35.156 10.078 1 96.25 400 SER B O 1
ATOM 6661 N N . VAL B 1 401 ? -8.922 34.812 10.336 1 97.5 401 VAL B N 1
ATOM 6662 C CA . VAL B 1 401 ? -8.953 33.719 9.383 1 97.5 401 VAL B CA 1
ATOM 6663 C C . VAL B 1 401 ? -8.641 34.219 7.98 1 97.5 401 VAL B C 1
ATOM 6665 O O . VAL B 1 401 ? -8.047 33.5 7.172 1 97.5 401 VAL B O 1
ATOM 6668 N N . GLU B 1 402 ? -8.961 35.438 7.664 1 97.06 402 GLU B N 1
ATOM 6669 C CA . GLU B 1 402 ? -8.805 35.969 6.32 1 97.06 402 GLU B CA 1
ATOM 6670 C C . GLU B 1 402 ? -7.34 36.281 6.012 1 97.06 402 GLU B C 1
ATOM 6672 O O . GLU B 1 402 ? -6.973 36.5 4.855 1 97.06 402 GLU B O 1
ATOM 6677 N N . GLN B 1 403 ? -6.484 36.344 7.008 1 94.31 403 GLN B N 1
ATOM 6678 C CA . GLN B 1 403 ? -5.074 36.625 6.773 1 94.31 403 GLN B CA 1
ATOM 6679 C C . GLN B 1 403 ? -4.367 35.438 6.137 1 94.31 403 GLN B C 1
ATOM 6681 O O . GLN B 1 403 ? -3.318 35.562 5.512 1 94.31 403 GLN B O 1
ATOM 6686 N N . TYR B 1 404 ? -4.891 34.25 6.25 1 96.5 404 TYR B N 1
ATOM 6687 C CA . TYR B 1 404 ? -4.254 33.031 5.77 1 96.5 404 TYR B CA 1
ATOM 6688 C C . TYR B 1 404 ? -4.648 32.75 4.324 1 96.5 404 TYR B C 1
ATOM 6690 O O . TYR B 1 404 ? -5.312 31.75 4.047 1 96.5 404 TYR B O 1
ATOM 6698 N N . GLN B 1 405 ? -4.059 33.469 3.393 1 95.81 405 GLN B N 1
ATOM 6699 C CA . GLN B 1 405 ? -4.496 33.5 2.002 1 95.81 405 GLN B CA 1
ATOM 6700 C C . GLN B 1 405 ? -3.611 32.625 1.13 1 95.81 405 GLN B C 1
ATOM 6702 O O . GLN B 1 405 ? -3.928 32.375 -0.036 1 95.81 405 GLN B O 1
ATOM 6707 N N . VAL B 1 406 ? -2.545 32.094 1.655 1 95.19 406 VAL B N 1
ATOM 6708 C CA . VAL B 1 406 ? -1.674 31.203 0.885 1 95.19 406 VAL B CA 1
ATOM 6709 C C . VAL B 1 406 ? -2.447 29.953 0.451 1 95.19 406 VAL B C 1
ATOM 6711 O O . VAL B 1 406 ? -3.445 29.594 1.075 1 95.19 406 VAL B O 1
ATOM 6714 N N . LYS B 1 407 ? -1.979 29.328 -0.704 1 96 407 LYS B N 1
ATOM 6715 C CA . LYS B 1 407 ? -2.598 28.078 -1.124 1 96 407 LYS B CA 1
ATOM 6716 C C . LYS B 1 407 ? -2.645 27.078 0.025 1 96 407 LYS B C 1
ATOM 6718 O O . LYS B 1 407 ? -1.618 26.781 0.645 1 96 407 LYS B O 1
ATOM 6723 N N . GLY B 1 408 ? -3.871 26.609 0.281 1 97.25 408 GLY B N 1
ATOM 6724 C CA . GLY B 1 408 ? -4.051 25.609 1.335 1 97.25 408 GLY B CA 1
ATOM 6725 C C . GLY B 1 408 ? -4.445 26.234 2.666 1 97.25 408 GLY B C 1
ATOM 6726 O O . GLY B 1 408 ? -4.723 25.516 3.629 1 97.25 408 GLY B O 1
ATOM 6727 N N . GLY B 1 409 ? -4.5 27.594 2.77 1 98.12 409 GLY B N 1
ATOM 6728 C CA . GLY B 1 409 ? -4.887 28.266 3.996 1 98.12 409 GLY B CA 1
ATOM 6729 C C . GLY B 1 409 ? -6.387 28.281 4.223 1 98.12 409 GLY B C 1
ATOM 6730 O O . GLY B 1 409 ? -7.152 27.812 3.383 1 98.12 409 GLY B O 1
ATOM 6731 N N . THR B 1 410 ? -6.844 28.828 5.352 1 98.56 410 THR B N 1
ATOM 6732 C CA . THR B 1 410 ? -8.227 28.734 5.789 1 98.56 410 THR B CA 1
ATOM 6733 C C . THR B 1 410 ? -9.031 29.953 5.355 1 98.56 410 THR B C 1
ATOM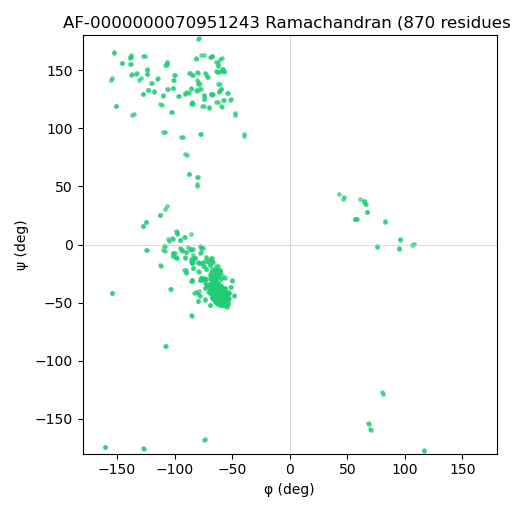 6735 O O . THR B 1 410 ? -10.234 30.031 5.578 1 98.56 410 THR B O 1
ATOM 6738 N N . SER B 1 411 ? -8.406 31.016 4.695 1 98.5 411 SER B N 1
ATOM 6739 C CA . SER B 1 411 ? -9.156 32.188 4.242 1 98.5 411 SER B CA 1
ATOM 6740 C C . SER B 1 411 ? -10.266 31.781 3.271 1 98.5 411 SER B C 1
ATOM 6742 O O . SER B 1 411 ? -10.227 30.703 2.689 1 98.5 411 SER B O 1
ATOM 6744 N N . ARG B 1 412 ? -11.227 32.688 3.137 1 98.44 412 ARG B N 1
ATOM 6745 C CA . ARG B 1 412 ? -12.328 32.438 2.217 1 98.44 412 ARG B CA 1
ATOM 6746 C C . ARG B 1 412 ? -11.812 32.156 0.807 1 98.44 412 ARG B C 1
ATOM 6748 O O . ARG B 1 412 ? -12.266 31.234 0.137 1 98.44 412 ARG B O 1
ATOM 6755 N N . SER B 1 413 ? -10.898 32.969 0.368 1 98.06 413 SER B N 1
ATOM 6756 C CA . SER B 1 413 ? -10.352 32.812 -0.976 1 98.06 413 SER B CA 1
ATOM 6757 C C . SER B 1 413 ? -9.625 31.484 -1.126 1 98.06 413 SER B C 1
ATOM 6759 O O . SER B 1 413 ? -9.781 30.797 -2.139 1 98.06 413 SER B O 1
ATOM 6761 N N . SER B 1 414 ? -8.812 31.094 -0.168 1 98.12 414 SER B N 1
ATOM 6762 C CA . SER B 1 414 ? -8.062 29.844 -0.224 1 98.12 414 SER B CA 1
ATOM 6763 C C . SER B 1 414 ? -8.992 28.625 -0.175 1 98.12 414 SER B C 1
ATOM 6765 O O . SER B 1 414 ? -8.781 27.641 -0.884 1 98.12 414 SER B O 1
ATOM 6767 N N . VAL B 1 415 ? -10.008 28.641 0.716 1 98.75 415 VAL B N 1
ATOM 6768 C CA . VAL B 1 415 ? -10.977 27.547 0.815 1 98.75 415 VAL B CA 1
ATOM 6769 C C . VAL B 1 415 ? -11.773 27.438 -0.484 1 98.75 415 VAL B C 1
ATOM 6771 O O . VAL B 1 415 ? -12.039 26.344 -0.968 1 98.75 415 VAL B O 1
ATOM 6774 N N . THR B 1 416 ? -12.141 28.625 -1.066 1 98.69 416 THR B N 1
ATOM 6775 C CA . THR B 1 416 ? -12.867 28.641 -2.334 1 98.69 416 THR B CA 1
ATOM 6776 C C . THR B 1 416 ? -12.023 28 -3.439 1 98.69 416 THR B C 1
ATOM 6778 O O . THR B 1 416 ? -12.547 27.297 -4.297 1 98.69 416 THR B O 1
ATOM 6781 N N . LEU B 1 417 ? -10.742 28.266 -3.465 1 98.38 417 LEU B N 1
ATOM 6782 C CA . LEU B 1 417 ? -9.844 27.656 -4.434 1 98.38 417 LEU B CA 1
ATOM 6783 C C . LEU B 1 417 ? -9.828 26.141 -4.277 1 98.38 417 LEU B C 1
ATOM 6785 O O . LEU B 1 417 ? -9.836 25.406 -5.27 1 98.38 417 LEU B O 1
ATOM 6789 N N . GLN B 1 418 ? -9.734 25.625 -3.045 1 98.56 418 GLN B N 1
ATOM 6790 C CA . GLN B 1 418 ? -9.781 24.188 -2.793 1 98.56 418 GLN B CA 1
ATOM 6791 C C . GLN B 1 418 ? -11.07 23.578 -3.346 1 98.56 418 GLN B C 1
ATOM 6793 O O . GLN B 1 418 ? -11.039 22.516 -3.963 1 98.56 418 GLN B O 1
ATOM 6798 N N . ILE B 1 419 ? -12.203 24.25 -3.012 1 98.75 419 ILE B N 1
ATOM 6799 C CA . ILE B 1 419 ? -13.516 23.797 -3.471 1 98.75 419 ILE B CA 1
ATOM 6800 C C . ILE B 1 419 ? -13.508 23.672 -4.992 1 98.75 419 ILE B C 1
ATOM 6802 O O . ILE B 1 419 ? -13.938 22.656 -5.539 1 98.75 419 ILE B O 1
ATOM 6806 N N . SER B 1 420 ? -12.992 24.672 -5.703 1 98.5 420 SER B N 1
ATOM 6807 C CA . SER B 1 420 ? -12.93 24.656 -7.164 1 98.5 420 SER B CA 1
ATOM 6808 C C . SER B 1 420 ? -12.062 23.516 -7.676 1 98.5 420 SER B C 1
ATOM 6810 O O . SER B 1 420 ? -12.422 22.859 -8.648 1 98.5 420 SER B O 1
ATOM 6812 N N . GLU B 1 421 ? -10.922 23.328 -7.082 1 98.12 421 GLU B N 1
ATOM 6813 C CA . GLU B 1 421 ? -10 22.266 -7.48 1 98.12 421 GLU B CA 1
ATOM 6814 C C . GLU B 1 421 ? -10.648 20.891 -7.332 1 98.12 421 GLU B C 1
ATOM 6816 O O . GLU B 1 421 ? -10.516 20.031 -8.203 1 98.12 421 GLU B O 1
ATOM 6821 N N . LEU B 1 422 ? -11.312 20.641 -6.203 1 98.44 422 LEU B N 1
ATOM 6822 C CA . LEU B 1 422 ? -11.938 19.344 -5.934 1 98.44 422 LEU B CA 1
ATOM 6823 C C . LEU B 1 422 ? -13.133 19.109 -6.859 1 98.44 422 LEU B C 1
ATOM 6825 O O . LEU B 1 422 ? -13.367 17.984 -7.297 1 98.44 422 LEU B O 1
ATOM 6829 N N . LEU B 1 423 ? -13.93 20.203 -7.137 1 97.94 423 LEU B N 1
ATOM 6830 C CA . LEU B 1 423 ? -15.047 20.062 -8.062 1 97.94 423 LEU B CA 1
ATOM 6831 C C . LEU B 1 423 ? -14.555 19.766 -9.469 1 97.94 423 LEU B C 1
ATOM 6833 O O . LEU B 1 423 ? -15.148 18.938 -10.172 1 97.94 423 LEU B O 1
ATOM 6837 N N . GLN B 1 424 ? -13.484 20.438 -9.922 1 97.5 424 GLN B N 1
ATOM 6838 C CA . GLN B 1 424 ? -12.891 20.141 -11.219 1 97.5 424 GLN B CA 1
ATOM 6839 C C . GLN B 1 424 ? -12.391 18.703 -11.281 1 97.5 424 GLN B C 1
ATOM 6841 O O . GLN B 1 424 ? -12.57 18.031 -12.297 1 97.5 424 GLN B O 1
ATOM 6846 N N . TRP B 1 425 ? -11.68 18.297 -10.234 1 97.06 425 TRP B N 1
ATOM 6847 C CA . TRP B 1 425 ? -11.211 16.922 -10.141 1 97.06 425 TRP B CA 1
ATOM 6848 C C . TRP B 1 425 ? -12.375 15.945 -10.266 1 97.06 425 TRP B C 1
ATOM 6850 O O . TRP B 1 425 ? -12.289 14.961 -11.008 1 97.06 425 TRP B O 1
ATOM 6860 N N . HIS B 1 426 ? -13.477 16.188 -9.477 1 96.25 426 HIS B N 1
ATOM 6861 C CA . HIS B 1 426 ? -14.672 15.344 -9.508 1 96.25 426 HIS B CA 1
ATOM 6862 C C . HIS B 1 426 ? -15.234 15.258 -10.922 1 96.25 426 HIS B C 1
ATOM 6864 O O . HIS B 1 426 ? -15.602 14.172 -11.383 1 96.25 426 HIS B O 1
ATOM 6870 N N . ASP B 1 427 ? -15.305 16.359 -11.68 1 94.75 427 ASP B N 1
ATOM 6871 C CA . ASP B 1 427 ? -15.844 16.406 -13.031 1 94.75 427 ASP B CA 1
ATOM 6872 C C . ASP B 1 427 ? -14.969 15.602 -13.992 1 94.75 427 ASP B C 1
ATOM 6874 O O . ASP B 1 427 ? -15.484 14.93 -14.891 1 94.75 427 ASP B O 1
ATOM 6878 N N . ASN B 1 428 ? -13.68 15.672 -13.75 1 93.88 428 ASN B N 1
ATOM 6879 C CA . ASN B 1 428 ? -12.75 14.906 -14.586 1 93.88 428 ASN B CA 1
ATOM 6880 C C . ASN B 1 428 ? -12.938 13.406 -14.391 1 93.88 428 ASN B C 1
ATOM 6882 O O . ASN B 1 428 ? -12.891 12.641 -15.359 1 93.88 428 ASN B O 1
ATOM 6886 N N . ILE B 1 429 ? -13.086 12.984 -13.172 1 92.38 429 ILE B N 1
ATOM 6887 C CA . ILE B 1 429 ? -13.258 11.562 -12.875 1 92.38 429 ILE B CA 1
ATOM 6888 C C . ILE B 1 429 ? -14.594 11.078 -13.445 1 92.38 429 ILE B C 1
ATOM 6890 O O . ILE B 1 429 ? -14.672 9.977 -13.992 1 92.38 429 ILE B O 1
ATOM 6894 N N . ARG B 1 430 ? -15.641 11.828 -13.289 1 87.19 430 ARG B N 1
ATOM 6895 C CA . ARG B 1 430 ? -16.969 11.453 -13.781 1 87.19 430 ARG B CA 1
ATOM 6896 C C . ARG B 1 430 ? -16.953 11.297 -15.305 1 87.19 430 ARG B C 1
ATOM 6898 O O . ARG B 1 430 ? -17.656 10.438 -15.844 1 87.19 430 ARG B O 1
ATOM 6905 N N . SER B 1 431 ? -16.234 12.094 -15.984 1 84.25 431 SER B N 1
ATOM 6906 C CA . SER B 1 431 ? -16.141 12.023 -17.438 1 84.25 431 SER B CA 1
ATOM 6907 C C . SER B 1 431 ? -15.438 10.742 -17.875 1 84.25 431 SER B C 1
ATOM 6909 O O . SER B 1 431 ? -15.688 10.242 -18.969 1 84.25 431 SER B O 1
ATOM 6911 N N . LEU B 1 432 ? -14.586 10.219 -16.969 1 76.19 432 LEU B N 1
ATOM 6912 C CA . LEU B 1 432 ? -13.844 9 -17.281 1 76.19 432 LEU B CA 1
ATOM 6913 C C . LEU B 1 432 ? -14.672 7.762 -16.969 1 76.19 432 LEU B C 1
ATOM 6915 O O . LEU B 1 432 ? -14.484 6.711 -17.594 1 76.19 432 LEU B O 1
ATOM 6919 N N . ILE B 1 433 ? -15.453 7.898 -16.016 1 69.56 433 ILE B N 1
ATOM 6920 C CA . ILE B 1 433 ? -16.266 6.758 -15.617 1 69.56 433 ILE B CA 1
ATOM 6921 C C . ILE B 1 433 ? -17.469 6.641 -16.547 1 69.56 433 ILE B C 1
ATOM 6923 O O . ILE B 1 433 ? -17.969 5.535 -16.797 1 69.56 433 ILE B O 1
ATOM 6927 N N . GLN B 1 434 ? -18.234 7.797 -16.984 1 54.66 434 GLN B N 1
ATOM 6928 C CA . GLN B 1 434 ? -19.391 7.699 -17.875 1 54.66 434 GLN B CA 1
ATOM 6929 C C . GLN B 1 434 ? -18.984 7.121 -19.234 1 54.66 434 GLN B C 1
ATOM 6931 O O . GLN B 1 434 ? -18.016 7.574 -19.844 1 54.66 434 GLN B O 1
ATOM 6936 N N . PRO B 1 435 ? -19.609 6.02 -19.641 1 45.44 435 PRO B N 1
ATOM 6937 C CA . PRO B 1 435 ? -19.5 5.438 -20.984 1 45.44 435 PRO B CA 1
ATOM 6938 C C . PRO B 1 435 ? -19.672 6.469 -22.094 1 45.44 435 PRO B C 1
ATOM 6940 O O . PRO B 1 435 ? -20.469 7.398 -21.953 1 45.44 435 PRO B O 1
ATOM 6943 N N . GLN B 1 436 ? -18.547 6.848 -23 1 28.27 436 GLN B N 1
ATOM 6944 C CA . GLN B 1 436 ? -18.938 7.406 -24.297 1 28.27 436 GLN B CA 1
ATOM 6945 C C . GLN B 1 436 ? -20.156 6.672 -24.875 1 28.27 436 GLN B C 1
ATOM 6947 O O . GLN B 1 436 ? -20.109 5.457 -25.062 1 28.27 436 GLN B O 1
ATOM 6952 N N . VAL B 1 437 ? -21.25 7.223 -24.578 1 24.8 437 VAL B N 1
ATOM 6953 C CA . VAL B 1 437 ? -22.281 6.828 -25.531 1 24.8 437 VAL B CA 1
ATOM 6954 C C . VAL B 1 437 ? -21.875 7.277 -26.938 1 24.8 437 VAL B C 1
ATOM 6956 O O . VAL B 1 437 ? -21.531 8.438 -27.141 1 24.8 437 VAL B O 1
#

Secondary structure (DSSP, 8-state):
-HHHHHHHHHHHHHHHHHTTSS-HHHHHHHHHHHHHHHHHHHTT-----TT--SHHHHHHHHHHHHHGGGGGGTTTT--HHHHHHHHHHHHHHHHHHHHHHHHHHHHHHHHHHHHHTTT-EEEEEETTEEEEEEEHHHHHHHHHHHHHHHHHHHHHHHHHH-EE-TT-BTTTB-SS---HHHHHHHTT-SEE-S-HHHHHH--HHHHHHHHHHHHHHHHHHHHHHHHHHHTSTTT--EE--GGG-EE-SS-TT-EE-HHHHHHHHHHHHHHHHHHHHHHHHHT--SS--GGGGHHHHHHHHHHHHHHHHHHHHHHHHHH-EE-HHHHHHT--GGGGHHHHHHHHHHTT--HHHHHHHHHHHHHHHHHTTS-GGGS-HHHHHHH-TT--GGGGGG--HHHHHHT--STT-SSHHHHHHHHHHHHHHHHHHHHHHS---/-HHHHHHHHHHHHHHHHHTTSS-HHHHHHHHHHHHHHHHHHHTT-----TT--SHHHHHHHHHHHHHGGGGGGTTTT--HHHHHHHHHHHHHHHHHHHHHHHHHHHHHHHHHHHHHTTT-EEEEEETTEEEEEEEHHHHHHHHHHHHHHHHHHHHHHHHHH-EE-TT-BTTTB-TT---HHHHHHHTT-SEE-S-HHHHHH--HHHHHHHHHHHHHHHHHHHHHHHHHHHTSTTT--EE--GGG-EE-SS-TT-EE-HHHHHHHHHHHHHHHHHHHHHHHHHT--SS--GGGGHHHHHHHHHHHHHHHHHHHHHHHHHH-EE-HHHHHHT--GGGGHHHHHHHHHHTT--HHHHHHHHHHHHHHHHHTTS-GGGS-HHHHHHH-TT--GGGGGG--HHHHHHT--STT-SSHHHHHHHHHHHHHHHHHHHHHHS---

Nearest PDB structures (foldseek):
  1k62-assembly1_B  TM=9.720E-01  e=1.747E-45  Homo sapiens
  1hy1-assembly1_B  TM=9.795E-01  e=2.835E-44  Anas platyrhynchos
  1u16-assembly1_A  TM=9.873E-01  e=9.979E-44  Anas platyrhynchos
  1auw-assembly1_D  TM=9.758E-01  e=5.819E-44  Anas platyrhynchos
  1hy0-assembly1_B  TM=9.781E-01  e=1.430E-43  Anas platyrhynchos

Foldseek 3Di:
DLVLLLLLLLLLLVLCVVLVLDDPVLSVLLNVLSVVQVVCVVVVNQDDDPPQPDSNSSSLVSSCVRRNPSSVSSCALHDPLLSVLSSVLLVLLVLLVVLLVLLLLLLLLLLVVLVVQLPFKFFDDDVNDGAAIFGPSLVSVVLSVVSVVLSVLSVVLSLVSQERLTQQGQANGGDSPRDVVSSSVSSVGPYYDDHNQCSSFDDVSLLSVLVSLLSNLVSLLVVLVVVQVCVDPVQVFKHWDCVQWPADPVDRVDIGNVLSVLSNVLSVVSVVLSVVQVVLSVPDDTGDDPSCVSSVVSSVVSSVSSSVNSVSSSNRSNGMGGDSVSRVVNDAQLSCLQVQLVLLVVLPDDSVVSNVLSVVLCVVCVVVVHGSLPDDQVVSVVSPVSGDPCVNVSSDSLVRQQVQQPQSGRHPNNSVVSSVVSVVVSVVVVVVVDPPD/DLVLLLLLLLLLLVLCVVLVLDDPVLSVLLNVLSVVQVVCVVVVNQDDDPPQPDSNSSSLVSSCVRRNPSSVSSCALHDPLLSVLSSVLLVLLVLLVLLLVLLLLLLLLLLVVLVVQLPFKFFDDDVNDGAAIFGPSLVSVVLSVVSVVLSVLSVVLSLVSQERLTQQGQAQGGDSPRPVVSSSVSSVRPYYDDHNQCSSFDDVSLLSVLVSLLSNLVSLLVVLVVVQVCVDPVQVFKHWDCVQWPADPVDRVDIGNVLSVLSNVLSVVSVVLSVVQVVLSVPDDTGDDPSCVSSVVSSVVSSVSSSVNSVSSSNRSNGMGGDSVSRVVNDAQLSCLQVQLVLLVVLPDDSVVSNVLSVVLCVVCVVVVHGSLPDDQVVSCVSPVSGDPCSNVSSDSLVRQQVQQPQSGRHPNNSVVSSVVSVVVSVVVVVVVDPPD

Organism: NCBI:txid2509291